Protein AF-0000000069324145 (afdb_homodimer)

Organism: Aedes albopictus (NCBI:txid7160)

Solvent-accessible surface area (backbone atoms only — not comparable to full-atom values): 66862 Å² total; per-residue (Å²): 132,78,70,76,76,75,54,68,42,57,52,51,52,53,50,50,30,57,53,46,32,54,53,47,23,53,49,32,51,52,51,50,44,58,40,49,32,72,86,44,71,67,56,54,50,50,49,52,50,49,50,44,52,48,51,53,49,48,52,51,53,43,54,55,51,66,73,36,77,75,55,55,74,61,53,45,47,48,49,52,70,64,60,66,60,62,50,64,52,65,66,52,48,51,50,47,51,51,40,37,51,51,33,40,43,44,51,63,53,24,24,52,28,36,47,52,46,62,59,31,27,72,61,56,39,66,64,56,47,56,71,31,46,51,73,46,61,37,73,89,70,45,68,78,81,75,67,78,82,71,65,93,75,52,89,41,55,50,70,36,60,23,61,72,50,47,39,27,53,37,55,63,74,46,48,62,68,34,70,76,37,96,36,73,53,58,62,67,57,51,23,41,48,50,46,49,50,49,26,59,63,33,5,54,80,33,43,65,48,50,54,53,43,50,54,56,45,26,52,15,16,38,73,69,67,33,91,12,39,42,54,49,60,47,53,59,62,72,40,94,59,45,73,56,50,54,51,51,53,49,62,68,45,43,64,61,42,30,50,53,48,25,54,50,46,54,51,47,44,68,75,45,71,79,54,72,93,60,49,86,54,41,45,38,49,35,42,75,42,35,22,78,78,51,33,41,34,48,80,46,38,60,76,73,54,69,64,92,75,49,59,52,58,42,39,44,70,66,62,48,49,26,63,55,51,47,51,55,44,48,47,46,50,33,24,10,67,40,79,72,82,44,73,48,24,73,72,67,32,41,41,57,81,46,96,52,45,70,50,56,61,72,40,57,42,70,36,66,44,94,67,39,40,38,41,33,34,43,35,58,49,42,63,68,36,51,47,43,49,35,30,35,46,27,40,46,50,40,38,60,44,2,56,80,37,63,54,85,18,25,79,35,47,29,62,30,57,51,52,12,49,7,48,23,54,38,57,30,53,68,10,67,68,47,29,25,34,54,65,51,33,53,52,83,45,62,40,60,59,40,101,81,38,80,68,23,50,59,54,51,52,47,46,37,47,39,22,44,56,54,46,25,40,47,50,25,50,44,56,37,55,52,47,37,32,46,50,66,54,79,38,48,62,85,76,34,44,30,49,52,50,48,49,47,36,39,73,69,60,36,32,39,68,75,63,89,66,89,52,52,85,44,28,57,69,48,59,39,69,49,50,39,66,64,52,80,35,51,32,58,38,49,14,64,34,46,15,32,36,42,39,52,26,33,46,28,42,37,24,57,89,44,43,93,45,82,88,60,49,36,52,59,63,58,62,35,68,53,66,17,22,42,60,25,27,50,49,50,48,63,37,39,34,43,13,38,71,41,60,54,46,60,38,39,26,70,41,50,73,38,70,69,90,54,59,62,42,47,50,56,41,40,43,70,48,53,54,50,52,52,50,51,32,62,75,67,67,52,51,71,51,96,131,78,72,76,76,7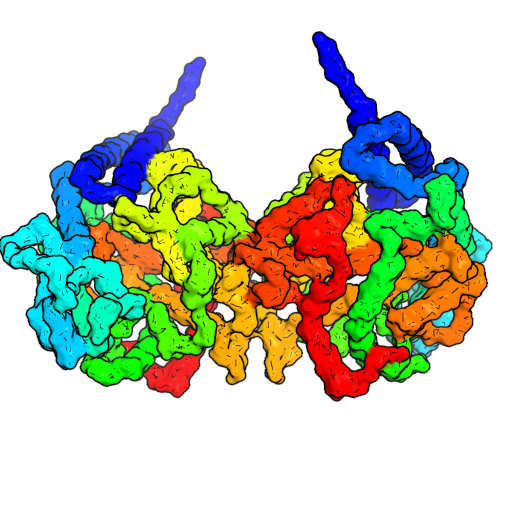5,54,67,42,57,52,51,52,54,49,48,31,55,51,46,31,53,52,47,23,53,50,32,51,53,52,50,45,57,39,48,32,70,86,44,71,66,56,54,51,51,51,52,51,48,50,45,52,49,50,53,48,49,53,50,52,44,54,54,51,66,74,36,76,74,56,55,74,62,53,46,48,48,49,51,69,64,62,64,60,62,50,65,52,66,67,54,48,52,50,49,50,49,41,36,50,50,34,41,43,44,51,64,54,23,26,53,28,35,48,51,46,62,59,31,28,72,61,56,36,68,65,55,46,56,71,32,44,49,72,47,63,38,73,90,70,46,72,74,83,74,66,78,84,71,64,90,74,52,88,41,55,52,70,36,59,24,62,70,50,47,38,27,55,35,56,63,75,47,49,62,67,33,69,76,37,95,37,73,53,58,64,67,56,50,22,42,46,50,46,49,50,49,26,60,64,34,3,54,80,32,42,65,48,50,55,53,43,49,54,57,46,27,52,16,15,38,72,68,67,34,90,12,39,42,53,47,60,47,52,60,63,73,41,94,58,46,73,58,50,55,49,49,53,48,62,68,45,42,65,61,43,30,51,54,48,26,54,50,47,54,51,47,43,67,75,45,71,78,54,73,92,58,49,88,54,41,44,38,47,35,44,74,41,34,23,77,79,52,33,41,35,48,76,45,39,60,76,74,51,68,65,93,74,50,59,55,58,41,39,43,70,66,62,48,48,28,62,56,52,48,51,55,43,48,48,47,51,32,24,9,66,40,80,72,83,44,73,47,24,72,70,68,31,40,40,58,80,45,98,52,46,70,50,57,61,73,40,57,44,71,36,67,44,95,68,39,39,38,41,32,33,44,34,58,50,41,63,69,35,53,48,44,50,34,31,35,47,29,41,47,50,41,38,60,45,2,55,82,36,63,55,84,18,25,79,35,47,29,62,30,56,52,52,12,49,6,49,24,52,38,59,28,53,69,11,68,68,48,28,24,36,54,64,50,34,53,51,83,46,62,40,60,60,40,100,84,36,82,65,26,50,61,55,50,52,48,47,37,49,39,22,42,54,53,45,25,39,47,48,23,49,44,56,38,55,51,47,36,33,44,48,66,53,80,38,49,62,85,77,33,45,30,49,53,50,50,51,47,37,38,72,68,60,37,30,38,69,74,62,89,66,89,53,52,85,43,28,56,68,48,58,39,66,47,52,40,66,64,51,78,35,51,32,58,37,51,14,64,36,45,15,32,35,43,38,52,25,34,44,27,41,37,24,58,89,44,44,94,44,82,86,59,48,39,53,60,62,56,62,33,67,53,67,17,23,43,59,26,27,50,47,49,49,61,37,40,32,44,13,35,71,41,60,54,46,62,38,40,26,70,42,48,72,39,69,70,89,52,60,61,42,47,50,57,41,41,43,71,47,53,53,50,52,52,50,49,32,60,76,66,66,52,53,70,52,98

InterPro domains:
  IPR001548 Peptidase M2, peptidyl-dipeptidase A [PF01401] (149-642)
  IPR001548 Peptidase M2, peptidyl-dipeptidase A [PR00791] (246-273)
  IPR001548 Peptidase M2, peptidyl-dipeptidase A [PR00791] (354-379)
  IPR001548 Peptidase M2, peptidyl-dipeptidase A [PR0079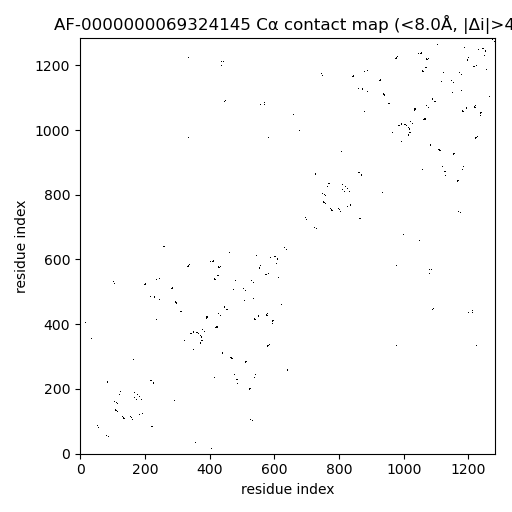1] (462-487)
  IPR001548 Peptidase M2, peptidyl-dipeptidase A [PR00791] (527-555)
  IPR001548 Peptidase M2, peptidyl-dipeptidase A [PS52011] (3-642)
  IPR001548 Peptidase M2, peptidyl-dipeptidase A [PTHR10514] (5-642)
  IPR001548 Peptidase M2, peptidyl-dipeptidase A [cd06461] (12-631)

Secondary structure (DSSP, 8-state):
-------HHHHHHHHHHHHHHHHHHHHHHHHHHHHHS---HHHHHHHHHHHHHHHHHHHHHHHHHHHT----HHHHHHHHHHHTS----HHHHHHHHHHHHHHHHHHHH-EEEEE-HHHHHHHT-HHHHHHTEEEE--TTT--S-------TT-TTEEEEEHHHHHHHHHHT---HHHHHS-----HHHHHHHHHHHHHHHHHHHHHHHHHHHHHHHHHHHHHHT-SSHHHHHHHHTT-TTHHHHHHHHHHHHHHHHHHHHHHHHHHHHHH-TT-TT--TTSPEEGGGSSSTTS---GGGHHHHS--S--HHHHHHHHT--HHHHHHHHHHHHHHTTPPPPPHHHHHH-B-S--TT----S-EEEE-SSTT-EEEE----SSHHHHHHHHHHHHHHHHHHHHTTS-GGGTT-S-HHHHHHHHHHHHHHHTSHHHHHHTTSS-GGGG----SS----HHHHHHHHHHHHHHHHHHHHHHHHHHHHHHHTTSS-HHHHHHHHHHHHIIIII-EE-SS----TT--GGGGSTTTTTT--SHHHHHHHHHHHHHHHHHHHHHSTT--SSGGG-SS-GGG---TT-HHHHHHHHHHHTTTTSS-HHHHHHHHHS-SS--SHHHHHHTHHHHHHHHHHHHHHTPPP--/-------HHHHHHHHHHHHHHHHHHHHHHHHHHHHHS---HHHHHHHHHHHHHHHHHHHHHHHHHHHT----HHHHHHHHHHHTS----HHHHHHHHHHHHHHHHHHHH-EEEEE-HHHHHHHT-HHHHHHTEEEE--TTT--S-------TT-TTEEEEEHHHHHHHHHHT---HHHHHS-----HHHHHHHHHHHHHHHHHHHHHHHHHHHHHHHHHHHHHHT-SSHHHHHHHHTT-TTHHHHHHHHHHHHHHHHHHHHHHHHHHHHHH-TT-TT--TTSPEEGGGSSSTTS---GGGHHHHS--S--HHHHHHHHT--HHHHHHHHHHHHHHTTPPPPPHHHHHH-B-S--TT----S-EEEE-SSTT-EEEE----SSHHHHHHHHHHHHHHHHHHHHTTS-GGGTT-S-HHHHHHHHHHHHHHHTSHHHHHHTTSS-GGGGS---SS----HHHHHHHHHHHHHHHHHHHHHHHHHHHHHHHTTSS-HHHHHHHHHHHHIIIII-EE-SS----TT--GGGGSTTTTTT--SHHHHHHHHHHHHHHHHHHHHHSTT--SSGGG-SS-GGG---TT-HHHHHHHHHHHTTTTSS-HHHHHHHHHS-SS--SHHHHHHTHHHHHHHHHHHHHHTPPP--

Foldseek 3Di:
DPPVPPQLLVVLQVVCLVVVLVLLLVLLVLVVCPQQFPDDPVSLVVNLVSVQVLLVVLVVSLVSNVVRPPDDLLSVLLSCLSQLDFHAHSVLSVLLSVLLVQLLQLQQAKKKKFFQLVVCLVVLDLVNRVVRIDMDHDPVLDDDPPPDPPDPPPLGMDIAGHDVRLLCLLQVVDCPSCVSPVGDHDSLSSLQCSLVRLLVSRWQSSQVSLLVSLVSQQVRNVVSPHLWNLRSVQVLQVDPPLLVQLVVQLVQCLQVLLLLVLLLLQLLCVVPVPQPPSDLFAFAACSNQSGSLQQFNLSCLCSRANDPADLFVLLVVVFDAQVRLLVLLQLQLCLLVADGQAPQAVVPEARADDPRRPDQQWDWGDSSDVSHIYIRHRAGRGPVSSLSSLQNVQLVSLQVLQNVDRNSQRNFQGLLVSRQRSVLSVLQCPAQVNCVVVPSDDCVLQPDCDPVRNRRCLLSSLSSVCSNLVLNQLVLSLLSVLVVCCSSVVAPSQQCSVVVSQVSCCASNRHHHSDPDDCRRTRSSSSDVCSSVVPRSVSSNLSSQLSLQLLLLLLQQQPVVGDDDSVPRPDQSSNRHSRNRNRSSVLVSVLSNCGNSDHVLVSSCSRHVGSDGHNVSVCSNSVVNSVVSVVCCVVVVGHGHD/DPPPPPQLLVVLQVVCLVVVLVLLLVLLVLVVCPQQFPDDPVSLVVNLVSVQVLLVVLVVSLVSNVVRPPDDLLSVLLSCLSQLDFHAHSVLSVLLSVLLVQLLQLQQAKKKKFFQLVVCLVVLDLVNRVVRIDMDHDPVLDDDDPPDPPDPPPLGMDIHGHDVRLLCLLQVVDCPSCVSPVGDHDSLSSLQCSLVRLLVSRWQSSQVSLLVSLVSQQVRNVVSPHLWNLRSVQVLQVDPPLLVQLVVQLVQCLQVLLLLVLLLLQLLCVVPVPQPPSDLFAFAACSNQSGSLQQFNLSCLCSRANDPADLFVLLVVVFDAQVRLLVLLQLQLCLLVADGQAPQAVVPEARADDPRRPDQQWDWGDSSDVSHIYIRHRAGRGVVSSLSSLQNVQLVSLQVLQNVDRNSQRNFQGLLVSRQRSVLSVLQCPFQVNCVVVPSDDCVLQDDCDPVRNGRCLLSSLSSVCSNLVLNQLVLSLLSVLVVCPSSVVAPSQQCSVVVSQVSCCASNRHHHSDPDDCRRTRSSSSDVCSSVVPRSVSSNLSSQLSLQLLLLLLQQQPVVGDDDSVPRPDQSSNRHSRNRNRSSVLVSVLSNCGNSDHVLVSSCSRHVGSDGHNVSVCSNSVVNSVVSVVCCVVVVGHGHD

Radius of gyration: 38.51 Å; Cα contacts (8 Å, |Δi|>4): 1957; chains: 2; bounding box: 88×108×100 Å

pLDDT: mean 89.34, std 13.05, range [24.95, 98.56]

Nearest PDB structures (foldseek):
  4ca5-assembly1_A  TM=9.028E-01  e=1.676E-36  Homo sapiens
  9fmm-assembly1_A  TM=9.080E-01  e=7.758E-36  Homo sapiens
  9fmm-assembly2_B  TM=9.004E-01  e=8.618E-35  Homo sapiens
  3kbh-assembly2_D  TM=8.815E-01  e=3.719E-33  Homo sapiens
  7tn0-assembly2_F  TM=8.116E-01  e=5.815E-30  Homo sapiens

Sequence (1284 aa):
MTQTATNPATEWFERLNVELKELNHEAALYAWDSSTLPTQMATVEKIIQLTKRKAHWERTMCDRGLQHRDFNASLDRAFHLLCRTPQYTDGEISEIAKLLGYMQGIYTETQVCVDDVSNICKQNSEDLLWERTYFQYPDFALKQRSGEKYDEHDKDHICLYGEPEMEQIMTETTSIFSAQINCSINREILHSWAWQSWRLAVGPPMKESYGKLIGHMNIGAQRLGYADIGESWRAELETPNLRELVHRLWRQVKPLYQKLHAVARYFLKRKYPKVENFHPAGLIPAHILGDMWSQNWESLVPLIYPHQVDIEENLKRKNWTGEQLIKRAEDFYSSMGLPMMTKTFWEKSIFARGTNVTKCHGTAANMYDNGDFRMIVCAGNSMSDFYVVMHEMGHIMYYMLASVQPTVFQDGTNSAFQESIGDTIYLSAINPLHLTRINLLNSSFLSPEDEHNLNSFDYVLLLKTAMVKISSIPFSYIMDRYRWALFDGTVDFNAEANNFLWHLLETEQGIKPPTKVDRSEYFDAAAKYHFPDNTPYVRYFLANFLSFQILEGLCRKSIFGSVDSPNELPIPLHRCDLYGSKRAGRLLQKALSLGGSQHWTAVLKILTGSEKISADAMYRYFEPLIELLDKLIQRLDIPVGWMTQTATNPATEWFERLNVELKELNHEAALYAWDSSTLPTQMATVEKIIQLTKRKAHWERTMCDRGLQHRDFNASLDRAFHLLCRTPQYTDGEISEIAKLLGYMQGIYTETQVCVDDVSNICKQNSEDLLWERTYFQYPDFALKQRSGEKYDEHDKDHICLYGEPEMEQIMTETTSIFSAQINCSINREILHSWAWQSWRLAVGPPMKESYGKLIGHMNIGAQRLGYADIGESWRAELETPNLRELVHRLWRQVKPLYQKLHAVARYFLKRKYPKVENFHPAGLIPAHILGDMWSQNWESLVPLIYPHQVDIEENLKRKNWTGEQLIKRAEDFYSSMGLPMMTKTFWEKSIFARGTNVTKCHGTAANMYDNGDFRMIVCAGNSMSDFYVVMHEMGHIMYYMLASVQPTVFQDGTNSAFQESIGDTIYLSAINPLHLTRINLLNSSFLSPEDEHNLNSFDYVLLLKTAMVKISSIPFSYIMDRYRWALFDGTVDFNAEANNFLWHLLETEQGIKPPTKVDRSEYFDAAAKYHFPDNTPYVRYFLANFLSFQILEGLCRKSIFGSVDSPNELPIPLHRCDLYGSKRAGRLLQKALSLGGSQHWTAVLKILTGSEKISADAMYRYFEPLIELLDKLIQRLDIPVGW

Structure (mmCIF, N/CA/C/O backbone):
data_AF-0000000069324145-model_v1
#
loop_
_entity.id
_entity.type
_entity.pdbx_description
1 polymer 'Uncharacterized protein'
#
loop_
_atom_site.group_PDB
_atom_site.id
_atom_site.type_symbol
_atom_site.label_atom_id
_atom_site.label_alt_id
_atom_site.label_comp_id
_atom_site.label_asym_id
_atom_site.label_entity_id
_atom_site.label_seq_id
_atom_site.pdbx_PDB_ins_code
_atom_site.Cartn_x
_atom_site.Cartn_y
_atom_site.Cartn_z
_atom_site.occupancy
_atom_site.B_iso_or_equiv
_atom_site.auth_seq_id
_atom_site.auth_comp_id
_atom_site.auth_asym_id
_atom_site.auth_atom_id
_atom_site.pdbx_PDB_model_num
ATOM 1 N N . MET A 1 1 ? 54.25 -20.672 10.578 1 25.25 1 MET A N 1
ATOM 2 C CA . MET A 1 1 ? 53.406 -20.703 9.383 1 25.25 1 MET A CA 1
ATOM 3 C C . MET A 1 1 ? 52.375 -21.797 9.477 1 25.25 1 MET A C 1
ATOM 5 O O . MET A 1 1 ? 52.625 -22.938 9.062 1 25.25 1 MET A O 1
ATOM 9 N N . THR A 1 2 ? 51.812 -21.984 10.633 1 32.72 2 THR A N 1
ATOM 10 C CA . THR A 1 2 ? 50.906 -23.062 11.016 1 32.72 2 THR A CA 1
ATOM 11 C C . THR A 1 2 ? 49.75 -23.141 10.039 1 32.72 2 THR A C 1
ATOM 13 O O . THR A 1 2 ? 49 -22.172 9.859 1 32.72 2 THR A O 1
ATOM 16 N N . GLN A 1 3 ? 50.062 -23.75 8.922 1 36.78 3 GLN A N 1
ATOM 17 C CA . GLN A 1 3 ? 49.031 -24.078 7.965 1 36.78 3 GLN A CA 1
ATOM 18 C C . GLN A 1 3 ? 47.75 -24.547 8.68 1 36.78 3 GLN A C 1
ATOM 20 O O . GLN A 1 3 ? 47.781 -25.547 9.398 1 36.78 3 GLN A O 1
ATOM 25 N N . THR A 1 4 ? 47 -23.641 9.242 1 42.94 4 THR A N 1
ATOM 26 C CA . THR A 1 4 ? 45.719 -23.984 9.859 1 42.94 4 THR A CA 1
ATOM 27 C C . THR A 1 4 ? 45.031 -25.125 9.109 1 42.94 4 THR A C 1
ATOM 29 O O . THR A 1 4 ? 44.75 -25 7.914 1 42.94 4 THR A O 1
ATOM 32 N N . ALA A 1 5 ? 45.312 -26.25 9.312 1 49.12 5 ALA A N 1
ATOM 33 C CA . ALA A 1 5 ? 44.875 -27.562 8.836 1 49.12 5 ALA A CA 1
ATOM 34 C C . ALA A 1 5 ? 43.375 -27.609 8.609 1 49.12 5 ALA A C 1
ATOM 36 O O . ALA A 1 5 ? 42.594 -27.469 9.555 1 49.12 5 ALA A O 1
ATOM 37 N N . THR A 1 6 ? 42.875 -27.016 7.43 1 65.06 6 THR A N 1
ATOM 38 C CA . THR A 1 6 ? 41.438 -26.922 7.141 1 65.06 6 THR A CA 1
ATOM 39 C C . THR A 1 6 ? 40.75 -28.266 7.348 1 65.06 6 THR A C 1
ATOM 41 O O . THR A 1 6 ? 41.312 -29.312 6.977 1 65.06 6 THR A O 1
ATOM 44 N N . ASN A 1 7 ? 39.75 -28.562 8.242 1 81.31 7 ASN A N 1
ATOM 45 C CA . ASN A 1 7 ? 38.875 -29.703 8.531 1 81.31 7 ASN A CA 1
ATOM 46 C C . ASN A 1 7 ? 38.375 -30.359 7.258 1 81.31 7 ASN A C 1
ATOM 48 O O . ASN A 1 7 ? 37.875 -29.656 6.355 1 81.31 7 ASN A O 1
ATOM 52 N N . PRO A 1 8 ? 38.875 -31.594 7.008 1 86.12 8 PRO A N 1
ATOM 53 C CA . PRO A 1 8 ? 38.5 -32.312 5.789 1 86.12 8 PRO A CA 1
ATOM 54 C C . PRO A 1 8 ? 37 -32.188 5.461 1 86.12 8 PRO A C 1
ATOM 56 O O . PRO A 1 8 ? 36.625 -32.125 4.285 1 86.12 8 PRO A O 1
ATOM 59 N N . ALA A 1 9 ? 36.25 -32.125 6.379 1 89.88 9 ALA A N 1
ATOM 60 C CA . ALA A 1 9 ? 34.812 -31.984 6.168 1 89.88 9 ALA A CA 1
ATOM 61 C C . ALA A 1 9 ? 34.5 -30.625 5.531 1 89.88 9 ALA A C 1
ATOM 63 O O . ALA A 1 9 ? 33.656 -30.531 4.641 1 89.88 9 ALA A O 1
ATOM 64 N N . THR A 1 10 ? 35.125 -29.609 5.965 1 91.56 10 THR A N 1
ATOM 65 C CA . THR A 1 10 ? 34.938 -28.281 5.414 1 91.56 10 THR A CA 1
ATOM 66 C C . THR A 1 10 ? 35.469 -28.203 3.984 1 91.56 10 THR A C 1
ATOM 68 O O . THR A 1 10 ? 34.875 -27.531 3.137 1 91.56 10 THR A O 1
ATOM 71 N N . GLU A 1 11 ? 36.469 -28.844 3.807 1 92.5 11 GLU A N 1
ATOM 72 C CA . GLU A 1 11 ? 37.031 -28.891 2.457 1 92.5 11 GLU A CA 1
ATOM 73 C C . GLU A 1 11 ? 36.094 -29.609 1.495 1 92.5 11 GLU A C 1
ATOM 75 O O . GLU A 1 11 ? 35.938 -29.203 0.341 1 92.5 11 GLU A O 1
ATOM 80 N N . TRP A 1 12 ? 35.531 -30.719 1.956 1 94.69 12 TRP A N 1
ATOM 81 C CA . TRP A 1 12 ? 34.531 -31.438 1.169 1 94.69 12 TRP A CA 1
ATOM 82 C C . TRP A 1 12 ? 33.375 -30.516 0.78 1 94.69 12 TRP A C 1
ATOM 84 O O . TRP A 1 12 ? 32.969 -30.484 -0.382 1 94.69 12 TRP A O 1
ATOM 94 N N . PHE A 1 13 ? 32.969 -29.797 1.722 1 94.62 13 PHE A N 1
ATOM 95 C CA . PHE A 1 13 ? 31.828 -28.906 1.524 1 94.62 13 PHE A CA 1
ATOM 96 C C . PHE A 1 13 ? 32.156 -27.812 0.527 1 94.62 13 PHE A C 1
ATOM 98 O O . PHE A 1 13 ? 31.359 -27.484 -0.351 1 94.62 13 PHE A O 1
ATOM 105 N N . GLU A 1 14 ? 33.281 -27.219 0.632 1 95.31 14 GLU A N 1
ATOM 106 C CA . GLU A 1 14 ? 33.719 -26.156 -0.275 1 95.31 14 GLU A CA 1
ATOM 107 C C . GLU A 1 14 ? 33.875 -26.688 -1.703 1 95.31 14 GLU A C 1
ATOM 109 O O . GLU A 1 14 ? 33.406 -26.031 -2.65 1 95.31 14 GLU A O 1
ATOM 114 N N . ARG A 1 15 ? 34.438 -27.797 -1.845 1 95.25 15 ARG A N 1
ATOM 115 C CA . ARG A 1 15 ? 34.625 -28.406 -3.16 1 95.25 15 ARG A CA 1
ATOM 116 C C . ARG A 1 15 ? 33.281 -28.75 -3.783 1 95.25 15 ARG A C 1
ATOM 118 O O . ARG A 1 15 ? 33.062 -28.531 -4.977 1 95.25 15 ARG A O 1
ATOM 125 N N . LEU A 1 16 ? 32.469 -29.359 -2.969 1 96.56 16 LEU A N 1
ATOM 126 C CA . LEU A 1 16 ? 31.109 -29.688 -3.414 1 96.56 16 LEU A CA 1
ATOM 127 C C . LEU A 1 16 ? 30.438 -28.469 -4.043 1 96.56 16 LEU A C 1
ATOM 129 O O . LEU A 1 16 ? 29.906 -28.547 -5.156 1 96.56 16 LEU A O 1
ATOM 133 N N . ASN A 1 17 ? 30.484 -27.391 -3.367 1 97.56 17 ASN A N 1
ATOM 134 C CA . ASN A 1 17 ? 29.75 -26.203 -3.809 1 97.56 17 ASN A CA 1
ATOM 135 C C . ASN A 1 17 ? 30.375 -25.594 -5.055 1 97.56 17 ASN A C 1
ATOM 137 O O . ASN A 1 17 ? 29.672 -25.109 -5.938 1 97.56 17 ASN A O 1
ATOM 141 N N . VAL A 1 18 ? 31.656 -25.609 -5.191 1 97.69 18 VAL A N 1
ATOM 142 C CA . VAL A 1 18 ? 32.344 -25.062 -6.355 1 97.69 18 VAL A CA 1
ATOM 143 C C . VAL A 1 18 ? 32.031 -25.906 -7.586 1 97.69 18 VAL A C 1
ATOM 145 O O . VAL A 1 18 ? 31.656 -25.375 -8.633 1 97.69 18 VAL A O 1
ATOM 148 N N . GLU A 1 19 ? 32.125 -27.203 -7.426 1 98.12 19 GLU A N 1
ATOM 149 C CA . GLU A 1 19 ? 31.922 -28.109 -8.555 1 98.12 19 GLU A CA 1
ATOM 150 C C . GLU A 1 19 ? 30.438 -28.172 -8.938 1 98.12 19 GLU A C 1
ATOM 152 O O . GLU A 1 19 ? 30.109 -28.25 -10.117 1 98.12 19 GLU A O 1
ATOM 157 N N . LEU A 1 20 ? 29.672 -28.188 -7.938 1 97.88 20 LEU A N 1
ATOM 158 C CA . LEU A 1 20 ? 28.234 -28.203 -8.203 1 97.88 20 LEU A CA 1
ATOM 159 C C . LEU A 1 20 ? 27.812 -26.953 -8.969 1 97.88 20 LEU A C 1
ATOM 161 O O . LEU A 1 20 ? 26.938 -27.031 -9.844 1 97.88 20 LEU A O 1
ATOM 165 N N . LYS A 1 21 ? 28.312 -25.812 -8.594 1 98 21 LYS A N 1
ATOM 166 C CA . LYS A 1 21 ? 28 -24.562 -9.289 1 98 21 LYS A CA 1
ATOM 167 C C . LYS A 1 21 ? 28.312 -24.672 -10.773 1 98 21 LYS A C 1
ATOM 169 O O . LYS A 1 21 ? 27.516 -24.25 -11.609 1 98 21 LYS A O 1
ATOM 174 N N . GLU A 1 22 ? 29.406 -25.266 -11.086 1 97.94 22 GLU A N 1
ATOM 175 C CA . GLU A 1 22 ? 29.812 -25.422 -12.484 1 97.94 22 GLU A CA 1
ATOM 176 C C . GLU A 1 22 ? 28.875 -26.375 -13.219 1 97.94 22 GLU A C 1
ATOM 178 O O . GLU A 1 22 ? 28.453 -26.094 -14.344 1 97.94 22 GLU A O 1
ATOM 183 N N . LEU A 1 23 ? 28.594 -27.453 -12.594 1 97.75 23 LEU A N 1
ATOM 184 C CA . LEU A 1 23 ? 27.688 -28.438 -13.203 1 97.75 23 LEU A CA 1
ATOM 185 C C . LEU A 1 23 ? 26.297 -27.844 -13.391 1 97.75 23 LEU A C 1
ATOM 187 O O . LEU A 1 23 ? 25.688 -28.031 -14.445 1 97.75 23 LEU A O 1
ATOM 191 N N . ASN A 1 24 ? 25.844 -27.172 -12.367 1 97.62 24 ASN A N 1
ATOM 192 C CA . ASN A 1 24 ? 24.516 -26.562 -12.445 1 97.62 24 ASN A CA 1
ATOM 193 C C . ASN A 1 24 ? 24.469 -25.469 -13.508 1 97.62 24 ASN A C 1
ATOM 195 O O . ASN A 1 24 ? 23.453 -25.328 -14.203 1 97.62 24 ASN A O 1
ATOM 199 N N . HIS A 1 25 ? 25.469 -24.656 -13.57 1 98.06 25 HIS A N 1
ATOM 200 C CA . HIS A 1 25 ? 25.516 -23.625 -14.594 1 98.06 25 HIS A CA 1
ATOM 201 C C . HIS A 1 25 ? 25.453 -24.219 -15.992 1 98.06 25 HIS A C 1
ATOM 203 O O . HIS A 1 25 ? 24.719 -23.734 -16.859 1 98.06 25 HIS A O 1
ATOM 209 N N . GLU A 1 26 ? 26.25 -25.266 -16.234 1 97.31 26 GLU A N 1
ATOM 210 C CA . GLU A 1 26 ? 26.234 -25.938 -17.516 1 97.31 26 GLU A CA 1
ATOM 211 C C . GLU A 1 26 ? 24.859 -26.516 -17.844 1 97.31 26 GLU A C 1
ATOM 213 O O . GLU A 1 26 ? 24.375 -26.391 -18.969 1 97.31 26 GLU A O 1
ATOM 218 N N . ALA A 1 27 ? 24.281 -27.109 -16.875 1 96.44 27 ALA A N 1
ATOM 219 C CA . ALA A 1 27 ? 22.938 -27.641 -17.031 1 96.44 27 ALA A CA 1
ATOM 220 C C . ALA A 1 27 ? 21.953 -26.547 -17.391 1 96.44 27 ALA A C 1
ATOM 222 O O . ALA A 1 27 ? 21.094 -26.719 -18.25 1 96.44 27 ALA A O 1
ATOM 223 N N . ALA A 1 28 ? 22.062 -25.453 -16.641 1 96.44 28 ALA A N 1
ATOM 224 C CA . ALA A 1 28 ? 21.172 -24.328 -16.875 1 96.44 28 ALA A CA 1
ATOM 225 C C . ALA A 1 28 ? 21.344 -23.781 -18.297 1 96.44 28 ALA A C 1
ATOM 227 O O . ALA A 1 28 ? 20.359 -23.391 -18.938 1 96.44 28 ALA A O 1
ATOM 228 N N . LEU A 1 29 ? 22.531 -23.703 -18.75 1 95.69 29 LEU A N 1
ATOM 229 C CA . LEU A 1 29 ? 22.797 -23.219 -20.109 1 95.69 29 LEU A CA 1
ATOM 230 C C . LEU A 1 29 ? 22.125 -24.125 -21.141 1 95.69 29 LEU A C 1
ATOM 232 O O . LEU A 1 29 ? 21.5 -23.625 -22.078 1 95.69 29 LEU A O 1
ATOM 236 N N . TYR A 1 30 ? 22.25 -25.406 -20.969 1 93.75 30 TYR A N 1
ATOM 237 C CA . TYR A 1 30 ? 21.641 -26.344 -21.922 1 93.75 30 TYR A CA 1
ATOM 238 C C . TYR A 1 30 ? 20.125 -26.266 -21.859 1 93.75 30 TYR A C 1
ATOM 240 O O . TYR A 1 30 ? 19.453 -26.312 -22.891 1 93.75 30 TYR A O 1
ATOM 248 N N . ALA A 1 31 ? 19.625 -26.188 -20.672 1 90.88 31 ALA A N 1
ATOM 249 C CA . ALA A 1 31 ? 18.188 -26.062 -20.516 1 90.88 31 ALA A CA 1
ATOM 250 C C . ALA A 1 31 ? 17.672 -24.797 -21.172 1 90.88 31 ALA A C 1
ATOM 252 O O . ALA A 1 31 ? 16.609 -24.797 -21.812 1 90.88 31 ALA A O 1
ATOM 253 N N . TRP A 1 32 ? 18.375 -23.688 -20.969 1 91.62 32 TRP A N 1
ATOM 254 C CA . TRP A 1 32 ? 18 -22.406 -21.562 1 91.62 32 TRP A CA 1
ATOM 255 C C . TRP A 1 32 ? 18.031 -22.516 -23.094 1 91.62 32 TRP A C 1
ATOM 257 O O . TRP A 1 32 ? 17.094 -22.062 -23.766 1 91.62 32 TRP A O 1
ATOM 267 N N . ASP A 1 33 ? 19.031 -23.156 -23.594 1 88.75 33 ASP A N 1
ATOM 268 C CA . ASP A 1 33 ? 19.156 -23.328 -25.047 1 88.75 33 ASP A CA 1
ATOM 269 C C . ASP A 1 33 ? 18.016 -24.188 -25.594 1 88.75 33 ASP A C 1
ATOM 271 O O . ASP A 1 33 ? 17.469 -23.891 -26.656 1 88.75 33 ASP A O 1
ATOM 275 N N . SER A 1 34 ? 17.734 -25.156 -24.875 1 83.25 34 SER A N 1
ATOM 276 C CA . SER A 1 34 ? 16.672 -26.047 -25.297 1 83.25 34 SER A CA 1
ATOM 277 C C . SER A 1 34 ? 15.312 -25.359 -25.297 1 83.25 34 SER A C 1
ATOM 279 O O . SER A 1 34 ? 14.406 -25.734 -26.031 1 83.25 34 SER A O 1
ATOM 281 N N . SER A 1 35 ? 15.188 -24.359 -24.516 1 83.12 35 SER A N 1
ATOM 282 C CA . SER A 1 35 ? 13.914 -23.656 -24.391 1 83.12 35 SER A CA 1
ATOM 283 C C . SER A 1 35 ? 13.828 -22.5 -25.375 1 83.12 35 SER A C 1
ATOM 285 O O . SER A 1 35 ? 12.734 -22.047 -25.719 1 83.12 35 SER A O 1
ATOM 287 N N . THR A 1 36 ? 14.969 -22.031 -25.891 1 83.94 36 THR A N 1
ATOM 288 C CA . THR A 1 36 ? 14.953 -20.781 -26.641 1 83.94 36 THR A CA 1
ATOM 289 C C . THR A 1 36 ? 15.359 -21.031 -28.094 1 83.94 36 THR A C 1
ATOM 291 O O . THR A 1 36 ? 15.164 -20.156 -28.953 1 83.94 36 THR A O 1
ATOM 294 N N . LEU A 1 37 ? 15.883 -22.25 -28.266 1 78.25 37 LEU A N 1
ATOM 295 C CA . LEU A 1 37 ? 16.312 -22.594 -29.609 1 78.25 37 LEU A CA 1
ATOM 296 C C . LEU A 1 37 ? 15.594 -23.859 -30.094 1 78.25 37 LEU A C 1
ATOM 298 O O . LEU A 1 37 ? 15.109 -24.641 -29.297 1 78.25 37 LEU A O 1
ATOM 302 N N . PRO A 1 38 ? 15.398 -23.984 -31.438 1 70.62 38 PRO A N 1
ATOM 303 C CA . PRO A 1 38 ? 14.828 -25.234 -31.938 1 70.62 38 PRO A CA 1
ATOM 304 C C . PRO A 1 38 ? 15.594 -26.469 -31.469 1 70.62 38 PRO A C 1
ATOM 306 O O . PRO A 1 38 ? 16.812 -26.406 -31.297 1 70.62 38 PRO A O 1
ATOM 309 N N . THR A 1 39 ? 14.766 -27.422 -31.172 1 67.31 39 THR A N 1
ATOM 310 C CA . THR A 1 39 ? 15.344 -28.672 -30.656 1 67.31 39 THR A CA 1
ATOM 311 C C . THR A 1 39 ? 16.469 -29.156 -31.562 1 67.31 39 THR A C 1
ATOM 313 O O . THR A 1 39 ? 16.266 -29.359 -32.75 1 67.31 39 THR A O 1
ATOM 316 N N . GLN A 1 40 ? 17.641 -29.172 -31.016 1 72.69 40 GLN A N 1
ATOM 317 C CA . GLN A 1 40 ? 18.797 -29.719 -31.703 1 72.69 40 GLN A CA 1
ATOM 318 C C . GLN A 1 40 ? 19.266 -31.016 -31.047 1 72.69 40 GLN A C 1
ATOM 320 O O . GLN A 1 40 ? 19.438 -31.078 -29.828 1 72.69 40 GLN A O 1
ATOM 325 N N . MET A 1 41 ? 19.359 -32.031 -31.844 1 77.81 41 MET A N 1
ATOM 326 C CA . MET A 1 41 ? 19.812 -33.312 -31.344 1 77.81 41 MET A CA 1
ATOM 327 C C . MET A 1 41 ? 21.141 -33.156 -30.578 1 77.81 41 MET A C 1
ATOM 329 O O . MET A 1 41 ? 21.375 -33.875 -29.609 1 77.81 41 MET A O 1
ATOM 333 N N . ALA A 1 42 ? 21.859 -32.281 -31.016 1 80.19 42 ALA A N 1
ATOM 334 C CA . ALA A 1 42 ? 23.156 -32.031 -30.375 1 80.19 42 ALA A CA 1
ATOM 335 C C . ALA A 1 42 ? 22.969 -31.578 -28.922 1 80.19 42 ALA A C 1
ATOM 337 O O . ALA A 1 42 ? 23.75 -31.953 -28.047 1 80.19 42 ALA A O 1
ATOM 338 N N . THR A 1 43 ? 22.047 -30.797 -28.719 1 86.31 43 THR A N 1
ATOM 339 C CA . THR A 1 43 ? 21.797 -30.312 -27.359 1 86.31 43 THR A CA 1
ATOM 340 C C . THR A 1 43 ? 21.281 -31.422 -26.469 1 86.31 43 THR A C 1
ATOM 342 O O . THR A 1 43 ? 21.641 -31.516 -25.297 1 86.31 43 THR A O 1
ATOM 345 N N . VAL A 1 44 ? 20.484 -32.219 -27 1 86.25 44 VAL A N 1
ATOM 346 C CA . VAL A 1 44 ? 19.953 -33.375 -26.266 1 86.25 44 VAL A CA 1
ATOM 347 C C . VAL A 1 44 ? 21.094 -34.281 -25.844 1 86.25 44 VAL A C 1
ATOM 349 O O . VAL A 1 44 ? 21.141 -34.75 -24.703 1 86.25 44 VAL A O 1
ATOM 352 N N . GLU A 1 45 ? 21.953 -34.531 -26.75 1 90.75 45 GLU A N 1
ATOM 353 C CA . GLU A 1 45 ? 23.109 -35.375 -26.453 1 90.75 45 GLU A CA 1
ATOM 354 C C . GLU A 1 45 ? 23.984 -34.781 -25.359 1 90.75 45 GLU A C 1
ATOM 356 O O . GLU A 1 45 ? 24.5 -35.5 -24.5 1 90.75 45 GLU A O 1
ATOM 361 N N . LYS A 1 46 ? 24.188 -33.5 -25.469 1 93.38 46 LYS A N 1
ATOM 362 C CA . LYS A 1 46 ? 24.969 -32.812 -24.438 1 93.38 46 LYS A CA 1
ATOM 363 C C . LYS A 1 46 ? 24.312 -32.938 -23.078 1 93.38 46 LYS A C 1
ATOM 365 O O . LYS A 1 46 ? 25 -33.094 -22.062 1 93.38 46 LYS A O 1
ATOM 370 N N . ILE A 1 47 ? 23.047 -32.875 -23.062 1 93.44 47 ILE A N 1
ATOM 371 C CA . ILE A 1 47 ? 22.312 -33 -21.812 1 93.44 47 ILE A CA 1
ATOM 372 C C . ILE A 1 47 ? 22.484 -34.406 -21.25 1 93.44 47 ILE A C 1
ATOM 374 O O . ILE A 1 47 ? 22.688 -34.562 -20.047 1 93.44 47 ILE A O 1
ATOM 378 N N . ILE A 1 48 ? 22.438 -35.375 -22.078 1 93.81 48 ILE A N 1
ATOM 379 C CA . ILE A 1 48 ? 22.594 -36.75 -21.656 1 93.81 48 ILE A CA 1
ATOM 380 C C . ILE A 1 48 ? 24.016 -36.969 -21.094 1 93.81 48 ILE A C 1
ATOM 382 O O . ILE A 1 48 ? 24.188 -37.594 -20.031 1 93.81 48 ILE A O 1
ATOM 386 N N . GLN A 1 49 ? 24.969 -36.438 -21.781 1 96.06 49 GLN A N 1
ATOM 387 C CA . GLN A 1 49 ? 26.359 -36.562 -21.328 1 96.06 49 GLN A CA 1
ATOM 388 C C . GLN A 1 49 ? 26.562 -35.844 -20 1 96.06 49 GLN A C 1
ATOM 390 O O . GLN A 1 49 ? 27.266 -36.375 -19.125 1 96.06 49 GLN A O 1
ATOM 395 N N . LEU A 1 50 ? 26.031 -34.719 -19.938 1 96.75 50 LEU A N 1
ATOM 396 C CA . LEU A 1 50 ? 26.141 -33.969 -18.672 1 96.75 50 LEU A CA 1
ATOM 397 C C . LEU A 1 50 ? 25.484 -34.75 -17.547 1 96.75 50 LEU A C 1
ATOM 399 O O . LEU A 1 50 ? 25.984 -34.781 -16.422 1 96.75 50 LEU A O 1
ATOM 403 N N . THR A 1 51 ? 24.328 -35.344 -17.828 1 95.88 51 THR A N 1
ATOM 404 C CA . THR A 1 51 ? 23.609 -36.125 -16.828 1 95.88 51 THR A CA 1
ATOM 405 C C . THR A 1 51 ? 24.469 -37.281 -16.344 1 95.88 51 THR A C 1
ATOM 407 O O . THR A 1 51 ? 24.5 -37.562 -15.141 1 95.88 51 THR A O 1
ATOM 410 N N . LYS A 1 52 ? 25.172 -37.938 -17.203 1 96.94 52 LYS A N 1
ATOM 411 C CA . LYS A 1 52 ? 26.062 -39.031 -16.844 1 96.94 52 LYS A CA 1
ATOM 412 C C . LYS A 1 52 ? 27.219 -38.531 -15.977 1 96.94 52 LYS A C 1
ATOM 414 O O . LYS A 1 52 ? 27.531 -39.125 -14.945 1 96.94 52 LYS A O 1
ATOM 419 N N . ARG A 1 53 ? 27.797 -37.406 -16.438 1 97.19 53 ARG A N 1
ATOM 420 C CA . ARG A 1 53 ? 28.906 -36.844 -15.695 1 97.19 53 ARG A CA 1
ATOM 421 C C . ARG A 1 53 ? 28.469 -36.438 -14.289 1 97.19 53 ARG A C 1
ATOM 423 O O . ARG A 1 53 ? 29.203 -36.656 -13.32 1 97.19 53 ARG A O 1
ATOM 430 N N . LYS A 1 54 ? 27.344 -35.844 -14.195 1 96.62 54 LYS A N 1
ATOM 431 C CA . LYS A 1 54 ? 26.844 -35.406 -12.898 1 96.62 54 LYS A CA 1
ATOM 432 C C . LYS A 1 54 ? 26.547 -36.594 -11.984 1 96.62 54 LYS A C 1
ATOM 434 O O . LYS A 1 54 ? 26.828 -36.531 -10.789 1 96.62 54 LYS A O 1
ATOM 439 N N . ALA A 1 55 ? 25.984 -37.594 -12.555 1 95.81 55 ALA A N 1
ATOM 440 C CA . ALA A 1 55 ? 25.703 -38.812 -11.773 1 95.81 55 ALA A CA 1
ATOM 441 C C . ALA A 1 55 ? 26.984 -39.406 -11.203 1 95.81 55 ALA A C 1
ATOM 443 O O . ALA A 1 55 ? 27.031 -39.812 -10.039 1 95.81 55 ALA A O 1
ATOM 444 N N . HIS A 1 56 ? 28.047 -39.469 -11.992 1 96.75 56 HIS A N 1
ATOM 445 C CA . HIS A 1 56 ? 29.328 -39.969 -11.531 1 96.75 56 HIS A CA 1
ATOM 446 C C . HIS A 1 56 ? 29.906 -39.062 -10.445 1 96.75 56 HIS A C 1
ATOM 448 O O . HIS A 1 56 ? 30.438 -39.562 -9.445 1 96.75 56 HIS A O 1
ATOM 454 N N . TRP A 1 57 ? 29.828 -37.812 -10.758 1 97.62 57 TRP A N 1
ATOM 455 C CA . TRP A 1 57 ? 30.328 -36.844 -9.797 1 97.62 57 TRP A CA 1
ATOM 456 C C . TRP A 1 57 ? 29.609 -36.969 -8.461 1 97.62 57 TRP A C 1
ATOM 458 O O . TRP A 1 57 ? 30.234 -36.969 -7.402 1 97.62 57 TRP A O 1
ATOM 468 N N . GLU A 1 58 ? 28.25 -37.094 -8.469 1 96.69 58 GLU A N 1
ATOM 469 C CA . GLU A 1 58 ? 27.453 -37.25 -7.254 1 96.69 58 GLU A CA 1
ATOM 470 C C . GLU A 1 58 ? 27.875 -38.469 -6.445 1 96.69 58 GLU A C 1
ATOM 472 O O . GLU A 1 58 ? 28.016 -38.375 -5.227 1 96.69 58 GLU A O 1
ATOM 477 N N . ARG A 1 59 ? 28.109 -39.531 -7.109 1 95.06 59 ARG A N 1
ATOM 478 C CA . ARG A 1 59 ? 28.547 -40.75 -6.434 1 95.06 59 ARG A CA 1
ATOM 479 C C . ARG A 1 59 ? 29.906 -40.562 -5.762 1 95.06 59 ARG A C 1
ATOM 481 O O . ARG A 1 59 ? 30.094 -40.938 -4.609 1 95.06 59 ARG A O 1
ATOM 488 N N . THR A 1 60 ? 30.719 -39.938 -6.496 1 95.81 60 THR A N 1
ATOM 489 C CA . THR A 1 60 ? 32.062 -39.688 -5.977 1 95.81 60 THR A CA 1
ATOM 490 C C . THR A 1 60 ? 32 -38.781 -4.762 1 95.81 60 THR A C 1
ATOM 492 O O . THR A 1 60 ? 32.656 -39.031 -3.748 1 95.81 60 THR A O 1
ATOM 495 N N . MET A 1 61 ? 31.297 -37.719 -4.93 1 95.62 61 MET A N 1
ATOM 496 C CA . MET A 1 61 ? 31.188 -36.719 -3.854 1 95.62 61 MET A CA 1
ATOM 497 C C . MET A 1 61 ? 30.516 -37.344 -2.627 1 95.62 61 MET A C 1
ATOM 499 O O . MET A 1 61 ? 30.891 -37.031 -1.493 1 95.62 61 MET A O 1
ATOM 503 N N . CYS A 1 62 ? 29.5 -38.156 -2.832 1 95.19 62 CYS A N 1
ATOM 504 C CA . CYS A 1 62 ? 28.828 -38.812 -1.722 1 95.19 62 CYS A CA 1
ATOM 505 C C . CYS A 1 62 ? 29.766 -39.781 -1.013 1 95.19 62 CYS A C 1
ATOM 507 O O . CYS A 1 62 ? 29.781 -39.844 0.218 1 95.19 62 CYS A O 1
ATOM 509 N N . ASP A 1 63 ? 30.562 -40.469 -1.761 1 94.06 63 ASP A N 1
ATOM 510 C CA . ASP A 1 63 ? 31.547 -41.406 -1.183 1 94.06 63 ASP A CA 1
ATOM 511 C C . ASP A 1 63 ? 32.562 -40.656 -0.342 1 94.06 63 ASP A C 1
ATOM 513 O O . ASP A 1 63 ? 32.938 -41.094 0.757 1 94.06 63 ASP A O 1
ATOM 517 N N . ARG A 1 64 ? 32.969 -39.594 -0.894 1 93.06 64 ARG A N 1
ATOM 518 C CA . ARG A 1 64 ? 33.938 -38.781 -0.173 1 93.06 64 ARG A CA 1
ATOM 519 C C . ARG A 1 64 ? 33.344 -38.219 1.112 1 93.06 64 ARG A C 1
ATOM 521 O O . ARG A 1 64 ? 34.031 -38.125 2.131 1 93.06 64 ARG A O 1
ATOM 528 N N . GLY A 1 65 ? 32.125 -37.812 0.988 1 91.69 65 GLY A N 1
ATOM 529 C CA . GLY A 1 65 ? 31.438 -37.281 2.162 1 91.69 65 GLY A CA 1
ATOM 530 C C . GLY A 1 65 ? 31.297 -38.312 3.273 1 91.69 65 GLY A C 1
ATOM 531 O O . GLY A 1 65 ? 31.406 -37.969 4.453 1 91.69 65 GLY A O 1
ATOM 532 N N . LEU A 1 66 ? 31.078 -39.5 2.965 1 87.88 66 LEU A N 1
ATOM 533 C CA . LEU A 1 66 ? 30.922 -40.594 3.926 1 87.88 66 LEU A CA 1
ATOM 534 C C . LEU A 1 66 ? 32.219 -40.844 4.688 1 87.88 66 LEU A C 1
ATOM 536 O O . LEU A 1 66 ? 32.188 -41.281 5.836 1 87.88 66 LEU A O 1
ATOM 540 N N . GLN A 1 67 ? 33.25 -40.531 4.141 1 86.38 67 GLN A N 1
ATOM 541 C CA . GLN A 1 67 ? 34.562 -40.75 4.75 1 86.38 67 GLN A CA 1
ATOM 542 C C . GLN A 1 67 ? 34.875 -39.719 5.82 1 86.38 67 GLN A C 1
ATOM 544 O O . GLN A 1 67 ? 35.656 -39.969 6.727 1 86.38 67 GLN A O 1
ATOM 549 N N . HIS A 1 68 ? 34.156 -38.594 5.691 1 76.88 68 HIS A N 1
ATOM 550 C CA . HIS A 1 68 ? 34.438 -37.5 6.613 1 76.88 68 HIS A CA 1
ATOM 551 C C . HIS A 1 68 ? 33.25 -37.25 7.555 1 76.88 68 HIS A C 1
ATOM 553 O O . HIS A 1 68 ? 32.969 -36.125 7.902 1 76.88 68 HIS A O 1
ATOM 559 N N . ARG A 1 69 ? 32.938 -38 8.531 1 68.25 69 ARG A N 1
ATOM 560 C CA . ARG A 1 69 ? 31.656 -38 9.258 1 68.25 69 ARG A CA 1
ATOM 561 C C . ARG A 1 69 ? 31.656 -36.906 10.336 1 68.25 69 ARG A C 1
ATOM 563 O O . ARG A 1 69 ? 30.719 -36.812 11.125 1 68.25 69 ARG A O 1
ATOM 570 N N . ASP A 1 70 ? 32.625 -36.062 10.359 1 80.38 70 ASP A N 1
ATOM 571 C CA . ASP A 1 70 ? 32.562 -35 11.352 1 80.38 70 ASP A CA 1
ATOM 572 C C . ASP A 1 70 ? 31.797 -33.812 10.82 1 80.38 70 ASP A C 1
ATOM 574 O O . ASP A 1 70 ? 32.344 -32.719 10.664 1 80.38 70 ASP A O 1
ATOM 578 N N . PHE A 1 71 ? 30.484 -34 10.5 1 84.06 71 PHE A N 1
ATOM 579 C CA . PHE A 1 71 ? 29.625 -32.969 9.906 1 84.06 71 PHE A CA 1
ATOM 580 C C . PHE A 1 71 ? 28.922 -32.188 10.984 1 84.06 71 PHE A C 1
ATOM 582 O O . PHE A 1 71 ? 28.469 -32.719 11.984 1 84.06 71 PHE A O 1
ATOM 589 N N . ASN A 1 72 ? 29.047 -30.922 10.875 1 86 72 ASN A N 1
ATOM 590 C CA . ASN A 1 72 ? 28.062 -30.109 11.594 1 86 72 ASN A CA 1
ATOM 591 C C . ASN A 1 72 ? 26.703 -30.156 10.914 1 86 72 ASN A C 1
ATOM 593 O O . ASN A 1 72 ? 26.516 -30.891 9.938 1 86 72 ASN A O 1
ATOM 597 N N . ALA A 1 73 ? 25.703 -29.469 11.391 1 88.12 73 ALA A N 1
ATOM 598 C CA . ALA A 1 73 ? 24.312 -29.516 10.914 1 88.12 73 ALA A CA 1
ATOM 599 C C . ALA A 1 73 ? 24.234 -29.109 9.445 1 88.12 73 ALA A C 1
ATOM 601 O O . ALA A 1 73 ? 23.5 -29.719 8.672 1 88.12 73 ALA A O 1
ATOM 602 N N . SER A 1 74 ? 24.953 -28.125 9.039 1 90.62 74 SER A N 1
ATOM 603 C CA . SER A 1 74 ? 24.922 -27.625 7.668 1 90.62 74 SER A CA 1
ATOM 604 C C . SER A 1 74 ? 25.516 -28.641 6.699 1 90.62 74 SER A C 1
ATOM 606 O O . SER A 1 74 ? 25 -28.828 5.598 1 90.62 74 SER A O 1
ATOM 608 N N . LEU A 1 75 ? 26.625 -29.234 7.082 1 92.94 75 LEU A N 1
ATOM 609 C CA . LEU A 1 75 ? 27.281 -30.219 6.227 1 92.94 75 LEU A CA 1
ATOM 610 C C . LEU A 1 75 ? 26.422 -31.484 6.109 1 92.94 75 LEU A C 1
ATOM 612 O O . LEU A 1 75 ? 26.359 -32.094 5.039 1 92.94 75 LEU A O 1
ATOM 616 N N . ASP A 1 76 ? 25.828 -31.828 7.223 1 94.38 76 ASP A N 1
ATOM 617 C CA . ASP A 1 76 ? 24.922 -32.969 7.195 1 94.38 76 ASP A CA 1
ATOM 618 C C . ASP A 1 76 ? 23.75 -32.719 6.242 1 94.38 76 ASP A C 1
ATOM 620 O O . ASP A 1 76 ? 23.344 -33.625 5.508 1 94.38 76 ASP A O 1
ATOM 624 N N . ARG A 1 77 ? 23.219 -31.594 6.281 1 95.12 77 ARG A N 1
ATOM 625 C CA . ARG A 1 77 ? 22.109 -31.234 5.395 1 95.12 77 ARG A CA 1
ATOM 626 C C . ARG A 1 77 ? 22.562 -31.234 3.936 1 95.12 77 ARG A C 1
ATOM 628 O O . ARG A 1 77 ? 21.844 -31.734 3.064 1 95.12 77 ARG A O 1
ATOM 635 N N . ALA A 1 78 ? 23.719 -30.703 3.674 1 95.75 78 ALA A N 1
ATOM 636 C CA . ALA A 1 78 ? 24.25 -30.719 2.312 1 95.75 78 ALA A CA 1
ATOM 637 C C . ALA A 1 78 ? 24.391 -32.156 1.79 1 95.75 78 ALA A C 1
ATOM 639 O O . ALA A 1 78 ? 24.031 -32.438 0.643 1 95.75 78 ALA A O 1
ATOM 640 N N . PHE A 1 79 ? 24.938 -33 2.686 1 95.38 79 PHE A N 1
ATOM 641 C CA . PHE A 1 79 ? 25.109 -34.406 2.334 1 95.38 79 PHE A CA 1
ATOM 642 C C . PHE A 1 79 ? 23.766 -35.031 2.047 1 95.38 79 PHE A C 1
ATOM 644 O O . PHE A 1 79 ? 23.609 -35.781 1.062 1 95.38 79 PHE A O 1
ATOM 651 N N . HIS A 1 80 ? 22.844 -34.75 2.875 1 94.5 80 HIS A N 1
ATOM 652 C CA . HIS A 1 80 ? 21.5 -35.312 2.715 1 94.5 80 HIS A CA 1
ATOM 653 C C . HIS A 1 80 ? 20.891 -34.875 1.391 1 94.5 80 HIS A C 1
ATOM 655 O O . HIS A 1 80 ? 20.344 -35.688 0.656 1 94.5 80 HIS A O 1
ATOM 661 N N . LEU A 1 81 ? 20.969 -33.625 1.048 1 95.38 81 LEU A N 1
ATOM 662 C CA . LEU A 1 81 ? 20.359 -33.062 -0.159 1 95.38 81 LEU A CA 1
ATOM 663 C C . LEU A 1 81 ? 21.031 -33.625 -1.408 1 95.38 81 LEU A C 1
ATOM 665 O O . LEU A 1 81 ? 20.359 -33.906 -2.404 1 95.38 81 LEU A O 1
ATOM 669 N N . LEU A 1 82 ? 22.297 -33.781 -1.338 1 94.81 82 LEU A N 1
ATOM 670 C CA . LEU A 1 82 ? 23.047 -34.25 -2.492 1 94.81 82 LEU A CA 1
ATOM 671 C C . LEU A 1 82 ? 22.828 -35.75 -2.703 1 94.81 82 LEU A C 1
ATOM 673 O O . LEU A 1 82 ? 22.688 -36.188 -3.838 1 94.81 82 LEU A O 1
ATOM 677 N N . CYS A 1 83 ? 22.828 -36.531 -1.64 1 95.19 83 CYS A N 1
ATOM 678 C CA . CYS A 1 83 ? 23.016 -37.969 -1.756 1 95.19 83 CYS A CA 1
ATOM 679 C C . CYS A 1 83 ? 21.672 -38.688 -1.645 1 95.19 83 CYS A C 1
ATOM 681 O O . CYS A 1 83 ? 21.641 -39.906 -1.511 1 95.19 83 CYS A O 1
ATOM 683 N N . ARG A 1 84 ? 20.594 -38.031 -1.725 1 94.44 84 ARG A N 1
ATOM 684 C CA . ARG A 1 84 ? 19.297 -38.656 -1.659 1 94.44 84 ARG A CA 1
ATOM 685 C C . ARG A 1 84 ? 18.781 -39 -3.055 1 94.44 84 ARG A C 1
ATOM 687 O O . ARG A 1 84 ? 17.703 -39.562 -3.201 1 94.44 84 ARG A O 1
ATOM 694 N N . THR A 1 85 ? 19.5 -38.719 -4.098 1 92.62 85 THR A N 1
ATOM 695 C CA . THR A 1 85 ? 19.047 -38.875 -5.477 1 92.62 85 THR A CA 1
ATOM 696 C C . THR A 1 85 ? 19.297 -40.312 -5.953 1 92.62 85 THR A C 1
ATOM 698 O O . THR A 1 85 ? 20.359 -40.875 -5.719 1 92.62 85 THR A O 1
ATOM 701 N N . PRO A 1 86 ? 18.281 -40.844 -6.664 1 95.12 86 PRO A N 1
ATOM 702 C CA . PRO A 1 86 ? 18.453 -42.188 -7.215 1 95.12 86 PRO A CA 1
ATOM 703 C C . PRO A 1 86 ? 19.703 -42.312 -8.094 1 95.12 86 PRO A C 1
ATOM 705 O O . PRO A 1 86 ? 20.094 -41.375 -8.75 1 95.12 86 PRO A O 1
ATOM 708 N N . GLN A 1 87 ? 20.266 -43.531 -8.164 1 94.88 87 GLN A N 1
ATOM 709 C CA . GLN A 1 87 ? 21.516 -43.781 -8.883 1 94.88 87 GLN A CA 1
ATOM 710 C C . GLN A 1 87 ? 21.281 -44.625 -10.141 1 94.88 87 GLN A C 1
ATOM 712 O O . GLN A 1 87 ? 20.734 -45.719 -10.062 1 94.88 87 GLN A O 1
ATOM 717 N N . TYR A 1 88 ? 21.734 -44.094 -11.203 1 96 88 TYR A N 1
ATOM 718 C CA . TYR A 1 88 ? 21.547 -44.75 -12.492 1 96 88 TYR A CA 1
ATOM 719 C C . TYR A 1 88 ? 22.891 -45 -13.172 1 96 88 TYR A C 1
ATOM 721 O O . TYR A 1 8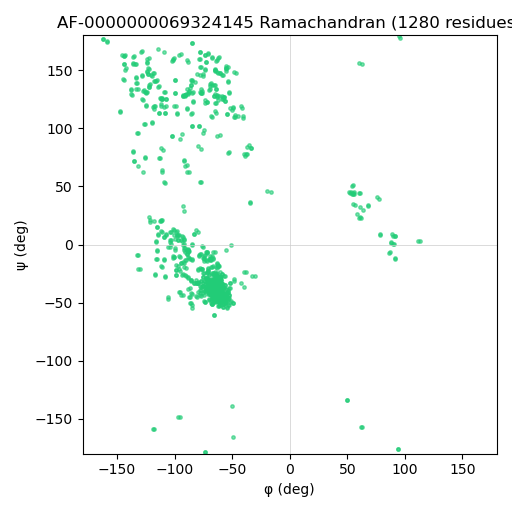8 ? 23.812 -44.219 -13.031 1 96 88 TYR A O 1
ATOM 729 N N . THR A 1 89 ? 22.969 -46.125 -13.922 1 96.06 89 THR A N 1
ATOM 730 C CA . THR A 1 89 ? 24.125 -46.375 -14.781 1 96.06 89 THR A CA 1
ATOM 731 C C . THR A 1 89 ? 24.031 -45.562 -16.062 1 96.06 89 THR A C 1
ATOM 733 O O . THR A 1 89 ? 22.969 -45 -16.359 1 96.06 89 THR A O 1
ATOM 736 N N . ASP A 1 90 ? 25.109 -45.469 -16.766 1 96.62 90 ASP A N 1
ATOM 737 C CA . ASP A 1 90 ? 25.109 -44.719 -18.016 1 96.62 90 ASP A CA 1
ATOM 738 C C . ASP A 1 90 ? 24.062 -45.25 -18.984 1 96.62 90 ASP A C 1
ATOM 740 O O . ASP A 1 90 ? 23.375 -44.5 -19.656 1 96.62 90 ASP A O 1
ATOM 744 N N . GLY A 1 91 ? 24.031 -46.562 -19.016 1 96.25 91 GLY A N 1
ATOM 745 C CA . GLY A 1 91 ? 23.031 -47.188 -19.875 1 96.25 91 GLY A CA 1
ATOM 746 C C . GLY A 1 91 ? 21.609 -46.844 -19.484 1 96.25 91 GLY A C 1
ATOM 747 O O . GLY A 1 91 ? 20.75 -46.594 -20.328 1 96.25 91 GLY A O 1
ATOM 748 N N . GLU A 1 92 ? 21.344 -46.938 -18.203 1 96.31 92 GLU A N 1
ATOM 749 C CA . GLU A 1 92 ? 20.016 -46.594 -17.688 1 96.31 92 GLU A CA 1
ATOM 750 C C . GLU A 1 92 ? 19.672 -45.156 -17.953 1 96.31 92 GLU A C 1
ATOM 752 O O . GLU A 1 92 ? 18.531 -44.844 -18.297 1 96.31 92 GLU A O 1
ATOM 757 N N . ILE A 1 93 ? 20.641 -44.25 -17.797 1 96.56 93 ILE A N 1
ATOM 758 C CA . ILE A 1 93 ? 20.453 -42.812 -18.062 1 96.56 93 ILE A CA 1
ATOM 759 C C . ILE A 1 93 ? 20.062 -42.625 -19.531 1 96.56 93 ILE A C 1
ATOM 761 O O . ILE A 1 93 ? 19.125 -41.875 -19.828 1 96.56 93 ILE A O 1
ATOM 765 N N . SER A 1 94 ? 20.688 -43.219 -20.422 1 95.88 94 SER A N 1
ATOM 766 C CA . SER A 1 94 ? 20.406 -43.125 -21.844 1 95.88 94 SER A CA 1
ATOM 767 C C . SER A 1 94 ? 19.016 -43.656 -22.172 1 95.88 94 SER A C 1
ATOM 769 O O . SER A 1 94 ? 18.281 -43.062 -22.969 1 95.88 94 SER A O 1
ATOM 771 N N . GLU A 1 95 ? 18.719 -44.781 -21.562 1 96.19 95 GLU A N 1
ATOM 772 C CA . GLU A 1 95 ? 17.422 -45.375 -21.828 1 96.19 95 GLU A CA 1
ATOM 773 C C . GLU A 1 95 ? 16.281 -44.5 -21.297 1 96.19 95 GLU A C 1
ATOM 775 O O . GLU A 1 95 ? 15.266 -44.344 -21.969 1 96.19 95 GLU A O 1
ATOM 780 N N . ILE A 1 96 ? 16.469 -44.062 -20.094 1 96.38 96 ILE A N 1
ATOM 781 C CA . ILE A 1 96 ? 15.477 -43.156 -19.516 1 96.38 96 ILE A CA 1
ATOM 782 C C . ILE A 1 96 ? 15.312 -41.906 -20.391 1 96.38 96 ILE A C 1
ATOM 784 O O . ILE A 1 96 ? 14.188 -41.5 -20.688 1 96.38 96 ILE A O 1
ATOM 788 N N . ALA A 1 97 ? 16.391 -41.312 -20.844 1 94 97 ALA A N 1
ATOM 789 C CA . ALA A 1 97 ? 16.359 -40.125 -21.703 1 94 97 ALA A CA 1
ATOM 790 C C . ALA A 1 97 ? 15.625 -40.438 -23.016 1 94 97 ALA A C 1
ATOM 792 O O . ALA A 1 97 ? 14.867 -39.594 -23.5 1 94 97 ALA A O 1
ATOM 793 N N . LYS A 1 98 ? 15.883 -41.531 -23.516 1 93.56 98 LYS A N 1
ATOM 794 C CA . LYS A 1 98 ? 15.242 -41.938 -24.766 1 93.56 98 LYS A CA 1
ATOM 795 C C . LYS A 1 98 ? 13.734 -42.094 -24.594 1 93.56 98 LYS A C 1
ATOM 797 O O . LYS A 1 98 ? 12.961 -41.594 -25.438 1 93.56 98 LYS A O 1
ATOM 802 N N . LEU A 1 99 ? 13.352 -42.75 -23.562 1 95.81 99 LEU A N 1
ATOM 803 C CA . LEU A 1 99 ? 11.93 -42.938 -23.297 1 95.81 99 LEU A CA 1
ATOM 804 C C . LEU A 1 99 ? 11.234 -41.594 -23.062 1 95.81 99 LEU A C 1
ATOM 806 O O . LEU A 1 99 ? 10.164 -41.344 -23.625 1 95.81 99 LEU A O 1
ATOM 810 N N . LEU A 1 100 ? 11.859 -40.75 -22.281 1 94.31 100 LEU A N 1
ATOM 811 C CA . LEU A 1 100 ? 11.305 -39.438 -22.031 1 94.31 100 LEU A CA 1
ATOM 812 C C . LEU A 1 100 ? 11.234 -38.625 -23.312 1 94.31 100 LEU A C 1
ATOM 814 O O . LEU A 1 100 ? 10.227 -37.969 -23.594 1 94.31 100 LEU A O 1
ATOM 818 N N . GLY A 1 101 ? 12.281 -38.594 -24.062 1 89.44 101 GLY A N 1
ATOM 819 C CA . GLY A 1 101 ? 12.297 -37.875 -25.344 1 89.44 101 GLY A CA 1
ATOM 820 C C . GLY A 1 101 ? 11.195 -38.344 -26.281 1 89.44 101 GLY A C 1
ATOM 821 O O . GLY A 1 101 ? 10.562 -37.5 -26.953 1 89.44 101 GLY A O 1
ATOM 822 N N . TYR A 1 102 ? 10.992 -39.625 -26.344 1 92.81 102 TYR A N 1
ATOM 823 C CA . TYR A 1 102 ? 9.945 -40.188 -27.188 1 92.81 102 TYR A CA 1
ATOM 824 C C . TYR A 1 102 ? 8.57 -39.688 -26.75 1 92.81 102 TYR A C 1
ATOM 826 O O . TYR A 1 102 ? 7.793 -39.188 -27.578 1 92.81 102 TYR A O 1
ATOM 834 N N . MET A 1 103 ? 8.289 -39.844 -25.516 1 95 103 MET A N 1
ATOM 835 C CA . MET A 1 103 ? 6.973 -39.469 -25.016 1 95 103 MET A CA 1
ATOM 836 C C . MET A 1 103 ? 6.734 -37.969 -25.156 1 95 103 MET A C 1
ATOM 838 O O . MET A 1 103 ? 5.641 -37.531 -25.516 1 95 103 MET A O 1
ATOM 842 N N . GLN A 1 104 ? 7.758 -37.156 -24.828 1 91.25 104 GLN A N 1
ATOM 843 C CA . GLN A 1 104 ? 7.637 -35.719 -25 1 91.25 104 GLN A CA 1
ATOM 844 C C . GLN A 1 104 ? 7.41 -35.344 -26.453 1 91.25 104 GLN A C 1
ATOM 846 O O . GLN A 1 104 ? 6.633 -34.438 -26.766 1 91.25 104 GLN A O 1
ATOM 851 N N . GLY A 1 105 ? 8.094 -35.969 -27.312 1 87.75 105 GLY A N 1
ATOM 852 C CA . GLY A 1 105 ? 7.891 -35.781 -28.75 1 87.75 105 GLY A CA 1
ATOM 853 C C . GLY A 1 105 ? 6.477 -36.094 -29.188 1 87.75 105 GLY A C 1
ATOM 854 O O . GLY A 1 105 ? 5.887 -35.344 -29.984 1 87.75 105 GLY A O 1
ATOM 855 N N . ILE A 1 106 ? 5.945 -37.219 -28.703 1 92.44 106 ILE A N 1
ATOM 856 C CA . ILE A 1 106 ? 4.57 -37.594 -29.016 1 92.44 106 ILE A CA 1
ATOM 857 C C . ILE A 1 106 ? 3.619 -36.5 -28.531 1 92.44 106 ILE A C 1
ATOM 859 O O . ILE A 1 106 ? 2.736 -36.062 -29.281 1 92.44 106 ILE A O 1
ATOM 863 N N . TYR A 1 107 ? 3.854 -36.062 -27.391 1 92.88 107 TYR A N 1
ATOM 864 C CA . TYR A 1 107 ? 2.947 -35.094 -26.781 1 92.88 107 TYR A CA 1
ATOM 865 C C . TYR A 1 107 ? 2.992 -33.781 -27.516 1 92.88 107 TYR A C 1
ATOM 867 O O . TYR A 1 107 ? 1.954 -33.156 -27.734 1 92.88 107 TYR A O 1
ATOM 875 N N . THR A 1 108 ? 4.125 -33.312 -27.922 1 85.31 108 THR A N 1
ATOM 876 C CA . THR A 1 108 ? 4.289 -31.969 -28.422 1 85.31 108 THR A CA 1
ATOM 877 C C . THR A 1 108 ? 4.07 -31.906 -29.938 1 85.31 108 THR A C 1
ATOM 879 O O . THR A 1 108 ? 3.65 -30.891 -30.469 1 85.31 108 THR A O 1
ATOM 882 N N . GLU A 1 109 ? 4.305 -32.969 -30.609 1 85 109 GLU A N 1
ATOM 883 C CA . GLU A 1 109 ? 4.355 -32.906 -32.062 1 85 109 GLU A CA 1
ATOM 884 C C . GLU A 1 109 ? 3.152 -33.594 -32.688 1 85 109 GLU A C 1
ATOM 886 O O . GLU A 1 109 ? 2.873 -33.406 -33.875 1 85 109 GLU A O 1
ATOM 891 N N . THR A 1 110 ? 2.436 -34.312 -31.922 1 91.06 110 THR A N 1
ATOM 892 C CA . THR A 1 110 ? 1.271 -35 -32.469 1 91.06 110 THR A CA 1
ATOM 893 C C . THR A 1 110 ? 0.182 -34 -32.844 1 91.06 110 THR A C 1
ATOM 895 O O . THR A 1 110 ? -0.067 -33.062 -32.125 1 91.06 110 THR A O 1
ATOM 898 N N . GLN A 1 111 ? -0.415 -34.219 -34 1 90.19 111 GLN A N 1
ATOM 899 C CA . GLN A 1 111 ? -1.512 -33.406 -34.469 1 90.19 111 GLN A CA 1
ATOM 900 C C . GLN A 1 111 ? -2.801 -34.188 -34.625 1 90.19 111 GLN A C 1
ATOM 902 O O . GLN A 1 111 ? -2.766 -35.375 -35 1 90.19 111 GLN A O 1
ATOM 907 N N . VAL A 1 112 ? -3.887 -33.594 -34.281 1 92.38 112 VAL A N 1
ATOM 908 C CA . VAL A 1 112 ? -5.219 -34.156 -34.5 1 92.38 112 VAL A CA 1
ATOM 909 C C . VAL A 1 112 ? -5.84 -33.5 -35.75 1 92.38 112 VAL A C 1
ATOM 911 O O . VAL A 1 112 ? -6.07 -32.281 -35.75 1 92.38 112 VAL A O 1
ATOM 914 N N . CYS A 1 113 ? -6.117 -34.281 -36.688 1 90.94 113 CYS A N 1
ATOM 915 C CA . CYS A 1 113 ? -6.551 -33.75 -37.969 1 90.94 113 CYS A CA 1
ATOM 916 C C . CYS A 1 113 ? -7.961 -34.219 -38.312 1 90.94 113 CYS A C 1
ATOM 918 O O . CYS A 1 113 ? -8.398 -35.281 -37.875 1 90.94 113 CYS A O 1
ATOM 920 N N . VAL A 1 114 ? -8.688 -33.375 -39 1 89.25 114 VAL A N 1
ATOM 921 C CA . VAL A 1 114 ? -10.047 -33.656 -39.469 1 89.25 114 VAL A CA 1
ATOM 922 C C . VAL A 1 114 ? -10.18 -33.281 -40.938 1 89.25 114 VAL A C 1
ATOM 924 O O . VAL A 1 114 ? -9.828 -32.156 -41.344 1 89.25 114 VAL A O 1
ATOM 927 N N . ASP A 1 115 ? -10.75 -34.125 -41.688 1 87.62 115 ASP A N 1
ATOM 928 C CA . ASP A 1 115 ? -11.039 -33.844 -43.094 1 87.62 115 ASP A CA 1
ATOM 929 C C . ASP A 1 115 ? -12.508 -33.5 -43.312 1 87.62 115 ASP A C 1
ATOM 931 O O . ASP A 1 115 ? -13.336 -33.719 -42.406 1 87.62 115 ASP A O 1
ATOM 935 N N . ASP A 1 116 ? -12.812 -32.812 -44.406 1 83.69 116 ASP A N 1
ATOM 936 C CA . ASP A 1 116 ? -14.172 -32.5 -44.844 1 83.69 116 ASP A CA 1
ATOM 937 C C . ASP A 1 116 ? -14.906 -31.672 -43.812 1 83.69 116 ASP A C 1
ATOM 939 O O . ASP A 1 116 ? -16.031 -31.984 -43.406 1 83.69 116 ASP A O 1
ATOM 943 N N . VAL A 1 117 ? -14.258 -30.734 -43.312 1 82.25 117 VAL A N 1
ATOM 944 C CA . VAL A 1 117 ? -14.773 -29.922 -42.219 1 82.25 117 VAL A CA 1
ATOM 945 C C . VAL A 1 117 ? -16.062 -29.219 -42.625 1 82.25 117 VAL A C 1
ATOM 947 O O . VAL A 1 117 ? -16.984 -29.047 -41.844 1 82.25 117 VAL A O 1
ATOM 950 N N . SER A 1 118 ? -16.094 -28.828 -43.906 1 78.88 118 SER A N 1
ATOM 951 C CA . SER A 1 118 ? -17.281 -28.156 -44.406 1 78.88 118 SER A CA 1
ATOM 952 C C . SER A 1 118 ? -18.516 -29.031 -44.281 1 78.88 118 SER A C 1
ATOM 954 O O . SER A 1 118 ? -19.578 -28.562 -43.875 1 78.88 118 SER A O 1
ATOM 956 N N . ASN A 1 119 ? -18.344 -30.188 -44.688 1 81.94 119 ASN A N 1
ATOM 957 C CA . ASN A 1 119 ? -19.469 -31.109 -44.594 1 81.94 119 ASN A CA 1
ATOM 958 C C . ASN A 1 119 ? -19.828 -31.438 -43.156 1 81.94 119 ASN A C 1
ATOM 960 O O . ASN A 1 119 ? -21 -31.641 -42.844 1 81.94 119 ASN A O 1
ATOM 964 N N . ILE A 1 120 ? -18.859 -31.5 -42.344 1 83.5 120 ILE A N 1
ATOM 965 C CA . ILE A 1 120 ? -19.094 -31.75 -40.938 1 83.5 120 ILE A CA 1
ATOM 966 C C . ILE A 1 120 ? -19.906 -30.625 -40.312 1 83.5 120 ILE A C 1
ATOM 968 O O . ILE A 1 120 ? -20.844 -30.859 -39.562 1 83.5 120 ILE A O 1
ATOM 972 N N . CYS A 1 121 ? -19.547 -29.469 -40.625 1 79.19 121 CYS A N 1
ATOM 973 C CA . CYS A 1 121 ? -20.234 -28.297 -40.094 1 79.19 121 CYS A CA 1
ATOM 974 C C . CYS A 1 121 ? -21.672 -28.234 -40.594 1 79.19 121 CYS A C 1
ATOM 976 O O . CYS A 1 121 ? -22.578 -27.844 -39.875 1 79.19 121 CYS A O 1
ATOM 978 N N . LYS A 1 122 ? -21.859 -28.625 -41.812 1 79.62 122 LYS A N 1
ATOM 979 C CA . LYS A 1 122 ? -23.188 -28.594 -42.406 1 79.62 122 LYS A CA 1
ATOM 980 C C . LYS A 1 122 ? -24.094 -29.641 -41.781 1 79.62 122 LYS A C 1
ATOM 982 O O . LYS A 1 122 ? -25.266 -29.375 -41.5 1 79.62 122 LYS A O 1
ATOM 987 N N . GLN A 1 123 ? -23.578 -30.656 -41.469 1 82.5 123 GLN A N 1
ATOM 988 C CA . GLN A 1 123 ? -24.391 -31.781 -41 1 82.5 123 GLN A CA 1
ATOM 989 C C . GLN A 1 123 ? -24.469 -31.797 -39.469 1 82.5 123 GLN A C 1
ATOM 991 O O . GLN A 1 123 ? -25.344 -32.469 -38.906 1 82.5 123 GLN A O 1
ATOM 996 N N . ASN A 1 124 ? -23.562 -31.219 -38.844 1 81.06 124 ASN A N 1
ATOM 997 C CA . ASN A 1 124 ? -23.484 -31.203 -37.406 1 81.06 124 ASN A CA 1
ATOM 998 C C . ASN A 1 124 ? -23.547 -32.594 -36.812 1 81.06 124 ASN A C 1
ATOM 1000 O O . ASN A 1 124 ? -24.328 -32.875 -35.906 1 81.06 124 ASN A O 1
ATOM 1004 N N . SER A 1 125 ? -22.812 -33.469 -37.406 1 81.31 125 SER A N 1
ATOM 1005 C CA . SER A 1 125 ? -22.844 -34.875 -37.062 1 81.31 125 SER A CA 1
ATOM 1006 C C . SER A 1 125 ? -21.562 -35.281 -36.312 1 81.31 125 SER A C 1
ATOM 1008 O O . SER A 1 125 ? -20.469 -35.156 -36.844 1 81.31 125 SER A O 1
ATOM 1010 N N . GLU A 1 126 ? -21.734 -35.875 -35.125 1 84.44 126 GLU A N 1
ATOM 1011 C CA . GLU A 1 126 ? -20.625 -36.406 -34.375 1 84.44 126 GLU A CA 1
ATOM 1012 C C . GLU A 1 126 ? -19.969 -37.594 -35.062 1 84.44 126 GLU A C 1
ATOM 1014 O O . GLU A 1 126 ? -18.734 -37.75 -35.031 1 84.44 126 GLU A O 1
ATOM 1019 N N . ASP A 1 127 ? -20.75 -38.344 -35.688 1 88.06 127 ASP A N 1
ATOM 1020 C CA . ASP A 1 127 ? -20.25 -39.5 -36.375 1 88.06 127 ASP A CA 1
ATOM 1021 C C . ASP A 1 127 ? -19.328 -39.125 -37.531 1 88.06 127 ASP A C 1
ATOM 1023 O O . ASP A 1 127 ? -18.266 -39.719 -37.719 1 88.06 127 ASP A O 1
ATOM 1027 N N . LEU A 1 128 ? -19.812 -38.188 -38.25 1 88.56 128 LEU A N 1
ATOM 1028 C CA . LEU A 1 128 ? -19 -37.75 -39.375 1 88.56 128 LEU A CA 1
ATOM 1029 C C . LEU A 1 128 ? -17.688 -37.125 -38.906 1 88.56 128 LEU A C 1
ATOM 1031 O O . LEU A 1 128 ? -16.656 -37.281 -39.531 1 88.56 128 LEU A O 1
ATOM 1035 N N . LEU A 1 129 ? -17.781 -36.438 -37.844 1 89.19 129 LEU A N 1
ATOM 1036 C CA . LEU A 1 129 ? -16.578 -35.844 -37.25 1 89.19 129 LEU A CA 1
ATOM 1037 C C . LEU A 1 129 ? -15.547 -36.906 -36.906 1 89.19 129 LEU A C 1
ATOM 1039 O O . LEU A 1 129 ? -14.375 -36.781 -37.25 1 89.19 129 LEU A O 1
ATOM 1043 N N . TRP A 1 130 ? -15.945 -37.969 -36.344 1 90.88 130 TRP A N 1
ATOM 1044 C CA . TRP A 1 130 ? -15.047 -39.062 -35.969 1 90.88 130 TRP A CA 1
ATOM 1045 C C . TRP A 1 130 ? -14.531 -39.781 -37.219 1 90.88 130 TRP A C 1
ATOM 1047 O O . TRP A 1 130 ? -13.359 -40.188 -37.25 1 90.88 130 TRP A O 1
ATOM 1057 N N . GLU A 1 131 ? -15.414 -39.969 -38.125 1 92.38 131 GLU A N 1
ATOM 1058 C CA . GLU A 1 131 ? -15.039 -40.656 -39.344 1 92.38 131 GLU A CA 1
ATOM 1059 C C . GLU A 1 131 ? -13.93 -39.938 -40.094 1 92.38 131 GLU A C 1
ATOM 1061 O O . GLU A 1 131 ? -13.117 -40.562 -40.781 1 92.38 131 GLU A O 1
ATOM 1066 N N . ARG A 1 132 ? -13.945 -38.688 -39.938 1 91.38 132 ARG A N 1
ATOM 1067 C CA . ARG A 1 132 ? -13 -37.906 -40.688 1 91.38 132 ARG A CA 1
ATOM 1068 C C . ARG A 1 132 ? -11.805 -37.5 -39.844 1 91.38 132 ARG A C 1
ATOM 1070 O O . ARG A 1 132 ? -10.969 -36.688 -40.25 1 91.38 132 ARG A O 1
ATOM 1077 N N . THR A 1 133 ? -11.695 -38.031 -38.625 1 93.19 133 THR A N 1
ATOM 1078 C CA . THR A 1 133 ? -10.594 -37.719 -37.719 1 93.19 133 THR A CA 1
ATOM 1079 C C . THR A 1 133 ? -9.438 -38.688 -37.938 1 93.19 133 THR A C 1
ATOM 1081 O O . THR A 1 133 ? -9.656 -39.906 -38.094 1 93.19 133 THR A O 1
ATOM 1084 N N . TYR A 1 134 ? -8.203 -38.188 -38.031 1 92.69 134 TYR A N 1
ATOM 1085 C CA . TYR A 1 134 ? -6.996 -39 -38.031 1 92.69 134 TYR A CA 1
ATOM 1086 C C . TYR A 1 134 ? -5.855 -38.312 -37.281 1 92.69 134 TYR A C 1
ATOM 1088 O O . TYR A 1 134 ? -5.938 -37.094 -37 1 92.69 134 TYR A O 1
ATOM 1096 N N . PHE A 1 135 ? -4.879 -39.031 -36.938 1 92.81 135 PHE A N 1
ATOM 1097 C CA . PHE A 1 135 ? -3.771 -38.5 -36.156 1 92.81 135 PHE A CA 1
ATOM 1098 C C . PHE A 1 135 ? -2.48 -38.5 -36.969 1 92.81 135 PHE A C 1
ATOM 1100 O O . PHE A 1 135 ? -2.217 -39.438 -37.719 1 92.81 135 PHE A O 1
ATOM 1107 N N . GLN A 1 136 ? -1.778 -37.406 -36.844 1 90.75 136 GLN A N 1
ATOM 1108 C CA . GLN A 1 136 ? -0.439 -37.312 -37.438 1 90.75 136 GLN A CA 1
ATOM 1109 C C . GLN A 1 136 ? 0.627 -37.312 -36.344 1 90.75 136 GLN A C 1
ATOM 1111 O O . GLN A 1 136 ? 0.644 -36.438 -35.469 1 90.75 136 GLN A O 1
ATOM 1116 N N . TYR A 1 137 ? 1.448 -38.312 -36.406 1 90.06 137 TYR A N 1
ATOM 1117 C CA . TYR A 1 137 ? 2.508 -38.469 -35.406 1 90.06 137 TYR A CA 1
ATOM 1118 C C . TYR A 1 137 ? 3.846 -38 -35.969 1 90.06 137 TYR A C 1
ATOM 1120 O O . TYR A 1 137 ? 4.012 -37.875 -37.156 1 90.06 137 TYR A O 1
ATOM 1128 N N . PRO A 1 138 ? 4.742 -37.688 -35.031 1 84.94 138 PRO A N 1
ATOM 1129 C CA . PRO A 1 138 ? 6.086 -37.344 -35.531 1 84.94 138 PRO A CA 1
ATOM 1130 C C . PRO A 1 138 ? 6.762 -38.531 -36.25 1 84.94 138 PRO A C 1
ATOM 1132 O O . PRO A 1 138 ? 6.414 -39.688 -36 1 84.94 138 PRO A O 1
ATOM 1135 N N . ASP A 1 139 ? 7.75 -38.188 -37.094 1 73.81 139 ASP A N 1
ATOM 1136 C CA . ASP A 1 139 ? 8.391 -39.156 -37.969 1 73.81 139 ASP A CA 1
ATOM 1137 C C . ASP A 1 139 ? 8.984 -40.312 -37.156 1 73.81 139 ASP A C 1
ATOM 1139 O O . ASP A 1 139 ? 8.938 -41.438 -37.594 1 73.81 139 ASP A O 1
ATOM 1143 N N . PHE A 1 140 ? 9.484 -39.875 -36.031 1 61.62 140 PHE A N 1
ATOM 1144 C CA . PHE A 1 140 ? 10.148 -40.938 -35.281 1 61.62 140 PHE A CA 1
ATOM 1145 C C . PHE A 1 140 ? 9.133 -41.938 -34.719 1 61.62 140 PHE A C 1
ATOM 1147 O O . PHE A 1 140 ? 9.5 -43.031 -34.312 1 61.62 140 PHE A O 1
ATOM 1154 N N . ALA A 1 141 ? 7.973 -41.406 -34.531 1 52.56 141 ALA A N 1
ATOM 1155 C CA . ALA A 1 141 ? 6.914 -42.25 -34 1 52.56 141 ALA A CA 1
ATOM 1156 C C . ALA A 1 141 ? 6.246 -43.062 -35.094 1 52.56 141 ALA A C 1
ATOM 1158 O O . ALA A 1 141 ? 5.508 -44 -34.812 1 52.56 141 ALA A O 1
ATOM 1159 N N . LEU A 1 142 ? 6.184 -42.406 -36.312 1 51.31 142 LEU A N 1
ATOM 1160 C CA . LEU A 1 142 ? 5.441 -42.969 -37.469 1 51.31 142 LEU A CA 1
ATOM 1161 C C . LEU A 1 142 ? 6.008 -44.312 -37.875 1 51.31 142 LEU A C 1
ATOM 1163 O O . LEU A 1 142 ? 7.195 -44.406 -38.188 1 51.31 142 LEU A O 1
ATOM 1167 N N . LYS A 1 143 ? 5.523 -45.312 -37.438 1 45.47 143 LYS A N 1
ATOM 1168 C CA . LYS A 1 143 ? 5.559 -46.375 -38.406 1 45.47 143 LYS A CA 1
ATOM 1169 C C . LYS A 1 143 ? 5.039 -45.938 -39.75 1 45.47 143 LYS A C 1
ATOM 1171 O O . LYS A 1 143 ? 4.402 -44.875 -39.844 1 45.47 143 LYS A O 1
ATOM 1176 N N . GLN A 1 144 ? 4.676 -46.781 -40.812 1 35.94 144 GLN A N 1
ATOM 1177 C CA . GLN A 1 144 ? 4.484 -46.781 -42.25 1 35.94 144 GLN A CA 1
ATOM 1178 C C . GLN A 1 144 ? 3.346 -45.875 -42.656 1 35.94 144 GLN A C 1
ATOM 1180 O O . GLN A 1 144 ? 2.953 -45.812 -43.844 1 35.94 144 GLN A O 1
ATOM 1185 N N . ARG A 1 145 ? 2.236 -45.531 -41.938 1 36.97 145 ARG A N 1
ATOM 1186 C CA . ARG A 1 145 ? 1.215 -45.312 -42.938 1 36.97 145 ARG A CA 1
ATOM 1187 C C . ARG A 1 145 ? 1.426 -43.938 -43.625 1 36.97 145 ARG A C 1
ATOM 1189 O O . ARG A 1 145 ? 1.455 -42.906 -42.969 1 36.97 145 ARG A O 1
ATOM 1196 N N . SER A 1 146 ? 2.342 -43.938 -44.625 1 34.66 146 SER A N 1
ATOM 1197 C CA . SER A 1 146 ? 2.619 -42.875 -45.594 1 34.66 146 SER A CA 1
ATOM 1198 C C . SER A 1 146 ? 1.343 -42.125 -45.969 1 34.66 146 SER A C 1
ATOM 1200 O O . SER A 1 146 ? 0.567 -42.625 -46.812 1 34.66 146 SER A O 1
ATOM 1202 N N . GLY A 1 147 ? 0.407 -41.875 -45.156 1 33.62 147 GLY A N 1
ATOM 1203 C CA . GLY A 1 147 ? -0.669 -41.25 -45.938 1 33.62 147 GLY A CA 1
ATOM 1204 C C . GLY A 1 147 ? -0.233 -40.031 -46.719 1 33.62 147 GLY A C 1
ATOM 1205 O O . GLY A 1 147 ? 0.858 -39.5 -46.5 1 33.62 147 GLY A O 1
ATOM 1206 N N . GLU A 1 148 ? -0.889 -39.719 -47.875 1 35.12 148 GLU A N 1
ATOM 1207 C CA . GLU A 1 148 ? -0.772 -38.75 -48.938 1 35.12 148 GLU A CA 1
ATOM 1208 C C . GLU A 1 148 ? -0.587 -37.344 -48.375 1 35.12 148 GLU A C 1
ATOM 1210 O O . GLU A 1 148 ? -1.234 -36.969 -47.375 1 35.12 148 GLU A O 1
ATOM 1215 N N . LYS A 1 149 ? 0.516 -36.719 -48.5 1 38.88 149 LYS A N 1
ATOM 1216 C CA . LYS A 1 149 ? 0.796 -35.312 -48.281 1 38.88 149 LYS A CA 1
ATOM 1217 C C . LYS A 1 149 ? -0.38 -34.438 -48.75 1 38.88 149 LYS A C 1
ATOM 1219 O O . LYS A 1 149 ? -0.726 -34.438 -49.938 1 38.88 149 LYS A O 1
ATOM 1224 N N . TYR A 1 150 ? -1.348 -34.25 -47.969 1 38.06 150 TYR A N 1
ATOM 1225 C CA . TYR A 1 150 ? -2.438 -33.375 -48.406 1 38.06 150 TYR A CA 1
ATOM 1226 C C . TYR A 1 150 ? -1.938 -31.953 -48.656 1 38.06 150 TYR A C 1
ATOM 1228 O O . TYR A 1 150 ? -0.97 -31.516 -48.031 1 38.06 150 TYR A O 1
ATOM 1236 N N . ASP A 1 151 ? -2.213 -31.406 -49.781 1 38.38 151 ASP A N 1
ATOM 1237 C CA . ASP A 1 151 ? -1.958 -30.062 -50.281 1 38.38 151 ASP A CA 1
ATOM 1238 C C . ASP A 1 151 ? -2.402 -29.016 -49.25 1 38.38 151 ASP A C 1
ATOM 1240 O O . ASP A 1 151 ? -3.537 -29.047 -48.781 1 38.38 151 ASP A O 1
ATOM 1244 N N . GLU A 1 152 ? -1.54 -28.359 -48.656 1 44.34 152 GLU A N 1
ATOM 1245 C CA . GLU A 1 152 ? -1.655 -27.234 -47.719 1 44.34 152 GLU A CA 1
ATOM 1246 C C . GLU A 1 152 ? -2.863 -26.359 -48.062 1 44.34 152 GLU A C 1
ATOM 1248 O O . GLU A 1 152 ? -3.33 -25.594 -47.219 1 44.34 152 GLU A O 1
ATOM 1253 N N . HIS A 1 153 ? -3.223 -26.406 -49.406 1 42.94 153 HIS A N 1
ATOM 1254 C CA . HIS A 1 153 ? -4.238 -25.5 -49.938 1 42.94 153 HIS A CA 1
ATOM 1255 C C . HIS A 1 153 ? -5.633 -26.109 -49.812 1 42.94 153 HIS A C 1
ATOM 1257 O O . HIS A 1 153 ? -6.609 -25.547 -50.312 1 42.94 153 HIS A O 1
ATOM 1263 N N . ASP A 1 154 ? -5.812 -27.25 -49.469 1 49 154 ASP A N 1
ATOM 1264 C CA . ASP A 1 154 ? -7.184 -27.75 -49.469 1 49 154 ASP A CA 1
ATOM 1265 C C . ASP A 1 154 ? -7.957 -27.188 -48.281 1 49 154 ASP A C 1
ATOM 1267 O O . ASP A 1 154 ? -7.668 -27.547 -47.125 1 49 154 ASP A O 1
ATOM 1271 N N . LYS A 1 155 ? -8.68 -26.156 -48.438 1 59.44 155 LYS A N 1
ATOM 1272 C CA . LYS A 1 155 ? -9.516 -25.297 -47.594 1 59.44 155 LYS A CA 1
ATOM 1273 C C . LYS A 1 155 ? -10.5 -26.109 -46.781 1 59.44 155 LYS A C 1
ATOM 1275 O O . LYS A 1 155 ? -11.133 -25.594 -45.844 1 59.44 155 LYS A O 1
ATOM 1280 N N . ASP A 1 156 ? -10.555 -27.438 -46.875 1 77.38 156 ASP A N 1
ATOM 1281 C CA . ASP A 1 156 ? -11.57 -28.172 -46.156 1 77.38 156 ASP A CA 1
ATOM 1282 C C . ASP A 1 156 ? -10.938 -29.188 -45.188 1 77.38 156 ASP A C 1
ATOM 1284 O O . ASP A 1 156 ? -11.508 -30.25 -44.969 1 77.38 156 ASP A O 1
ATOM 1288 N N . HIS A 1 157 ? -9.594 -29.047 -44.781 1 83.12 157 HIS A N 1
ATOM 1289 C CA . HIS A 1 157 ? -8.828 -29.891 -43.875 1 83.12 157 HIS A CA 1
ATOM 1290 C C . HIS A 1 157 ? -8.18 -29.047 -42.781 1 83.12 157 HIS A C 1
ATOM 1292 O O . HIS A 1 157 ? -7.656 -27.969 -43.031 1 83.12 157 HIS A O 1
ATOM 1298 N N . ILE A 1 158 ? -8.344 -29.531 -41.469 1 83.62 158 ILE A N 1
ATOM 1299 C CA . ILE A 1 158 ? -7.727 -28.844 -40.344 1 83.62 158 ILE A CA 1
ATOM 1300 C C . ILE A 1 158 ? -6.867 -29.812 -39.531 1 83.62 158 ILE A C 1
ATOM 1302 O O . ILE A 1 158 ? -7.273 -30.953 -39.281 1 83.62 158 ILE A O 1
ATOM 1306 N N . CYS A 1 159 ? -5.629 -29.484 -39.188 1 87.25 159 CYS A N 1
ATOM 1307 C CA . CYS A 1 159 ? -4.773 -30.219 -38.25 1 87.25 159 CYS A CA 1
ATOM 1308 C C . CYS A 1 159 ? -4.41 -29.328 -37.062 1 87.25 159 CYS A C 1
ATOM 1310 O O . CYS A 1 159 ? -3.734 -28.312 -37.219 1 87.25 159 CYS A O 1
ATOM 1312 N N . LEU A 1 160 ? -4.863 -29.812 -35.906 1 85.38 160 LEU A N 1
ATOM 1313 C CA . LEU A 1 160 ? -4.633 -29.062 -34.688 1 85.38 160 LEU A CA 1
ATOM 1314 C C . LEU A 1 160 ? -3.332 -29.5 -34.031 1 85.38 160 LEU A C 1
ATOM 1316 O O . LEU A 1 160 ? -3.094 -30.703 -33.844 1 85.38 160 LEU A O 1
ATOM 1320 N N . TYR A 1 161 ? -2.617 -28.469 -33.781 1 78.75 161 TYR A N 1
ATOM 1321 C CA . TYR A 1 161 ? -1.285 -28.734 -33.25 1 78.75 161 TYR A CA 1
ATOM 1322 C C . TYR A 1 161 ? -1.334 -28.922 -31.719 1 78.75 161 TYR A C 1
ATOM 1324 O O . TYR A 1 161 ? -1.384 -27.938 -30.969 1 78.75 161 TYR A O 1
ATOM 1332 N N . GLY A 1 162 ? -1.276 -30.125 -31.359 1 76.75 162 GLY A N 1
ATOM 1333 C CA . GLY A 1 162 ? -0.952 -30.484 -29.984 1 76.75 162 GLY A CA 1
ATOM 1334 C C . GLY A 1 162 ? -1.955 -29.969 -28.969 1 76.75 162 GLY A C 1
ATOM 1335 O O . GLY A 1 162 ? -3.133 -29.797 -29.297 1 76.75 162 GLY A O 1
ATOM 1336 N N . GLU A 1 163 ? -1.476 -29.844 -27.688 1 82.06 163 GLU A N 1
ATOM 1337 C CA . GLU A 1 163 ? -2.268 -29.469 -26.531 1 82.06 163 GLU A CA 1
ATOM 1338 C C . GLU A 1 163 ? -2.729 -28.016 -26.609 1 82.06 163 GLU A C 1
ATOM 1340 O O . GLU A 1 163 ? -3.885 -27.703 -26.312 1 82.06 163 GLU A O 1
ATOM 1345 N N . PRO A 1 164 ? -1.911 -27.094 -27.141 1 76.62 164 PRO A N 1
ATOM 1346 C CA . PRO A 1 164 ? -2.303 -25.688 -27.109 1 76.62 164 PRO A CA 1
ATOM 1347 C C . PRO A 1 164 ? -3.564 -25.406 -27.922 1 76.62 164 PRO A C 1
ATOM 1349 O O . PRO A 1 164 ? -4.453 -24.688 -27.453 1 76.62 164 PRO A O 1
ATOM 1352 N N . GLU A 1 165 ? -3.67 -26 -29.047 1 79.12 165 GLU A N 1
ATOM 1353 C CA . GLU A 1 165 ? -4.82 -25.719 -29.906 1 79.12 165 GLU A CA 1
ATOM 1354 C C . GLU A 1 165 ? -6.035 -26.547 -29.484 1 79.12 165 GLU A C 1
ATOM 1356 O O . GLU A 1 165 ? -7.172 -26.078 -29.594 1 79.12 165 GLU A O 1
ATOM 1361 N N . MET A 1 166 ? -5.742 -27.703 -29.016 1 84.5 166 MET A N 1
ATOM 1362 C CA . MET A 1 166 ? -6.84 -28.531 -28.516 1 84.5 166 MET A CA 1
ATOM 1363 C C . MET A 1 166 ? -7.473 -27.906 -27.281 1 84.5 166 MET A C 1
ATOM 1365 O O . MET A 1 166 ? -8.695 -27.938 -27.109 1 84.5 166 MET A O 1
ATOM 1369 N N . GLU A 1 167 ? -6.625 -27.359 -26.406 1 84.75 167 GLU A N 1
ATOM 1370 C CA . GLU A 1 167 ? -7.113 -26.719 -25.188 1 84.75 167 GLU A CA 1
ATOM 1371 C C . GLU A 1 167 ? -7.934 -25.469 -25.5 1 84.75 167 GLU A C 1
ATOM 1373 O O . GLU A 1 167 ? -8.883 -25.141 -24.797 1 84.75 167 GLU A O 1
ATOM 1378 N N . GLN A 1 168 ? -7.625 -24.812 -26.578 1 81.56 168 GLN A N 1
ATOM 1379 C CA . GLN A 1 168 ? -8.383 -23.641 -26.984 1 81.56 168 GLN A CA 1
ATOM 1380 C C . GLN A 1 168 ? -9.828 -24 -27.328 1 81.56 168 GLN A C 1
ATOM 1382 O O . GLN A 1 168 ? -10.742 -23.219 -27.094 1 81.56 168 GLN A O 1
ATOM 1387 N N . ILE A 1 169 ? -9.969 -25.156 -27.859 1 83.38 169 ILE A N 1
ATOM 1388 C CA . ILE A 1 169 ? -11.32 -25.641 -28.156 1 83.38 169 ILE A CA 1
ATOM 1389 C C . ILE A 1 169 ? -12.094 -25.828 -26.859 1 83.38 169 ILE A C 1
ATOM 1391 O O . ILE A 1 169 ? -13.25 -25.422 -26.75 1 83.38 169 ILE A O 1
ATOM 1395 N N . MET A 1 170 ? -11.398 -26.391 -25.891 1 85.69 170 MET A N 1
ATOM 1396 C CA . MET A 1 170 ? -12.031 -26.688 -24.609 1 85.69 170 MET A CA 1
ATOM 1397 C C . MET A 1 170 ? -12.406 -25.391 -23.875 1 85.69 170 MET A C 1
ATOM 1399 O O . MET A 1 170 ? -13.453 -25.328 -23.234 1 85.69 170 MET A O 1
ATOM 1403 N N . THR A 1 171 ? -11.547 -24.344 -23.984 1 78.06 171 THR A N 1
ATOM 1404 C CA . THR A 1 171 ? -11.758 -23.094 -23.25 1 78.06 171 THR A CA 1
ATOM 1405 C C . THR A 1 171 ? -12.562 -22.109 -24.094 1 78.06 171 THR A C 1
ATOM 1407 O O . THR A 1 171 ? -12.898 -21.016 -23.625 1 78.06 171 THR A O 1
ATOM 1410 N N . GLU A 1 172 ? -12.867 -22.453 -25.359 1 71.06 172 GLU A N 1
ATOM 1411 C CA . GLU A 1 172 ? -13.641 -21.656 -26.297 1 71.06 172 GLU A CA 1
ATOM 1412 C C . GLU A 1 172 ? -12.961 -20.312 -26.578 1 71.06 172 GLU A C 1
ATOM 1414 O O . GLU A 1 172 ? -13.633 -19.281 -26.703 1 71.06 172 GLU A O 1
ATOM 1419 N N . THR A 1 173 ? -11.664 -20.219 -26.391 1 58.75 173 THR A N 1
ATOM 1420 C CA . THR A 1 173 ? -10.969 -18.969 -26.594 1 58.75 173 THR A CA 1
ATOM 1421 C C . THR A 1 173 ? -10.812 -18.672 -28.094 1 58.75 173 THR A C 1
ATOM 1423 O O . THR A 1 173 ? -10.727 -17.5 -28.5 1 58.75 173 THR A O 1
ATOM 1426 N N . THR A 1 174 ? -10.586 -19.703 -28.984 1 56.03 174 THR A N 1
ATOM 1427 C CA . THR A 1 174 ? -10.453 -19.453 -30.406 1 56.03 174 THR A CA 1
ATOM 1428 C C . THR A 1 174 ? -11.453 -20.312 -31.188 1 56.03 174 THR A C 1
ATOM 1430 O O . THR A 1 174 ? -11.828 -21.406 -30.75 1 56.03 174 THR A O 1
ATOM 1433 N N . SER A 1 175 ? -12.117 -19.625 -32.031 1 57.03 175 SER A N 1
ATOM 1434 C CA . SER A 1 175 ? -12.992 -20.359 -32.938 1 57.03 175 SER A CA 1
ATOM 1435 C C . SER A 1 175 ? -12.203 -21 -34.062 1 57.03 175 SER A C 1
ATOM 1437 O O . SER A 1 175 ? -12.328 -20.609 -35.219 1 57.03 175 SER A O 1
ATOM 1439 N N . ILE A 1 176 ? -11.234 -21.75 -33.656 1 55.44 176 ILE A N 1
ATOM 1440 C CA . ILE A 1 176 ? -10.398 -22.297 -34.719 1 55.44 176 ILE A CA 1
ATOM 1441 C C . ILE A 1 176 ? -11.273 -23 -35.75 1 55.44 176 ILE A C 1
ATOM 1443 O O . ILE A 1 176 ? -11.078 -22.828 -36.938 1 55.44 176 ILE A O 1
ATOM 1447 N N . PHE A 1 177 ? -12.18 -23.781 -35.219 1 59.94 177 PHE A N 1
ATOM 1448 C CA . PHE A 1 177 ? -13.117 -24.406 -36.156 1 59.94 177 PHE A CA 1
ATOM 1449 C C . PHE A 1 177 ? -14.023 -23.359 -36.781 1 59.94 177 PHE A C 1
ATOM 1451 O O . PHE A 1 177 ? -14.344 -23.453 -37.969 1 59.94 177 PHE A O 1
ATOM 1458 N N . SER A 1 178 ? -14.32 -22.328 -35.938 1 53.56 178 SER A N 1
ATOM 1459 C CA . SER A 1 178 ? -15.227 -21.312 -36.469 1 53.56 178 SER A CA 1
ATOM 1460 C C . SER A 1 178 ? -14.484 -20.312 -37.375 1 53.56 178 SER A C 1
ATOM 1462 O O . SER A 1 178 ? -15.039 -19.797 -38.344 1 53.56 178 SER A O 1
ATOM 1464 N N . ALA A 1 179 ? -13.336 -19.906 -36.844 1 52.09 179 ALA A N 1
ATOM 1465 C CA . ALA A 1 179 ? -12.625 -18.859 -37.594 1 52.09 179 ALA A CA 1
ATOM 1466 C C . ALA A 1 179 ? -12.281 -19.328 -39 1 52.09 179 ALA A C 1
ATOM 1468 O O . ALA A 1 179 ? -12.273 -18.531 -39.938 1 52.09 179 ALA A O 1
ATOM 1469 N N . GLN A 1 180 ? -11.836 -20.5 -39.031 1 49.91 180 GLN A N 1
ATOM 1470 C CA . GLN A 1 180 ? -11.414 -20.938 -40.375 1 49.91 180 GLN A CA 1
ATOM 1471 C C . GLN A 1 180 ? -12.617 -21.281 -41.25 1 49.91 180 GLN A C 1
ATOM 1473 O O . GLN A 1 180 ? -12.594 -21.062 -42.438 1 49.91 180 GLN A O 1
ATOM 1478 N N . ILE A 1 181 ? -13.727 -21.906 -40.562 1 50.28 181 ILE A N 1
ATOM 1479 C CA . ILE A 1 181 ? -14.852 -22.328 -41.406 1 50.28 181 ILE A CA 1
ATOM 1480 C C . ILE A 1 181 ? -16.156 -21.828 -40.781 1 50.28 181 ILE A C 1
ATOM 1482 O O . ILE A 1 181 ? -16.328 -21.859 -39.562 1 50.28 181 ILE A O 1
ATOM 1486 N N . ASN A 1 182 ? -16.672 -20.656 -41.25 1 55.34 182 ASN A N 1
ATOM 1487 C CA . ASN A 1 182 ? -18.031 -20.281 -40.844 1 55.34 182 ASN A CA 1
ATOM 1488 C C . ASN A 1 182 ? -18.812 -21.5 -40.344 1 55.34 182 ASN A C 1
ATOM 1490 O O . ASN A 1 182 ? -19.844 -21.844 -40.938 1 55.34 182 ASN A O 1
ATOM 1494 N N . CYS A 1 183 ? -18.25 -22.328 -39.5 1 61.47 183 CYS A N 1
ATOM 1495 C CA . CYS A 1 183 ? -18.812 -23.609 -39.062 1 61.47 183 CYS A CA 1
ATOM 1496 C C . CYS A 1 183 ? -19.516 -23.469 -37.719 1 61.47 183 CYS A C 1
ATOM 1498 O O . CYS A 1 183 ? -18.922 -22.984 -36.75 1 61.47 183 CYS A O 1
ATOM 1500 N N . SER A 1 184 ? -20.828 -23.625 -37.688 1 68.25 184 SER A N 1
ATOM 1501 C CA . SER A 1 184 ? -21.594 -23.672 -36.469 1 68.25 184 SER A CA 1
ATOM 1502 C C . SER A 1 184 ? -21.766 -25.109 -35.969 1 68.25 184 SER A C 1
ATOM 1504 O O . SER A 1 184 ? -22.672 -25.828 -36.438 1 68.25 184 SER A O 1
ATOM 1506 N N . ILE A 1 185 ? -20.719 -25.797 -35.406 1 75 185 ILE A N 1
ATOM 1507 C CA . ILE A 1 185 ? -20.859 -27.109 -34.781 1 75 185 ILE A CA 1
ATOM 1508 C C . ILE A 1 185 ? -21.297 -26.953 -33.344 1 75 185 ILE A C 1
ATOM 1510 O O . ILE A 1 185 ? -20.906 -26.016 -32.656 1 75 185 ILE A O 1
ATOM 1514 N N . ASN A 1 186 ? -22.219 -27.953 -33 1 82.69 186 ASN A N 1
ATOM 1515 C CA . ASN A 1 186 ? -22.641 -27.984 -31.609 1 82.69 186 ASN A CA 1
ATOM 1516 C C . ASN A 1 186 ? -21.438 -28.016 -30.672 1 82.69 186 ASN A C 1
ATOM 1518 O O . ASN A 1 186 ? -20.531 -28.844 -30.828 1 82.69 186 ASN A O 1
ATOM 1522 N N . ARG A 1 187 ? -21.453 -27.172 -29.703 1 83.5 187 ARG A N 1
ATOM 1523 C CA . ARG A 1 187 ? -20.328 -26.984 -28.797 1 83.5 187 ARG A CA 1
ATOM 1524 C C . ARG A 1 187 ? -20.078 -28.25 -27.969 1 83.5 187 ARG A C 1
ATOM 1526 O O . ARG A 1 187 ? -18.938 -28.609 -27.719 1 83.5 187 ARG A O 1
ATOM 1533 N N . GLU A 1 188 ? -21.078 -28.844 -27.562 1 86.81 188 GLU A N 1
ATOM 1534 C CA . GLU A 1 188 ? -20.938 -30.031 -26.734 1 86.81 188 GLU A CA 1
ATOM 1535 C C . GLU A 1 188 ? -20.266 -31.156 -27.516 1 86.81 188 GLU A C 1
ATOM 1537 O O . GLU A 1 188 ? -19.422 -31.875 -26.969 1 86.81 188 GLU A O 1
ATOM 1542 N N . ILE A 1 189 ? -20.625 -31.328 -28.734 1 86.5 189 ILE A N 1
ATOM 1543 C CA . ILE A 1 189 ? -20.047 -32.344 -29.609 1 86.5 189 ILE A CA 1
ATOM 1544 C C . ILE A 1 189 ? -18.562 -32.062 -29.812 1 86.5 189 ILE A C 1
ATOM 1546 O O . ILE A 1 189 ? -17.734 -33 -29.75 1 86.5 189 ILE A O 1
ATOM 1550 N N . LEU A 1 190 ? -18.297 -30.875 -30.016 1 87.88 190 LEU A N 1
ATOM 1551 C CA . LEU A 1 190 ? -16.922 -30.484 -30.25 1 87.88 190 LEU A CA 1
ATOM 1552 C C . LEU A 1 190 ? -16.062 -30.703 -29.016 1 87.88 190 LEU A C 1
ATOM 1554 O O . LEU A 1 190 ? -14.922 -31.156 -29.109 1 87.88 190 LEU A O 1
ATOM 1558 N N . HIS A 1 191 ? -16.594 -30.391 -27.859 1 90.94 191 HIS A N 1
ATOM 1559 C CA . HIS A 1 191 ? -15.883 -30.609 -26.594 1 90.94 191 HIS A CA 1
ATOM 1560 C C . HIS A 1 191 ? -15.625 -32.094 -26.344 1 90.94 191 HIS A C 1
ATOM 1562 O O . HIS A 1 191 ? -14.523 -32.469 -25.969 1 90.94 191 HIS A O 1
ATOM 1568 N N . SER A 1 192 ? -16.609 -32.812 -26.562 1 91.56 192 SER A N 1
ATOM 1569 C CA . SER A 1 192 ? -16.484 -34.25 -26.391 1 91.56 192 SER A CA 1
ATOM 1570 C C . SER A 1 192 ? -15.43 -34.844 -27.328 1 91.56 192 SER A C 1
ATOM 1572 O O . SER A 1 192 ? -14.594 -35.656 -26.906 1 91.56 192 SER A O 1
ATOM 1574 N N . TRP A 1 193 ? -15.484 -34.438 -28.562 1 91.31 193 TRP A N 1
ATOM 1575 C CA . TRP A 1 193 ? -14.531 -34.906 -29.562 1 91.31 193 TRP A CA 1
ATOM 1576 C C . TRP A 1 193 ? -13.109 -34.469 -29.188 1 91.31 193 TRP A C 1
ATOM 1578 O O . TRP A 1 193 ? -12.188 -35.281 -29.234 1 91.31 193 TRP A O 1
ATOM 1588 N N . ALA A 1 194 ? -12.945 -33.25 -28.875 1 91.88 194 ALA A N 1
ATOM 1589 C CA . ALA A 1 194 ? -11.617 -32.719 -28.531 1 91.88 194 ALA A CA 1
ATOM 1590 C C . ALA A 1 194 ? -11.039 -33.469 -27.328 1 91.88 194 ALA A C 1
ATOM 1592 O O . ALA A 1 194 ? -9.859 -33.812 -27.328 1 91.88 194 ALA A O 1
ATOM 1593 N N . TRP A 1 195 ? -11.867 -33.656 -26.344 1 94.06 195 TRP A N 1
ATOM 1594 C CA . TRP A 1 195 ? -11.461 -34.344 -25.125 1 94.06 195 TRP A CA 1
ATOM 1595 C C . TRP A 1 195 ? -11.008 -35.781 -25.438 1 94.06 195 TRP A C 1
ATOM 1597 O O . TRP A 1 195 ? -9.938 -36.188 -25 1 94.06 195 TRP A O 1
ATOM 1607 N N . GLN A 1 196 ? -11.719 -36.469 -26.203 1 93.38 196 GLN A N 1
ATOM 1608 C CA . GLN A 1 196 ? -11.469 -37.875 -26.484 1 93.38 196 GLN A CA 1
ATOM 1609 C C . GLN A 1 196 ? -10.336 -38.062 -27.484 1 93.38 196 GLN A C 1
ATOM 1611 O O . GLN A 1 196 ? -9.477 -38.906 -27.328 1 93.38 196 GLN A O 1
ATOM 1616 N N . SER A 1 197 ? -10.359 -37.25 -28.516 1 93.31 197 SER A N 1
ATOM 1617 C CA . SER A 1 197 ? -9.367 -37.406 -29.578 1 93.31 197 SER A CA 1
ATOM 1618 C C . SER A 1 197 ? -7.961 -37.125 -29.062 1 93.31 197 SER A C 1
ATOM 1620 O O . SER A 1 197 ? -7 -37.781 -29.469 1 93.31 197 SER A O 1
ATOM 1622 N N . TRP A 1 198 ? -7.84 -36.188 -28.188 1 94.94 198 TRP A N 1
ATOM 1623 C CA . TRP A 1 198 ? -6.527 -35.906 -27.625 1 94.94 198 TRP A CA 1
ATOM 1624 C C . TRP A 1 198 ? -5.996 -37.094 -26.828 1 94.94 198 TRP A C 1
ATOM 1626 O O . TRP A 1 198 ? -4.828 -37.469 -26.969 1 94.94 198 TRP A O 1
ATOM 1636 N N . ARG A 1 199 ? -6.809 -37.625 -25.984 1 95.31 199 ARG A N 1
ATOM 1637 C CA . ARG A 1 199 ? -6.426 -38.781 -25.188 1 95.31 199 ARG A CA 1
ATOM 1638 C C . ARG A 1 199 ? -6.098 -39.969 -26.078 1 95.31 199 ARG A C 1
ATOM 1640 O O . ARG A 1 199 ? -5.168 -40.719 -25.781 1 95.31 199 ARG A O 1
ATOM 1647 N N . LEU A 1 200 ? -6.805 -40.125 -27.125 1 94.44 200 LEU A N 1
ATOM 1648 C CA . LEU A 1 200 ? -6.547 -41.219 -28.062 1 94.44 200 LEU A CA 1
ATOM 1649 C C . LEU A 1 200 ? -5.254 -41 -28.828 1 94.44 200 LEU A C 1
ATOM 1651 O O . LEU A 1 200 ? -4.535 -41.938 -29.141 1 94.44 200 LEU A O 1
ATOM 1655 N N . ALA A 1 201 ? -5.043 -39.781 -29.125 1 94.38 201 ALA A N 1
ATOM 1656 C CA . ALA A 1 201 ? -3.877 -39.438 -29.938 1 94.38 201 ALA A CA 1
ATOM 1657 C C . ALA A 1 201 ? -2.584 -39.656 -29.156 1 94.38 201 ALA A C 1
ATOM 1659 O O . ALA A 1 201 ? -1.572 -40.062 -29.719 1 94.38 201 ALA A O 1
ATOM 1660 N N . VAL A 1 202 ? -2.602 -39.469 -27.891 1 95.25 202 VAL A N 1
ATOM 1661 C CA . VAL A 1 202 ? -1.321 -39.406 -27.188 1 95.25 202 VAL A CA 1
ATOM 1662 C C . VAL A 1 202 ? -1.232 -40.562 -26.203 1 95.25 202 VAL A C 1
ATOM 1664 O O . VAL A 1 202 ? -0.136 -41.031 -25.859 1 95.25 202 VAL A O 1
ATOM 1667 N N . GLY A 1 203 ? -2.277 -41.094 -25.703 1 95.12 203 GLY A N 1
ATOM 1668 C CA . GLY A 1 203 ? -2.301 -42.094 -24.672 1 95.12 203 GLY A CA 1
ATOM 1669 C C . GLY A 1 203 ? -1.696 -43.406 -25.125 1 95.12 203 GLY A C 1
ATOM 1670 O O . GLY A 1 203 ? -0.673 -43.844 -24.594 1 95.12 203 GLY A O 1
ATOM 1671 N N . PRO A 1 204 ? -2.273 -43.969 -26.109 1 94.12 204 PRO A N 1
ATOM 1672 C CA . PRO A 1 204 ? -1.843 -45.312 -26.531 1 94.12 204 PRO A CA 1
ATOM 1673 C C . PRO A 1 204 ? -0.379 -45.344 -26.969 1 94.12 204 PRO A C 1
ATOM 1675 O O . PRO A 1 204 ? 0.377 -46.219 -26.516 1 94.12 204 PRO A O 1
ATOM 1678 N N . PRO A 1 205 ? 0.076 -44.406 -27.734 1 94.5 205 PRO A N 1
ATOM 1679 C CA . PRO A 1 205 ? 1.476 -44.469 -28.156 1 94.5 205 PRO A CA 1
ATOM 1680 C C . PRO A 1 205 ? 2.455 -44.344 -27 1 94.5 205 PRO A C 1
ATOM 1682 O O . PRO A 1 205 ? 3.604 -44.781 -27.094 1 94.5 205 PRO A O 1
ATOM 1685 N N . MET A 1 206 ? 2.049 -43.844 -25.922 1 96.38 206 MET A N 1
ATOM 1686 C CA . MET A 1 206 ? 2.975 -43.562 -24.812 1 96.38 206 MET A CA 1
ATOM 1687 C C . MET A 1 206 ? 2.881 -44.656 -23.75 1 96.38 206 MET A C 1
ATOM 1689 O O . MET A 1 206 ? 3.719 -44.719 -22.859 1 96.38 206 MET A O 1
ATOM 1693 N N . LYS A 1 207 ? 1.924 -45.469 -23.859 1 96.44 207 LYS A N 1
ATOM 1694 C CA . LYS A 1 207 ? 1.619 -46.406 -22.781 1 96.44 207 LYS A CA 1
ATOM 1695 C C . LYS A 1 207 ? 2.799 -47.344 -22.516 1 96.44 207 LYS A C 1
ATOM 1697 O O . LYS A 1 207 ? 3.27 -47.469 -21.391 1 96.44 207 LYS A O 1
ATOM 1702 N N . GLU A 1 208 ? 3.33 -48 -23.547 1 95.62 208 GLU A N 1
ATOM 1703 C CA . GLU A 1 208 ? 4.422 -48.969 -23.359 1 95.62 208 GLU A CA 1
ATOM 1704 C C . GLU A 1 208 ? 5.684 -48.25 -22.859 1 95.62 208 GLU A C 1
ATOM 1706 O O . GLU A 1 208 ? 6.363 -48.781 -21.969 1 95.62 208 GLU A O 1
ATOM 1711 N N . SER A 1 209 ? 5.965 -47.156 -23.453 1 96.5 209 SER A N 1
ATOM 1712 C CA . SER A 1 209 ? 7.156 -46.406 -23.062 1 96.5 209 SER A CA 1
ATOM 1713 C C . SER A 1 209 ? 7.074 -45.969 -21.609 1 96.5 209 SER A C 1
ATOM 1715 O O . SER A 1 209 ? 8.086 -46 -20.906 1 96.5 209 SER A O 1
ATOM 1717 N N . TYR A 1 210 ? 5.934 -45.594 -21.156 1 97.81 210 TYR A N 1
ATOM 1718 C CA . TYR A 1 210 ? 5.785 -45.156 -19.766 1 97.81 210 TYR A CA 1
ATOM 1719 C C . TYR A 1 210 ? 5.988 -46.344 -18.812 1 97.81 210 TYR A C 1
ATOM 1721 O O . TYR A 1 210 ? 6.602 -46.188 -17.75 1 97.81 210 TYR A O 1
ATOM 1729 N N . GLY A 1 211 ? 5.434 -47.438 -19.141 1 96.81 211 GLY A N 1
ATOM 1730 C CA . GLY A 1 211 ? 5.664 -48.656 -18.359 1 96.81 211 GLY A CA 1
ATOM 1731 C C . GLY A 1 211 ? 7.137 -48.969 -18.203 1 96.81 211 GLY A C 1
ATOM 1732 O O . GLY A 1 211 ? 7.602 -49.281 -17.109 1 96.81 211 GLY A O 1
ATOM 1733 N N . LYS A 1 212 ? 7.871 -48.938 -19.312 1 97.56 212 LYS A N 1
ATOM 1734 C CA . LYS A 1 212 ? 9.312 -49.219 -19.281 1 97.56 212 LYS A CA 1
ATOM 1735 C C . LYS A 1 212 ? 10.031 -48.188 -18.422 1 97.56 212 LYS A C 1
ATOM 1737 O O . LYS A 1 212 ? 10.977 -48.5 -17.703 1 97.56 212 LYS A O 1
ATOM 1742 N N . LEU A 1 213 ? 9.594 -47 -18.547 1 97.94 213 LEU A N 1
ATOM 1743 C CA . LEU A 1 213 ? 10.188 -45.906 -17.766 1 97.94 213 LEU A CA 1
ATOM 1744 C C . LEU A 1 213 ? 10.078 -46.188 -16.281 1 97.94 213 LEU A C 1
ATOM 1746 O O . LEU A 1 213 ? 11.047 -46 -15.531 1 97.94 213 LEU A O 1
ATOM 1750 N N . ILE A 1 214 ? 8.891 -46.625 -15.82 1 97.75 214 ILE A N 1
ATOM 1751 C CA . ILE A 1 214 ? 8.672 -46.969 -14.422 1 97.75 214 ILE A CA 1
ATOM 1752 C C . ILE A 1 214 ? 9.703 -48 -13.969 1 97.75 214 ILE A C 1
ATOM 1754 O O . ILE A 1 214 ? 10.32 -47.844 -12.906 1 97.75 214 ILE A O 1
ATOM 1758 N N . GLY A 1 215 ? 9.906 -48.969 -14.773 1 97.44 215 GLY A N 1
ATOM 1759 C CA . GLY A 1 215 ? 10.875 -50.031 -14.445 1 97.44 215 GLY A CA 1
ATOM 1760 C C . GLY A 1 215 ? 12.281 -49.5 -14.273 1 97.44 215 GLY A C 1
ATOM 1761 O O . GLY A 1 215 ? 12.953 -49.812 -13.289 1 97.44 215 GLY A O 1
ATOM 1762 N N . HIS A 1 216 ? 12.695 -48.719 -15.219 1 97.56 216 HIS A N 1
ATOM 1763 C CA . HIS A 1 216 ? 14.047 -48.156 -15.18 1 97.56 216 HIS A CA 1
ATOM 1764 C C . HIS A 1 216 ? 14.227 -47.219 -13.992 1 97.56 216 HIS A C 1
ATOM 1766 O O . HIS A 1 216 ? 15.258 -47.25 -13.32 1 97.56 216 HIS A O 1
ATOM 1772 N N . MET A 1 217 ? 13.258 -46.438 -13.703 1 97.69 217 MET A N 1
ATOM 1773 C CA . MET A 1 217 ? 13.344 -45.5 -12.586 1 97.69 217 MET A CA 1
ATOM 1774 C C . MET A 1 217 ? 13.391 -46.25 -11.258 1 97.69 217 MET A C 1
ATOM 1776 O O . MET A 1 217 ? 14.141 -45.844 -10.352 1 97.69 217 MET A O 1
ATOM 1780 N N . ASN A 1 218 ? 12.594 -47.25 -11.148 1 98 218 ASN A N 1
ATOM 1781 C CA . ASN A 1 218 ? 12.562 -48.031 -9.922 1 98 218 ASN A CA 1
ATOM 1782 C C . ASN A 1 218 ? 13.914 -48.688 -9.641 1 98 218 ASN A C 1
ATOM 1784 O O . ASN A 1 218 ? 14.336 -48.781 -8.492 1 98 218 ASN A O 1
ATOM 1788 N N . ILE A 1 219 ? 14.617 -49.125 -10.656 1 97.75 219 ILE A N 1
ATOM 1789 C CA . ILE A 1 219 ? 15.906 -49.781 -10.484 1 97.75 219 ILE A CA 1
ATOM 1790 C C . ILE A 1 219 ? 16.891 -48.812 -9.828 1 97.75 219 ILE A C 1
ATOM 1792 O O . ILE A 1 219 ? 17.578 -49.156 -8.867 1 97.75 219 ILE A O 1
ATOM 1796 N N . GLY A 1 220 ? 16.938 -47.625 -10.367 1 96.62 220 GLY A N 1
ATOM 1797 C CA . GLY A 1 220 ? 17.812 -46.625 -9.797 1 96.62 220 GLY A CA 1
ATOM 1798 C C . GLY A 1 220 ? 17.453 -46.25 -8.367 1 96.62 220 GLY A C 1
ATOM 1799 O O . GLY A 1 220 ? 18.328 -46.031 -7.535 1 96.62 220 GLY A O 1
ATOM 1800 N N . ALA A 1 221 ? 16.156 -46.156 -8.07 1 97.81 221 ALA A N 1
ATOM 1801 C CA . ALA A 1 221 ? 15.68 -45.875 -6.719 1 97.81 221 ALA A CA 1
ATOM 1802 C C . ALA A 1 221 ? 16.062 -46.969 -5.742 1 97.81 221 ALA A C 1
ATOM 1804 O O . ALA A 1 221 ? 16.547 -46.688 -4.641 1 97.81 221 ALA A O 1
ATOM 1805 N N . GLN A 1 222 ? 15.914 -48.156 -6.16 1 97.56 222 GLN A N 1
ATOM 1806 C CA . GLN A 1 222 ? 16.203 -49.312 -5.309 1 97.56 222 GLN A CA 1
ATOM 1807 C C . GLN A 1 222 ? 17.688 -49.438 -5.023 1 97.56 222 GLN A C 1
ATOM 1809 O O . GLN A 1 222 ? 18.094 -49.844 -3.934 1 97.56 222 GLN A O 1
ATOM 1814 N N . ARG A 1 223 ? 18.469 -49.031 -5.953 1 96.06 223 ARG A N 1
ATOM 1815 C CA . ARG A 1 223 ? 19.922 -49.062 -5.766 1 96.06 223 ARG A CA 1
ATOM 1816 C C . ARG A 1 223 ? 20.344 -48.156 -4.598 1 96.06 223 ARG A C 1
ATOM 1818 O O . ARG A 1 223 ? 21.328 -48.469 -3.912 1 96.06 223 ARG A O 1
ATOM 1825 N N . LEU A 1 224 ? 19.594 -47.156 -4.301 1 94.94 224 LEU A N 1
ATOM 1826 C CA . LEU A 1 224 ? 19.922 -46.25 -3.209 1 94.94 224 LEU A CA 1
ATOM 1827 C C . LEU A 1 224 ? 19.188 -46.656 -1.931 1 94.94 224 LEU A C 1
ATOM 1829 O O . LEU A 1 224 ? 19.406 -46.062 -0.873 1 94.94 224 LEU A O 1
ATOM 1833 N N . GLY A 1 225 ? 18.297 -47.562 -2.072 1 95.44 225 GLY A N 1
ATOM 1834 C CA . GLY A 1 225 ? 17.641 -48.062 -0.874 1 95.44 225 GLY A CA 1
ATOM 1835 C C . GLY A 1 225 ? 16.172 -47.656 -0.795 1 95.44 225 GLY A C 1
ATOM 1836 O O . GLY A 1 225 ? 15.484 -48 0.169 1 95.44 225 GLY A O 1
ATOM 1837 N N . TYR A 1 226 ? 15.664 -47 -1.766 1 97.19 226 TYR A N 1
ATOM 1838 C CA . TYR A 1 226 ? 14.227 -46.75 -1.823 1 97.19 226 TYR A CA 1
ATOM 1839 C C . TYR A 1 226 ? 13.461 -47.969 -2.283 1 97.19 226 TYR A C 1
ATOM 1841 O O . TYR A 1 226 ? 14 -48.812 -3.008 1 97.19 226 TYR A O 1
ATOM 1849 N N . ALA A 1 227 ? 12.219 -48.062 -1.86 1 97.25 227 ALA A N 1
ATOM 1850 C CA . ALA A 1 227 ? 11.391 -49.188 -2.316 1 97.25 227 ALA A CA 1
ATOM 1851 C C . ALA A 1 227 ? 11.016 -49 -3.787 1 97.25 227 ALA A C 1
ATOM 1853 O O . ALA A 1 227 ? 10.898 -50 -4.52 1 97.25 227 ALA A O 1
ATOM 1854 N N . ASP A 1 228 ? 10.758 -47.812 -4.207 1 97.56 228 ASP A N 1
ATOM 1855 C CA . ASP A 1 228 ? 10.398 -47.438 -5.562 1 97.56 228 ASP A CA 1
ATOM 1856 C C . ASP A 1 228 ? 10.672 -45.938 -5.805 1 97.56 228 ASP A C 1
ATOM 1858 O O . ASP A 1 228 ? 11.07 -45.219 -4.883 1 97.56 228 ASP A O 1
ATOM 1862 N N . ILE A 1 229 ? 10.484 -45.531 -6.984 1 97.31 229 ILE A N 1
ATOM 1863 C CA . ILE A 1 229 ? 10.781 -44.156 -7.344 1 97.31 229 ILE A CA 1
ATOM 1864 C C . ILE A 1 229 ? 9.812 -43.219 -6.629 1 97.31 229 ILE A C 1
ATOM 1866 O O . ILE A 1 229 ? 10.156 -42.062 -6.309 1 97.31 229 ILE A O 1
ATOM 1870 N N . GLY A 1 230 ? 8.602 -43.625 -6.383 1 96.88 230 GLY A N 1
ATOM 1871 C CA . GLY A 1 230 ? 7.637 -42.812 -5.645 1 96.88 230 GLY A CA 1
ATOM 1872 C C . GLY A 1 230 ? 8.117 -42.438 -4.254 1 96.88 230 GLY A C 1
ATOM 1873 O O . GLY A 1 230 ? 7.859 -41.344 -3.781 1 96.88 230 GLY A O 1
ATOM 1874 N N . GLU A 1 231 ? 8.711 -43.375 -3.596 1 96.56 231 GLU A N 1
ATOM 1875 C CA . GLU A 1 231 ? 9.281 -43.094 -2.281 1 96.56 231 GLU A CA 1
ATOM 1876 C C . GLU A 1 231 ? 10.352 -42 -2.373 1 96.56 231 GLU A C 1
ATOM 1878 O O . GLU A 1 231 ? 10.43 -41.125 -1.509 1 96.56 231 GLU A O 1
ATOM 1883 N N . SER A 1 232 ? 11.156 -42.125 -3.365 1 95.69 232 SER A N 1
ATOM 1884 C CA . SER A 1 232 ? 12.164 -41.094 -3.584 1 95.69 232 SER A CA 1
ATOM 1885 C C . SER A 1 232 ? 11.516 -39.75 -3.801 1 95.69 232 SER A C 1
ATOM 1887 O O . SER A 1 232 ? 11.969 -38.75 -3.24 1 95.69 232 SER A O 1
ATOM 1889 N N . TRP A 1 233 ? 10.438 -39.688 -4.641 1 95.62 233 TRP A N 1
ATOM 1890 C CA . TRP A 1 233 ? 9.711 -38.438 -4.891 1 95.62 233 TRP A CA 1
ATOM 1891 C C . TRP A 1 233 ? 9.172 -37.844 -3.588 1 95.62 233 TRP A C 1
ATOM 1893 O O . TRP A 1 233 ? 9.273 -36.656 -3.361 1 95.62 233 TRP A O 1
ATOM 1903 N N . ARG A 1 234 ? 8.656 -38.656 -2.766 1 96.06 234 ARG A N 1
ATOM 1904 C CA . ARG A 1 234 ? 8.086 -38.188 -1.501 1 96.06 234 ARG A CA 1
ATOM 1905 C C . ARG A 1 234 ? 9.18 -37.719 -0.547 1 96.06 234 ARG A C 1
ATOM 1907 O O . ARG A 1 234 ? 8.969 -36.781 0.217 1 96.06 234 ARG A O 1
ATOM 1914 N N . ALA A 1 235 ? 10.289 -38.344 -0.632 1 95.06 235 ALA A N 1
ATOM 1915 C CA . ALA A 1 235 ? 11.406 -38 0.238 1 95.06 235 ALA A CA 1
ATOM 1916 C C . ALA A 1 235 ? 11.898 -36.562 -0.056 1 95.06 235 ALA A C 1
ATOM 1918 O O . ALA A 1 235 ? 12.391 -35.875 0.838 1 95.06 235 ALA A O 1
ATOM 1919 N N . GLU A 1 236 ? 11.758 -36.156 -1.285 1 94.81 236 GLU A N 1
ATOM 1920 C CA . GLU A 1 236 ? 12.18 -34.812 -1.683 1 94.81 236 GLU A CA 1
ATOM 1921 C C . GLU A 1 236 ? 11.43 -33.75 -0.893 1 94.81 236 GLU A C 1
ATOM 1923 O O . GLU A 1 236 ? 11.977 -32.656 -0.609 1 94.81 236 GLU A O 1
ATOM 1928 N N . LEU A 1 237 ? 10.258 -34 -0.447 1 96.12 237 LEU A N 1
ATOM 1929 C CA . LEU A 1 237 ? 9.414 -33.062 0.278 1 96.12 237 LEU A CA 1
ATOM 1930 C C . LEU A 1 237 ? 9.695 -33.094 1.775 1 96.12 237 LEU A C 1
ATOM 1932 O O . LEU A 1 237 ? 9.141 -32.312 2.547 1 96.12 237 LEU A O 1
ATOM 1936 N N . GLU A 1 238 ? 10.539 -34 2.18 1 95.19 238 GLU A N 1
ATOM 1937 C CA . GLU A 1 238 ? 11.062 -34.125 3.535 1 95.19 238 GLU A CA 1
ATOM 1938 C C . GLU A 1 238 ? 9.938 -34.156 4.562 1 95.19 238 GLU A C 1
ATOM 1940 O O . GLU A 1 238 ? 9.984 -33.469 5.566 1 95.19 238 GLU A O 1
ATOM 1945 N N . THR A 1 239 ? 8.953 -34.906 4.246 1 94.25 239 THR A N 1
ATOM 1946 C CA . THR A 1 239 ? 7.824 -35.188 5.125 1 94.25 239 THR A CA 1
ATOM 1947 C C . THR A 1 239 ? 7.617 -36.688 5.277 1 94.25 239 THR A C 1
ATOM 1949 O O . THR A 1 239 ? 7.176 -37.375 4.34 1 94.25 239 THR A O 1
ATOM 1952 N N . PRO A 1 240 ? 8 -37.312 6.383 1 89.56 240 PRO A N 1
ATOM 1953 C CA . PRO A 1 240 ? 7.957 -38.781 6.559 1 89.56 240 PRO A CA 1
ATOM 1954 C C . PRO A 1 240 ? 6.582 -39.375 6.273 1 89.56 240 PRO A C 1
ATOM 1956 O O . PRO A 1 240 ? 6.48 -40.438 5.652 1 89.56 240 PRO A O 1
ATOM 1959 N N . ASN A 1 241 ? 5.52 -38.844 6.633 1 93.38 241 ASN A N 1
ATOM 1960 C CA . ASN A 1 241 ? 4.168 -39.344 6.41 1 93.38 241 ASN A CA 1
ATOM 1961 C C . ASN A 1 241 ? 3.414 -38.5 5.387 1 93.38 241 ASN A C 1
ATOM 1963 O O . ASN A 1 241 ? 2.262 -38.125 5.613 1 93.38 241 ASN A O 1
ATOM 1967 N N . LEU A 1 242 ? 4.133 -38.375 4.176 1 96.5 242 LEU A N 1
ATOM 1968 C CA . LEU A 1 242 ? 3.582 -37.469 3.186 1 96.5 242 LEU A CA 1
ATOM 1969 C C . LEU A 1 242 ? 2.248 -37.969 2.652 1 96.5 242 LEU A C 1
ATOM 1971 O O . LEU A 1 242 ? 1.318 -37.188 2.445 1 96.5 242 LEU A O 1
ATOM 1975 N N . ARG A 1 243 ? 2.105 -39.312 2.361 1 96.06 243 ARG A N 1
ATOM 1976 C CA . ARG A 1 243 ? 0.857 -39.906 1.867 1 96.06 243 ARG A CA 1
ATOM 1977 C C . ARG A 1 243 ? -0.3 -39.594 2.809 1 96.06 243 ARG A C 1
ATOM 1979 O O . ARG A 1 243 ? -1.387 -39.219 2.363 1 96.06 243 ARG A O 1
ATOM 1986 N N . GLU A 1 244 ? -0.06 -39.688 4.082 1 96.5 244 GLU A N 1
ATOM 1987 C CA . GLU A 1 244 ? -1.087 -39.406 5.086 1 96.5 244 GLU A CA 1
ATOM 1988 C C . GLU A 1 244 ? -1.419 -37.938 5.164 1 96.5 244 GLU A C 1
ATOM 1990 O O . GLU A 1 244 ? -2.584 -37.562 5.316 1 96.5 244 GLU A O 1
ATOM 1995 N N . LEU A 1 245 ? -0.369 -37.125 5.113 1 97 245 LEU A N 1
ATOM 1996 C CA . LEU A 1 245 ? -0.581 -35.688 5.152 1 97 245 LEU A CA 1
ATOM 1997 C C . LEU A 1 245 ? -1.452 -35.219 3.988 1 97 245 LEU A C 1
ATOM 1999 O O . LEU A 1 245 ? -2.414 -34.5 4.18 1 97 245 LEU A O 1
ATOM 2003 N N . VAL A 1 246 ? -1.104 -35.688 2.812 1 97.88 246 VAL A N 1
ATOM 2004 C CA . VAL A 1 246 ? -1.819 -35.281 1.604 1 97.88 246 VAL A CA 1
ATOM 2005 C C . VAL A 1 246 ? -3.27 -35.781 1.684 1 97.88 246 VAL A C 1
ATOM 2007 O O . VAL A 1 246 ? -4.191 -35.031 1.334 1 97.88 246 VAL A O 1
ATOM 2010 N N . HIS A 1 247 ? -3.465 -36.969 2.182 1 97.56 247 HIS A N 1
ATOM 2011 C CA . HIS A 1 247 ? -4.812 -37.5 2.34 1 97.56 247 HIS A CA 1
ATOM 2012 C C . HIS A 1 247 ? -5.613 -36.688 3.35 1 97.56 247 HIS A C 1
ATOM 2014 O O . HIS A 1 247 ? -6.781 -36.375 3.117 1 97.56 247 HIS A O 1
ATOM 2020 N N . ARG A 1 248 ? -5.047 -36.312 4.414 1 97.69 248 ARG A N 1
ATOM 2021 C CA . ARG A 1 248 ? -5.711 -35.531 5.453 1 97.69 248 ARG A CA 1
ATOM 2022 C C . ARG A 1 248 ? -6.121 -34.156 4.93 1 97.69 248 ARG A C 1
ATOM 2024 O O . ARG A 1 248 ? -7.234 -33.719 5.18 1 97.69 248 ARG A O 1
ATOM 2031 N N . LEU A 1 249 ? -5.188 -33.531 4.25 1 98.38 249 LEU A N 1
ATOM 2032 C CA . LEU A 1 249 ? -5.469 -32.188 3.703 1 98.38 249 LEU A CA 1
ATOM 2033 C C . LEU A 1 249 ? -6.617 -32.25 2.701 1 98.38 249 LEU A C 1
ATOM 2035 O O . LEU A 1 249 ? -7.5 -31.391 2.707 1 98.38 249 LEU A O 1
ATOM 2039 N N . TRP A 1 250 ? -6.621 -33.281 1.832 1 98.38 250 TRP A N 1
ATOM 2040 C CA . TRP A 1 250 ? -7.711 -33.438 0.875 1 98.38 250 TRP A CA 1
ATOM 2041 C C . TRP A 1 250 ? -9.039 -33.656 1.591 1 98.38 250 TRP A C 1
ATOM 2043 O O . TRP A 1 250 ? -10.047 -33.031 1.238 1 98.38 250 TRP A O 1
ATOM 2053 N N . ARG A 1 251 ? -9.062 -34.5 2.627 1 97.81 251 ARG A N 1
ATOM 2054 C CA . ARG A 1 251 ? -10.281 -34.75 3.375 1 97.81 251 ARG A CA 1
ATOM 2055 C C . ARG A 1 251 ? -10.797 -33.5 4.059 1 97.81 251 ARG A C 1
ATOM 2057 O O . ARG A 1 251 ? -12.008 -33.281 4.188 1 97.81 251 ARG A O 1
ATOM 2064 N N . GLN A 1 252 ? -9.875 -32.656 4.457 1 97.62 252 GLN A N 1
ATOM 2065 C CA . GLN A 1 252 ? -10.242 -31.422 5.117 1 97.62 252 GLN A CA 1
ATOM 2066 C C . GLN A 1 252 ? -10.961 -30.484 4.152 1 97.62 252 GLN A C 1
ATOM 2068 O O . GLN A 1 252 ? -11.906 -29.781 4.543 1 97.62 252 GLN A O 1
ATOM 2073 N N . VAL A 1 253 ? -10.555 -30.484 2.908 1 98.25 253 VAL A N 1
ATOM 2074 C CA . VAL A 1 253 ? -11.07 -29.484 1.991 1 98.25 253 VAL A CA 1
ATOM 2075 C C . VAL A 1 253 ? -12.156 -30.078 1.11 1 98.25 253 VAL A C 1
ATOM 2077 O O . VAL A 1 253 ? -12.93 -29.359 0.484 1 98.25 253 VAL A O 1
ATOM 2080 N N . LYS A 1 254 ? -12.328 -31.375 1.14 1 98.19 254 LYS A N 1
ATOM 2081 C CA . LYS A 1 254 ? -13.281 -32.062 0.29 1 98.19 254 LYS A CA 1
ATOM 2082 C C . LYS A 1 254 ? -14.688 -31.5 0.451 1 98.19 254 LYS A C 1
ATOM 2084 O O . LYS A 1 254 ? -15.406 -31.312 -0.534 1 98.19 254 LYS A O 1
ATOM 2089 N N . PRO A 1 255 ? -15.148 -31.109 1.716 1 97.94 255 PRO A N 1
ATOM 2090 C CA . PRO A 1 255 ? -16.484 -30.531 1.848 1 97.94 255 PRO A CA 1
ATOM 2091 C C . PRO A 1 255 ? -16.641 -29.234 1.068 1 97.94 255 PRO A C 1
ATOM 2093 O O . PRO A 1 255 ? -17.688 -29 0.448 1 97.94 255 PRO A O 1
ATOM 2096 N N . LEU A 1 256 ? -15.672 -28.406 1.114 1 98.19 256 LEU A N 1
ATOM 2097 C CA . LEU A 1 256 ? -15.711 -27.172 0.349 1 98.19 256 LEU A CA 1
ATOM 2098 C C . LEU A 1 256 ? -15.719 -27.453 -1.149 1 98.19 256 LEU A C 1
ATOM 2100 O O . LEU A 1 256 ? -16.484 -26.844 -1.9 1 98.19 256 LEU A O 1
ATOM 2104 N N . TYR A 1 257 ? -14.906 -28.406 -1.574 1 98.44 257 TYR A N 1
ATOM 2105 C CA . TYR A 1 257 ? -14.875 -28.797 -2.977 1 98.44 257 TYR A CA 1
ATOM 2106 C C . TYR A 1 257 ? -16.234 -29.328 -3.43 1 98.44 257 TYR A C 1
ATOM 2108 O O . TYR A 1 257 ? -16.688 -29 -4.527 1 98.44 257 TYR A O 1
ATOM 2116 N N . GLN A 1 258 ? -16.844 -30.078 -2.609 1 98.56 258 GLN A N 1
ATOM 2117 C CA . GLN A 1 258 ? -18.125 -30.688 -2.959 1 98.56 258 GLN A CA 1
ATOM 2118 C C . GLN A 1 258 ? -19.188 -29.609 -3.146 1 98.56 258 GLN A C 1
ATOM 2120 O O . GLN A 1 258 ? -20.078 -29.75 -3.996 1 98.56 258 GLN A O 1
ATOM 2125 N N . LYS A 1 259 ? -19.141 -28.562 -2.344 1 98.25 259 LYS A N 1
ATOM 2126 C CA . LYS A 1 259 ? -20.062 -27.438 -2.543 1 98.25 259 LYS A CA 1
ATOM 2127 C C . LYS A 1 259 ? -19.828 -26.781 -3.898 1 98.25 259 LYS A C 1
ATOM 2129 O O . LYS A 1 259 ? -20.781 -26.484 -4.621 1 98.25 259 LYS A O 1
ATOM 2134 N N . LEU A 1 260 ? -18.562 -26.562 -4.184 1 98.31 260 LEU A N 1
ATOM 2135 C CA . LEU A 1 260 ? -18.203 -25.969 -5.461 1 98.31 260 LEU A CA 1
ATOM 2136 C C . LEU A 1 260 ? -18.625 -26.859 -6.621 1 98.31 260 LEU A C 1
ATOM 2138 O O . LEU A 1 260 ? -19.172 -26.375 -7.613 1 98.31 260 LEU A O 1
ATOM 2142 N N . HIS A 1 261 ? -18.359 -28.141 -6.488 1 98.5 261 HIS A N 1
ATOM 2143 C CA . HIS A 1 261 ? -18.734 -29.141 -7.484 1 98.5 261 HIS A CA 1
ATOM 2144 C C . HIS A 1 261 ? -20.234 -29.156 -7.723 1 98.5 261 HIS A C 1
ATOM 2146 O O . HIS A 1 261 ? -20.688 -29.172 -8.867 1 98.5 261 HIS A O 1
ATOM 2152 N N . ALA A 1 262 ? -21 -29.125 -6.648 1 98.56 262 ALA A N 1
ATOM 2153 C CA . ALA A 1 262 ? -22.469 -29.172 -6.73 1 98.56 262 ALA A CA 1
ATOM 2154 C C . ALA A 1 262 ? -23 -27.953 -7.496 1 98.56 262 ALA A C 1
ATOM 2156 O O . ALA A 1 262 ? -23.859 -28.094 -8.367 1 98.56 262 ALA A O 1
ATOM 2157 N N . VAL A 1 263 ? -22.484 -26.812 -7.16 1 98.19 263 VAL A N 1
ATOM 2158 C CA . VAL A 1 263 ? -22.938 -25.578 -7.801 1 98.19 263 VAL A CA 1
ATOM 2159 C C . VAL A 1 263 ? -22.531 -25.594 -9.273 1 98.19 263 VAL A C 1
ATOM 2161 O O . VAL A 1 263 ? -23.344 -25.25 -10.141 1 98.19 263 VAL A O 1
ATOM 2164 N N . ALA A 1 264 ? -21.344 -25.984 -9.578 1 98.06 264 ALA A N 1
ATOM 2165 C CA . ALA A 1 264 ? -20.906 -26.094 -10.969 1 98.06 264 ALA A CA 1
ATOM 2166 C C . ALA A 1 264 ? -21.781 -27.062 -11.742 1 98.06 264 ALA A C 1
ATOM 2168 O O . ALA A 1 264 ? -22.219 -26.766 -12.859 1 98.06 264 ALA A O 1
ATOM 2169 N N . ARG A 1 265 ? -22.047 -28.203 -11.148 1 98.06 265 ARG A N 1
ATOM 2170 C CA . ARG A 1 265 ? -22.875 -29.234 -11.766 1 98.06 265 ARG A CA 1
ATOM 2171 C C . ARG A 1 265 ? -24.266 -28.688 -12.102 1 98.06 265 ARG A C 1
ATOM 2173 O O . ARG A 1 265 ? -24.781 -28.922 -13.203 1 98.06 265 ARG A O 1
ATOM 2180 N N . TYR A 1 266 ? -24.812 -28 -11.18 1 98.06 266 TYR A N 1
ATOM 2181 C CA . TYR A 1 266 ? -26.141 -27.453 -11.352 1 98.06 266 TYR A CA 1
ATOM 2182 C C . TYR A 1 266 ? -26.188 -26.531 -12.562 1 98.06 266 TYR A C 1
ATOM 2184 O O . TYR A 1 266 ? -27.062 -26.656 -13.422 1 98.06 266 TYR A O 1
ATOM 2192 N N . PHE A 1 267 ? -25.266 -25.672 -12.648 1 97.19 267 PHE A N 1
ATOM 2193 C CA . PHE A 1 267 ? -25.297 -24.688 -13.719 1 97.19 267 PHE A CA 1
ATOM 2194 C C . PHE A 1 267 ? -24.859 -25.297 -15.047 1 97.19 267 PHE A C 1
ATOM 2196 O O . PHE A 1 267 ? -25.359 -24.906 -16.109 1 97.19 267 PHE A O 1
ATOM 2203 N N . LEU A 1 268 ? -23.969 -26.281 -15.016 1 96.88 268 LEU A N 1
ATOM 2204 C CA . LEU A 1 268 ? -23.578 -26.984 -16.219 1 96.88 268 LEU A CA 1
ATOM 2205 C C . LEU A 1 268 ? -24.75 -27.781 -16.797 1 96.88 268 LEU A C 1
ATOM 2207 O O . LEU A 1 268 ? -24.922 -27.844 -18.016 1 96.88 268 LEU A O 1
ATOM 2211 N N . LYS A 1 269 ? -25.516 -28.359 -15.977 1 96.19 269 LYS A N 1
ATOM 2212 C CA . LYS A 1 269 ? -26.688 -29.109 -16.438 1 96.19 269 LYS A CA 1
ATOM 2213 C C . LYS A 1 269 ? -27.688 -28.188 -17.141 1 96.19 269 LYS A C 1
ATOM 2215 O O . LYS A 1 269 ? -28.312 -28.578 -18.125 1 96.19 269 LYS A O 1
ATOM 2220 N N . ARG A 1 270 ? -27.75 -27.062 -16.656 1 94.88 270 ARG A N 1
ATOM 2221 C CA . ARG A 1 270 ? -28.641 -26.078 -17.281 1 94.88 270 ARG A CA 1
ATOM 2222 C C . ARG A 1 270 ? -28.094 -25.609 -18.625 1 94.88 270 ARG A C 1
ATOM 2224 O O . ARG A 1 270 ? -28.844 -25.391 -19.562 1 94.88 270 ARG A O 1
ATOM 2231 N N . LYS A 1 271 ? -26.781 -25.469 -18.641 1 93.56 271 LYS A N 1
ATOM 2232 C CA . LYS A 1 271 ? -26.141 -25.031 -19.875 1 93.56 271 LYS A CA 1
ATOM 2233 C C . LYS A 1 271 ? -26.172 -26.125 -20.938 1 93.56 271 LYS A C 1
ATOM 2235 O O . LYS A 1 271 ? -26.297 -25.844 -22.125 1 93.56 271 LYS A O 1
ATOM 2240 N N . TYR A 1 272 ? -26.062 -27.391 -20.469 1 93.19 272 TYR A N 1
ATOM 2241 C CA . TYR A 1 272 ? -25.984 -28.531 -21.375 1 93.19 272 TYR A CA 1
ATOM 2242 C C . TYR A 1 272 ? -27.062 -29.562 -21.031 1 93.19 272 TYR A C 1
ATOM 2244 O O . TYR A 1 272 ? -26.75 -30.703 -20.672 1 93.19 272 TYR A O 1
ATOM 2252 N N . PRO A 1 273 ? -28.25 -29.297 -21.359 1 91.75 273 PRO A N 1
ATOM 2253 C CA . PRO A 1 273 ? -29.359 -30.172 -20.953 1 91.75 273 PRO A CA 1
ATOM 2254 C C . PRO A 1 273 ? -29.406 -31.469 -21.766 1 91.75 273 PRO A C 1
ATOM 2256 O O . PRO A 1 273 ? -30.016 -32.438 -21.344 1 91.75 273 PRO A O 1
ATOM 2259 N N . LYS A 1 274 ? -28.719 -31.547 -22.828 1 89 274 LYS A N 1
ATOM 2260 C CA . LYS A 1 274 ? -28.859 -32.688 -23.734 1 89 274 LYS A CA 1
ATOM 2261 C C . LYS A 1 274 ? -27.75 -33.688 -23.516 1 89 274 LYS A C 1
ATOM 2263 O O . LYS A 1 274 ? -27.766 -34.781 -24.125 1 89 274 LYS A O 1
ATOM 2268 N N . VAL A 1 275 ? -26.828 -33.375 -22.625 1 91.44 275 VAL A N 1
ATOM 2269 C CA . VAL A 1 275 ? -25.766 -34.344 -22.359 1 91.44 275 VAL A CA 1
ATOM 2270 C C . VAL A 1 275 ? -26.359 -35.594 -21.734 1 91.44 275 VAL A C 1
ATOM 2272 O O . VAL A 1 275 ? -27.062 -35.531 -20.719 1 91.44 275 VAL A O 1
ATOM 2275 N N . GLU A 1 276 ? -26.016 -36.656 -22.281 1 85.94 276 GLU A N 1
ATOM 2276 C CA . GLU A 1 276 ? -26.562 -37.938 -21.828 1 85.94 276 GLU A CA 1
ATOM 2277 C C . GLU A 1 276 ? -25.938 -38.375 -20.516 1 85.94 276 GLU A C 1
ATOM 2279 O O . GLU A 1 276 ? -24.766 -38.094 -20.25 1 85.94 276 GLU A O 1
ATOM 2284 N N . ASN A 1 277 ? -26.734 -39.031 -19.672 1 87.19 277 ASN A N 1
ATOM 2285 C CA . ASN A 1 277 ? -26.297 -39.656 -18.438 1 87.19 277 ASN A CA 1
ATOM 2286 C C . ASN A 1 277 ? -25.688 -38.625 -17.484 1 87.19 277 ASN A C 1
ATOM 2288 O O . ASN A 1 277 ? -24.688 -38.906 -16.828 1 87.19 277 ASN A O 1
ATOM 2292 N N . PHE A 1 278 ? -26.078 -37.438 -17.703 1 94.25 278 PHE A N 1
ATOM 2293 C CA . PHE A 1 278 ? -25.672 -36.375 -16.781 1 94.25 278 PHE A CA 1
ATOM 2294 C C . PHE A 1 278 ? -26.734 -36.156 -15.711 1 94.25 278 PHE A C 1
ATOM 2296 O O . PHE A 1 278 ? -27.656 -35.344 -15.898 1 94.25 278 PHE A O 1
ATOM 2303 N N . HIS A 1 279 ? -26.531 -36.812 -14.586 1 94.31 279 HIS A N 1
ATOM 2304 C CA . HIS A 1 279 ? -27.516 -36.781 -13.5 1 94.31 279 HIS A CA 1
ATOM 2305 C C . HIS A 1 279 ? -27.328 -35.562 -12.617 1 94.31 279 HIS A C 1
ATOM 2307 O O . HIS A 1 279 ? -26.203 -35.156 -12.32 1 94.31 279 HIS A O 1
ATOM 2313 N N . PRO A 1 280 ? -28.375 -34.938 -12.164 1 93.56 280 PRO A N 1
ATOM 2314 C CA . PRO A 1 280 ? -28.297 -33.75 -11.336 1 93.56 280 PRO A CA 1
ATOM 2315 C C . PRO A 1 280 ? -27.594 -33.969 -10 1 93.56 280 PRO A C 1
ATOM 2317 O O . PRO A 1 280 ? -27.125 -33.031 -9.359 1 93.56 280 PRO A O 1
ATOM 2320 N N . ALA A 1 281 ? -27.469 -35.188 -9.555 1 95.56 281 ALA A N 1
ATOM 2321 C CA . ALA A 1 281 ? -26.797 -35.5 -8.297 1 95.56 281 ALA A CA 1
ATOM 2322 C C . ALA A 1 281 ? -25.625 -36.469 -8.531 1 95.56 281 ALA A C 1
ATOM 2324 O O . ALA A 1 281 ? -25.219 -37.188 -7.621 1 95.56 281 ALA A O 1
ATOM 2325 N N . GLY A 1 282 ? -25.141 -36.469 -9.719 1 96.12 282 GLY A N 1
ATOM 2326 C CA . GLY A 1 282 ? -24.109 -37.469 -10.07 1 96.12 282 GLY A CA 1
ATOM 2327 C C . GLY A 1 282 ? -22.797 -36.812 -10.477 1 96.12 282 GLY A C 1
ATOM 2328 O O . GLY A 1 282 ? -22.469 -35.719 -10.016 1 96.12 282 GLY A O 1
ATOM 2329 N N . LEU A 1 283 ? -22 -37.594 -11.219 1 97.69 283 LEU A N 1
ATOM 2330 C CA . LEU A 1 283 ? -20.703 -37.156 -11.703 1 97.69 283 LEU A CA 1
ATOM 2331 C C . LEU A 1 283 ? -20.844 -36.156 -12.844 1 97.69 283 LEU A C 1
ATOM 2333 O O . LEU A 1 283 ? -21.844 -36.156 -13.555 1 97.69 283 LEU A O 1
ATOM 2337 N N . ILE A 1 284 ? -19.922 -35.281 -12.992 1 97.94 284 ILE A N 1
ATOM 2338 C CA . ILE A 1 284 ? -19.922 -34.312 -14.078 1 97.94 284 ILE A CA 1
ATOM 2339 C C . ILE A 1 284 ? -19.141 -34.844 -15.266 1 97.94 284 ILE A C 1
ATOM 2341 O O . ILE A 1 284 ? -18.016 -35.344 -15.102 1 97.94 284 ILE A O 1
ATOM 2345 N N . PRO A 1 285 ? -19.719 -34.844 -16.453 1 96.75 285 PRO A N 1
ATOM 2346 C CA . PRO A 1 285 ? -18.906 -35.219 -17.625 1 96.75 285 PRO A CA 1
ATOM 2347 C C . PRO A 1 285 ? -17.703 -34.312 -17.797 1 96.75 285 PRO A C 1
ATOM 2349 O O . PRO A 1 285 ? -17.844 -33.062 -17.828 1 96.75 285 PRO A O 1
ATOM 2352 N N . ALA A 1 286 ? -16.547 -34.875 -17.922 1 96.38 286 ALA A N 1
ATOM 2353 C CA . ALA A 1 286 ? -15.281 -34.156 -17.844 1 96.38 286 ALA A CA 1
ATOM 2354 C C . ALA A 1 286 ? -15.156 -33.125 -18.969 1 96.38 286 ALA A C 1
ATOM 2356 O O . ALA A 1 286 ? -14.539 -32.094 -18.797 1 96.38 286 ALA A O 1
ATOM 2357 N N . HIS A 1 287 ? -15.797 -33.375 -20.156 1 93.81 287 HIS A N 1
ATOM 2358 C CA . HIS A 1 287 ? -15.555 -32.594 -21.359 1 93.81 287 HIS A CA 1
ATOM 2359 C C . HIS A 1 287 ? -16.266 -31.25 -21.297 1 93.81 287 HIS A C 1
ATOM 2361 O O . HIS A 1 287 ? -16.031 -30.375 -22.125 1 93.81 287 HIS A O 1
ATOM 2367 N N . ILE A 1 288 ? -17.125 -30.984 -20.297 1 94.56 288 ILE A N 1
ATOM 2368 C CA . ILE A 1 288 ? -17.906 -29.75 -20.328 1 94.56 288 ILE A CA 1
ATOM 2369 C C . ILE A 1 288 ? -17.438 -28.828 -19.203 1 94.56 288 ILE A C 1
ATOM 2371 O O . ILE A 1 288 ? -18.078 -27.812 -18.922 1 94.56 288 ILE A O 1
ATOM 2375 N N . LEU A 1 289 ? -16.312 -29.125 -18.547 1 95.06 289 LEU A N 1
ATOM 2376 C CA . LEU A 1 289 ? -15.828 -28.359 -17.422 1 95.06 289 LEU A CA 1
ATOM 2377 C C . LEU A 1 289 ? -14.938 -27.203 -17.891 1 95.06 289 LEU A C 1
ATOM 2379 O O . LEU A 1 289 ? -14.445 -26.422 -17.078 1 95.06 289 LEU A O 1
ATOM 2383 N N . GLY A 1 290 ? -14.664 -27.109 -19.188 1 88.75 290 GLY A N 1
ATOM 2384 C CA . GLY A 1 290 ? -13.977 -25.953 -19.734 1 88.75 290 GLY A CA 1
ATOM 2385 C C . GLY A 1 290 ? -12.469 -26.094 -19.75 1 88.75 290 GLY A C 1
ATOM 2386 O O . GLY A 1 290 ? -11.742 -25.125 -19.953 1 88.75 290 GLY A O 1
ATOM 2387 N N . ASP A 1 291 ? -11.961 -27.266 -19.422 1 90.94 291 ASP A N 1
ATOM 2388 C CA . ASP A 1 291 ? -10.539 -27.594 -19.328 1 90.94 291 ASP A CA 1
ATOM 2389 C C . ASP A 1 291 ? -10.273 -29.016 -19.797 1 90.94 291 ASP A C 1
ATOM 2391 O O . ASP A 1 291 ? -11.062 -29.922 -19.531 1 90.94 291 ASP A O 1
ATOM 2395 N N . MET A 1 292 ? -9.141 -29.156 -20.5 1 92.81 292 MET A N 1
ATOM 2396 C CA . MET A 1 292 ? -8.828 -30.453 -21.094 1 92.81 292 MET A CA 1
ATOM 2397 C C . MET A 1 292 ? -8.719 -31.516 -20.016 1 92.81 292 MET A C 1
ATOM 2399 O O . MET A 1 292 ? -9.055 -32.688 -20.25 1 92.81 292 MET A O 1
ATOM 2403 N N . TRP A 1 293 ? -8.312 -31.141 -18.859 1 95.56 293 TRP A N 1
ATOM 2404 C CA . TRP A 1 293 ? -7.988 -32.125 -17.828 1 95.56 293 TRP A CA 1
ATOM 2405 C C . TRP A 1 293 ? -8.922 -32 -16.641 1 95.56 293 TRP A C 1
ATOM 2407 O O . TRP A 1 293 ? -8.781 -32.75 -15.648 1 95.56 293 TRP A O 1
ATOM 2417 N N . SER A 1 294 ? -9.906 -31.109 -16.703 1 95.69 294 SER A N 1
ATOM 2418 C CA . SER A 1 294 ? -10.852 -30.844 -15.633 1 95.69 294 SER A CA 1
ATOM 2419 C C . SER A 1 294 ? -10.148 -30.344 -14.383 1 95.69 294 SER A C 1
ATOM 2421 O O . SER A 1 294 ? -10.555 -30.656 -13.258 1 95.69 294 SER A O 1
ATOM 2423 N N . GLN A 1 295 ? -9.094 -29.641 -14.562 1 95.5 295 GLN A N 1
ATOM 2424 C CA . GLN A 1 295 ? -8.297 -29.078 -13.477 1 95.5 295 GLN A CA 1
ATOM 2425 C C . GLN A 1 295 ? -8.727 -27.641 -13.18 1 95.5 295 GLN A C 1
ATOM 2427 O O . GLN A 1 295 ? -8.82 -27.234 -12.016 1 95.5 295 GLN A O 1
ATOM 2432 N N . ASN A 1 296 ? -8.938 -26.891 -14.172 1 94 296 ASN A N 1
ATOM 2433 C CA . ASN A 1 296 ? -9.273 -25.469 -14.109 1 94 296 ASN A CA 1
ATOM 2434 C C . ASN A 1 296 ? -10.703 -25.203 -14.57 1 94 296 ASN A C 1
ATOM 2436 O O . ASN A 1 296 ? -11.062 -25.516 -15.711 1 94 296 ASN A O 1
ATOM 2440 N N . TRP A 1 297 ? -11.539 -24.641 -13.672 1 95.94 297 TRP A N 1
ATOM 2441 C CA . TRP A 1 297 ? -12.953 -24.422 -13.977 1 95.94 297 TRP A CA 1
ATOM 2442 C C . TRP A 1 297 ? -13.25 -22.938 -14.102 1 95.94 297 TRP A C 1
ATOM 2444 O O . TRP A 1 297 ? -14.406 -22.516 -14 1 95.94 297 TRP A O 1
ATOM 2454 N N . GLU A 1 298 ? -12.289 -22.078 -14.352 1 91.88 298 GLU A N 1
ATOM 2455 C CA . GLU A 1 298 ? -12.422 -20.625 -14.336 1 91.88 298 GLU A CA 1
ATOM 2456 C C . GLU A 1 298 ? -13.461 -20.156 -15.344 1 91.88 298 GLU A C 1
ATOM 2458 O O . GLU A 1 298 ? -14.172 -19.172 -15.102 1 91.88 298 GLU A O 1
ATOM 2463 N N . SER A 1 299 ? -13.609 -20.812 -16.453 1 89.75 299 SER A N 1
ATOM 2464 C CA . SER A 1 299 ? -14.5 -20.422 -17.547 1 89.75 299 SER A CA 1
ATOM 2465 C C . SER A 1 299 ? -15.961 -20.516 -17.109 1 89.75 299 SER A C 1
ATOM 2467 O O . SER A 1 299 ? -16.844 -19.953 -17.766 1 89.75 299 SER A O 1
ATOM 2469 N N . LEU A 1 300 ? -16.266 -21.125 -15.992 1 93.94 300 LEU A N 1
ATOM 2470 C CA . LEU A 1 300 ? -17.641 -21.328 -15.531 1 93.94 300 LEU A CA 1
ATOM 2471 C C . LEU A 1 300 ? -18.109 -20.125 -14.711 1 93.94 300 LEU A C 1
ATOM 2473 O O . LEU A 1 300 ? -19.297 -19.984 -14.438 1 93.94 300 LEU A O 1
ATOM 2477 N N . VAL A 1 301 ? -17.25 -19.234 -14.328 1 93.25 301 VAL A N 1
ATOM 2478 C CA . VAL A 1 301 ? -17.547 -18.172 -13.367 1 93.25 301 VAL A CA 1
ATOM 2479 C C . VAL A 1 301 ? -18.672 -17.297 -13.906 1 93.25 301 VAL A C 1
ATOM 2481 O O . VAL A 1 301 ? -19.656 -17.031 -13.195 1 93.25 301 VAL A O 1
ATOM 2484 N N . PRO A 1 302 ? -18.625 -16.891 -15.219 1 90.38 302 PRO A N 1
ATOM 2485 C CA . PRO A 1 302 ? -19.719 -16.047 -15.703 1 90.38 302 PRO A CA 1
ATOM 2486 C C . PRO A 1 302 ? -21.047 -16.781 -15.727 1 90.38 302 PRO A C 1
ATOM 2488 O O . PRO A 1 302 ? -22.109 -16.141 -15.625 1 90.38 302 PRO A O 1
ATOM 2491 N N . LEU A 1 303 ? -21 -18.078 -15.859 1 92.31 303 LEU A N 1
ATOM 2492 C CA . LEU A 1 303 ? -22.219 -18.891 -15.859 1 92.31 303 LEU A CA 1
ATOM 2493 C C . LEU A 1 303 ? -22.844 -18.922 -14.469 1 92.31 303 LEU A C 1
ATOM 2495 O O . LEU A 1 303 ? -24.062 -18.875 -14.336 1 92.31 303 LEU A O 1
ATOM 2499 N N . ILE A 1 304 ? -22.062 -18.969 -13.477 1 93.62 304 ILE A N 1
ATOM 2500 C CA . ILE A 1 304 ? -22.516 -19.156 -12.102 1 93.62 304 ILE A CA 1
ATOM 2501 C C . ILE A 1 304 ? -22.844 -17.797 -11.484 1 93.62 304 ILE A C 1
ATOM 2503 O O . ILE A 1 304 ? -23.859 -17.656 -10.781 1 93.62 304 ILE A O 1
ATOM 2507 N N . TYR A 1 305 ? -21.938 -16.844 -11.711 1 90.19 305 TYR A N 1
ATOM 2508 C CA . TYR A 1 305 ? -22.094 -15.516 -11.117 1 90.19 305 TYR A CA 1
ATOM 2509 C C . TYR A 1 305 ? -21.797 -14.422 -12.133 1 90.19 305 TYR A C 1
ATOM 2511 O O . TYR A 1 305 ? -20.75 -13.789 -12.078 1 90.19 305 TYR A O 1
ATOM 2519 N N . PRO A 1 306 ? -22.75 -14.141 -12.984 1 88.44 306 PRO A N 1
ATOM 2520 C CA . PRO A 1 306 ? -22.547 -13.07 -13.961 1 88.44 306 PRO A CA 1
ATOM 2521 C C . PRO A 1 306 ? -22.375 -11.695 -13.312 1 88.44 306 PRO A C 1
ATOM 2523 O O . PRO A 1 306 ? -23.047 -11.398 -12.32 1 88.44 306 PRO A O 1
ATOM 2526 N N . HIS A 1 307 ? -21.422 -10.961 -13.727 1 85.44 307 HIS A N 1
ATOM 2527 C CA . HIS A 1 307 ? -21.156 -9.617 -13.227 1 85.44 307 HIS A CA 1
ATOM 2528 C C . HIS A 1 307 ? -20.891 -8.641 -14.367 1 85.44 307 HIS A C 1
ATOM 2530 O O . HIS A 1 307 ? -20.453 -9.047 -15.445 1 85.44 307 HIS A O 1
ATOM 2536 N N . GLN A 1 308 ? -21.125 -7.391 -14.125 1 82.69 308 GLN A N 1
ATOM 2537 C CA . GLN A 1 308 ? -20.953 -6.375 -15.164 1 82.69 308 GLN A CA 1
ATOM 2538 C C . GLN A 1 308 ? -19.484 -6.105 -15.445 1 82.69 308 GLN A C 1
ATOM 2540 O O . GLN A 1 308 ? -19.125 -5.734 -16.562 1 82.69 308 GLN A O 1
ATOM 2545 N N . VAL A 1 309 ? -18.703 -6.246 -14.43 1 84.06 309 VAL A N 1
ATOM 2546 C CA . VAL A 1 309 ? -17.281 -6.02 -14.609 1 84.06 309 VAL A CA 1
ATOM 2547 C C . VAL A 1 309 ? -16.594 -7.316 -15.047 1 84.06 309 VAL A C 1
ATOM 2549 O O . VAL A 1 309 ? -16.875 -8.383 -14.484 1 84.06 309 VAL A O 1
ATOM 2552 N N . ASP A 1 310 ? -15.82 -7.172 -16.125 1 87.31 310 ASP A N 1
ATOM 2553 C CA . ASP A 1 310 ? -14.984 -8.273 -16.594 1 87.31 310 ASP A CA 1
ATOM 2554 C C . ASP A 1 310 ? -13.508 -7.875 -16.578 1 87.31 310 ASP A C 1
ATOM 2556 O O . ASP A 1 310 ? -13.039 -7.168 -17.469 1 87.31 310 ASP A O 1
ATOM 2560 N N . ILE A 1 311 ? -12.859 -8.406 -15.633 1 88 311 ILE A N 1
ATOM 2561 C CA . ILE A 1 311 ? -11.461 -8.031 -15.445 1 88 311 ILE A CA 1
ATOM 2562 C C . ILE A 1 311 ? -10.648 -8.469 -16.656 1 88 311 ILE A C 1
ATOM 2564 O O . ILE A 1 311 ? -9.672 -7.812 -17.031 1 88 311 ILE A O 1
ATOM 2568 N N . GLU A 1 312 ? -11 -9.594 -17.297 1 87.75 312 GLU A N 1
ATOM 2569 C CA . GLU A 1 312 ? -10.328 -10.047 -18.5 1 87.75 312 GLU A CA 1
ATOM 2570 C C . GLU A 1 312 ? -10.438 -9.008 -19.625 1 87.75 312 GLU A C 1
ATOM 2572 O O . GLU A 1 312 ? -9.453 -8.711 -20.297 1 87.75 312 GLU A O 1
ATOM 2577 N N . GLU A 1 313 ? -11.602 -8.5 -19.766 1 89.31 313 GLU A N 1
ATOM 2578 C CA . GLU A 1 313 ? -11.828 -7.48 -20.781 1 89.31 313 GLU A CA 1
ATOM 2579 C C . GLU A 1 313 ? -11.086 -6.188 -20.438 1 89.31 313 GLU A C 1
ATOM 2581 O O . GLU A 1 313 ? -10.555 -5.516 -21.328 1 89.31 313 GLU A O 1
ATOM 2586 N N . ASN A 1 314 ? -11.117 -5.859 -19.141 1 89.62 314 ASN A N 1
ATOM 2587 C CA . ASN A 1 314 ? -10.375 -4.68 -18.719 1 89.62 314 ASN A CA 1
ATOM 2588 C C . ASN A 1 314 ? -8.891 -4.805 -19.047 1 89.62 314 ASN A C 1
ATOM 2590 O O . ASN A 1 314 ? -8.266 -3.842 -19.484 1 89.62 314 ASN A O 1
ATOM 2594 N N . LEU A 1 315 ? -8.375 -5.926 -18.797 1 90.44 315 LEU A N 1
ATOM 2595 C CA . LEU A 1 315 ? -6.961 -6.16 -19.062 1 90.44 315 LEU A CA 1
ATOM 2596 C C . LEU A 1 315 ? -6.664 -6.094 -20.547 1 90.44 315 LEU A C 1
ATOM 2598 O O . LEU A 1 315 ? -5.656 -5.516 -20.969 1 90.44 315 LEU A O 1
ATOM 2602 N N . LYS A 1 316 ? -7.488 -6.613 -21.406 1 89.12 316 LYS A N 1
ATOM 2603 C CA . LYS A 1 316 ? -7.328 -6.559 -22.859 1 89.12 316 LYS A CA 1
ATOM 2604 C C . LYS A 1 316 ? -7.355 -5.117 -23.359 1 89.12 316 LYS A C 1
ATOM 2606 O O . LYS A 1 316 ? -6.586 -4.75 -24.25 1 89.12 316 LYS A O 1
ATOM 2611 N N . ARG A 1 317 ? -8.18 -4.332 -22.75 1 90 317 ARG A N 1
ATOM 2612 C CA . ARG A 1 317 ? -8.328 -2.939 -23.141 1 90 317 ARG A CA 1
ATOM 2613 C C . ARG A 1 317 ? -7.066 -2.141 -22.828 1 90 317 ARG A C 1
ATOM 2615 O O . ARG A 1 317 ? -6.738 -1.185 -23.531 1 90 317 ARG A O 1
ATOM 2622 N N . LYS A 1 318 ? -6.406 -2.521 -21.797 1 89 318 LYS A N 1
ATOM 2623 C CA . LYS A 1 318 ? -5.18 -1.817 -21.438 1 89 318 LYS A CA 1
ATOM 2624 C C . LYS A 1 318 ? -4.094 -2.035 -22.484 1 89 318 LYS A C 1
ATOM 2626 O O . LYS A 1 318 ? -3.199 -1.202 -22.641 1 89 318 LYS A O 1
ATOM 2631 N N . ASN A 1 319 ? -4.086 -3.254 -23.203 1 89.94 319 ASN A N 1
ATOM 2632 C CA . ASN A 1 319 ? -3.146 -3.613 -24.266 1 89.94 319 ASN A CA 1
ATOM 2633 C C . ASN A 1 319 ? -1.7 -3.518 -23.781 1 89.94 319 ASN A C 1
ATOM 2635 O O . ASN A 1 319 ? -0.867 -2.883 -24.438 1 89.94 319 ASN A O 1
ATOM 2639 N N . TRP A 1 320 ? -1.47 -4.051 -22.594 1 88.88 320 TRP A N 1
ATOM 2640 C CA . TRP A 1 320 ? -0.116 -4.07 -22.047 1 88.88 320 TRP A CA 1
ATOM 2641 C C . TRP A 1 320 ? 0.769 -5.039 -22.828 1 88.88 320 TRP A C 1
ATOM 2643 O O . TRP A 1 320 ? 0.32 -6.113 -23.234 1 88.88 320 TRP A O 1
ATOM 2653 N N . THR A 1 321 ? 1.988 -4.645 -23.094 1 88.75 321 THR A N 1
ATOM 2654 C CA . THR A 1 321 ? 2.982 -5.582 -23.609 1 88.75 321 THR A CA 1
ATOM 2655 C C . THR A 1 321 ? 3.445 -6.531 -22.5 1 88.75 321 THR A C 1
ATOM 2657 O O . THR A 1 321 ? 3.18 -6.305 -21.328 1 88.75 321 THR A O 1
ATOM 2660 N N . GLY A 1 322 ? 4.062 -7.621 -22.953 1 88.94 322 GLY A N 1
ATOM 2661 C CA . GLY A 1 322 ? 4.648 -8.531 -21.984 1 88.94 322 GLY A CA 1
ATOM 2662 C C . GLY A 1 322 ? 5.59 -7.84 -21.016 1 88.94 322 GLY A C 1
ATOM 2663 O O . GLY A 1 322 ? 5.543 -8.094 -19.812 1 88.94 322 GLY A O 1
ATOM 2664 N N . GLU A 1 323 ? 6.406 -6.973 -21.531 1 92.25 323 GLU A N 1
ATOM 2665 C CA . GLU A 1 323 ? 7.355 -6.246 -20.688 1 92.25 323 GLU A CA 1
ATOM 2666 C C . GLU A 1 323 ? 6.633 -5.355 -19.688 1 92.25 323 GLU A C 1
ATOM 2668 O O . GLU A 1 323 ? 7.059 -5.238 -18.531 1 92.25 323 GLU A O 1
ATOM 2673 N N . GLN A 1 324 ? 5.57 -4.691 -20.094 1 92 324 GLN A N 1
ATOM 2674 C CA . GLN A 1 324 ? 4.797 -3.836 -19.203 1 92 324 GLN A CA 1
ATOM 2675 C C . GLN A 1 324 ? 4.16 -4.648 -18.078 1 92 324 GLN A C 1
ATOM 2677 O O . GLN A 1 324 ? 4.086 -4.184 -16.938 1 92 324 GLN A O 1
ATOM 2682 N N . LEU A 1 325 ? 3.701 -5.832 -18.438 1 93.38 325 LEU A N 1
ATOM 2683 C CA . LEU A 1 325 ? 3.133 -6.719 -17.422 1 93.38 325 LEU A CA 1
ATOM 2684 C C . LEU A 1 325 ? 4.188 -7.125 -16.391 1 93.38 325 LEU A C 1
ATOM 2686 O O . LEU A 1 325 ? 3.916 -7.145 -15.195 1 93.38 325 LEU A O 1
ATOM 2690 N N . ILE A 1 326 ? 5.379 -7.418 -16.859 1 95.38 326 ILE A N 1
ATOM 2691 C CA . ILE A 1 326 ? 6.473 -7.848 -15.984 1 95.38 326 ILE A CA 1
ATOM 2692 C C . ILE A 1 326 ? 6.898 -6.695 -15.078 1 95.38 326 ILE A C 1
ATOM 2694 O O . ILE A 1 326 ? 7.211 -6.906 -13.906 1 95.38 326 ILE A O 1
ATOM 2698 N N . LYS A 1 327 ? 6.922 -5.492 -15.578 1 94.12 327 LYS A N 1
ATOM 2699 C CA . LYS A 1 327 ? 7.277 -4.32 -14.781 1 94.12 327 LYS A CA 1
ATOM 2700 C C . LYS A 1 327 ? 6.262 -4.086 -13.664 1 94.12 327 LYS A C 1
ATOM 2702 O O . LYS A 1 327 ? 6.625 -3.65 -12.57 1 94.12 327 LYS A O 1
ATOM 2707 N N . ARG A 1 328 ? 5.008 -4.316 -13.938 1 93.38 328 ARG A N 1
ATOM 2708 C CA . ARG A 1 328 ? 3.975 -4.203 -12.922 1 93.38 328 ARG A CA 1
ATOM 2709 C C . ARG A 1 328 ? 4.156 -5.258 -11.836 1 93.38 328 ARG A C 1
ATOM 2711 O O . ARG A 1 328 ? 3.939 -4.984 -10.648 1 93.38 328 ARG A O 1
ATOM 2718 N N . ALA A 1 329 ? 4.559 -6.445 -12.281 1 95.56 329 ALA A N 1
ATOM 2719 C CA . ALA A 1 329 ? 4.859 -7.492 -11.312 1 95.56 329 ALA A CA 1
ATOM 2720 C C . ALA A 1 329 ? 6.059 -7.105 -10.445 1 95.56 329 ALA A C 1
ATOM 2722 O O . ALA A 1 329 ? 6.023 -7.258 -9.219 1 95.56 329 ALA A O 1
ATOM 2723 N N . GLU A 1 330 ? 7.102 -6.582 -11.086 1 96.25 330 GLU A N 1
ATOM 2724 C CA . GLU A 1 330 ? 8.281 -6.152 -10.336 1 96.25 330 GLU A CA 1
ATOM 2725 C C . GLU A 1 330 ? 7.93 -5.055 -9.336 1 96.25 330 GLU A C 1
ATOM 2727 O O . GLU A 1 330 ? 8.469 -5.02 -8.234 1 96.25 330 GLU A O 1
ATOM 2732 N N . ASP A 1 331 ? 7.082 -4.16 -9.797 1 93.62 331 ASP A N 1
ATOM 2733 C CA . ASP A 1 331 ? 6.652 -3.084 -8.914 1 93.62 331 ASP A CA 1
ATOM 2734 C C . ASP A 1 331 ? 6.016 -3.639 -7.641 1 93.62 331 ASP A C 1
ATOM 2736 O O . ASP A 1 331 ? 6.242 -3.117 -6.547 1 93.62 331 ASP A O 1
ATOM 2740 N N . PHE A 1 332 ? 5.172 -4.605 -7.723 1 95.5 332 PHE A N 1
ATOM 2741 C CA . PHE A 1 332 ? 4.555 -5.227 -6.559 1 95.5 332 PHE A CA 1
ATOM 2742 C C . PHE A 1 332 ? 5.613 -5.781 -5.613 1 95.5 332 PHE A C 1
ATOM 2744 O O . PHE A 1 332 ? 5.637 -5.441 -4.43 1 95.5 332 PHE A O 1
ATOM 2751 N N . TYR A 1 333 ? 6.523 -6.629 -6.16 1 96.44 333 TYR A N 1
ATOM 2752 C CA . TYR A 1 333 ? 7.551 -7.258 -5.336 1 96.44 333 TYR A CA 1
ATOM 2753 C C . TYR A 1 333 ? 8.445 -6.211 -4.68 1 96.44 333 TYR A C 1
ATOM 2755 O O . TYR A 1 333 ? 8.727 -6.289 -3.482 1 96.44 333 TYR A O 1
ATOM 2763 N N . SER A 1 334 ? 8.852 -5.23 -5.43 1 94.06 334 SER A N 1
ATOM 2764 C CA . SER A 1 334 ? 9.773 -4.227 -4.906 1 94.06 334 SER A CA 1
ATOM 2765 C C . SER A 1 334 ? 9.078 -3.303 -3.91 1 94.06 334 SER A C 1
ATOM 2767 O O . SER A 1 334 ? 9.719 -2.76 -3.008 1 94.06 334 SER A O 1
ATOM 2769 N N . SER A 1 335 ? 7.758 -3.107 -4.074 1 92.81 335 SER A N 1
ATOM 2770 C CA . SER A 1 335 ? 7.004 -2.283 -3.137 1 92.81 335 SER A CA 1
ATOM 2771 C C . SER A 1 335 ? 7.098 -2.832 -1.717 1 92.81 335 SER A C 1
ATOM 2773 O O . SER A 1 335 ? 6.988 -2.08 -0.746 1 92.81 335 SER A O 1
ATOM 2775 N N . MET A 1 336 ? 7.336 -4.121 -1.587 1 94.38 336 MET A N 1
ATOM 2776 C CA . MET A 1 336 ? 7.449 -4.781 -0.289 1 94.38 336 MET A CA 1
ATOM 2777 C C . MET A 1 336 ? 8.859 -4.656 0.265 1 94.38 336 MET A C 1
ATOM 2779 O O . MET A 1 336 ? 9.164 -5.184 1.339 1 94.38 336 MET A O 1
ATOM 2783 N N . GLY A 1 337 ? 9.734 -4.02 -0.458 1 91.88 337 GLY A N 1
ATOM 2784 C CA . GLY A 1 337 ? 11.117 -3.867 -0.029 1 91.88 337 GLY A CA 1
ATOM 2785 C C . GLY A 1 337 ? 12.023 -4.973 -0.534 1 91.88 337 GLY A C 1
ATOM 2786 O O . GLY A 1 337 ? 13.18 -5.07 -0.118 1 91.88 337 GLY A O 1
ATOM 2787 N N . LEU A 1 338 ? 11.539 -5.828 -1.392 1 96.19 338 LEU A N 1
ATOM 2788 C CA . LEU A 1 338 ? 12.336 -6.891 -1.992 1 96.19 338 LEU A CA 1
ATOM 2789 C C . LEU A 1 338 ? 13.211 -6.344 -3.119 1 96.19 338 LEU A C 1
ATOM 2791 O O . LEU A 1 338 ? 12.953 -5.258 -3.639 1 96.19 338 LEU A O 1
ATOM 2795 N N . PRO A 1 339 ? 14.227 -7.027 -3.459 1 95.94 339 PRO A N 1
ATOM 2796 C CA . PRO A 1 339 ? 15.141 -6.508 -4.477 1 95.94 339 PRO A CA 1
ATOM 2797 C C . PRO A 1 339 ? 14.484 -6.391 -5.852 1 95.94 339 PRO A C 1
ATOM 2799 O O . PRO A 1 339 ? 13.602 -7.176 -6.188 1 95.94 339 PRO A O 1
ATOM 2802 N N . MET A 1 340 ? 14.914 -5.477 -6.629 1 95.44 340 MET A N 1
ATOM 2803 C CA . MET A 1 340 ? 14.523 -5.359 -8.031 1 95.44 340 MET A CA 1
ATOM 2804 C C . MET A 1 340 ? 15.172 -6.453 -8.867 1 95.44 340 MET A C 1
ATOM 2806 O O . MET A 1 340 ? 16.172 -7.051 -8.453 1 95.44 340 MET A O 1
ATOM 2810 N N . MET A 1 341 ? 14.555 -6.77 -10.039 1 97.88 341 MET A N 1
ATOM 2811 C CA . MET A 1 341 ? 15.18 -7.695 -10.977 1 97.88 341 MET A CA 1
ATOM 2812 C C . MET A 1 341 ? 16.547 -7.18 -11.414 1 97.88 341 MET A C 1
ATOM 2814 O O . MET A 1 341 ? 16.75 -5.973 -11.531 1 97.88 341 MET A O 1
ATOM 2818 N N . THR A 1 342 ? 17.5 -8.055 -11.648 1 97.5 342 THR A N 1
ATOM 2819 C CA . THR A 1 342 ? 18.859 -7.68 -12.008 1 97.5 342 THR A CA 1
ATOM 2820 C C . THR A 1 342 ? 18.906 -7.117 -13.422 1 97.5 342 THR A C 1
ATOM 2822 O O . THR A 1 342 ? 17.953 -7.27 -14.195 1 97.5 342 THR A O 1
ATOM 2825 N N . LYS A 1 343 ? 19.984 -6.469 -13.742 1 96.75 343 LYS A N 1
ATOM 2826 C CA . LYS A 1 343 ? 20.203 -5.984 -15.102 1 96.75 343 LYS A CA 1
ATOM 2827 C C . LYS A 1 343 ? 20.188 -7.137 -16.109 1 96.75 343 LYS A C 1
ATOM 2829 O O . LYS A 1 343 ? 19.594 -7.031 -17.172 1 96.75 343 LYS A O 1
ATOM 2834 N N . THR A 1 344 ? 20.797 -8.242 -15.75 1 97.31 344 THR A N 1
ATOM 2835 C CA . THR A 1 344 ? 20.891 -9.422 -16.594 1 97.31 344 THR A CA 1
ATOM 2836 C C . THR A 1 344 ? 19.516 -10.016 -16.844 1 97.31 344 THR A C 1
ATOM 2838 O O . THR A 1 344 ? 19.234 -10.531 -17.938 1 97.31 344 THR A O 1
ATOM 2841 N N . PHE A 1 345 ? 18.672 -9.969 -15.914 1 97.75 345 PHE A N 1
ATOM 2842 C CA . PHE A 1 345 ? 17.297 -10.43 -16.062 1 97.75 345 PHE A CA 1
ATOM 2843 C C . PHE A 1 345 ? 16.609 -9.719 -17.234 1 97.75 345 PHE A C 1
ATOM 2845 O O . PHE A 1 345 ? 16.016 -10.367 -18.094 1 97.75 345 PHE A O 1
ATOM 2852 N N . TRP A 1 346 ? 16.703 -8.461 -17.266 1 96.56 346 TRP A N 1
ATOM 2853 C CA . TRP A 1 346 ? 16.031 -7.66 -18.281 1 96.56 346 TRP A CA 1
ATOM 2854 C C . TRP A 1 346 ? 16.688 -7.828 -19.641 1 96.56 346 TRP A C 1
ATOM 2856 O O . TRP A 1 346 ? 16.016 -7.773 -20.688 1 96.56 346 TRP A O 1
ATOM 2866 N N . GLU A 1 347 ? 17.984 -8.086 -19.641 1 96.38 347 GLU A N 1
ATOM 2867 C CA . GLU A 1 347 ? 18.734 -8.203 -20.891 1 96.38 347 GLU A CA 1
ATOM 2868 C C . GLU A 1 347 ? 18.547 -9.57 -21.531 1 96.38 347 GLU A C 1
ATOM 2870 O O . GLU A 1 347 ? 18.516 -9.695 -22.75 1 96.38 347 GLU A O 1
ATOM 2875 N N . LYS A 1 348 ? 18.391 -10.641 -20.703 1 95.62 348 LYS A N 1
ATOM 2876 C CA . LYS A 1 348 ? 18.5 -11.992 -21.25 1 95.62 348 LYS A CA 1
ATOM 2877 C C . LYS A 1 348 ? 17.156 -12.703 -21.234 1 95.62 348 LYS A C 1
ATOM 2879 O O . LYS A 1 348 ? 16.969 -13.727 -21.906 1 95.62 348 LYS A O 1
ATOM 2884 N N . SER A 1 349 ? 16.234 -12.242 -20.469 1 94.75 349 SER A N 1
ATOM 2885 C CA . SER A 1 349 ? 14.922 -12.867 -20.422 1 94.75 349 SER A CA 1
ATOM 2886 C C . SER A 1 349 ? 14.172 -12.688 -21.734 1 94.75 349 SER A C 1
ATOM 2888 O O . SER A 1 349 ? 14.523 -11.828 -22.547 1 94.75 349 SER A O 1
ATOM 2890 N N . ILE A 1 350 ? 13.18 -13.531 -21.953 1 91.75 350 ILE A N 1
ATOM 2891 C CA . ILE A 1 350 ? 12.359 -13.5 -23.156 1 91.75 350 ILE A CA 1
ATOM 2892 C C . ILE A 1 350 ? 10.914 -13.188 -22.781 1 91.75 350 ILE A C 1
ATOM 2894 O O . ILE A 1 350 ? 10.258 -13.984 -22.109 1 91.75 350 ILE A O 1
ATOM 2898 N N . PHE A 1 351 ? 10.406 -12.062 -23.312 1 89.81 351 PHE A N 1
ATOM 2899 C CA . PHE A 1 351 ? 9.094 -11.602 -22.891 1 89.81 351 PHE A CA 1
ATOM 2900 C C . PHE A 1 351 ? 8.102 -11.641 -24.047 1 89.81 351 PHE A C 1
ATOM 2902 O O . PHE A 1 351 ? 6.938 -11.289 -23.891 1 89.81 351 PHE A O 1
ATOM 2909 N N . ALA A 1 352 ? 8.555 -11.969 -25.234 1 84.19 352 ALA A N 1
ATOM 2910 C CA . ALA A 1 352 ? 7.691 -12.062 -26.406 1 84.19 352 ALA A CA 1
ATOM 2911 C C . ALA A 1 352 ? 8.109 -13.219 -27.312 1 84.19 352 ALA A C 1
ATOM 2913 O O . ALA A 1 352 ? 9.273 -13.617 -27.312 1 84.19 352 ALA A O 1
ATOM 2914 N N . ARG A 1 353 ? 7.059 -13.703 -27.969 1 77.38 353 ARG A N 1
ATOM 2915 C CA . ARG A 1 353 ? 7.332 -14.812 -28.891 1 77.38 353 ARG A CA 1
ATOM 2916 C C . ARG A 1 353 ? 8.172 -14.344 -30.078 1 77.38 353 ARG A C 1
ATOM 2918 O O . ARG A 1 353 ? 7.871 -13.32 -30.688 1 77.38 353 ARG A O 1
ATOM 2925 N N . GLY A 1 354 ? 9.391 -14.766 -30.125 1 66.88 354 GLY A N 1
ATOM 2926 C CA . GLY A 1 354 ? 10.203 -14.5 -31.297 1 66.88 354 GLY A CA 1
ATOM 2927 C C . GLY A 1 354 ? 10.188 -15.641 -32.312 1 66.88 354 GLY A C 1
ATOM 2928 O O . GLY A 1 354 ? 9.539 -16.672 -32.094 1 66.88 354 GLY A O 1
ATOM 2929 N N . THR A 1 355 ? 10.609 -15.352 -33.469 1 61.72 355 THR A N 1
ATOM 2930 C CA . THR A 1 355 ? 10.656 -16.328 -34.531 1 61.72 355 THR A CA 1
ATOM 2931 C C . THR A 1 355 ? 11.312 -17.625 -34.062 1 61.72 355 THR A C 1
ATOM 2933 O O . THR A 1 355 ? 10.93 -18.719 -34.5 1 61.72 355 THR A O 1
ATOM 2936 N N . ASN A 1 356 ? 12.188 -17.5 -33.188 1 58.75 356 ASN A N 1
ATOM 2937 C CA . ASN A 1 356 ? 12.969 -18.672 -32.781 1 58.75 356 ASN A CA 1
ATOM 2938 C C . ASN A 1 356 ? 12.516 -19.219 -31.438 1 58.75 356 ASN A C 1
ATOM 2940 O O . ASN A 1 356 ? 13.031 -20.234 -30.969 1 58.75 356 ASN A O 1
ATOM 2944 N N . VAL A 1 357 ? 11.617 -18.594 -30.875 1 60.62 357 VAL A N 1
ATOM 2945 C CA . VAL A 1 357 ? 11.219 -19.031 -29.531 1 60.62 357 VAL A CA 1
ATOM 2946 C C . VAL A 1 357 ? 10.18 -20.141 -29.641 1 60.62 357 VAL A C 1
ATOM 2948 O O . VAL A 1 357 ? 9.086 -19.938 -30.172 1 60.62 357 VAL A O 1
ATOM 2951 N N . THR A 1 358 ? 10.688 -21.344 -29.188 1 57.31 358 THR A N 1
ATOM 2952 C CA . THR A 1 358 ? 9.891 -22.562 -29.328 1 57.31 358 THR A CA 1
ATOM 2953 C C . THR A 1 358 ? 8.945 -22.719 -28.141 1 57.31 358 THR A C 1
ATOM 2955 O O . THR A 1 358 ? 7.887 -23.328 -28.25 1 57.31 358 THR A O 1
ATOM 2958 N N . LYS A 1 359 ? 9.367 -22.219 -27.016 1 66.75 359 LYS A N 1
ATOM 2959 C CA . LYS A 1 359 ? 8.57 -22.453 -25.812 1 66.75 359 LYS A CA 1
ATOM 2960 C C . LYS A 1 359 ? 8.211 -21.125 -25.141 1 66.75 359 LYS A C 1
ATOM 2962 O O . LYS A 1 359 ? 9.078 -20.281 -24.922 1 66.75 359 LYS A O 1
ATOM 2967 N N . CYS A 1 360 ? 6.977 -20.922 -25.078 1 74.56 360 CYS A N 1
ATOM 2968 C CA . CYS A 1 360 ? 6.504 -19.719 -24.406 1 74.56 360 CYS A CA 1
ATOM 2969 C C . CYS A 1 360 ? 5.781 -20.062 -23.109 1 74.56 360 CYS A C 1
ATOM 2971 O O . CYS A 1 360 ? 5.031 -19.25 -22.578 1 74.56 360 CYS A O 1
ATOM 2973 N N . HIS A 1 361 ? 6.121 -21.312 -22.672 1 76.12 361 HIS A N 1
ATOM 2974 C CA . HIS A 1 361 ? 5.559 -21.672 -21.375 1 76.12 361 HIS A CA 1
ATOM 2975 C C . HIS A 1 361 ? 6.301 -20.984 -20.234 1 76.12 361 HIS A C 1
ATOM 2977 O O . HIS A 1 361 ? 7.52 -20.828 -20.297 1 76.12 361 HIS A O 1
ATOM 2983 N N . GLY A 1 362 ? 5.711 -20.406 -19.328 1 86.06 362 GLY A N 1
ATOM 2984 C CA . GLY A 1 362 ? 6.32 -19.75 -18.188 1 86.06 362 GLY A CA 1
ATOM 2985 C C . GLY A 1 362 ? 7.48 -20.531 -17.594 1 86.06 362 GLY A C 1
ATOM 2986 O O . GLY A 1 362 ? 7.336 -21.703 -17.25 1 86.06 362 GLY A O 1
ATOM 2987 N N . THR A 1 363 ? 8.672 -20 -17.594 1 91.12 363 THR A N 1
ATOM 2988 C CA . THR A 1 363 ? 9.891 -20.609 -17.078 1 91.12 363 THR A CA 1
ATOM 2989 C C . THR A 1 363 ? 10.711 -19.609 -16.281 1 91.12 363 THR A C 1
ATOM 2991 O O . THR A 1 363 ? 10.883 -18.453 -16.703 1 91.12 363 THR A O 1
ATOM 2994 N N . ALA A 1 364 ? 11.062 -19.969 -15.148 1 95.88 364 ALA A N 1
ATOM 2995 C CA . ALA A 1 364 ? 12.047 -19.25 -14.344 1 95.88 364 ALA A CA 1
ATOM 2996 C C . ALA A 1 364 ? 13.359 -20.016 -14.258 1 95.88 364 ALA A C 1
ATOM 2998 O O . ALA A 1 364 ? 13.352 -21.234 -13.992 1 95.88 364 ALA A O 1
ATOM 2999 N N . ALA A 1 365 ? 14.469 -19.344 -14.5 1 96.56 365 ALA A N 1
ATOM 3000 C CA . ALA A 1 365 ? 15.734 -20.062 -14.562 1 96.56 365 ALA A CA 1
ATOM 3001 C C . ALA A 1 365 ? 16.766 -19.406 -13.641 1 96.56 365 ALA A C 1
ATOM 3003 O O . ALA A 1 365 ? 16.984 -18.203 -13.688 1 96.56 365 ALA A O 1
ATOM 3004 N N . ASN A 1 366 ? 17.297 -20.156 -12.805 1 97.12 366 ASN A N 1
ATOM 3005 C CA . ASN A 1 366 ? 18.531 -19.828 -12.102 1 97.12 366 ASN A CA 1
ATOM 3006 C C . ASN A 1 366 ? 19.766 -20.297 -12.875 1 97.12 366 ASN A C 1
ATOM 3008 O O . ASN A 1 366 ? 19.984 -21.5 -13.016 1 97.12 366 ASN A O 1
ATOM 3012 N N . MET A 1 367 ? 20.625 -19.438 -13.312 1 97.94 367 MET A N 1
ATOM 3013 C CA . MET A 1 367 ? 21.734 -19.797 -14.195 1 97.94 367 MET A CA 1
ATOM 3014 C C . MET A 1 367 ? 22.984 -20.141 -13.383 1 97.94 367 MET A C 1
ATOM 3016 O O . MET A 1 367 ? 24.016 -20.516 -13.945 1 97.94 367 MET A O 1
ATOM 3020 N N . TYR A 1 368 ? 22.906 -20.016 -12.07 1 97.25 368 TYR A N 1
ATOM 3021 C CA . TYR A 1 368 ? 24 -20.297 -11.125 1 97.25 368 TYR A CA 1
ATOM 3022 C C . TYR A 1 368 ? 25.234 -19.5 -11.477 1 97.25 368 TYR A C 1
ATOM 3024 O O . TYR A 1 368 ? 26.359 -20.016 -11.438 1 97.25 368 TYR A O 1
ATOM 3032 N N . ASP A 1 369 ? 24.984 -18.375 -11.938 1 95.31 369 ASP A N 1
ATOM 3033 C CA . ASP A 1 369 ? 25.984 -17.344 -12.164 1 95.31 369 ASP A CA 1
ATOM 3034 C C . ASP A 1 369 ? 25.562 -16.016 -11.516 1 95.31 369 ASP A C 1
ATOM 3036 O O . ASP A 1 369 ? 24.359 -15.742 -11.406 1 95.31 369 ASP A O 1
ATOM 3040 N N . ASN A 1 370 ? 26.547 -15.281 -11.023 1 92.5 370 ASN A N 1
ATOM 3041 C CA . ASN A 1 370 ? 26.266 -14.109 -10.203 1 92.5 370 ASN A CA 1
ATOM 3042 C C . ASN A 1 370 ? 25.328 -13.148 -10.914 1 92.5 370 ASN A C 1
ATOM 3044 O O . ASN A 1 370 ? 25.672 -12.586 -11.961 1 92.5 370 ASN A O 1
ATOM 3048 N N . GLY A 1 371 ? 24.094 -13.055 -10.336 1 94.94 371 GLY A N 1
ATOM 3049 C CA . GLY A 1 371 ? 23.125 -12.07 -10.805 1 94.94 371 GLY A CA 1
ATOM 3050 C C . GLY A 1 371 ? 22.422 -12.492 -12.078 1 94.94 371 GLY A C 1
ATOM 3051 O O . GLY A 1 371 ? 21.688 -11.703 -12.68 1 94.94 371 GLY A O 1
ATOM 3052 N N . ASP A 1 372 ? 22.609 -13.773 -12.547 1 98.06 372 ASP A N 1
ATOM 3053 C CA . ASP A 1 372 ? 22.016 -14.219 -13.805 1 98.06 372 ASP A CA 1
ATOM 3054 C C . ASP A 1 372 ? 20.781 -15.078 -13.547 1 98.06 372 ASP A C 1
ATOM 3056 O O . ASP A 1 372 ? 20.875 -16.297 -13.383 1 98.06 372 ASP A O 1
ATOM 3060 N N . PHE A 1 373 ? 19.688 -14.484 -13.539 1 98.12 373 PHE A N 1
ATOM 3061 C CA . PHE A 1 373 ? 18.359 -15.07 -13.453 1 98.12 373 PHE A CA 1
ATOM 3062 C C . PHE A 1 373 ? 17.516 -14.68 -14.656 1 98.12 373 PHE A C 1
ATOM 3064 O O . PHE A 1 373 ? 17.594 -13.539 -15.133 1 98.12 373 PHE A O 1
ATOM 3071 N N . ARG A 1 374 ? 16.766 -15.664 -15.188 1 97.19 374 ARG A N 1
ATOM 3072 C CA . ARG A 1 374 ? 16.062 -15.398 -16.438 1 97.19 374 ARG A CA 1
ATOM 3073 C C . ARG A 1 374 ? 14.641 -15.922 -16.391 1 97.19 374 ARG A C 1
ATOM 3075 O O . ARG A 1 374 ? 14.312 -16.781 -15.578 1 97.19 374 ARG A O 1
ATOM 3082 N N . MET A 1 375 ? 13.859 -15.32 -17.219 1 95.75 375 MET A N 1
ATOM 3083 C CA . MET A 1 375 ? 12.461 -15.719 -17.344 1 95.75 375 MET A CA 1
ATOM 3084 C C . MET A 1 375 ? 12.07 -15.844 -18.812 1 95.75 375 MET A C 1
ATOM 3086 O O . MET A 1 375 ? 12.555 -15.094 -19.656 1 95.75 375 MET A O 1
ATOM 3090 N N . ILE A 1 376 ? 11.32 -16.859 -19.094 1 92.44 376 ILE A N 1
ATOM 3091 C CA . ILE A 1 376 ? 10.633 -16.953 -20.391 1 92.44 376 ILE A CA 1
ATOM 3092 C C . ILE A 1 376 ? 9.125 -16.859 -20.172 1 92.44 376 ILE A C 1
ATOM 3094 O O . ILE A 1 376 ? 8.531 -17.672 -19.469 1 92.44 376 ILE A O 1
ATOM 3098 N N . VAL A 1 377 ? 8.594 -15.836 -20.641 1 90.12 377 VAL A N 1
ATOM 3099 C CA . VAL A 1 377 ? 7.141 -15.688 -20.625 1 90.12 377 VAL A CA 1
ATOM 3100 C C . VAL A 1 377 ? 6.699 -14.891 -21.859 1 90.12 377 VAL A C 1
ATOM 3102 O O . VAL A 1 377 ? 7.051 -13.711 -22 1 90.12 377 VAL A O 1
ATOM 3105 N N . CYS A 1 378 ? 5.957 -15.516 -22.734 1 85.19 378 CYS A N 1
ATOM 3106 C CA . CYS A 1 378 ? 5.383 -14.797 -23.875 1 85.19 378 CYS A CA 1
ATOM 3107 C C . CYS A 1 378 ? 3.998 -14.258 -23.531 1 85.19 378 CYS A C 1
ATOM 3109 O O . CYS A 1 378 ? 2.998 -14.711 -24.094 1 85.19 378 CYS A O 1
ATOM 3111 N N . ALA A 1 379 ? 4.043 -13.336 -22.656 1 79.19 379 ALA A N 1
ATOM 3112 C CA . ALA A 1 379 ? 2.789 -12.914 -22.047 1 79.19 379 ALA A CA 1
ATOM 3113 C C . ALA A 1 379 ? 1.988 -12.016 -22.984 1 79.19 379 ALA A C 1
ATOM 3115 O O . ALA A 1 379 ? 2.555 -11.164 -23.672 1 79.19 379 ALA A O 1
ATOM 3116 N N . GLY A 1 380 ? 0.741 -12.414 -23.094 1 77.56 380 GLY A N 1
ATOM 3117 C CA . GLY A 1 380 ? -0.234 -11.547 -23.734 1 77.56 380 GLY A CA 1
ATOM 3118 C C . GLY A 1 380 ? -1.022 -10.711 -22.75 1 77.56 380 GLY A C 1
ATOM 3119 O O . GLY A 1 380 ? -0.474 -10.234 -21.75 1 77.56 380 GLY A O 1
ATOM 3120 N N . ASN A 1 381 ? -2.271 -10.422 -23.094 1 80.75 381 ASN A N 1
ATOM 3121 C CA . ASN A 1 381 ? -3.133 -9.562 -22.297 1 80.75 381 ASN A CA 1
ATOM 3122 C C . ASN A 1 381 ? -4.277 -10.344 -21.656 1 80.75 381 ASN A C 1
ATOM 3124 O O . ASN A 1 381 ? -5.445 -10.078 -21.953 1 80.75 381 ASN A O 1
ATOM 3128 N N . SER A 1 382 ? -3.854 -11.305 -20.781 1 85.12 382 SER A N 1
ATOM 3129 C CA . SER A 1 382 ? -4.879 -12.094 -20.094 1 85.12 382 SER A CA 1
ATOM 3130 C C . SER A 1 382 ? -4.57 -12.234 -18.609 1 85.12 382 SER A C 1
ATOM 3132 O O . SER A 1 382 ? -3.436 -12.016 -18.188 1 85.12 382 SER A O 1
ATOM 3134 N N . MET A 1 383 ? -5.562 -12.586 -17.891 1 87.5 383 MET A N 1
ATOM 3135 C CA . MET A 1 383 ? -5.375 -12.812 -16.453 1 87.5 383 MET A CA 1
ATOM 3136 C C . MET A 1 383 ? -4.488 -14.031 -16.203 1 87.5 383 MET A C 1
ATOM 3138 O O . MET A 1 383 ? -3.729 -14.062 -15.242 1 87.5 383 MET A O 1
ATOM 3142 N N . SER A 1 384 ? -4.559 -14.992 -17.078 1 86.5 384 SER A N 1
ATOM 3143 C CA . SER A 1 384 ? -3.668 -16.156 -17 1 86.5 384 SER A CA 1
ATOM 3144 C C . SER A 1 384 ? -2.209 -15.734 -17.141 1 86.5 384 SER A C 1
ATOM 3146 O O . SER A 1 384 ? -1.34 -16.234 -16.422 1 86.5 384 SER A O 1
ATOM 3148 N N . ASP A 1 385 ? -2 -14.812 -18.078 1 89.06 385 ASP A N 1
ATOM 3149 C CA . ASP A 1 385 ? -0.645 -14.305 -18.25 1 89.06 385 ASP A CA 1
ATOM 3150 C C . ASP A 1 385 ? -0.177 -13.547 -17 1 89.06 385 ASP A C 1
ATOM 3152 O O . ASP A 1 385 ? 0.989 -13.648 -16.625 1 89.06 385 ASP A O 1
ATOM 3156 N N . PHE A 1 386 ? -1.067 -12.773 -16.5 1 92.12 386 PHE A N 1
ATOM 3157 C CA . PHE A 1 386 ? -0.734 -12.047 -15.281 1 92.12 386 PHE A CA 1
ATOM 3158 C C . PHE A 1 386 ? -0.336 -13.016 -14.172 1 92.12 386 PHE A C 1
ATOM 3160 O O . PHE A 1 386 ? 0.65 -12.789 -13.469 1 92.12 386 PHE A O 1
ATOM 3167 N N . TYR A 1 387 ? -1.068 -14.047 -14.016 1 92.88 387 TYR A N 1
ATOM 3168 C CA . TYR A 1 387 ? -0.737 -15.078 -13.047 1 92.88 387 TYR A CA 1
ATOM 3169 C C . TYR A 1 387 ? 0.65 -15.656 -13.305 1 92.88 387 TYR A C 1
ATOM 3171 O O . TYR A 1 387 ? 1.471 -15.758 -12.391 1 92.88 387 TYR A O 1
ATOM 3179 N N . VAL A 1 388 ? 0.871 -16.047 -14.508 1 93.5 388 VAL A N 1
ATOM 3180 C CA . VAL A 1 388 ? 2.125 -16.703 -14.859 1 93.5 388 VAL A CA 1
ATOM 3181 C C . VAL A 1 388 ? 3.299 -15.781 -14.555 1 93.5 388 VAL A C 1
ATOM 3183 O O . VAL A 1 388 ? 4.305 -16.203 -13.984 1 93.5 388 VAL A O 1
ATOM 3186 N N . VAL A 1 389 ? 3.141 -14.555 -14.93 1 95.06 389 VAL A N 1
ATOM 3187 C CA . VAL A 1 389 ? 4.203 -13.578 -14.711 1 95.06 389 VAL A CA 1
ATOM 3188 C C . VAL A 1 389 ? 4.477 -13.438 -13.211 1 95.06 389 VAL A C 1
ATOM 3190 O O . VAL A 1 389 ? 5.629 -13.5 -12.781 1 95.06 389 VAL A O 1
ATOM 3193 N N . MET A 1 390 ? 3.422 -13.281 -12.453 1 95.56 390 MET A N 1
ATOM 3194 C CA . MET A 1 390 ? 3.574 -13.148 -11.008 1 95.56 390 MET A CA 1
ATOM 3195 C C . MET A 1 390 ? 4.207 -14.398 -10.406 1 95.56 390 MET A C 1
ATOM 3197 O O . MET A 1 390 ? 5.078 -14.305 -9.539 1 95.56 390 MET A O 1
ATOM 3201 N N . HIS A 1 391 ? 3.777 -15.531 -10.883 1 96.94 391 HIS A N 1
ATOM 3202 C CA . HIS A 1 391 ? 4.23 -16.828 -10.383 1 96.94 391 HIS A CA 1
ATOM 3203 C C . HIS A 1 391 ? 5.711 -17.047 -10.68 1 96.94 391 HIS A C 1
ATOM 3205 O O . HIS A 1 391 ? 6.484 -17.375 -9.781 1 96.94 391 HIS A O 1
ATOM 3211 N N . GLU A 1 392 ? 6.094 -16.812 -11.922 1 96.88 392 GLU A N 1
ATOM 3212 C CA . GLU A 1 392 ? 7.484 -17.016 -12.312 1 96.88 392 GLU A CA 1
ATOM 3213 C C . GLU A 1 392 ? 8.406 -16.016 -11.617 1 96.88 392 GLU A C 1
ATOM 3215 O O . GLU A 1 392 ? 9.555 -16.344 -11.297 1 96.88 392 GLU A O 1
ATOM 3220 N N . MET A 1 393 ? 7.91 -14.875 -11.445 1 97.69 393 MET A N 1
ATOM 3221 C CA . MET A 1 393 ? 8.742 -13.906 -10.734 1 97.69 393 MET A CA 1
ATOM 3222 C C . MET A 1 393 ? 8.945 -14.344 -9.281 1 97.69 393 MET A C 1
ATOM 3224 O O . MET A 1 393 ? 9.984 -14.039 -8.688 1 97.69 393 MET A O 1
ATOM 3228 N N . GLY A 1 394 ? 7.941 -14.961 -8.711 1 97.56 394 GLY A N 1
ATOM 3229 C CA . GLY A 1 394 ? 8.125 -15.539 -7.391 1 97.56 394 GLY A CA 1
ATOM 3230 C C . GLY A 1 394 ? 9.273 -16.531 -7.324 1 97.56 394 GLY A C 1
ATOM 3231 O O . GLY A 1 394 ? 10.039 -16.531 -6.359 1 97.56 394 GLY A O 1
ATOM 3232 N N . HIS A 1 395 ? 9.391 -17.375 -8.359 1 97.88 395 HIS A N 1
ATOM 3233 C CA . HIS A 1 395 ? 10.539 -18.281 -8.453 1 97.88 395 HIS A CA 1
ATOM 3234 C C . HIS A 1 395 ? 11.844 -17.5 -8.492 1 97.88 395 HIS A C 1
ATOM 3236 O O . HIS A 1 395 ? 12.781 -17.828 -7.75 1 97.88 395 HIS A O 1
ATOM 3242 N N . ILE A 1 396 ? 11.906 -16.5 -9.312 1 98.06 396 ILE A N 1
ATOM 3243 C CA . ILE A 1 396 ? 13.125 -15.703 -9.492 1 98.06 396 ILE A CA 1
ATOM 3244 C C . ILE A 1 396 ? 13.5 -15.031 -8.172 1 98.06 396 ILE A C 1
ATOM 3246 O O . ILE A 1 396 ? 14.672 -15.008 -7.793 1 98.06 396 ILE A O 1
ATOM 3250 N N . MET A 1 397 ? 12.469 -14.484 -7.547 1 97.69 397 MET A N 1
ATOM 3251 C CA . MET A 1 397 ? 12.711 -13.844 -6.258 1 97.69 397 MET A CA 1
ATOM 3252 C C . MET A 1 397 ? 13.297 -14.828 -5.254 1 97.69 397 MET A C 1
ATOM 3254 O O . MET A 1 397 ? 14.227 -14.484 -4.516 1 97.69 397 MET A O 1
ATOM 3258 N N . TYR A 1 398 ? 12.758 -16.047 -5.23 1 97.69 398 TYR A N 1
ATOM 3259 C CA . TYR A 1 398 ? 13.273 -17.078 -4.348 1 97.69 398 TYR A CA 1
ATOM 3260 C C . TYR A 1 398 ? 14.727 -17.406 -4.68 1 97.69 398 TYR A C 1
ATOM 3262 O O . TYR A 1 398 ? 15.57 -17.484 -3.783 1 97.69 398 TYR A O 1
ATOM 3270 N N . TYR A 1 399 ? 15.086 -17.484 -5.949 1 97.88 399 TYR A N 1
ATOM 3271 C CA . TYR A 1 399 ? 16.453 -17.734 -6.387 1 97.88 399 TYR A CA 1
ATOM 3272 C C . TYR A 1 399 ? 17.391 -16.609 -5.945 1 97.88 399 TYR A C 1
ATOM 3274 O O . TYR A 1 399 ? 18.469 -16.875 -5.41 1 97.88 399 TYR A O 1
ATOM 3282 N N . MET A 1 400 ? 16.938 -15.422 -6.172 1 97.75 400 MET A N 1
ATOM 3283 C CA . MET A 1 400 ? 17.75 -14.258 -5.848 1 97.75 400 MET A CA 1
ATOM 3284 C C . MET A 1 400 ? 18.062 -14.203 -4.352 1 97.75 400 MET A C 1
ATOM 3286 O O . MET A 1 400 ? 19.203 -14.016 -3.955 1 97.75 400 MET A O 1
ATOM 3290 N N . LEU A 1 401 ? 17.047 -14.383 -3.551 1 97.75 401 LEU A N 1
ATOM 3291 C CA . LEU A 1 401 ? 17.219 -14.281 -2.105 1 97.75 401 LEU A CA 1
ATOM 3292 C C . LEU A 1 401 ? 18.031 -15.445 -1.566 1 97.75 401 LEU A C 1
ATOM 3294 O O . LEU A 1 401 ? 18.844 -15.273 -0.651 1 97.75 401 LEU A O 1
ATOM 3298 N N . ALA A 1 402 ? 17.875 -16.641 -2.143 1 97.44 402 ALA A N 1
ATOM 3299 C CA . ALA A 1 402 ? 18.594 -17.828 -1.692 1 97.44 402 ALA A CA 1
ATOM 3300 C C . ALA A 1 402 ? 20.016 -17.828 -2.225 1 97.44 402 ALA A C 1
ATOM 3302 O O . ALA A 1 402 ? 20.859 -18.609 -1.761 1 97.44 402 ALA A O 1
ATOM 3303 N N . SER A 1 403 ? 20.422 -16.953 -3.131 1 96.94 403 SER A N 1
ATOM 3304 C CA . SER A 1 403 ? 21.719 -16.953 -3.793 1 96.94 403 SER A CA 1
ATOM 3305 C C . SER A 1 403 ? 22.828 -16.594 -2.814 1 96.94 403 SER A C 1
ATOM 3307 O O . SER A 1 403 ? 24.016 -16.812 -3.107 1 96.94 403 SER A O 1
ATOM 3309 N N . VAL A 1 404 ? 22.453 -16.094 -1.65 1 95.75 404 VAL A N 1
ATOM 3310 C CA . VAL A 1 404 ? 23.453 -15.789 -0.623 1 95.75 404 VAL A CA 1
ATOM 3311 C C . VAL A 1 404 ? 23.984 -17.094 -0.025 1 95.75 404 VAL A C 1
ATOM 3313 O O . VAL A 1 404 ? 25.047 -17.094 0.61 1 95.75 404 VAL A O 1
ATOM 3316 N N . GLN A 1 405 ? 23.344 -18.219 -0.269 1 97.12 405 GLN A N 1
ATOM 3317 C CA . GLN A 1 405 ? 23.719 -19.516 0.281 1 97.12 405 GLN A CA 1
ATOM 3318 C C . GLN A 1 405 ? 24.719 -20.234 -0.619 1 97.12 405 GLN A C 1
ATOM 3320 O O . GLN A 1 405 ? 24.812 -19.938 -1.811 1 97.12 405 GLN A O 1
ATOM 3325 N N . PRO A 1 406 ? 25.453 -21.203 0.01 1 97.25 406 PRO A N 1
ATOM 3326 C CA . PRO A 1 406 ? 26.234 -22.094 -0.852 1 97.25 406 PRO A CA 1
ATOM 3327 C C . PRO A 1 406 ? 25.375 -22.781 -1.909 1 97.25 406 PRO A C 1
ATOM 3329 O O . PRO A 1 406 ? 24.172 -23 -1.695 1 97.25 406 PRO A O 1
ATOM 3332 N N . THR A 1 407 ? 25.922 -23.172 -3.041 1 97.56 407 THR A N 1
ATOM 3333 C CA . THR A 1 407 ? 25.219 -23.625 -4.238 1 97.56 407 THR A CA 1
ATOM 3334 C C . THR A 1 407 ? 24.234 -24.734 -3.896 1 97.56 407 THR A C 1
ATOM 3336 O O . THR A 1 407 ? 23.109 -24.75 -4.383 1 97.56 407 THR A O 1
ATOM 3339 N N . VAL A 1 408 ? 24.594 -25.609 -2.98 1 97.25 408 VAL A N 1
ATOM 3340 C CA . VAL A 1 408 ? 23.781 -26.797 -2.678 1 97.25 408 VAL A CA 1
ATOM 3341 C C . VAL A 1 408 ? 22.469 -26.375 -2.025 1 97.25 408 VAL A C 1
ATOM 3343 O O . VAL A 1 408 ? 21.484 -27.125 -2.059 1 97.25 408 VAL A O 1
ATOM 3346 N N . PHE A 1 409 ? 22.422 -25.156 -1.481 1 97.56 409 PHE A N 1
ATOM 3347 C CA . PHE A 1 409 ? 21.25 -24.703 -0.734 1 97.56 409 PHE A CA 1
ATOM 3348 C C . PHE A 1 409 ? 20.469 -23.672 -1.531 1 97.56 409 PHE A C 1
ATOM 3350 O O . PHE A 1 409 ? 19.469 -23.125 -1.044 1 97.56 409 PHE A O 1
ATOM 3357 N N . GLN A 1 410 ? 20.719 -23.391 -2.773 1 96 410 GLN A N 1
ATOM 3358 C CA . GLN A 1 410 ? 20.219 -22.219 -3.475 1 96 410 GLN A CA 1
ATOM 3359 C C . GLN A 1 410 ? 18.859 -22.5 -4.121 1 96 410 GLN A C 1
ATOM 3361 O O . GLN A 1 410 ? 18.188 -21.594 -4.609 1 96 410 GLN A O 1
ATOM 3366 N N . ASP A 1 411 ? 18.312 -23.703 -4.164 1 90.56 411 ASP A N 1
ATOM 3367 C CA . ASP A 1 411 ? 17.078 -24.031 -4.863 1 90.56 411 ASP A CA 1
ATOM 3368 C C . ASP A 1 411 ? 15.883 -24.016 -3.908 1 90.56 411 ASP A C 1
ATOM 3370 O O . ASP A 1 411 ? 14.773 -24.391 -4.289 1 90.56 411 ASP A O 1
ATOM 3374 N N . GLY A 1 412 ? 15.992 -23.609 -2.752 1 89.94 412 GLY A N 1
ATOM 3375 C CA . GLY A 1 412 ? 14.898 -23.578 -1.792 1 89.94 412 GLY A CA 1
ATOM 3376 C C . GLY A 1 412 ? 14.852 -24.797 -0.887 1 89.94 412 GLY A C 1
ATOM 3377 O O . GLY A 1 412 ? 15.664 -25.703 -1.032 1 89.94 412 GLY A O 1
ATOM 3378 N N . THR A 1 413 ? 13.898 -24.797 -0.007 1 92.75 413 THR A N 1
ATOM 3379 C CA . THR A 1 413 ? 13.828 -25.859 0.988 1 92.75 413 THR A CA 1
ATOM 3380 C C . THR A 1 413 ? 13.219 -27.125 0.385 1 92.75 413 THR A C 1
ATOM 3382 O O . THR A 1 413 ? 13.672 -28.234 0.664 1 92.75 413 THR A O 1
ATOM 3385 N N . ASN A 1 414 ? 12.188 -26.984 -0.431 1 94.19 414 ASN A N 1
ATOM 3386 C CA . ASN A 1 414 ? 11.641 -28.062 -1.247 1 94.19 414 ASN A CA 1
ATOM 3387 C C . ASN A 1 414 ? 10.766 -27.516 -2.377 1 94.19 414 ASN A C 1
ATOM 3389 O O . ASN A 1 414 ? 10.594 -26.312 -2.504 1 94.19 414 ASN A O 1
ATOM 3393 N N . SER A 1 415 ? 10.289 -28.375 -3.191 1 95.56 415 SER A N 1
ATOM 3394 C CA . SER A 1 415 ? 9.617 -27.938 -4.414 1 95.56 415 SER A CA 1
ATOM 3395 C C . SER A 1 415 ? 8.242 -27.344 -4.117 1 95.56 415 SER A C 1
ATOM 3397 O O . SER A 1 415 ? 7.754 -26.5 -4.867 1 95.56 415 SER A O 1
ATOM 3399 N N . ALA A 1 416 ? 7.613 -27.781 -3.057 1 97.38 416 ALA A N 1
ATOM 3400 C CA . ALA A 1 416 ? 6.312 -27.234 -2.695 1 97.38 416 ALA A CA 1
ATOM 3401 C C . ALA A 1 416 ? 6.422 -25.75 -2.35 1 97.38 416 ALA A C 1
ATOM 3403 O O . ALA A 1 416 ? 5.551 -24.953 -2.713 1 97.38 416 ALA A O 1
ATOM 3404 N N . PHE A 1 417 ? 7.504 -25.375 -1.673 1 96.38 417 PHE A N 1
ATOM 3405 C CA . PHE A 1 417 ? 7.723 -23.969 -1.318 1 96.38 417 PHE A CA 1
ATOM 3406 C C . PHE A 1 417 ? 8.047 -23.141 -2.557 1 96.38 417 PHE A C 1
ATOM 3408 O O . PHE A 1 417 ? 7.598 -22 -2.676 1 96.38 417 PHE A O 1
ATOM 3415 N N . GLN A 1 418 ? 8.766 -23.719 -3.428 1 94.81 418 GLN A N 1
ATOM 3416 C CA . GLN A 1 418 ? 9.047 -23.031 -4.684 1 94.81 418 GLN A CA 1
ATOM 3417 C C . GLN A 1 418 ? 7.758 -22.688 -5.426 1 94.81 418 GLN A C 1
ATOM 3419 O O . GLN A 1 418 ? 7.645 -21.609 -6.02 1 94.81 418 GLN A O 1
ATOM 3424 N N . GLU A 1 419 ? 6.805 -23.547 -5.348 1 95.88 419 GLU A N 1
ATOM 3425 C CA . GLU A 1 419 ? 5.539 -23.344 -6.047 1 95.88 419 GLU A CA 1
ATOM 3426 C C . GLU A 1 419 ? 4.637 -22.391 -5.285 1 95.88 419 GLU A C 1
ATOM 3428 O O . GLU A 1 419 ? 3.799 -21.703 -5.883 1 95.88 419 GLU A O 1
ATOM 3433 N N . SER A 1 420 ? 4.859 -22.219 -4.004 1 97.69 420 SER A N 1
ATOM 3434 C CA . SER A 1 420 ? 3.893 -21.531 -3.15 1 97.69 420 SER A CA 1
ATOM 3435 C C . SER A 1 420 ? 4.141 -20.031 -3.127 1 97.69 420 SER A C 1
ATOM 3437 O O . SER A 1 420 ? 3.211 -19.25 -2.941 1 97.69 420 SER A O 1
ATOM 3439 N N . ILE A 1 421 ? 5.387 -19.625 -3.328 1 96.19 421 ILE A N 1
ATOM 3440 C CA . ILE A 1 421 ? 5.738 -18.219 -3.113 1 96.19 421 ILE A CA 1
ATOM 3441 C C . ILE A 1 421 ? 5.051 -17.344 -4.164 1 96.19 421 ILE A C 1
ATOM 3443 O O . ILE A 1 421 ? 4.375 -16.375 -3.824 1 96.19 421 ILE A O 1
ATOM 3447 N N . GLY A 1 422 ? 5.223 -17.734 -5.414 1 95.56 422 GLY A N 1
ATOM 3448 C CA . GLY A 1 422 ? 4.547 -16.984 -6.465 1 95.56 422 GLY A CA 1
ATOM 3449 C C . GLY A 1 422 ? 3.039 -16.984 -6.312 1 95.56 422 GLY A C 1
ATOM 3450 O O . GLY A 1 422 ? 2.393 -15.961 -6.547 1 95.56 422 GLY A O 1
ATOM 3451 N N . ASP A 1 423 ? 2.461 -18.078 -5.914 1 97.25 423 ASP A N 1
ATOM 3452 C CA . ASP A 1 423 ? 1.021 -18.188 -5.695 1 97.25 423 ASP A CA 1
ATOM 3453 C C . ASP A 1 423 ? 0.564 -17.25 -4.574 1 97.25 423 ASP A C 1
ATOM 3455 O O . ASP A 1 423 ? -0.491 -16.625 -4.672 1 97.25 423 ASP A O 1
ATOM 3459 N N . THR A 1 424 ? 1.372 -17.203 -3.533 1 97.88 424 THR A N 1
ATOM 3460 C CA . THR A 1 424 ? 1.058 -16.359 -2.389 1 97.88 424 THR A CA 1
ATOM 3461 C C . THR A 1 424 ? 0.968 -14.898 -2.811 1 97.88 424 THR A C 1
ATOM 3463 O O . THR A 1 424 ? -0.011 -14.211 -2.498 1 97.88 424 THR A O 1
ATOM 3466 N N . ILE A 1 425 ? 1.976 -14.477 -3.51 1 97 425 ILE A N 1
ATOM 3467 C CA . ILE A 1 425 ? 2.035 -13.078 -3.91 1 97 425 ILE A CA 1
ATOM 3468 C C . ILE A 1 425 ? 0.916 -12.781 -4.906 1 97 425 ILE A C 1
ATOM 3470 O O . ILE A 1 425 ? 0.333 -11.695 -4.883 1 97 425 ILE A O 1
ATOM 3474 N N . TYR A 1 426 ? 0.623 -13.734 -5.758 1 96.56 426 TYR A N 1
ATOM 3475 C CA . TYR A 1 426 ? -0.468 -13.547 -6.707 1 96.56 426 TYR A CA 1
ATOM 3476 C C . TYR A 1 426 ? -1.797 -13.367 -5.98 1 96.56 426 TYR A C 1
ATOM 3478 O O . TYR A 1 426 ? -2.627 -12.547 -6.383 1 96.56 426 TYR A O 1
ATOM 3486 N N . LEU A 1 427 ? -2.061 -14.148 -4.906 1 96.5 427 LEU A N 1
ATOM 3487 C CA . LEU A 1 427 ? -3.295 -14.023 -4.141 1 96.5 427 LEU A CA 1
ATOM 3488 C C . LEU A 1 427 ? -3.471 -12.594 -3.627 1 96.5 427 LEU A C 1
ATOM 3490 O O . LEU A 1 427 ? -4.594 -12.094 -3.553 1 96.5 427 LEU A O 1
ATOM 3494 N N . SER A 1 428 ? -2.393 -11.984 -3.305 1 94.38 428 SER A N 1
ATOM 3495 C CA . SER A 1 428 ? -2.451 -10.602 -2.857 1 94.38 428 SER A CA 1
ATOM 3496 C C . SER A 1 428 ? -2.557 -9.641 -4.039 1 94.38 428 SER A C 1
ATOM 3498 O O . SER A 1 428 ? -3.189 -8.586 -3.939 1 94.38 428 SER A O 1
ATOM 3500 N N . ALA A 1 429 ? -1.954 -9.992 -5.145 1 93.88 429 ALA A N 1
ATOM 3501 C CA . ALA A 1 429 ? -1.914 -9.125 -6.316 1 93.88 429 ALA A CA 1
ATOM 3502 C C . ALA A 1 429 ? -3.283 -9.039 -6.984 1 93.88 429 ALA A C 1
ATOM 3504 O O . ALA A 1 429 ? -3.58 -8.07 -7.688 1 93.88 429 ALA A O 1
ATOM 3505 N N . ILE A 1 430 ? -4.094 -10.016 -6.789 1 92.75 430 ILE A N 1
ATOM 3506 C CA . ILE A 1 430 ? -5.398 -9.992 -7.445 1 92.75 430 ILE A CA 1
ATOM 3507 C C . ILE A 1 430 ? -6.453 -9.461 -6.477 1 92.75 430 ILE A C 1
ATOM 3509 O O . ILE A 1 430 ? -7.648 -9.492 -6.773 1 92.75 430 ILE A O 1
ATOM 3513 N N . ASN A 1 431 ? -6.004 -8.977 -5.34 1 88.12 431 ASN A N 1
ATOM 3514 C CA . ASN A 1 431 ? -6.949 -8.297 -4.461 1 88.12 431 ASN A CA 1
ATOM 3515 C C . ASN A 1 431 ? -7.496 -7.023 -5.105 1 88.12 431 ASN A C 1
ATOM 3517 O O . ASN A 1 431 ? -6.805 -6.375 -5.895 1 88.12 431 ASN A O 1
ATOM 3521 N N . PRO A 1 432 ? -8.727 -6.648 -4.746 1 83.19 432 PRO A N 1
ATOM 3522 C CA . PRO A 1 432 ? -9.367 -5.508 -5.406 1 83.19 432 PRO A CA 1
ATOM 3523 C C . PRO A 1 432 ? -8.57 -4.215 -5.25 1 83.19 432 PRO A C 1
ATOM 3525 O O . PRO A 1 432 ? -8.523 -3.396 -6.172 1 83.19 432 PRO A O 1
ATOM 3528 N N . LEU A 1 433 ? -7.941 -4.039 -4.152 1 83.69 433 LEU A N 1
ATOM 3529 C CA . LEU A 1 433 ? -7.191 -2.809 -3.918 1 83.69 433 LEU A CA 1
ATOM 3530 C C . LEU A 1 433 ? -6.027 -2.689 -4.895 1 83.69 433 LEU A C 1
ATOM 3532 O O . LEU A 1 433 ? -5.785 -1.617 -5.453 1 83.69 433 LEU A O 1
ATOM 3536 N N . HIS A 1 434 ? -5.289 -3.742 -5.051 1 90.25 434 HIS A N 1
ATOM 3537 C CA . HIS A 1 434 ? -4.168 -3.697 -5.98 1 90.25 434 HIS A CA 1
ATOM 3538 C C . HIS A 1 434 ? -4.648 -3.574 -7.422 1 90.25 434 HIS A C 1
ATOM 3540 O O . HIS A 1 434 ? -4.012 -2.904 -8.234 1 90.25 434 HIS A O 1
ATOM 3546 N N . LEU A 1 435 ? -5.738 -4.238 -7.762 1 91.12 435 LEU A N 1
ATOM 3547 C CA . LEU A 1 435 ? -6.301 -4.121 -9.102 1 91.12 435 LEU A CA 1
ATOM 3548 C C . LEU A 1 435 ? -6.684 -2.678 -9.406 1 91.12 435 LEU A C 1
ATOM 3550 O O . LEU A 1 435 ? -6.574 -2.23 -10.555 1 91.12 435 LEU A O 1
ATOM 3554 N N . THR A 1 436 ? -7.113 -1.974 -8.398 1 86.81 436 THR A N 1
ATOM 3555 C CA . THR A 1 436 ? -7.398 -0.552 -8.555 1 86.81 436 THR A CA 1
ATOM 3556 C C . THR A 1 436 ? -6.109 0.236 -8.773 1 86.81 436 THR A C 1
ATOM 3558 O O . THR A 1 436 ? -6.066 1.159 -9.586 1 86.81 436 THR A O 1
ATOM 3561 N N . ARG A 1 437 ? -5.062 -0.108 -8.086 1 88.69 437 ARG A N 1
ATOM 3562 C CA . ARG A 1 437 ? -3.766 0.555 -8.18 1 88.69 437 ARG A CA 1
ATOM 3563 C C . ARG A 1 437 ? -3.197 0.442 -9.594 1 88.69 437 ARG A C 1
ATOM 3565 O O . ARG A 1 437 ? -2.516 1.353 -10.07 1 88.69 437 ARG A O 1
ATOM 3572 N N . ILE A 1 438 ? -3.531 -0.665 -10.242 1 90 438 ILE A N 1
ATOM 3573 C CA . ILE A 1 438 ? -2.996 -0.842 -11.586 1 90 438 ILE A CA 1
ATOM 3574 C C . ILE A 1 438 ? -4.082 -0.542 -12.617 1 90 438 ILE A C 1
ATOM 3576 O O . ILE A 1 438 ? -3.955 -0.915 -13.789 1 90 438 ILE A O 1
ATOM 3580 N N . ASN A 1 439 ? -5.199 0.033 -12.141 1 88.81 439 ASN A N 1
ATOM 3581 C CA . ASN A 1 439 ? -6.27 0.602 -12.953 1 88.81 439 ASN A CA 1
ATOM 3582 C C . ASN A 1 439 ? -7.02 -0.478 -13.727 1 88.81 439 ASN A C 1
ATOM 3584 O O . ASN A 1 439 ? -7.402 -0.266 -14.883 1 88.81 439 ASN A O 1
ATOM 3588 N N . LEU A 1 440 ? -7.16 -1.665 -13.172 1 90.12 440 LEU A N 1
ATOM 3589 C CA . LEU A 1 440 ? -7.926 -2.742 -13.789 1 90.12 440 LEU A CA 1
ATOM 3590 C C . LEU A 1 440 ? -9.336 -2.807 -13.219 1 90.12 440 LEU A C 1
ATOM 3592 O O . LEU A 1 440 ? -10.219 -3.447 -13.797 1 90.12 440 LEU A O 1
ATOM 3596 N N . LEU A 1 441 ? -9.508 -2.193 -12.078 1 88.75 441 LEU A N 1
ATOM 3597 C CA . LEU A 1 441 ? -10.805 -2.205 -11.398 1 88.75 441 LEU A CA 1
ATOM 3598 C C . LEU A 1 441 ? -11.133 -0.827 -10.836 1 88.75 441 LEU A C 1
ATOM 3600 O O . LEU A 1 441 ? -10.266 -0.151 -10.289 1 88.75 441 LEU A O 1
ATOM 3604 N N . ASN A 1 442 ? -12.305 -0.419 -11.062 1 85.69 442 ASN A N 1
ATOM 3605 C CA . ASN A 1 442 ? -12.812 0.777 -10.398 1 85.69 442 ASN A CA 1
ATOM 3606 C C . ASN A 1 442 ? -13.375 0.454 -9.016 1 85.69 442 ASN A C 1
ATOM 3608 O O . ASN A 1 442 ? -14.125 -0.509 -8.852 1 85.69 442 ASN A O 1
ATOM 3612 N N . SER A 1 443 ? -12.969 1.179 -8.047 1 78.69 443 SER A N 1
ATOM 3613 C CA . SER A 1 443 ? -13.297 0.887 -6.656 1 78.69 443 SER A CA 1
ATOM 3614 C C . SER A 1 443 ? -14.797 0.944 -6.414 1 78.69 443 SER A C 1
ATOM 3616 O O . SER A 1 443 ? -15.289 0.431 -5.406 1 78.69 443 SER A O 1
ATOM 3618 N N . SER A 1 444 ? -15.539 1.521 -7.23 1 75.69 444 SER A N 1
ATOM 3619 C CA . SER A 1 444 ? -16.984 1.607 -7.082 1 75.69 444 SER A CA 1
ATOM 3620 C C . SER A 1 444 ? -17.641 0.225 -7.117 1 75.69 444 SER A C 1
ATOM 3622 O O . SER A 1 444 ? -18.75 0.041 -6.629 1 75.69 444 SER A O 1
ATOM 3624 N N . PHE A 1 445 ? -16.812 -0.748 -7.625 1 73.06 445 PHE A N 1
ATOM 3625 C CA . PHE A 1 445 ? -17.391 -2.082 -7.781 1 73.06 445 PHE A CA 1
ATOM 3626 C C . PHE A 1 445 ? -17.094 -2.938 -6.551 1 73.06 445 PHE A C 1
ATOM 3628 O O . PHE A 1 445 ? -17.453 -4.117 -6.512 1 73.06 445 PHE A O 1
ATOM 3635 N N . LEU A 1 446 ? -16.438 -2.336 -5.5 1 68.62 446 LEU A N 1
ATOM 3636 C CA . LEU A 1 446 ? -16.094 -3.074 -4.293 1 68.62 446 LEU A CA 1
ATOM 3637 C C . LEU A 1 446 ? -17.141 -2.842 -3.199 1 68.62 446 LEU A C 1
ATOM 3639 O O . LEU A 1 446 ? -16.984 -3.33 -2.076 1 68.62 446 LEU A O 1
ATOM 3643 N N . SER A 1 447 ? -18.078 -2.201 -3.453 1 62.28 447 SER A N 1
ATOM 3644 C CA . SER A 1 447 ? -19.109 -1.932 -2.461 1 62.28 447 SER A CA 1
ATOM 3645 C C . SER A 1 447 ? -19.781 -3.221 -1.994 1 62.28 447 SER A C 1
ATOM 3647 O O . SER A 1 447 ? -20 -4.137 -2.791 1 62.28 447 SER A O 1
ATOM 3649 N N . PRO A 1 448 ? -19.766 -3.451 -0.607 1 53.72 448 PRO A N 1
ATOM 3650 C CA . PRO A 1 448 ? -20.344 -4.688 -0.072 1 53.72 448 PRO A CA 1
ATOM 3651 C C . PRO A 1 448 ? -21.719 -5.008 -0.663 1 53.72 448 PRO A C 1
ATOM 3653 O O . PRO A 1 448 ? -22.438 -4.098 -1.097 1 53.72 448 PRO A O 1
ATOM 3656 N N . GLU A 1 449 ? -21.922 -6.41 -0.751 1 51.75 449 GLU A N 1
ATOM 3657 C CA . GLU A 1 449 ? -23.234 -6.875 -1.171 1 51.75 449 GLU A CA 1
ATOM 3658 C C . GLU A 1 449 ? -24.312 -6.48 -0.159 1 51.75 449 GLU A C 1
ATOM 3660 O O . GLU A 1 449 ? -24.062 -6.477 1.048 1 51.75 449 GLU A O 1
ATOM 3665 N N . ASP A 1 450 ? -25.203 -5.688 -0.387 1 49.41 450 ASP A N 1
ATOM 3666 C CA . ASP A 1 450 ? -26.422 -5.555 0.406 1 49.41 450 ASP A CA 1
ATOM 3667 C C . ASP A 1 450 ? -27.641 -6.078 -0.359 1 49.41 450 ASP A C 1
ATOM 3669 O O . ASP A 1 450 ? -27.5 -6.668 -1.431 1 49.41 450 ASP A O 1
ATOM 3673 N N . GLU A 1 451 ? -28.672 -6.262 0.392 1 47.34 451 GLU A N 1
ATOM 3674 C CA . GLU A 1 451 ? -29.906 -6.812 -0.168 1 47.34 451 GLU A CA 1
ATOM 3675 C C . GLU A 1 451 ? -30.156 -6.277 -1.574 1 47.34 451 GLU A C 1
ATOM 3677 O O . GLU A 1 451 ? -30.781 -6.949 -2.398 1 47.34 451 GLU A O 1
ATOM 3682 N N . HIS A 1 452 ? -29.531 -5.102 -1.797 1 46.28 452 HIS A N 1
ATOM 3683 C CA . HIS A 1 452 ? -29.859 -4.453 -3.064 1 46.28 452 HIS A CA 1
ATOM 3684 C C . HIS A 1 452 ? -28.672 -4.523 -4.031 1 46.28 452 HIS A C 1
ATOM 3686 O O . HIS A 1 452 ? -28.844 -4.316 -5.234 1 46.28 452 HIS A O 1
ATOM 3692 N N . ASN A 1 453 ? -27.531 -4.578 -3.432 1 49.09 453 ASN A N 1
ATOM 3693 C CA . ASN A 1 453 ? -26.344 -4.723 -4.27 1 49.09 453 ASN A CA 1
ATOM 3694 C C . ASN A 1 453 ? -25.703 -6.102 -4.113 1 49.09 453 ASN A C 1
ATOM 3696 O O . ASN A 1 453 ? -24.891 -6.316 -3.215 1 49.09 453 ASN A O 1
ATOM 3700 N N . LEU A 1 454 ? -26.219 -7.059 -4.785 1 48.56 454 LEU A N 1
ATOM 3701 C CA . LEU A 1 454 ? -25.844 -8.469 -4.738 1 48.56 454 LEU A CA 1
ATOM 3702 C C . LEU A 1 454 ? -24.594 -8.719 -5.578 1 48.56 454 LEU A C 1
ATOM 3704 O O . LEU A 1 454 ? -24.172 -9.867 -5.758 1 48.56 454 LEU A O 1
ATOM 3708 N N . ASN A 1 455 ? -24.047 -7.441 -5.926 1 56.47 455 ASN A N 1
ATOM 3709 C CA . ASN A 1 455 ? -23.031 -7.754 -6.918 1 56.47 455 ASN A CA 1
ATOM 3710 C C . ASN A 1 455 ? -21.672 -7.141 -6.547 1 56.47 455 ASN A C 1
ATOM 3712 O O . ASN A 1 455 ? -21.156 -6.285 -7.266 1 56.47 455 ASN A O 1
ATOM 3716 N N . SER A 1 456 ? -21.25 -7.637 -5.441 1 70.25 456 SER A N 1
ATOM 3717 C CA . SER A 1 456 ? -19.891 -7.246 -5.098 1 70.25 456 SER A CA 1
ATOM 3718 C C . SER A 1 456 ? -18.859 -8.008 -5.934 1 70.25 456 SER A C 1
ATOM 3720 O O . SER A 1 456 ? -18.984 -9.219 -6.133 1 70.25 456 SER A O 1
ATOM 3722 N N . PHE A 1 457 ? -17.953 -7.332 -6.504 1 79.56 457 PHE A N 1
ATOM 3723 C CA . PHE A 1 457 ? -16.922 -7.953 -7.328 1 79.56 457 PHE A CA 1
ATOM 3724 C C . PHE A 1 457 ? -16.031 -8.859 -6.492 1 79.56 457 PHE A C 1
ATOM 3726 O O . PHE A 1 457 ? -15.312 -9.703 -7.031 1 79.56 457 PHE A O 1
ATOM 3733 N N . ASP A 1 458 ? -16.25 -8.828 -5.16 1 82.88 458 ASP A N 1
ATOM 3734 C CA . ASP A 1 458 ? -15.539 -9.734 -4.273 1 82.88 458 ASP A CA 1
ATOM 3735 C C . ASP A 1 458 ? -15.906 -11.188 -4.562 1 82.88 458 ASP A C 1
ATOM 3737 O O . ASP A 1 458 ? -15.031 -12.062 -4.578 1 82.88 458 ASP A O 1
ATOM 3741 N N . TYR A 1 459 ? -17.141 -11.398 -4.805 1 87.75 459 TYR A N 1
ATOM 3742 C CA . TYR A 1 459 ? -17.609 -12.766 -5.012 1 87.75 459 TYR A CA 1
ATOM 3743 C C . TYR A 1 459 ? -17.109 -13.32 -6.336 1 87.75 459 TYR A C 1
ATOM 3745 O O . TYR A 1 459 ? -16.797 -14.516 -6.441 1 87.75 459 TYR A O 1
ATOM 3753 N N . VAL A 1 460 ? -17.047 -12.453 -7.32 1 90 460 VAL A N 1
ATOM 3754 C CA . VAL A 1 460 ? -16.531 -12.875 -8.617 1 90 460 VAL A CA 1
ATOM 3755 C C . VAL A 1 460 ? -15.07 -13.289 -8.492 1 90 460 VAL A C 1
ATOM 3757 O O . VAL A 1 460 ? -14.672 -14.352 -8.984 1 90 460 VAL A O 1
ATOM 3760 N N . LEU A 1 461 ? -14.336 -12.5 -7.797 1 90.75 461 LEU A N 1
ATOM 3761 C CA . LEU A 1 461 ? -12.914 -12.773 -7.652 1 90.75 461 LEU A CA 1
ATOM 3762 C C . LEU A 1 461 ? -12.68 -14.023 -6.812 1 90.75 461 LEU A C 1
ATOM 3764 O O . LEU A 1 461 ? -11.805 -14.828 -7.121 1 90.75 461 LEU A O 1
ATOM 3768 N N . LEU A 1 462 ? -13.422 -14.148 -5.738 1 94.12 462 LEU A N 1
ATOM 3769 C CA . LEU A 1 462 ? -13.305 -15.32 -4.875 1 94.12 462 LEU A CA 1
ATOM 3770 C C . LEU A 1 462 ? -13.695 -16.594 -5.629 1 94.12 462 LEU A C 1
ATOM 3772 O O . LEU A 1 462 ? -13.023 -17.609 -5.516 1 94.12 462 LEU A O 1
ATOM 3776 N N . LEU A 1 463 ? -14.789 -16.469 -6.387 1 95.19 463 LEU A N 1
ATOM 3777 C CA . LEU A 1 463 ? -15.234 -17.625 -7.168 1 95.19 463 LEU A CA 1
ATOM 3778 C C . LEU A 1 463 ? -14.203 -17.969 -8.234 1 95.19 463 LEU A C 1
ATOM 3780 O O . LEU A 1 463 ? -13.898 -19.156 -8.438 1 95.19 463 LEU A O 1
ATOM 3784 N N . LYS A 1 464 ? -13.688 -17.016 -8.891 1 94.44 464 LYS A N 1
ATOM 3785 C CA . LYS A 1 464 ? -12.648 -17.25 -9.891 1 94.44 464 LYS A CA 1
ATOM 3786 C C . LYS A 1 464 ? -11.438 -17.938 -9.273 1 94.44 464 LYS A C 1
ATOM 3788 O O . LYS A 1 464 ? -10.914 -18.906 -9.836 1 94.44 464 LYS A O 1
ATOM 3793 N N . THR A 1 465 ? -11.023 -17.453 -8.133 1 95.88 465 THR A N 1
ATOM 3794 C CA . THR A 1 465 ? -9.883 -18.031 -7.441 1 95.88 465 THR A CA 1
ATOM 3795 C C . THR A 1 465 ? -10.172 -19.469 -7.023 1 95.88 465 THR A C 1
ATOM 3797 O O . THR A 1 465 ? -9.328 -20.344 -7.176 1 95.88 465 THR A O 1
ATOM 3800 N N . ALA A 1 466 ? -11.359 -19.688 -6.539 1 97.94 466 ALA A N 1
ATOM 3801 C CA . ALA A 1 466 ? -11.75 -21.031 -6.109 1 97.94 466 ALA A CA 1
ATOM 3802 C C . ALA A 1 466 ? -11.805 -22 -7.289 1 97.94 466 ALA A C 1
ATOM 3804 O O . ALA A 1 466 ? -11.398 -23.156 -7.172 1 97.94 466 ALA A O 1
ATOM 3805 N N . MET A 1 467 ? -12.219 -21.531 -8.414 1 97.12 467 MET A N 1
ATOM 3806 C CA . MET A 1 467 ? -12.391 -22.359 -9.609 1 97.12 467 MET A CA 1
ATOM 3807 C C . MET A 1 467 ? -11.039 -22.703 -10.211 1 97.12 467 MET A C 1
ATOM 3809 O O . MET A 1 467 ? -10.945 -23.594 -11.062 1 97.12 467 MET A O 1
ATOM 3813 N N . VAL A 1 468 ? -10.031 -22.094 -9.734 1 95.56 468 VAL A N 1
ATOM 3814 C CA . VAL A 1 468 ? -8.68 -22.438 -10.172 1 95.56 468 VAL A CA 1
ATOM 3815 C C . VAL A 1 468 ? -7.961 -23.219 -9.078 1 95.56 468 VAL A C 1
ATOM 3817 O O . VAL A 1 468 ? -7.422 -24.297 -9.328 1 95.56 468 VAL A O 1
ATOM 3820 N N . LYS A 1 469 ? -8.07 -22.766 -7.855 1 97.06 469 LYS A N 1
ATOM 3821 C CA . LYS A 1 469 ? -7.281 -23.328 -6.766 1 97.06 469 LYS A CA 1
ATOM 3822 C C . LYS A 1 469 ? -7.969 -24.531 -6.16 1 97.06 469 LYS A C 1
ATOM 3824 O O . LYS A 1 469 ? -7.371 -25.609 -6.059 1 97.06 469 LYS A O 1
ATOM 3829 N N . ILE A 1 470 ? -9.258 -24.406 -5.809 1 98.06 470 ILE A N 1
ATOM 3830 C CA . ILE A 1 470 ? -9.953 -25.469 -5.109 1 98.06 470 ILE A CA 1
ATOM 3831 C C . ILE A 1 470 ? -10.258 -26.609 -6.082 1 98.06 470 ILE A C 1
ATOM 3833 O O . ILE A 1 470 ? -10.109 -27.781 -5.742 1 98.06 470 ILE A O 1
ATOM 3837 N N . SER A 1 471 ? -10.633 -26.234 -7.281 1 97.62 471 SER A N 1
ATOM 3838 C CA . SER A 1 471 ? -10.953 -27.266 -8.273 1 97.62 471 SER A CA 1
ATOM 3839 C C . SER A 1 471 ? -9.727 -28.109 -8.609 1 97.62 471 SER A C 1
ATOM 3841 O O . SER A 1 471 ? -9.859 -29.281 -8.984 1 97.62 471 SER A O 1
ATOM 3843 N N . SER A 1 472 ? -8.547 -27.594 -8.453 1 97.56 472 SER A N 1
ATOM 3844 C CA . SER A 1 472 ? -7.32 -28.281 -8.852 1 97.56 472 SER A CA 1
ATOM 3845 C C . SER A 1 472 ? -6.844 -29.234 -7.762 1 97.56 472 SER A C 1
ATOM 3847 O O . SER A 1 472 ? -5.988 -30.078 -8.008 1 97.56 472 SER A O 1
ATOM 3849 N N . ILE A 1 473 ? -7.375 -29.156 -6.559 1 98.31 473 ILE A N 1
ATOM 3850 C CA . ILE A 1 473 ? -6.848 -29.875 -5.41 1 98.31 473 ILE A CA 1
ATOM 3851 C C . ILE A 1 473 ? -7.074 -31.375 -5.602 1 98.31 473 ILE A C 1
ATOM 3853 O O . ILE A 1 473 ? -6.133 -32.156 -5.504 1 98.31 473 ILE A O 1
ATOM 3857 N N . PRO A 1 474 ? -8.305 -31.844 -5.934 1 98.12 474 PRO A N 1
ATOM 3858 C CA . PRO A 1 474 ? -8.438 -33.281 -6.152 1 98.12 474 PRO A CA 1
ATOM 3859 C C . PRO A 1 474 ? -7.625 -33.781 -7.348 1 98.12 474 PRO A C 1
ATOM 3861 O O . PRO A 1 474 ? -7.094 -34.906 -7.32 1 98.12 474 PRO A O 1
ATOM 3864 N N . PHE A 1 475 ? -7.52 -32.969 -8.375 1 97.94 475 PHE A N 1
ATOM 3865 C CA . PHE A 1 475 ? -6.719 -33.344 -9.539 1 97.94 475 PHE A CA 1
ATOM 3866 C C . PHE A 1 475 ? -5.266 -33.562 -9.141 1 97.94 475 PHE A C 1
ATOM 3868 O O . PHE A 1 475 ? -4.684 -34.594 -9.461 1 97.94 475 PHE A O 1
ATOM 3875 N N . SER A 1 476 ? -4.734 -32.625 -8.414 1 97.62 476 SER A N 1
ATOM 3876 C CA . SER A 1 476 ? -3.338 -32.719 -8 1 97.62 476 SER A CA 1
ATOM 3877 C C . SER A 1 476 ? -3.143 -33.875 -7 1 97.62 476 SER A C 1
ATOM 3879 O O . SER A 1 476 ? -2.09 -34.5 -6.98 1 97.62 476 SER A O 1
ATOM 3881 N N . TYR A 1 477 ? -4.125 -34.125 -6.148 1 97.62 477 TYR A N 1
ATOM 3882 C CA . TYR A 1 477 ? -4.117 -35.25 -5.211 1 97.62 477 TYR A CA 1
ATOM 3883 C C . TYR A 1 477 ? -4.082 -36.562 -5.949 1 97.62 477 TYR A C 1
ATOM 3885 O O . TYR A 1 477 ? -3.277 -37.438 -5.625 1 97.62 477 TYR A O 1
ATOM 3893 N N . ILE A 1 478 ? -4.793 -36.688 -7.008 1 98.31 478 ILE A N 1
ATOM 3894 C CA . ILE A 1 478 ? -5.016 -37.938 -7.723 1 98.31 478 ILE A CA 1
ATOM 3895 C C . ILE A 1 478 ? -3.789 -38.281 -8.57 1 98.31 478 ILE A C 1
ATOM 3897 O O . ILE A 1 478 ? -3.375 -39.438 -8.633 1 98.31 478 ILE A O 1
ATOM 3901 N N . MET A 1 479 ? -3.15 -37.312 -9.203 1 97.69 479 MET A N 1
ATOM 3902 C CA . MET A 1 479 ? -2.07 -37.562 -10.156 1 97.69 479 MET A CA 1
ATOM 3903 C C . MET A 1 479 ? -0.938 -38.344 -9.5 1 97.69 479 MET A C 1
ATOM 3905 O O . MET A 1 479 ? -0.466 -39.344 -10.055 1 97.69 479 MET A O 1
ATOM 3909 N N . ASP A 1 480 ? -0.551 -37.938 -8.305 1 95.88 480 ASP A N 1
ATOM 3910 C CA . ASP A 1 480 ? 0.598 -38.656 -7.746 1 95.88 480 ASP A CA 1
ATOM 3911 C C . ASP A 1 480 ? 0.152 -39.812 -6.871 1 95.88 480 ASP A C 1
ATOM 3913 O O . ASP A 1 480 ? 0.872 -40.812 -6.734 1 95.88 480 ASP A O 1
ATOM 3917 N N . ARG A 1 481 ? -1.064 -39.719 -6.285 1 97.12 481 ARG A N 1
ATOM 3918 C CA . ARG A 1 481 ? -1.584 -40.938 -5.676 1 97.12 481 ARG A CA 1
ATOM 3919 C C . ARG A 1 481 ? -1.643 -42.094 -6.688 1 97.12 481 ARG A C 1
ATOM 3921 O O . ARG A 1 481 ? -1.273 -43.219 -6.375 1 97.12 481 ARG A O 1
ATOM 3928 N N . TYR A 1 482 ? -2.102 -41.812 -7.875 1 98.12 482 TYR A N 1
ATOM 3929 C CA . TYR A 1 482 ? -2.162 -42.75 -9 1 98.12 482 TYR A CA 1
ATOM 3930 C C . TYR A 1 482 ? -0.773 -43.25 -9.367 1 98.12 482 TYR A C 1
ATOM 3932 O O . TYR A 1 482 ? -0.54 -44.469 -9.406 1 98.12 482 TYR A O 1
ATOM 3940 N N . ARG A 1 483 ? 0.177 -42.375 -9.523 1 97.94 483 ARG A N 1
ATOM 3941 C CA . ARG A 1 483 ? 1.51 -42.75 -9.977 1 97.94 483 ARG A CA 1
ATOM 3942 C C . ARG A 1 483 ? 2.25 -43.531 -8.898 1 97.94 483 ARG A C 1
ATOM 3944 O O . ARG A 1 483 ? 2.959 -44.5 -9.195 1 97.94 483 ARG A O 1
ATOM 3951 N N . TRP A 1 484 ? 2.094 -43.125 -7.629 1 97.75 484 TRP A N 1
ATOM 3952 C CA . TRP A 1 484 ? 2.744 -43.844 -6.551 1 97.75 484 TRP A CA 1
ATOM 3953 C C . TRP A 1 484 ? 2.262 -45.281 -6.516 1 97.75 484 TRP A C 1
ATOM 3955 O O . TRP A 1 484 ? 3.043 -46.219 -6.238 1 97.75 484 TRP A O 1
ATOM 3965 N N . ALA A 1 485 ? 0.965 -45.5 -6.781 1 98 485 ALA A N 1
ATOM 3966 C CA . ALA A 1 485 ? 0.416 -46.844 -6.801 1 98 485 ALA A CA 1
ATOM 3967 C C . ALA A 1 485 ? 0.983 -47.656 -7.969 1 98 485 ALA A C 1
ATOM 3969 O O . ALA A 1 485 ? 1.186 -48.875 -7.855 1 98 485 ALA A O 1
ATOM 3970 N N . LEU A 1 486 ? 1.21 -47 -9.102 1 97.88 486 LEU A N 1
ATOM 3971 C CA . LEU A 1 486 ? 1.841 -47.688 -10.242 1 97.88 486 LEU A CA 1
ATOM 3972 C C . LEU A 1 486 ? 3.299 -48 -9.938 1 97.88 486 LEU A C 1
ATOM 3974 O O . LEU A 1 486 ? 3.771 -49.094 -10.258 1 97.88 486 LEU A O 1
ATOM 3978 N N . PHE A 1 487 ? 3.99 -47.062 -9.32 1 98.12 487 PHE A N 1
ATOM 3979 C CA . PHE A 1 487 ? 5.418 -47.219 -9.055 1 98.12 487 PHE A CA 1
ATOM 3980 C C . PHE A 1 487 ? 5.676 -48.344 -8.055 1 98.12 487 PHE A C 1
ATOM 3982 O O . PHE A 1 487 ? 6.648 -49.094 -8.188 1 98.12 487 PHE A O 1
ATOM 3989 N N . ASP A 1 488 ? 4.863 -48.438 -7.047 1 97.19 488 ASP A N 1
ATOM 3990 C CA . ASP A 1 488 ? 5.133 -49.438 -6.008 1 97.19 488 ASP A CA 1
ATOM 3991 C C . ASP A 1 488 ? 4.48 -50.75 -6.344 1 97.19 488 ASP A C 1
ATOM 3993 O O . ASP A 1 488 ? 4.598 -51.719 -5.582 1 97.19 488 ASP A O 1
ATOM 3997 N N . GLY A 1 489 ? 3.697 -50.812 -7.441 1 96 489 GLY A N 1
ATOM 3998 C CA . GLY A 1 489 ? 3.184 -52.062 -7.949 1 96 489 GLY A CA 1
ATOM 3999 C C . GLY A 1 489 ? 1.86 -52.469 -7.32 1 96 489 GLY A C 1
ATOM 4000 O O . GLY A 1 489 ? 1.324 -53.531 -7.621 1 96 489 GLY A O 1
ATOM 4001 N N . THR A 1 490 ? 1.347 -51.688 -6.465 1 96.81 490 THR A N 1
ATOM 4002 C CA . THR A 1 490 ? 0.034 -51.969 -5.891 1 96.81 490 THR A CA 1
ATOM 4003 C C . THR A 1 490 ? -1.026 -52.062 -6.984 1 96.81 490 THR A C 1
ATOM 4005 O O . THR A 1 490 ? -1.991 -52.812 -6.859 1 96.81 490 THR A O 1
ATOM 4008 N N . VAL A 1 491 ? -0.844 -51.25 -8.031 1 97.56 491 VAL A N 1
ATOM 4009 C CA . VAL A 1 491 ? -1.694 -51.281 -9.211 1 97.56 491 VAL A CA 1
ATOM 4010 C C . VAL A 1 491 ? -0.891 -51.812 -10.406 1 97.56 491 VAL A C 1
ATOM 4012 O O . VAL A 1 491 ? 0.167 -51.25 -10.727 1 97.56 491 VAL A O 1
ATOM 4015 N N . ASP A 1 492 ? -1.435 -52.812 -11 1 96.12 492 ASP A N 1
ATOM 4016 C CA . ASP A 1 492 ? -0.76 -53.375 -12.172 1 96.12 492 ASP A CA 1
ATOM 4017 C C . ASP A 1 492 ? -0.874 -52.406 -13.367 1 96.12 492 ASP A C 1
ATOM 4019 O O . ASP A 1 492 ? -1.979 -52.094 -13.812 1 96.12 492 ASP A O 1
ATOM 4023 N N . PHE A 1 493 ? 0.231 -52 -13.898 1 95.81 493 PHE A N 1
ATOM 4024 C CA . PHE A 1 493 ? 0.254 -51 -14.953 1 95.81 493 PHE A CA 1
ATOM 4025 C C . PHE A 1 493 ? -0.456 -51.5 -16.203 1 95.81 493 PHE A C 1
ATOM 4027 O O . PHE A 1 493 ? -1.237 -50.781 -16.812 1 95.81 493 PHE A O 1
ATOM 4034 N N . ASN A 1 494 ? -0.217 -52.656 -16.609 1 93.31 494 ASN A N 1
ATOM 4035 C CA . ASN A 1 494 ? -0.746 -53.188 -17.875 1 93.31 494 ASN A CA 1
ATOM 4036 C C . ASN A 1 494 ? -2.229 -53.531 -17.75 1 93.31 494 ASN A C 1
ATOM 4038 O O . ASN A 1 494 ? -3.014 -53.188 -18.641 1 93.31 494 ASN A O 1
ATOM 4042 N N . ALA A 1 495 ? -2.619 -53.938 -16.641 1 93.06 495 ALA A N 1
ATOM 4043 C CA . ALA A 1 495 ? -3.971 -54.469 -16.516 1 93.06 495 ALA A CA 1
ATOM 4044 C C . ALA A 1 495 ? -4.93 -53.438 -15.953 1 93.06 495 ALA A C 1
ATOM 4046 O O . ALA A 1 495 ? -6.129 -53.469 -16.234 1 93.06 495 ALA A O 1
ATOM 4047 N N . GLU A 1 496 ? -4.398 -52.5 -15.203 1 95.31 496 GLU A N 1
ATOM 4048 C CA . GLU A 1 496 ? -5.324 -51.781 -14.344 1 95.31 496 GLU A CA 1
ATOM 4049 C C . GLU A 1 496 ? -5.09 -50.281 -14.453 1 95.31 496 GLU A C 1
ATOM 4051 O O . GLU A 1 496 ? -5.875 -49.469 -13.93 1 95.31 496 GLU A O 1
ATOM 4056 N N . ALA A 1 497 ? -4.09 -49.812 -15.078 1 96.5 497 ALA A N 1
ATOM 4057 C CA . ALA A 1 497 ? -3.637 -48.406 -14.984 1 96.5 497 ALA A CA 1
ATOM 4058 C C . ALA A 1 497 ? -4.773 -47.438 -15.305 1 96.5 497 ALA A C 1
ATOM 4060 O O . ALA A 1 497 ? -5.066 -46.531 -14.516 1 96.5 497 ALA A O 1
ATOM 4061 N N . ASN A 1 498 ? -5.383 -47.594 -16.406 1 97.5 498 ASN A N 1
ATOM 4062 C CA . ASN A 1 498 ? -6.41 -46.625 -16.797 1 97.5 498 ASN A CA 1
ATOM 4063 C C . ASN A 1 498 ? -7.664 -46.781 -15.945 1 97.5 498 ASN A C 1
ATOM 4065 O O . ASN A 1 498 ? -8.305 -45.781 -15.609 1 97.5 498 ASN A O 1
ATOM 4069 N N . ASN A 1 499 ? -8.047 -47.969 -15.617 1 96.5 499 ASN A N 1
ATOM 4070 C CA . ASN A 1 499 ? -9.203 -48.188 -14.75 1 96.5 499 ASN A CA 1
ATOM 4071 C C . ASN A 1 499 ? -8.992 -47.594 -13.375 1 96.5 499 ASN A C 1
ATOM 4073 O O . ASN A 1 499 ? -9.922 -47 -12.789 1 96.5 499 ASN A O 1
ATOM 4077 N N . PHE A 1 500 ? -7.875 -47.719 -12.852 1 97.75 500 PHE A N 1
ATOM 4078 C CA . PHE A 1 500 ? -7.59 -47.156 -11.539 1 97.75 500 PHE A CA 1
ATOM 4079 C C . PHE A 1 500 ? -7.629 -45.625 -11.586 1 97.75 500 PHE A C 1
ATOM 4081 O O . PHE A 1 500 ? -8.125 -45 -10.656 1 97.75 500 PHE A O 1
ATOM 4088 N N . LEU A 1 501 ? -7.051 -45.031 -12.688 1 97.94 501 LEU A N 1
ATOM 4089 C CA . LEU A 1 501 ? -7.141 -43.594 -12.852 1 97.94 501 LEU A CA 1
ATOM 4090 C C . LEU A 1 501 ? -8.586 -43.125 -12.773 1 97.94 501 LEU A C 1
ATOM 4092 O O . LEU A 1 501 ? -8.906 -42.188 -12.031 1 97.94 501 LEU A O 1
ATOM 4096 N N . TRP A 1 502 ? -9.461 -43.688 -13.508 1 97.25 502 TRP A N 1
ATOM 4097 C CA . TRP A 1 502 ? -10.852 -43.25 -13.57 1 97.25 502 TRP A CA 1
ATOM 4098 C C . TRP A 1 502 ? -11.586 -43.594 -12.281 1 97.25 502 TRP A C 1
ATOM 4100 O O . TRP A 1 502 ? -12.484 -42.844 -11.867 1 97.25 502 TRP A O 1
ATOM 4110 N N . HIS A 1 503 ? -11.188 -44.688 -11.625 1 97.38 503 HIS A N 1
ATOM 4111 C CA . HIS A 1 503 ? -11.734 -44.938 -10.297 1 97.38 503 HIS A CA 1
ATOM 4112 C C . HIS A 1 503 ? -11.469 -43.75 -9.367 1 97.38 503 HIS A C 1
ATOM 4114 O O . HIS A 1 503 ? -12.367 -43.312 -8.664 1 97.38 503 HIS A O 1
ATOM 4120 N N . LEU A 1 504 ? -10.234 -43.281 -9.352 1 98.25 504 LEU A N 1
ATOM 4121 C CA . LEU A 1 504 ? -9.867 -42.156 -8.508 1 98.25 504 LEU A CA 1
ATOM 4122 C C . LEU A 1 504 ? -10.586 -40.875 -8.953 1 98.25 504 LEU A C 1
ATOM 4124 O O . LEU A 1 504 ? -11.07 -40.094 -8.117 1 98.25 504 LEU A O 1
ATOM 4128 N N . LEU A 1 505 ? -10.672 -40.625 -10.273 1 98.19 505 LEU A N 1
ATOM 4129 C CA . LEU A 1 505 ? -11.328 -39.406 -10.797 1 98.19 505 LEU A CA 1
ATOM 4130 C C . LEU A 1 505 ? -12.812 -39.438 -10.438 1 98.19 505 LEU A C 1
ATOM 4132 O O . LEU A 1 505 ? -13.367 -38.406 -10.047 1 98.19 505 LEU A O 1
ATOM 4136 N N . GLU A 1 506 ? -13.438 -40.531 -10.555 1 97.81 506 GLU A N 1
ATOM 4137 C CA . GLU A 1 506 ? -14.867 -40.656 -10.266 1 97.81 506 GLU A CA 1
ATOM 4138 C C . GLU A 1 506 ? -15.133 -40.531 -8.766 1 97.81 506 GLU A C 1
ATOM 4140 O O . GLU A 1 506 ? -16.062 -39.844 -8.352 1 97.81 506 GLU A O 1
ATOM 4145 N N . THR A 1 507 ? -14.289 -41.125 -7.945 1 97.94 507 THR A N 1
ATOM 4146 C CA . THR A 1 507 ? -14.578 -41.188 -6.516 1 97.94 507 THR A CA 1
ATOM 4147 C C . THR A 1 507 ? -14.086 -39.938 -5.801 1 97.94 507 THR A C 1
ATOM 4149 O O . THR A 1 507 ? -14.742 -39.438 -4.871 1 97.94 507 THR A O 1
ATOM 4152 N N . GLU A 1 508 ? -12.93 -39.406 -6.215 1 98.25 508 GLU A N 1
ATOM 4153 C CA . GLU A 1 508 ? -12.328 -38.281 -5.488 1 98.25 508 GLU A CA 1
ATOM 4154 C C . GLU A 1 508 ? -12.695 -36.938 -6.125 1 98.25 508 GLU A C 1
ATOM 4156 O O . GLU A 1 508 ? -12.977 -35.969 -5.422 1 98.25 508 GLU A O 1
ATOM 4161 N N . GLN A 1 509 ? -12.711 -36.844 -7.449 1 98.38 509 GLN A N 1
ATOM 4162 C CA . GLN A 1 509 ? -12.93 -35.562 -8.133 1 98.38 509 GLN A CA 1
ATOM 4163 C C . GLN A 1 509 ? -14.383 -35.438 -8.57 1 98.38 509 GLN A C 1
ATOM 4165 O O . GLN A 1 509 ? -14.867 -34.312 -8.797 1 98.38 509 GLN A O 1
ATOM 4170 N N . GLY A 1 510 ? -15.133 -36.5 -8.719 1 98.25 510 GLY A N 1
ATOM 4171 C CA . GLY A 1 510 ? -16.547 -36.469 -9.07 1 98.25 510 GLY A CA 1
ATOM 4172 C C . GLY A 1 510 ? -16.797 -36.156 -10.539 1 98.25 510 GLY A C 1
ATOM 4173 O O . GLY A 1 510 ? -17.719 -35.438 -10.883 1 98.25 510 GLY A O 1
ATOM 4174 N N . ILE A 1 511 ? -15.93 -36.781 -11.43 1 98 511 ILE A N 1
ATOM 4175 C CA . ILE A 1 511 ? -16.109 -36.562 -12.859 1 98 511 ILE A CA 1
ATOM 4176 C C . ILE A 1 511 ? -16.156 -37.906 -13.578 1 98 511 ILE A C 1
ATOM 4178 O O . ILE A 1 511 ? -15.805 -38.938 -12.992 1 98 511 ILE A O 1
ATOM 4182 N N . LYS A 1 512 ? -16.578 -37.938 -14.781 1 96.31 512 LYS A N 1
ATOM 4183 C CA . LYS A 1 512 ? -16.656 -39.156 -15.602 1 96.31 512 LYS A CA 1
ATOM 4184 C C . LYS A 1 512 ? -16.328 -38.844 -17.062 1 96.31 512 LYS A C 1
ATOM 4186 O O . LYS A 1 512 ? -16.375 -37.688 -17.484 1 96.31 512 LYS A O 1
ATOM 4191 N N . PRO A 1 513 ? -15.891 -39.812 -17.781 1 94.69 513 PRO A N 1
ATOM 4192 C CA . PRO A 1 513 ? -15.688 -39.562 -19.219 1 94.69 513 PRO A CA 1
ATOM 4193 C C . PRO A 1 513 ? -16.984 -39.188 -19.953 1 94.69 513 PRO A C 1
ATOM 4195 O O . PRO A 1 513 ? -18.078 -39.469 -19.453 1 94.69 513 PRO A O 1
ATOM 4198 N N . PRO A 1 514 ? -16.859 -38.594 -21.094 1 90.44 514 PRO A N 1
ATOM 4199 C CA . PRO A 1 514 ? -18.062 -38.219 -21.844 1 90.44 514 PRO A CA 1
ATOM 4200 C C . PRO A 1 514 ? -18.875 -39.406 -22.344 1 90.44 514 PRO A C 1
ATOM 4202 O O . PRO A 1 514 ? -20.078 -39.312 -22.516 1 90.44 514 PRO A O 1
ATOM 4205 N N . THR A 1 515 ? -18.172 -40.5 -22.625 1 85 515 THR A N 1
ATOM 4206 C CA . THR A 1 515 ? -18.859 -41.656 -23.172 1 85 515 THR A CA 1
ATOM 4207 C C . THR A 1 515 ? -18.641 -42.875 -22.281 1 85 515 THR A C 1
ATOM 4209 O O . THR A 1 515 ? -17.703 -42.906 -21.484 1 85 515 THR A O 1
ATOM 4212 N N . LYS A 1 516 ? -19.5 -43.875 -22.422 1 82.06 516 LYS A N 1
ATOM 4213 C CA . LYS A 1 516 ? -19.438 -45.094 -21.609 1 82.06 516 LYS A CA 1
ATOM 4214 C C . LYS A 1 516 ? -18.609 -46.156 -22.297 1 82.06 516 LYS A C 1
ATOM 4216 O O . LYS A 1 516 ? -18.641 -47.344 -21.891 1 82.06 516 LYS A O 1
ATOM 4221 N N . VAL A 1 517 ? -17.75 -45.844 -23.016 1 83.31 517 VAL A N 1
ATOM 4222 C CA . VAL A 1 517 ? -16.938 -46.812 -23.734 1 83.31 517 VAL A CA 1
ATOM 4223 C C . VAL A 1 517 ? -15.906 -47.406 -22.781 1 83.31 517 VAL A C 1
ATOM 4225 O O . VAL A 1 517 ? -15.516 -46.781 -21.797 1 83.31 517 VAL A O 1
ATOM 4228 N N . ASP A 1 518 ? -15.617 -48.656 -23.016 1 87.56 518 ASP A N 1
ATOM 4229 C CA . ASP A 1 518 ? -14.555 -49.312 -22.25 1 87.56 518 ASP A CA 1
ATOM 4230 C C . ASP A 1 518 ? -13.195 -48.656 -22.531 1 87.56 518 ASP A C 1
ATOM 4232 O O . ASP A 1 518 ? -12.734 -48.656 -23.688 1 87.56 518 ASP A O 1
ATOM 4236 N N . ARG A 1 519 ? -12.586 -48.188 -21.516 1 89.44 519 ARG A N 1
ATOM 4237 C CA . ARG A 1 519 ? -11.344 -47.438 -21.672 1 89.44 519 ARG A CA 1
ATOM 4238 C C . ARG A 1 519 ? -10.172 -48.156 -21.047 1 89.44 519 ARG A C 1
ATOM 4240 O O . ARG A 1 519 ? -9.094 -47.594 -20.875 1 89.44 519 ARG A O 1
ATOM 4247 N N . SER A 1 520 ? -10.32 -49.375 -20.75 1 89.31 520 SER A N 1
ATOM 4248 C CA . SER A 1 520 ? -9.336 -50.125 -19.969 1 89.31 520 SER A CA 1
ATOM 4249 C C . SER A 1 520 ? -7.992 -50.188 -20.688 1 89.31 520 SER A C 1
ATOM 4251 O O . SER A 1 520 ? -6.941 -50.25 -20.047 1 89.31 520 SER A O 1
ATOM 4253 N N . GLU A 1 521 ? -8.023 -50.188 -22 1 89.81 521 GLU A N 1
ATOM 4254 C CA . GLU A 1 521 ? -6.789 -50.344 -22.766 1 89.81 521 GLU A CA 1
ATOM 4255 C C . GLU A 1 521 ? -6.121 -49 -23.031 1 89.81 521 GLU A C 1
ATOM 4257 O O . GLU A 1 521 ? -4.996 -48.938 -23.531 1 89.81 521 GLU A O 1
ATOM 4262 N N . TYR A 1 522 ? -6.77 -47.969 -22.656 1 93.44 522 TYR A N 1
ATOM 4263 C CA . TYR A 1 522 ? -6.238 -46.656 -22.906 1 93.44 522 TYR A CA 1
ATOM 4264 C C . TYR A 1 522 ? -5.266 -46.219 -21.812 1 93.44 522 TYR A C 1
ATOM 4266 O O . TYR A 1 522 ? -5.023 -47 -20.875 1 93.44 522 TYR A O 1
ATOM 4274 N N . PHE A 1 523 ? -4.617 -45.125 -21.953 1 97 523 PHE A N 1
ATOM 4275 C CA . PHE A 1 523 ? -3.742 -44.438 -21 1 97 523 PHE A CA 1
ATOM 4276 C C . PHE A 1 523 ? -4.023 -42.938 -20.969 1 97 523 PHE A C 1
ATOM 4278 O O . PHE A 1 523 ? -3.172 -42.156 -21.344 1 97 523 PHE A O 1
ATOM 4285 N N . ASP A 1 524 ? -5.172 -42.656 -20.391 1 96.69 524 ASP A N 1
ATOM 4286 C CA . ASP A 1 524 ? -5.707 -41.281 -20.438 1 96.69 524 ASP A CA 1
ATOM 4287 C C . ASP A 1 524 ? -4.832 -40.312 -19.641 1 96.69 524 ASP A C 1
ATOM 4289 O O . ASP A 1 524 ? -4.824 -39.125 -19.922 1 96.69 524 ASP A O 1
ATOM 4293 N N . ALA A 1 525 ? -4.082 -40.812 -18.656 1 96.81 525 ALA A N 1
ATOM 4294 C CA . ALA A 1 525 ? -3.223 -39.969 -17.828 1 96.81 525 ALA A CA 1
ATOM 4295 C C . ALA A 1 525 ? -2.166 -39.281 -18.672 1 96.81 525 ALA A C 1
ATOM 4297 O O . ALA A 1 525 ? -1.752 -38.156 -18.375 1 96.81 525 ALA A O 1
ATOM 4298 N N . ALA A 1 526 ? -1.797 -39.875 -19.766 1 96.12 526 ALA A N 1
ATOM 4299 C CA . ALA A 1 526 ? -0.732 -39.406 -20.625 1 96.12 526 ALA A CA 1
ATOM 4300 C C . ALA A 1 526 ? -1.154 -38.094 -21.344 1 96.12 526 ALA A C 1
ATOM 4302 O O . ALA A 1 526 ? -0.32 -37.406 -21.906 1 96.12 526 ALA A O 1
ATOM 4303 N N . ALA A 1 527 ? -2.426 -37.75 -21.234 1 95.75 527 ALA A N 1
ATOM 4304 C CA . ALA A 1 527 ? -2.932 -36.531 -21.875 1 95.75 527 ALA A CA 1
ATOM 4305 C C . ALA A 1 527 ? -2.482 -35.281 -21.125 1 95.75 527 ALA A C 1
ATOM 4307 O O . ALA A 1 527 ? -2.676 -34.156 -21.594 1 95.75 527 ALA A O 1
ATOM 4308 N N . LYS A 1 528 ? -1.954 -35.438 -19.953 1 95.12 528 LYS A N 1
ATOM 4309 C CA . LYS A 1 528 ? -1.366 -34.344 -19.188 1 95.12 528 LYS A CA 1
ATOM 4310 C C . LYS A 1 528 ? 0.155 -34.344 -19.312 1 95.12 528 LYS A C 1
ATOM 4312 O O . LYS A 1 528 ? 0.808 -35.344 -19.047 1 95.12 528 LYS A O 1
ATOM 4317 N N . TYR A 1 529 ? 0.689 -33.188 -19.625 1 92.75 529 TYR A N 1
ATOM 4318 C CA . TYR A 1 529 ? 2.1 -33.094 -19.984 1 92.75 529 TYR A CA 1
ATOM 4319 C C . TYR A 1 529 ? 2.99 -33.562 -18.844 1 92.75 529 TYR A C 1
ATOM 4321 O O . TYR A 1 529 ? 4.098 -34.062 -19.062 1 92.75 529 TYR A O 1
ATOM 4329 N N . HIS A 1 530 ? 2.547 -33.531 -17.625 1 93.94 530 HIS A N 1
ATOM 4330 C CA . HIS A 1 530 ? 3.338 -33.906 -16.453 1 93.94 530 HIS A CA 1
ATOM 4331 C C . HIS A 1 530 ? 3.635 -35.375 -16.422 1 93.94 530 HIS A C 1
ATOM 4333 O O . HIS A 1 530 ? 4.504 -35.844 -15.672 1 93.94 530 HIS A O 1
ATOM 4339 N N . PHE A 1 531 ? 2.984 -36.125 -17.25 1 95.12 531 PHE A N 1
ATOM 4340 C CA . PHE A 1 531 ? 3.277 -37.562 -17.344 1 95.12 531 PHE A CA 1
ATOM 4341 C C . PHE A 1 531 ? 4.438 -37.812 -18.297 1 95.12 531 PHE A C 1
ATOM 4343 O O . PHE A 1 531 ? 5.465 -38.375 -17.906 1 95.12 531 PHE A O 1
ATOM 4350 N N . PRO A 1 532 ? 4.359 -37.312 -19.562 1 94 532 PRO A N 1
ATOM 4351 C CA . PRO A 1 532 ? 5.539 -37.469 -20.422 1 94 532 PRO A CA 1
ATOM 4352 C C . PRO A 1 532 ? 6.762 -36.719 -19.891 1 94 532 PRO A C 1
ATOM 4354 O O . PRO A 1 532 ? 7.898 -37.125 -20.172 1 94 532 PRO A O 1
ATOM 4357 N N . ASP A 1 533 ? 6.578 -35.719 -19.125 1 92.06 533 ASP A N 1
ATOM 4358 C CA . ASP A 1 533 ? 7.68 -34.969 -18.531 1 92.06 533 ASP A CA 1
ATOM 4359 C C . ASP A 1 533 ? 8.07 -35.562 -17.188 1 92.06 533 ASP A C 1
ATOM 4361 O O . ASP A 1 533 ? 9.109 -35.188 -16.625 1 92.06 533 ASP A O 1
ATOM 4365 N N . ASN A 1 534 ? 7.266 -36.406 -16.672 1 94.75 534 ASN A N 1
ATOM 4366 C CA . ASN A 1 534 ? 7.438 -37.125 -15.422 1 94.75 534 ASN A CA 1
ATOM 4367 C C . ASN A 1 534 ? 7.684 -36.188 -14.25 1 94.75 534 ASN A C 1
ATOM 4369 O O . ASN A 1 534 ? 8.586 -36.406 -13.438 1 94.75 534 ASN A O 1
ATOM 4373 N N . THR A 1 535 ? 6.949 -35.094 -14.148 1 93.38 535 THR A N 1
ATOM 4374 C CA . THR A 1 535 ? 7.047 -34.094 -13.078 1 93.38 535 THR A CA 1
ATOM 4375 C C . THR A 1 535 ? 6.066 -34.406 -11.953 1 93.38 535 THR A C 1
ATOM 4377 O O . THR A 1 535 ? 4.875 -34.625 -12.195 1 93.38 535 THR A O 1
ATOM 4380 N N . PRO A 1 536 ? 6.492 -34.469 -10.734 1 95.38 536 PRO A N 1
ATOM 4381 C CA . PRO A 1 536 ? 5.582 -34.75 -9.625 1 95.38 536 PRO A CA 1
ATOM 4382 C C . PRO A 1 536 ? 4.543 -33.656 -9.414 1 95.38 536 PRO A C 1
ATOM 4384 O O . PRO A 1 536 ? 4.875 -32.469 -9.461 1 95.38 536 PRO A O 1
ATOM 4387 N N . TYR A 1 537 ? 3.334 -34 -9.172 1 95.94 537 TYR A N 1
ATOM 4388 C CA . TYR A 1 537 ? 2.225 -33.062 -9.023 1 95.94 537 TYR A CA 1
ATOM 4389 C C . TYR A 1 537 ? 1.996 -32.719 -7.559 1 95.94 537 TYR A C 1
ATOM 4391 O O . TYR A 1 537 ? 1.315 -31.734 -7.246 1 95.94 537 TYR A O 1
ATOM 4399 N N . VAL A 1 538 ? 2.549 -33.5 -6.633 1 96.88 538 VAL A N 1
ATOM 4400 C CA . VAL A 1 538 ? 2.27 -33.344 -5.211 1 96.88 538 VAL A CA 1
ATOM 4401 C C . VAL A 1 538 ? 2.77 -31.969 -4.742 1 96.88 538 VAL A C 1
ATOM 4403 O O . VAL A 1 538 ? 2.205 -31.391 -3.818 1 96.88 538 VAL A O 1
ATOM 4406 N N . ARG A 1 539 ? 3.781 -31.453 -5.402 1 96.88 539 ARG A N 1
ATOM 4407 C CA . ARG A 1 539 ? 4.285 -30.125 -5.051 1 96.88 539 ARG A CA 1
ATOM 4408 C C . ARG A 1 539 ? 3.213 -29.062 -5.258 1 96.88 539 ARG A C 1
ATOM 4410 O O . ARG A 1 539 ? 3.074 -28.156 -4.441 1 96.88 539 ARG A O 1
ATOM 4417 N N . TYR A 1 540 ? 2.426 -29.234 -6.309 1 97.06 540 TYR A N 1
ATOM 4418 C CA . TYR A 1 540 ? 1.348 -28.281 -6.578 1 97.06 540 TYR A CA 1
ATOM 4419 C C . TYR A 1 540 ? 0.211 -28.453 -5.574 1 97.06 540 TYR A C 1
ATOM 4421 O O . TYR A 1 540 ? -0.401 -27.469 -5.152 1 97.06 540 TYR A O 1
ATOM 4429 N N . PHE A 1 541 ? -0.085 -29.734 -5.203 1 98.06 541 PHE A N 1
ATOM 4430 C CA . PHE A 1 541 ? -1.098 -30.016 -4.188 1 98.06 541 PHE A CA 1
ATOM 4431 C C . PHE A 1 541 ? -0.774 -29.281 -2.889 1 98.06 541 PHE A C 1
ATOM 4433 O O . PHE A 1 541 ? -1.618 -28.562 -2.346 1 98.06 541 PHE A O 1
ATOM 4440 N N . LEU A 1 542 ? 0.444 -29.422 -2.439 1 98.38 542 LEU A N 1
ATOM 4441 C CA . LEU A 1 542 ? 0.865 -28.812 -1.185 1 98.38 542 LEU A CA 1
ATOM 4442 C C . LEU A 1 542 ? 0.901 -27.297 -1.308 1 98.38 542 LEU A C 1
ATOM 4444 O O . LEU A 1 542 ? 0.561 -26.578 -0.36 1 98.38 542 LEU A O 1
ATOM 4448 N N . ALA A 1 543 ? 1.283 -26.812 -2.441 1 98 543 ALA A N 1
ATOM 4449 C CA . ALA A 1 543 ? 1.379 -25.375 -2.672 1 98 543 ALA A CA 1
ATOM 4450 C C . ALA A 1 543 ? 0.015 -24.703 -2.533 1 98 543 ALA A C 1
ATOM 4452 O O . ALA A 1 543 ? -0.076 -23.547 -2.119 1 98 543 ALA A O 1
ATOM 4453 N N . ASN A 1 544 ? -1.052 -25.391 -2.848 1 97.88 544 ASN A N 1
ATOM 4454 C CA . ASN A 1 544 ? -2.402 -24.844 -2.709 1 97.88 544 ASN A CA 1
ATOM 4455 C C . ASN A 1 544 ? -2.725 -24.516 -1.254 1 97.88 544 ASN A C 1
ATOM 4457 O O . ASN A 1 544 ? -3.447 -23.562 -0.977 1 97.88 544 ASN A O 1
ATOM 4461 N N . PHE A 1 545 ? -2.223 -25.281 -0.375 1 98.44 545 PHE A N 1
ATOM 4462 C CA . PHE A 1 545 ? -2.475 -25.031 1.04 1 98.44 545 PHE A CA 1
ATOM 4463 C C . PHE A 1 545 ? -1.472 -24.031 1.601 1 98.44 545 PHE A C 1
ATOM 4465 O O . PHE A 1 545 ? -1.85 -23.094 2.314 1 98.44 545 PHE A O 1
ATOM 4472 N N . LEU A 1 546 ? -0.24 -24.188 1.223 1 98.5 546 LEU A N 1
ATOM 4473 C CA . LEU A 1 546 ? 0.846 -23.359 1.73 1 98.5 546 LEU A CA 1
ATOM 4474 C C . LEU A 1 546 ? 0.65 -21.906 1.325 1 98.5 546 LEU A C 1
ATOM 4476 O O . LEU A 1 546 ? 0.916 -21 2.113 1 98.5 546 LEU A O 1
ATOM 4480 N N . SER A 1 547 ? 0.19 -21.672 0.124 1 98.31 547 SER A N 1
ATOM 4481 C CA . SER A 1 547 ? 0.053 -20.297 -0.367 1 98.31 547 SER A CA 1
ATOM 4482 C C . SER A 1 547 ? -0.902 -19.484 0.506 1 98.31 547 SER A C 1
ATOM 4484 O O . SER A 1 547 ? -0.623 -18.344 0.837 1 98.31 547 SER A O 1
ATOM 4486 N N . PHE A 1 548 ? -2.01 -20.094 0.958 1 98.25 548 PHE A N 1
ATOM 4487 C CA . PHE A 1 548 ? -2.961 -19.391 1.81 1 98.25 548 PHE A CA 1
ATOM 4488 C C . PHE A 1 548 ? -2.391 -19.188 3.209 1 98.25 548 PHE A C 1
ATOM 4490 O O . PHE A 1 548 ? -2.6 -18.141 3.828 1 98.25 548 PHE A O 1
ATOM 4497 N N . GLN A 1 549 ? -1.687 -20.188 3.668 1 97.38 549 GLN A N 1
ATOM 4498 C CA . GLN A 1 549 ? -1.074 -20.094 4.992 1 97.38 549 GLN A CA 1
ATOM 4499 C C . GLN A 1 549 ? -0.013 -19 5.035 1 97.38 549 GLN A C 1
ATOM 4501 O O . GLN A 1 549 ? 0.076 -18.25 6.012 1 97.38 549 GLN A O 1
ATOM 4506 N N . ILE A 1 550 ? 0.821 -19 4.047 1 98.19 550 ILE A N 1
ATOM 4507 C CA . ILE A 1 550 ? 1.876 -18 3.969 1 98.19 550 ILE A CA 1
ATOM 4508 C C . ILE A 1 550 ? 1.257 -16.609 3.809 1 98.19 550 ILE A C 1
ATOM 4510 O O . ILE A 1 550 ? 1.704 -15.648 4.438 1 98.19 550 ILE A O 1
ATOM 4514 N N . LEU A 1 551 ? 0.198 -16.484 2.99 1 97.62 551 LEU A N 1
ATOM 4515 C CA . LEU A 1 551 ? -0.499 -15.211 2.852 1 97.62 551 LEU A CA 1
ATOM 4516 C C . LEU A 1 551 ? -0.985 -14.711 4.207 1 97.62 551 LEU A C 1
ATOM 4518 O O . LEU A 1 551 ? -0.825 -13.531 4.527 1 97.62 551 LEU A O 1
ATOM 4522 N N . GLU A 1 552 ? -1.624 -15.57 4.953 1 96.81 552 GLU A N 1
ATOM 4523 C CA . GLU A 1 552 ? -2.141 -15.188 6.266 1 96.81 552 GLU A CA 1
ATOM 4524 C C . GLU A 1 552 ? -1.018 -14.711 7.18 1 96.81 552 GLU A C 1
ATOM 4526 O O . GLU A 1 552 ? -1.172 -13.727 7.898 1 96.81 552 GLU A O 1
ATOM 4531 N N . GLY A 1 553 ? 0.115 -15.445 7.203 1 96.44 553 GLY A N 1
ATOM 4532 C CA . GLY A 1 553 ? 1.268 -15.031 7.984 1 96.44 553 GLY A CA 1
ATOM 4533 C C . GLY A 1 553 ? 1.8 -13.672 7.586 1 96.44 553 GLY A C 1
ATOM 4534 O O . GLY A 1 553 ? 2.053 -12.82 8.445 1 96.44 553 GLY A O 1
ATOM 4535 N N . LEU A 1 554 ? 1.918 -13.445 6.254 1 96.62 554 LEU A N 1
ATOM 4536 C CA . LEU A 1 554 ? 2.402 -12.164 5.746 1 96.62 554 LEU A CA 1
ATOM 4537 C C . LEU A 1 554 ? 1.405 -11.047 6.039 1 96.62 554 LEU A C 1
ATOM 4539 O O . LEU A 1 554 ? 1.801 -9.922 6.352 1 96.62 554 LEU A O 1
ATOM 4543 N N . CYS A 1 555 ? 0.131 -11.359 5.875 1 94.44 555 CYS A N 1
ATOM 4544 C CA . CYS A 1 555 ? -0.913 -10.375 6.141 1 94.44 555 CYS A CA 1
ATOM 4545 C C . CYS A 1 555 ? -0.852 -9.898 7.586 1 94.44 555 CYS A C 1
ATOM 4547 O O . CYS A 1 555 ? -0.958 -8.695 7.848 1 94.44 555 CYS A O 1
ATOM 4549 N N . ARG A 1 556 ? -0.682 -10.781 8.547 1 93.5 556 ARG A N 1
ATOM 4550 C CA . ARG A 1 556 ? -0.567 -10.414 9.953 1 93.5 556 ARG A CA 1
ATOM 4551 C C . ARG A 1 556 ? 0.625 -9.492 10.188 1 93.5 556 ARG A C 1
ATOM 4553 O O . ARG A 1 556 ? 0.537 -8.539 10.969 1 93.5 556 ARG A O 1
ATOM 4560 N N . LYS A 1 557 ? 1.667 -9.805 9.414 1 92.38 557 LYS A N 1
ATOM 4561 C CA . LYS A 1 557 ? 2.885 -9.008 9.562 1 92.38 557 LYS A CA 1
ATOM 4562 C C . LYS A 1 557 ? 2.73 -7.637 8.914 1 92.38 557 LYS A C 1
ATOM 4564 O O . LYS A 1 557 ? 3.383 -6.676 9.32 1 92.38 557 LYS A O 1
ATOM 4569 N N . SER A 1 558 ? 1.892 -7.559 7.906 1 90.75 558 SER A N 1
ATOM 4570 C CA . SER A 1 558 ? 1.718 -6.324 7.148 1 90.75 558 SER A CA 1
ATOM 4571 C C . SER A 1 558 ? 0.988 -5.27 7.977 1 90.75 558 SER A C 1
ATOM 4573 O O . SER A 1 558 ? 1.032 -4.082 7.652 1 90.75 558 SER A O 1
ATOM 4575 N N . ILE A 1 559 ? 0.266 -5.676 8.938 1 83.19 559 ILE A N 1
ATOM 4576 C CA . ILE A 1 559 ? -0.364 -4.75 9.875 1 83.19 559 ILE A CA 1
ATOM 4577 C C . ILE A 1 559 ? 0.688 -4.18 10.82 1 83.19 559 ILE A C 1
ATOM 4579 O O . ILE A 1 559 ? 1.398 -4.934 11.492 1 83.19 559 ILE A O 1
ATOM 4583 N N . PHE A 1 560 ? 0.756 -2.891 10.766 1 77.31 560 PHE A N 1
ATOM 4584 C CA . PHE A 1 560 ? 1.789 -2.287 11.602 1 77.31 560 PHE A CA 1
ATOM 4585 C C . PHE A 1 560 ? 1.604 -2.678 13.062 1 77.31 560 PHE A C 1
ATOM 4587 O O . PHE A 1 560 ? 0.518 -2.51 13.625 1 77.31 560 PHE A O 1
ATOM 4594 N N . GLY A 1 561 ? 2.57 -3.203 13.773 1 70.38 561 GLY A N 1
ATOM 4595 C CA . GLY A 1 561 ? 2.514 -3.777 15.109 1 70.38 561 GLY A CA 1
ATOM 4596 C C . GLY A 1 561 ? 2.135 -5.246 15.109 1 70.38 561 GLY A C 1
ATOM 4597 O O . GLY A 1 561 ? 2.215 -5.91 16.141 1 70.38 561 GLY A O 1
ATOM 4598 N N . SER A 1 562 ? 1.812 -5.695 13.992 1 73 562 SER A N 1
ATOM 4599 C CA . SER A 1 562 ? 1.479 -7.094 13.742 1 73 562 SER A CA 1
ATOM 4600 C C . SER A 1 562 ? 0.274 -7.531 14.57 1 73 562 SER A C 1
ATOM 4602 O O . SER A 1 562 ? -0.104 -6.852 15.531 1 73 562 SER A O 1
ATOM 4604 N N . VAL A 1 563 ? -0.326 -8.461 14.117 1 77.69 563 VAL A N 1
ATOM 4605 C CA . VAL A 1 563 ? -1.41 -9.094 14.859 1 77.69 563 VAL A CA 1
ATOM 4606 C C . VAL A 1 563 ? -1.104 -10.578 15.047 1 77.69 563 VAL A C 1
ATOM 4608 O O . VAL A 1 563 ? -0.552 -11.227 14.156 1 77.69 563 VAL A O 1
ATOM 4611 N N . ASP A 1 564 ? -1.311 -11.039 16.188 1 71.62 564 ASP A N 1
ATOM 4612 C CA . ASP A 1 564 ? -0.876 -12.383 16.547 1 71.62 564 ASP A CA 1
ATOM 4613 C C . ASP A 1 564 ? -1.821 -13.438 15.984 1 71.62 564 ASP A C 1
ATOM 4615 O O . ASP A 1 564 ? -1.38 -14.508 15.555 1 71.62 564 ASP A O 1
ATOM 4619 N N . SER A 1 565 ? -3.094 -13.055 15.977 1 80.5 565 SER A N 1
ATOM 4620 C CA . SER A 1 565 ? -4.07 -14.039 15.539 1 80.5 565 SER A CA 1
ATOM 4621 C C . SER A 1 565 ? -4.773 -13.594 14.258 1 80.5 565 SER A C 1
ATOM 4623 O O . SER A 1 565 ? -5 -12.398 14.055 1 80.5 565 SER A O 1
ATOM 4625 N N . PRO A 1 566 ? -4.984 -14.594 13.414 1 77.31 566 PRO A N 1
ATOM 4626 C CA . PRO A 1 566 ? -5.719 -14.25 12.188 1 77.31 566 PRO A CA 1
ATOM 4627 C C . PRO A 1 566 ? -7.082 -13.617 12.477 1 77.31 566 PRO A C 1
ATOM 4629 O O . PRO A 1 566 ? -7.594 -12.844 11.664 1 77.31 566 PRO A O 1
ATOM 4632 N N . ASN A 1 567 ? -7.582 -13.992 13.609 1 76.44 567 ASN A N 1
ATOM 4633 C CA . ASN A 1 567 ? -8.898 -13.461 13.961 1 76.44 567 ASN A CA 1
ATOM 4634 C C . ASN A 1 567 ? -8.82 -11.984 14.336 1 76.44 567 ASN A C 1
ATOM 4636 O O . ASN A 1 567 ? -9.852 -11.305 14.422 1 76.44 567 ASN A O 1
ATOM 4640 N N . GLU A 1 568 ? -7.637 -11.547 14.391 1 80.5 568 GLU A N 1
ATOM 4641 C CA . GLU A 1 568 ? -7.434 -10.164 14.812 1 80.5 568 GLU A CA 1
ATOM 4642 C C . GLU A 1 568 ? -7.105 -9.266 13.617 1 80.5 568 GLU A C 1
ATOM 4644 O O . GLU A 1 568 ? -6.863 -8.07 13.781 1 80.5 568 GLU A O 1
ATOM 4649 N N . LEU A 1 569 ? -7.145 -9.852 12.461 1 86.12 569 LEU A N 1
ATOM 4650 C CA . LEU A 1 569 ? -6.887 -9.047 11.273 1 86.12 569 LEU A CA 1
ATOM 4651 C C . LEU A 1 569 ? -7.988 -8.008 11.078 1 86.12 569 LEU A C 1
ATOM 4653 O O . LEU A 1 569 ? -9.172 -8.336 11.125 1 86.12 569 LEU A O 1
ATOM 4657 N N . PRO A 1 570 ? -7.629 -6.809 10.922 1 86.94 570 PRO A N 1
ATOM 4658 C CA . PRO A 1 570 ? -8.633 -5.762 10.727 1 86.94 570 PRO A CA 1
ATOM 4659 C C . PRO A 1 570 ? -9.234 -5.77 9.328 1 86.94 570 PRO A C 1
ATOM 4661 O O . PRO A 1 570 ? -10.094 -4.938 9.016 1 86.94 570 PRO A O 1
ATOM 4664 N N . ILE A 1 571 ? -8.781 -6.633 8.469 1 85.38 571 ILE A N 1
ATOM 4665 C CA . ILE A 1 571 ? -9.281 -6.824 7.109 1 85.38 571 ILE A CA 1
ATOM 4666 C C . ILE A 1 571 ? -9.469 -8.312 6.836 1 85.38 571 ILE A C 1
ATOM 4668 O O . ILE A 1 571 ? -8.695 -9.148 7.32 1 85.38 571 ILE A O 1
ATOM 4672 N N . PRO A 1 572 ? -10.516 -8.648 6.082 1 88.19 572 PRO A N 1
ATOM 4673 C CA . PRO A 1 572 ? -10.617 -10.062 5.719 1 88.19 572 PRO A CA 1
ATOM 4674 C C . PRO A 1 572 ? -9.422 -10.555 4.914 1 88.19 572 PRO A C 1
ATOM 4676 O O . PRO A 1 572 ? -8.859 -9.805 4.113 1 88.19 572 PRO A O 1
ATOM 4679 N N . LEU A 1 573 ? -9.055 -11.789 5.07 1 91.19 573 LEU A N 1
ATOM 4680 C CA . LEU A 1 573 ? -7.832 -12.328 4.484 1 91.19 573 LEU A CA 1
ATOM 4681 C C . LEU A 1 573 ? -7.848 -12.188 2.967 1 91.19 573 LEU A C 1
ATOM 4683 O O . LEU A 1 573 ? -6.809 -11.938 2.352 1 91.19 573 LEU A O 1
ATOM 4687 N N . HIS A 1 574 ? -9.055 -12.32 2.318 1 91 574 HIS A N 1
ATOM 4688 C CA . HIS A 1 574 ? -9.125 -12.25 0.863 1 91 574 HIS A CA 1
ATOM 4689 C C . HIS A 1 574 ? -8.891 -10.828 0.369 1 91 574 HIS A C 1
ATOM 4691 O O . HIS A 1 574 ? -8.703 -10.602 -0.829 1 91 574 HIS A O 1
ATOM 4697 N N . ARG A 1 575 ? -8.797 -9.852 1.307 1 88.56 575 ARG A N 1
ATOM 4698 C CA . ARG A 1 575 ? -8.531 -8.461 0.945 1 88.56 575 ARG A CA 1
ATOM 4699 C C . ARG A 1 575 ? -7.18 -8.008 1.473 1 88.56 575 ARG A C 1
ATOM 4701 O O . ARG A 1 575 ? -6.891 -6.809 1.497 1 88.56 575 ARG A O 1
ATOM 4708 N N . CYS A 1 576 ? -6.449 -8.984 1.967 1 89.19 576 CYS A N 1
ATOM 4709 C CA . CYS A 1 576 ? -5.125 -8.641 2.469 1 89.19 576 CYS A CA 1
ATOM 4710 C C . CYS A 1 576 ? -4.277 -8.008 1.376 1 89.19 576 CYS A C 1
ATOM 4712 O O . CYS A 1 576 ? -4.102 -8.586 0.303 1 89.19 576 CYS A O 1
ATOM 4714 N N . ASP A 1 577 ? -3.785 -6.867 1.684 1 85.19 577 ASP A N 1
ATOM 4715 C CA . ASP A 1 577 ? -2.926 -6.137 0.756 1 85.19 577 ASP A CA 1
ATOM 4716 C C . ASP A 1 577 ? -1.477 -6.133 1.235 1 85.19 577 ASP A C 1
ATOM 4718 O O . ASP A 1 577 ? -1.136 -5.434 2.193 1 85.19 577 ASP A O 1
ATOM 4722 N N . LEU A 1 578 ? -0.614 -6.801 0.509 1 94.25 578 LEU A N 1
ATOM 4723 C CA . LEU A 1 578 ? 0.792 -6.875 0.89 1 94.25 578 LEU A CA 1
ATOM 4724 C C . LEU A 1 578 ? 1.594 -5.758 0.226 1 94.25 578 LEU A C 1
ATOM 4726 O O . LEU A 1 578 ? 2.734 -5.492 0.613 1 94.25 578 LEU A O 1
ATOM 4730 N N . TYR A 1 579 ? 0.984 -5.125 -0.817 1 93 579 TYR A N 1
ATOM 4731 C CA . TYR A 1 579 ? 1.687 -4.082 -1.56 1 93 579 TYR A CA 1
ATOM 4732 C C . TYR A 1 579 ? 2.164 -2.977 -0.626 1 93 579 TYR A C 1
ATOM 4734 O O . TYR A 1 579 ? 1.38 -2.434 0.156 1 93 579 TYR A O 1
ATOM 4742 N N . GLY A 1 580 ? 3.502 -2.711 -0.65 1 90.44 580 GLY A N 1
ATOM 4743 C CA . GLY A 1 580 ? 4.078 -1.615 0.112 1 90.44 580 GLY A CA 1
ATOM 4744 C C . GLY A 1 580 ? 4.539 -2.029 1.498 1 90.44 580 GLY A C 1
ATOM 4745 O O . GLY A 1 580 ? 5.23 -1.271 2.182 1 90.44 580 GLY A O 1
ATOM 4746 N N . SER A 1 581 ? 4.203 -3.164 1.999 1 91.56 581 SER A N 1
ATOM 4747 C CA . SER A 1 581 ? 4.547 -3.596 3.35 1 91.56 581 SER A CA 1
ATOM 4748 C C . SER A 1 581 ? 5.992 -4.078 3.426 1 91.56 581 SER A C 1
ATOM 4750 O O . SER A 1 581 ? 6.277 -5.25 3.17 1 91.56 581 SER A O 1
ATOM 4752 N N . LYS A 1 582 ? 6.82 -3.283 3.916 1 90.25 582 LYS A N 1
ATOM 4753 C CA . LYS A 1 582 ? 8.227 -3.646 4.066 1 90.25 582 LYS A CA 1
ATOM 4754 C C . LYS A 1 582 ? 8.414 -4.691 5.164 1 90.25 582 LYS A C 1
ATOM 4756 O O . LYS A 1 582 ? 9.32 -5.52 5.094 1 90.25 582 LYS A O 1
ATOM 4761 N N . ARG A 1 583 ? 7.543 -4.629 6.121 1 91 583 ARG A N 1
ATOM 4762 C CA . ARG A 1 583 ? 7.605 -5.613 7.195 1 91 583 ARG A CA 1
ATOM 4763 C C . ARG A 1 583 ? 7.336 -7.02 6.668 1 91 583 ARG A C 1
ATOM 4765 O O . ARG A 1 583 ? 8.055 -7.965 7.008 1 91 583 ARG A O 1
ATOM 4772 N N . ALA A 1 584 ? 6.312 -7.148 5.848 1 94.81 584 ALA A N 1
ATOM 4773 C CA . ALA A 1 584 ? 6.031 -8.438 5.219 1 94.81 584 ALA A CA 1
ATOM 4774 C C . ALA A 1 584 ? 7.176 -8.859 4.301 1 94.81 584 ALA A C 1
ATOM 4776 O O . ALA A 1 584 ? 7.551 -10.031 4.266 1 94.81 584 ALA A O 1
ATOM 4777 N N . GLY A 1 585 ? 7.703 -7.887 3.582 1 95.44 585 GLY A N 1
ATOM 4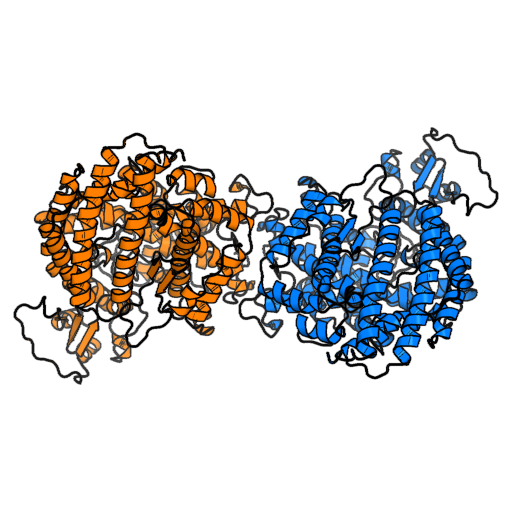778 C CA . GLY A 1 585 ? 8.828 -8.18 2.713 1 95.44 585 GLY A CA 1
ATOM 4779 C C . GLY A 1 585 ? 10.055 -8.672 3.465 1 95.44 585 GLY A C 1
ATOM 4780 O O . GLY A 1 585 ? 10.734 -9.594 3.01 1 95.44 585 GLY A O 1
ATOM 4781 N N . ARG A 1 586 ? 10.336 -8.078 4.59 1 95.25 586 ARG A N 1
ATOM 4782 C CA . ARG A 1 586 ? 11.469 -8.492 5.41 1 95.25 586 ARG A CA 1
ATOM 4783 C C . ARG A 1 586 ? 11.289 -9.922 5.914 1 95.25 586 ARG A C 1
ATOM 4785 O O . ARG A 1 586 ? 12.25 -10.68 6 1 95.25 586 ARG A O 1
ATOM 4792 N N . LEU A 1 587 ? 10.055 -10.188 6.289 1 96.19 587 LEU A N 1
ATOM 4793 C CA . LEU A 1 587 ? 9.758 -11.547 6.727 1 96.19 587 LEU A CA 1
ATOM 4794 C C . LEU A 1 587 ? 9.992 -12.547 5.602 1 96.19 587 LEU A C 1
ATOM 4796 O O . LEU A 1 587 ? 10.586 -13.602 5.82 1 96.19 587 LEU A O 1
ATOM 4800 N N . LEU A 1 588 ? 9.555 -12.242 4.379 1 97.38 588 LEU A N 1
ATOM 4801 C CA . LEU A 1 588 ? 9.766 -13.094 3.209 1 97.38 588 LEU A CA 1
ATOM 4802 C C . LEU A 1 588 ? 11.25 -13.25 2.916 1 97.38 588 LEU A C 1
ATOM 4804 O O . LEU A 1 588 ? 11.719 -14.367 2.662 1 97.38 588 LEU A O 1
ATOM 4808 N N . GLN A 1 589 ? 11.938 -12.18 2.99 1 97.62 589 GLN A N 1
ATOM 4809 C CA . GLN A 1 589 ? 13.375 -12.203 2.738 1 97.62 589 GLN A CA 1
ATOM 4810 C C . GLN A 1 589 ? 14.094 -13.094 3.746 1 97.62 589 GLN A C 1
ATOM 4812 O O . GLN A 1 589 ? 14.945 -13.898 3.369 1 97.62 589 GLN A O 1
ATOM 4817 N N . LYS A 1 590 ? 13.727 -12.938 4.992 1 97.81 590 LYS A N 1
ATOM 4818 C CA . LYS A 1 590 ? 14.336 -13.742 6.051 1 97.81 590 LYS A CA 1
ATOM 4819 C C . LYS A 1 590 ? 14.109 -15.227 5.805 1 97.81 590 LYS A C 1
ATOM 4821 O O . LYS A 1 590 ? 15.031 -16.031 5.953 1 97.81 590 LYS A O 1
ATOM 4826 N N . ALA A 1 591 ? 12.953 -15.555 5.418 1 98.06 591 ALA A N 1
ATOM 4827 C CA . ALA A 1 591 ? 12.586 -16.953 5.23 1 98.06 591 ALA A CA 1
ATOM 4828 C C . ALA A 1 591 ? 13.234 -17.531 3.971 1 98.06 591 ALA A C 1
ATOM 4830 O O . ALA A 1 591 ? 13.852 -18.594 4.008 1 98.06 591 ALA A O 1
ATOM 4831 N N . LE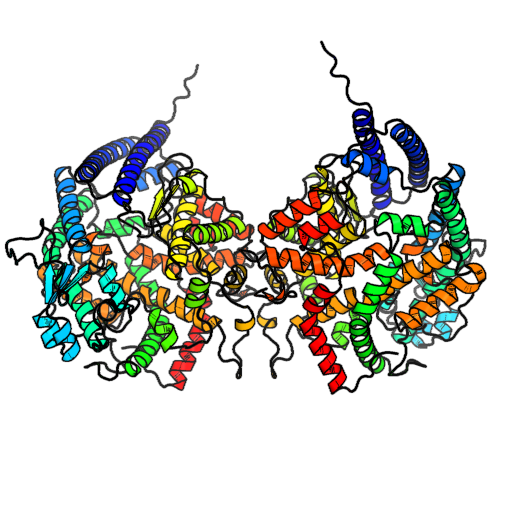U A 1 592 ? 13.133 -16.859 2.84 1 97.88 592 LEU A N 1
ATOM 4832 C CA . LEU A 1 592 ? 13.531 -17.391 1.545 1 97.88 592 LEU A CA 1
ATOM 4833 C C . LEU A 1 592 ? 15.055 -17.406 1.411 1 97.88 592 LEU A C 1
ATOM 4835 O O . LEU A 1 592 ? 15.609 -18.219 0.677 1 97.88 592 LEU A O 1
ATOM 4839 N N . SER A 1 593 ? 15.773 -16.516 2.182 1 98.06 593 SER A N 1
ATOM 4840 C CA . SER A 1 593 ? 17.234 -16.438 2.107 1 98.06 593 SER A CA 1
ATOM 4841 C C . SER A 1 593 ? 17.875 -17.688 2.697 1 98.06 593 SER A C 1
ATOM 4843 O O . SER A 1 593 ? 19.062 -17.953 2.477 1 98.06 593 SER A O 1
ATOM 4845 N N . LEU A 1 594 ? 17.094 -18.469 3.383 1 97.69 594 LEU A N 1
ATOM 4846 C CA . LEU A 1 594 ? 17.609 -19.688 3.982 1 97.69 594 LEU A CA 1
ATOM 4847 C C . LEU A 1 594 ? 17.797 -20.766 2.924 1 97.69 594 LEU A C 1
ATOM 4849 O O . LEU A 1 594 ? 18.516 -21.75 3.152 1 97.69 594 LEU A O 1
ATOM 4853 N N . GLY A 1 595 ? 17.078 -20.625 1.764 1 96.88 595 GLY A N 1
ATOM 4854 C CA . GLY A 1 595 ? 17.156 -21.672 0.753 1 96.88 595 GLY A CA 1
ATOM 4855 C C . GLY A 1 595 ? 16.922 -23.062 1.312 1 96.88 595 GLY A C 1
ATOM 4856 O O . GLY A 1 595 ? 15.969 -23.266 2.076 1 96.88 595 GLY A O 1
ATOM 4857 N N . GLY A 1 596 ? 17.781 -24 0.922 1 97.19 596 GLY A N 1
ATOM 4858 C CA . GLY A 1 596 ? 17.688 -25.375 1.383 1 97.19 596 GLY A CA 1
ATOM 4859 C C . GLY A 1 596 ? 18.516 -25.656 2.621 1 97.19 596 GLY A C 1
ATOM 4860 O O . GLY A 1 596 ? 18.609 -26.797 3.07 1 97.19 596 GLY A O 1
ATOM 4861 N N . SER A 1 597 ? 19.125 -24.594 3.217 1 97.44 597 SER A N 1
ATOM 4862 C CA . SER A 1 597 ? 19.984 -24.781 4.379 1 97.44 597 SER A CA 1
ATOM 4863 C C . SER A 1 597 ? 19.172 -25.156 5.609 1 97.44 597 SER A C 1
ATOM 4865 O O . SER A 1 597 ? 19.719 -25.703 6.574 1 97.44 597 SER A O 1
ATOM 4867 N N . GLN A 1 598 ? 17.891 -24.844 5.535 1 96.81 598 GLN A N 1
ATOM 4868 C CA . GLN A 1 598 ? 16.984 -25.172 6.637 1 96.81 598 GLN A CA 1
ATOM 4869 C C . GLN A 1 598 ? 15.805 -26.016 6.152 1 96.81 598 GLN A C 1
ATOM 4871 O O . GLN A 1 598 ? 15.375 -25.891 5.004 1 96.81 598 GLN A O 1
ATOM 4876 N N . HIS A 1 599 ? 15.344 -26.859 7.078 1 96.44 599 HIS A N 1
ATOM 4877 C CA . HIS A 1 599 ? 14.156 -27.672 6.816 1 96.44 599 HIS A CA 1
ATOM 4878 C C . HIS A 1 599 ? 12.93 -26.781 6.602 1 96.44 599 HIS A C 1
ATOM 4880 O O . HIS A 1 599 ? 12.828 -25.703 7.188 1 96.44 599 HIS A O 1
ATOM 4886 N N . TRP A 1 600 ? 12.031 -27.281 5.77 1 97.25 600 TRP A N 1
ATOM 4887 C CA . TRP A 1 600 ? 10.891 -26.469 5.375 1 97.25 600 TRP A CA 1
ATOM 4888 C C . TRP A 1 600 ? 10.039 -26.094 6.59 1 97.25 600 TRP A C 1
ATOM 4890 O O . TRP A 1 600 ? 9.398 -25.047 6.609 1 97.25 600 TRP A O 1
ATOM 4900 N N . THR A 1 601 ? 10.008 -26.891 7.66 1 97.31 601 THR A N 1
ATOM 4901 C CA . THR A 1 601 ? 9.195 -26.594 8.836 1 97.31 601 THR A CA 1
ATOM 4902 C C . THR A 1 601 ? 9.711 -25.344 9.539 1 97.31 601 THR A C 1
ATOM 4904 O O . THR A 1 601 ? 8.93 -24.562 10.086 1 97.31 601 THR A O 1
ATOM 4907 N N . ALA A 1 602 ? 11.023 -25.172 9.523 1 97.38 602 ALA A N 1
ATOM 4908 C CA . ALA A 1 602 ? 11.602 -23.953 10.094 1 97.38 602 ALA A CA 1
ATOM 4909 C C . ALA A 1 602 ? 11.242 -22.734 9.258 1 97.38 602 ALA A C 1
ATOM 4911 O O . ALA A 1 602 ? 10.945 -21.656 9.797 1 97.38 602 ALA A O 1
ATOM 4912 N N . VAL A 1 603 ? 11.266 -22.875 7.957 1 97.81 603 VAL A N 1
ATOM 4913 C CA . VAL A 1 603 ? 10.922 -21.797 7.035 1 97.81 603 VAL A CA 1
ATOM 4914 C C . VAL A 1 603 ? 9.445 -21.438 7.211 1 97.81 603 VAL A C 1
ATOM 4916 O O . VAL A 1 603 ? 9.102 -20.25 7.301 1 97.81 603 VAL A O 1
ATOM 4919 N N . LEU A 1 604 ? 8.578 -22.438 7.285 1 98.19 604 LEU A N 1
ATOM 4920 C CA . LEU A 1 604 ? 7.148 -22.203 7.477 1 98.19 604 LEU A CA 1
ATOM 4921 C C . LEU A 1 604 ? 6.883 -21.516 8.805 1 98.19 604 LEU A C 1
ATOM 4923 O O . LEU A 1 604 ? 6.02 -20.641 8.883 1 98.19 604 LEU A O 1
ATOM 4927 N N . LYS A 1 605 ? 7.625 -21.875 9.836 1 97.81 605 LYS A N 1
ATOM 4928 C CA . LYS A 1 605 ? 7.465 -21.266 11.156 1 97.81 605 LYS A CA 1
ATOM 4929 C C . LYS A 1 605 ? 7.805 -19.781 11.117 1 97.81 605 LYS A C 1
ATOM 4931 O O . LYS A 1 605 ? 7.117 -18.969 11.742 1 97.81 605 LYS A O 1
ATOM 4936 N N . ILE A 1 606 ? 8.812 -19.453 10.422 1 97.19 606 ILE A N 1
ATOM 4937 C CA . ILE A 1 606 ? 9.188 -18.047 10.266 1 97.19 606 ILE A CA 1
ATOM 4938 C C . ILE A 1 606 ? 8.062 -17.281 9.578 1 97.19 606 ILE A C 1
ATOM 4940 O O . ILE A 1 606 ? 7.68 -16.188 10.016 1 97.19 606 ILE A O 1
ATOM 4944 N N . LEU A 1 607 ? 7.438 -17.844 8.586 1 97 607 LEU A N 1
ATOM 4945 C CA . LEU A 1 607 ? 6.469 -17.156 7.738 1 97 607 LEU A CA 1
ATOM 4946 C C . LEU A 1 607 ? 5.102 -17.109 8.414 1 97 607 LEU A C 1
ATOM 4948 O O . LEU A 1 607 ? 4.344 -16.156 8.203 1 97 607 LEU A O 1
ATOM 4952 N N . THR A 1 608 ? 4.754 -18.125 9.25 1 95.5 608 THR A N 1
ATOM 4953 C CA . THR A 1 608 ? 3.354 -18.25 9.633 1 95.5 608 THR A CA 1
ATOM 4954 C C . THR A 1 608 ? 3.223 -18.422 11.148 1 95.5 608 THR A C 1
ATOM 4956 O O . THR A 1 608 ? 2.135 -18.266 11.703 1 95.5 608 THR A O 1
ATOM 4959 N N . GLY A 1 609 ? 4.312 -18.859 11.805 1 94 609 GLY A N 1
ATOM 4960 C CA . GLY A 1 609 ? 4.254 -19.188 13.219 1 94 609 GLY A CA 1
ATOM 4961 C C . GLY A 1 609 ? 3.902 -20.641 13.477 1 94 609 GLY A C 1
ATOM 4962 O O . GLY A 1 609 ? 3.908 -21.094 14.625 1 94 609 GLY A O 1
ATOM 4963 N N . SER A 1 610 ? 3.707 -21.406 12.398 1 94.69 610 SER A N 1
ATOM 4964 C CA . SER A 1 610 ? 3.344 -22.812 12.531 1 94.69 610 SER A CA 1
ATOM 4965 C C . SER A 1 610 ? 4.332 -23.719 11.789 1 94.69 610 SER A C 1
ATOM 4967 O O . SER A 1 610 ? 5.004 -23.266 10.859 1 94.69 610 SER A O 1
ATOM 4969 N N . GLU A 1 611 ? 4.387 -24.969 12.219 1 96.5 611 GLU A N 1
ATOM 4970 C CA . GLU A 1 611 ? 5.234 -25.969 11.562 1 96.5 611 GLU A CA 1
ATOM 4971 C C . GLU A 1 611 ? 4.398 -27 10.812 1 96.5 611 GLU A C 1
ATOM 4973 O O . GLU A 1 611 ? 4.941 -27.953 10.25 1 96.5 611 GLU A O 1
ATOM 4978 N N . LYS A 1 612 ? 3.113 -26.719 10.797 1 96.25 612 LYS A N 1
ATOM 4979 C CA . LYS A 1 612 ? 2.205 -27.688 10.18 1 96.25 612 LYS A CA 1
ATOM 4980 C C . LYS A 1 612 ? 1.451 -27.062 9.008 1 96.25 612 LYS A C 1
ATOM 4982 O O . LYS A 1 612 ? 1.092 -25.875 9.055 1 96.25 612 LYS A O 1
ATOM 4987 N N . ILE A 1 613 ? 1.207 -27.859 8.016 1 97.56 613 ILE A N 1
ATOM 4988 C CA . ILE A 1 613 ? 0.373 -27.438 6.898 1 97.56 613 ILE A CA 1
ATOM 4989 C C . ILE A 1 613 ? -1.095 -27.719 7.211 1 97.56 613 ILE A C 1
ATOM 4991 O O . ILE A 1 613 ? -1.432 -28.797 7.723 1 97.56 613 ILE A O 1
ATOM 4995 N N . SER A 1 614 ? -1.898 -26.75 6.992 1 96.38 614 SER A N 1
ATOM 4996 C CA . SER A 1 614 ? -3.326 -26.891 7.258 1 96.38 614 SER A CA 1
ATOM 4997 C C . SER A 1 614 ? -4.152 -26.125 6.219 1 96.38 614 SER A C 1
ATOM 4999 O O . SER A 1 614 ? -3.635 -25.266 5.516 1 96.38 614 SER A O 1
ATOM 5001 N N . ALA A 1 615 ? -5.434 -26.484 6.152 1 97.62 615 ALA A N 1
ATOM 5002 C CA . ALA A 1 615 ? -6.348 -25.844 5.219 1 97.62 615 ALA A CA 1
ATOM 5003 C C . ALA A 1 615 ? -7.055 -24.656 5.879 1 97.62 615 ALA A C 1
ATOM 5005 O O . ALA A 1 615 ? -7.875 -23.984 5.246 1 97.62 615 ALA A O 1
ATOM 5006 N N . ASP A 1 616 ? -6.77 -24.266 7.078 1 96.69 616 ASP A N 1
ATOM 5007 C CA . ASP A 1 616 ? -7.504 -23.266 7.852 1 96.69 616 ASP A CA 1
ATOM 5008 C C . ASP A 1 616 ? -7.48 -21.906 7.152 1 96.69 616 ASP A C 1
ATOM 5010 O O . ASP A 1 616 ? -8.508 -21.234 7.051 1 96.69 616 ASP A O 1
ATOM 5014 N N . ALA A 1 617 ? -6.285 -21.531 6.766 1 97.12 617 ALA A N 1
ATOM 5015 C CA . ALA A 1 617 ? -6.148 -20.234 6.109 1 97.12 617 ALA A CA 1
ATOM 5016 C C . ALA A 1 617 ? -6.969 -20.188 4.82 1 97.12 617 ALA A C 1
ATOM 5018 O O . ALA A 1 617 ? -7.52 -19.141 4.473 1 97.12 617 ALA A O 1
ATOM 5019 N N . MET A 1 618 ? -6.996 -21.312 4.086 1 97.94 618 MET A N 1
ATOM 5020 C CA . MET A 1 618 ? -7.812 -21.391 2.877 1 97.94 618 MET A CA 1
ATOM 5021 C C . MET A 1 618 ? -9.281 -21.156 3.199 1 97.94 618 MET A C 1
ATOM 5023 O O . MET A 1 618 ? -9.969 -20.406 2.498 1 97.94 618 MET A O 1
ATOM 5027 N N . TYR A 1 619 ? -9.781 -21.734 4.273 1 97.5 619 TYR A N 1
ATOM 5028 C CA . TYR A 1 619 ? -11.172 -21.547 4.691 1 97.5 619 TYR A CA 1
ATOM 5029 C C . TYR A 1 619 ? -11.438 -20.109 5.07 1 97.5 619 TYR A C 1
ATOM 5031 O O . TYR A 1 619 ? -12.484 -19.547 4.723 1 97.5 619 TYR A O 1
ATOM 5039 N N . ARG A 1 620 ? -10.477 -19.516 5.762 1 95 620 ARG A N 1
ATOM 5040 C CA . ARG A 1 620 ? -10.656 -18.109 6.148 1 95 620 ARG A CA 1
ATOM 5041 C C . ARG A 1 620 ? -10.648 -17.203 4.926 1 95 620 ARG A C 1
ATOM 5043 O O . ARG A 1 620 ? -11.43 -16.25 4.852 1 95 620 ARG A O 1
ATOM 5050 N N . TYR A 1 621 ? -9.828 -17.516 3.986 1 95.75 621 TYR A N 1
ATOM 5051 C CA . TYR A 1 621 ? -9.758 -16.734 2.756 1 95.75 621 TYR A CA 1
ATOM 5052 C C . TYR A 1 621 ? -11.07 -16.797 1.989 1 95.75 621 TYR A C 1
ATOM 5054 O O . TYR A 1 621 ? -11.555 -15.773 1.487 1 95.75 621 TYR A O 1
ATOM 5062 N N . PHE A 1 622 ? -11.703 -17.984 1.933 1 96.56 622 PHE A N 1
ATOM 5063 C CA . PHE A 1 622 ? -12.867 -18.188 1.084 1 96.56 622 PHE A CA 1
ATOM 5064 C C . PHE A 1 622 ? -14.156 -18.078 1.896 1 96.56 622 PHE A C 1
ATOM 5066 O O . PHE A 1 622 ? -15.227 -18.453 1.418 1 96.56 622 PHE A O 1
ATOM 5073 N N . GLU A 1 623 ? -14.086 -17.625 3.113 1 93.31 623 GLU A N 1
ATOM 5074 C CA . GLU A 1 623 ? -15.234 -17.594 4.016 1 93.31 623 GLU A CA 1
ATOM 5075 C C . GLU A 1 623 ? -16.438 -16.922 3.352 1 93.31 623 GLU A C 1
ATOM 5077 O O . GLU A 1 623 ? -17.547 -17.484 3.35 1 93.31 623 GLU A O 1
ATOM 5082 N N . PRO A 1 624 ? -16.281 -15.727 2.725 1 89.12 624 PRO A N 1
ATOM 5083 C CA . PRO A 1 624 ? -17.453 -15.109 2.086 1 89.12 624 PRO A CA 1
ATOM 5084 C C . PRO A 1 624 ? -18.016 -15.953 0.944 1 89.12 624 PRO A C 1
ATOM 5086 O O . PRO A 1 624 ? -19.234 -16 0.743 1 89.12 624 PRO A O 1
ATOM 5089 N N . LEU A 1 625 ? -17.172 -16.609 0.181 1 93.94 625 LEU A N 1
ATOM 5090 C CA . LEU A 1 625 ? -17.625 -17.469 -0.918 1 93.94 625 LEU A CA 1
ATOM 5091 C C . LEU A 1 625 ? -18.391 -18.672 -0.394 1 93.94 625 LEU A C 1
ATOM 5093 O O . LEU A 1 625 ? -19.391 -19.094 -0.996 1 93.94 625 LEU A O 1
ATOM 5097 N N . ILE A 1 626 ? -17.906 -19.25 0.682 1 95.88 626 ILE A N 1
ATOM 5098 C CA . ILE A 1 626 ? -18.578 -20.406 1.28 1 95.88 626 ILE A CA 1
ATOM 5099 C C . ILE A 1 626 ? -20 -20.031 1.667 1 95.88 626 ILE A C 1
ATOM 5101 O O . ILE A 1 626 ? -20.938 -20.781 1.417 1 95.88 626 ILE A O 1
ATOM 5105 N N . GLU A 1 627 ? -20.141 -18.828 2.191 1 91.19 627 GLU A N 1
ATOM 5106 C CA . GLU A 1 627 ? -21.469 -18.344 2.537 1 91.19 627 GLU A CA 1
ATOM 5107 C C . GLU A 1 627 ? -22.344 -18.219 1.296 1 91.19 627 GLU A C 1
ATOM 5109 O O . GLU A 1 627 ? -23.531 -18.578 1.314 1 91.19 627 GLU A O 1
ATOM 5114 N N . LEU A 1 628 ? -21.781 -17.703 0.255 1 90.06 628 LEU A N 1
ATOM 5115 C CA . LEU A 1 628 ? -22.5 -17.547 -0.999 1 90.06 628 LEU A CA 1
ATOM 5116 C C . LEU A 1 628 ? -22.922 -18.906 -1.554 1 90.06 628 LEU A C 1
ATOM 5118 O O . LEU A 1 628 ? -24.047 -19.078 -2.002 1 90.06 628 LEU A O 1
ATOM 5122 N N . LEU A 1 629 ? -22.016 -19.875 -1.554 1 95.88 629 LEU A N 1
ATOM 5123 C CA . LEU A 1 629 ? -22.312 -21.203 -2.049 1 95.88 629 LEU A CA 1
ATOM 5124 C C . LEU A 1 629 ? -23.422 -21.844 -1.235 1 95.88 629 LEU A C 1
ATOM 5126 O O . LEU A 1 629 ? -24.328 -22.484 -1.798 1 95.88 629 LEU A O 1
ATOM 5130 N N . ASP A 1 630 ? -23.375 -21.672 0.07 1 95.88 630 ASP A N 1
ATOM 5131 C CA . ASP A 1 630 ? -24.422 -22.219 0.933 1 95.88 630 ASP A CA 1
ATOM 5132 C C . ASP A 1 630 ? -25.781 -21.594 0.61 1 95.88 630 ASP A C 1
ATOM 5134 O O . ASP A 1 630 ? -26.797 -22.297 0.575 1 95.88 630 ASP A O 1
ATOM 5138 N N . LYS A 1 631 ? -25.797 -20.312 0.389 1 92.19 631 LYS A N 1
ATOM 5139 C CA . LYS A 1 631 ? -27.031 -19.625 0.029 1 92.19 631 LYS A CA 1
ATOM 5140 C C . LYS A 1 631 ? -27.578 -20.125 -1.3 1 92.19 631 LYS A C 1
ATOM 5142 O O . LYS A 1 631 ? -28.781 -20.359 -1.434 1 92.19 631 LYS A O 1
ATOM 5147 N N . LEU A 1 632 ? -26.703 -20.328 -2.291 1 93.81 632 LEU A N 1
ATOM 5148 C CA . LEU A 1 632 ? -27.125 -20.844 -3.592 1 93.81 632 LEU A CA 1
ATOM 5149 C C . LEU A 1 632 ? -27.688 -22.25 -3.467 1 93.81 632 LEU A C 1
ATOM 5151 O O . LEU A 1 632 ? -28.719 -22.578 -4.047 1 93.81 632 LEU A O 1
ATOM 5155 N N . ILE A 1 633 ? -27.062 -23.062 -2.711 1 97.38 633 ILE A N 1
ATOM 5156 C CA . ILE A 1 633 ? -27.438 -24.453 -2.523 1 97.38 633 ILE A CA 1
ATOM 5157 C C . ILE A 1 633 ? -28.812 -24.531 -1.865 1 97.38 633 ILE A C 1
ATOM 5159 O O . ILE A 1 633 ? -29.672 -25.328 -2.287 1 97.38 633 ILE A O 1
ATOM 5163 N N . GLN A 1 634 ? -28.953 -23.688 -0.911 1 96.69 634 GLN A N 1
ATOM 5164 C CA . GLN A 1 634 ? -30.234 -23.688 -0.195 1 96.69 634 GLN A CA 1
ATOM 5165 C C . GLN A 1 634 ? -31.359 -23.141 -1.073 1 96.69 634 GLN A C 1
ATOM 5167 O O . GLN A 1 634 ? -32.406 -23.781 -1.205 1 96.69 634 GLN A O 1
ATOM 5172 N N . ARG A 1 635 ? -31.109 -22.062 -1.697 1 95.69 635 ARG A N 1
ATOM 5173 C CA . ARG A 1 635 ? -32.125 -21.375 -2.48 1 95.69 635 ARG A CA 1
ATOM 5174 C C . ARG A 1 635 ? -32.562 -22.203 -3.688 1 95.69 635 ARG A C 1
ATOM 5176 O O . ARG A 1 635 ? -33.719 -22.203 -4.066 1 95.69 635 ARG A O 1
ATOM 5183 N N . LEU A 1 636 ? -31.594 -22.938 -4.293 1 96.44 636 LEU A N 1
ATOM 5184 C CA . LEU A 1 636 ? -31.859 -23.641 -5.539 1 96.44 636 LEU A CA 1
ATOM 5185 C C . LEU A 1 636 ? -32.031 -25.141 -5.285 1 96.44 636 LEU A C 1
ATOM 5187 O O . LEU A 1 636 ? -32.188 -25.922 -6.227 1 96.44 636 LEU A O 1
ATOM 5191 N N . ASP A 1 637 ? -31.969 -25.547 -4.07 1 97 637 ASP A N 1
ATOM 5192 C CA . ASP A 1 637 ? -32.125 -26.938 -3.654 1 97 637 ASP A CA 1
ATOM 5193 C C . ASP A 1 637 ? -31.156 -27.844 -4.402 1 97 637 ASP A C 1
ATOM 5195 O O . ASP A 1 637 ? -31.562 -28.828 -5.016 1 97 637 ASP A O 1
ATOM 5199 N N . ILE A 1 638 ? -29.906 -27.484 -4.406 1 97.88 638 ILE A N 1
ATOM 5200 C CA . ILE A 1 638 ? -28.859 -28.188 -5.129 1 97.88 638 ILE A CA 1
ATOM 5201 C C . ILE A 1 638 ? -28.359 -29.359 -4.293 1 97.88 638 ILE A C 1
ATOM 5203 O O . ILE A 1 638 ? -27.906 -29.172 -3.162 1 97.88 638 ILE A O 1
ATOM 5207 N N . PRO A 1 639 ? -28.391 -30.594 -4.777 1 97.5 639 PRO A N 1
ATOM 5208 C CA . PRO A 1 639 ? -27.797 -31.703 -4.035 1 97.5 639 PRO A CA 1
ATOM 5209 C C . PRO A 1 639 ? -26.281 -31.641 -3.982 1 97.5 639 PRO A C 1
ATOM 5211 O O . PRO A 1 639 ? -25.625 -31.438 -5.012 1 97.5 639 PRO A O 1
ATOM 5214 N N . VAL A 1 640 ? -25.719 -31.844 -2.836 1 97.81 640 VAL A N 1
ATOM 5215 C CA . VAL A 1 640 ? -24.266 -31.781 -2.66 1 97.81 640 VAL A CA 1
ATOM 5216 C C . VAL A 1 640 ? -23.703 -33.219 -2.648 1 97.81 640 VAL A C 1
ATOM 5218 O O . VAL A 1 640 ? -24.297 -34.125 -2.074 1 97.81 640 VAL A O 1
ATOM 5221 N N . GLY A 1 641 ? -22.516 -33.375 -3.283 1 95.06 641 GLY A N 1
ATOM 5222 C CA . GLY A 1 641 ? -21.891 -34.688 -3.4 1 95.06 641 GLY A CA 1
ATOM 5223 C C . GLY A 1 641 ? -22.234 -35.406 -4.695 1 95.06 641 GLY A C 1
ATOM 5224 O O . GLY A 1 641 ? -22.766 -34.781 -5.629 1 95.06 641 GLY A O 1
ATOM 5225 N N . TRP A 1 642 ? -21.781 -36.625 -4.848 1 96.38 642 TRP A N 1
ATOM 5226 C CA . TRP A 1 642 ? -22.078 -37.469 -6.012 1 96.38 642 TRP A CA 1
ATOM 5227 C C . TRP A 1 642 ? -22.031 -38.938 -5.648 1 96.38 642 TRP A C 1
ATOM 5229 O O . TRP A 1 642 ? -21.406 -39.312 -4.656 1 96.38 642 TRP A O 1
ATOM 5239 N N . MET B 1 1 ? 50.406 26.531 -14.898 1 24.95 1 MET B N 1
ATOM 5240 C CA . MET B 1 1 ? 49.688 26.516 -13.641 1 24.95 1 MET B CA 1
ATOM 5241 C C . MET B 1 1 ? 48.5 27.5 -13.672 1 24.95 1 MET B C 1
ATOM 5243 O O . MET B 1 1 ? 48.656 28.656 -13.297 1 24.95 1 MET B O 1
ATOM 5247 N N . THR B 1 2 ? 47.906 27.625 -14.797 1 32.81 2 THR B N 1
ATOM 5248 C CA . THR B 1 2 ? 46.875 28.609 -15.125 1 32.81 2 THR B CA 1
ATOM 5249 C C . THR B 1 2 ? 45.75 28.562 -14.086 1 32.81 2 THR B C 1
ATOM 5251 O O . THR B 1 2 ? 45.125 27.516 -13.867 1 32.81 2 THR B O 1
ATOM 5254 N N . GLN B 1 3 ? 46.062 29.203 -13 1 36.16 3 GLN B N 1
ATOM 5255 C CA . GLN B 1 3 ? 45.031 29.422 -11.969 1 36.16 3 GLN B CA 1
ATOM 5256 C C . GLN B 1 3 ? 43.688 29.75 -12.594 1 36.16 3 GLN B C 1
ATOM 5258 O O . GLN B 1 3 ? 43.562 30.734 -13.312 1 36.16 3 GLN B O 1
ATOM 5263 N N . THR B 1 4 ? 43 28.766 -13.086 1 42.53 4 THR B N 1
ATOM 5264 C CA . THR B 1 4 ? 41.625 28.938 -13.625 1 42.53 4 THR B CA 1
ATOM 5265 C C . THR B 1 4 ? 40.875 30 -12.836 1 42.53 4 THR B C 1
ATOM 5267 O O . THR B 1 4 ? 40.688 29.859 -11.633 1 42.53 4 THR B O 1
ATOM 5270 N N . ALA B 1 5 ? 41 31.156 -13.07 1 49.06 5 ALA B N 1
ATOM 5271 C CA . ALA B 1 5 ? 40.469 32.406 -12.578 1 49.06 5 ALA B CA 1
ATOM 5272 C C . ALA B 1 5 ? 39 32.281 -12.234 1 49.06 5 ALA B C 1
ATOM 5274 O O . ALA B 1 5 ? 38.156 32.062 -13.117 1 49.06 5 ALA B O 1
ATOM 5275 N N . THR B 1 6 ? 38.625 31.656 -11.016 1 64.94 6 THR B N 1
ATOM 5276 C CA . THR B 1 6 ? 37.25 31.406 -10.617 1 64.94 6 THR B CA 1
ATOM 5277 C C . THR B 1 6 ? 36.406 32.656 -10.766 1 64.94 6 THR B C 1
ATOM 5279 O O . THR B 1 6 ? 36.844 33.781 -10.43 1 64.94 6 THR B O 1
ATOM 5282 N N . ASN B 1 7 ? 35.312 32.844 -11.586 1 81.25 7 ASN B N 1
ATOM 5283 C CA . ASN B 1 7 ? 34.281 33.875 -11.805 1 81.25 7 ASN B CA 1
ATOM 5284 C C . ASN B 1 7 ? 33.781 34.469 -10.484 1 81.25 7 ASN B C 1
ATOM 5286 O O . ASN B 1 7 ? 33.469 33.719 -9.547 1 81.25 7 ASN B O 1
ATOM 5290 N N . PRO B 1 8 ? 34.188 35.75 -10.273 1 85.88 8 PRO B N 1
ATOM 5291 C CA . PRO B 1 8 ? 33.812 36.438 -9.023 1 85.88 8 PRO B CA 1
ATOM 5292 C C . PRO B 1 8 ? 32.375 36.125 -8.578 1 85.88 8 PRO B C 1
ATOM 5294 O O . PRO B 1 8 ? 32.125 36.062 -7.375 1 85.88 8 PRO B O 1
ATOM 5297 N N . ALA B 1 9 ? 31.578 36 -9.438 1 89.81 9 ALA B N 1
ATOM 5298 C CA . ALA B 1 9 ? 30.188 35.688 -9.102 1 89.81 9 ALA B CA 1
ATOM 5299 C C . ALA B 1 9 ? 30.094 34.312 -8.453 1 89.81 9 ALA B C 1
ATOM 5301 O O . ALA B 1 9 ? 29.328 34.125 -7.5 1 89.81 9 ALA B O 1
ATOM 5302 N N . THR B 1 10 ? 30.781 33.375 -8.953 1 91.56 10 THR B N 1
ATOM 5303 C CA . THR B 1 10 ? 30.797 32.031 -8.391 1 91.56 10 THR B CA 1
ATOM 5304 C C . THR B 1 10 ? 31.453 32.031 -7.012 1 91.56 10 THR B C 1
ATOM 5306 O O . THR B 1 10 ? 31.016 31.281 -6.125 1 91.56 10 THR B O 1
ATOM 5309 N N . GLU B 1 11 ? 32.406 32.781 -6.922 1 92.44 11 GLU B N 1
ATOM 5310 C CA . GLU B 1 11 ? 33.062 32.906 -5.625 1 92.44 11 GLU B CA 1
ATOM 5311 C C . GLU B 1 11 ? 32.125 33.5 -4.582 1 92.44 11 GLU B C 1
ATOM 5313 O O . GLU B 1 11 ? 32.125 33.094 -3.422 1 92.44 11 GLU B O 1
ATOM 5318 N N . TRP B 1 12 ? 31.391 34.531 -4.977 1 94.62 12 TRP B N 1
ATOM 5319 C CA . TRP B 1 12 ? 30.375 35.125 -4.105 1 94.62 12 TRP B CA 1
ATOM 5320 C C . TRP B 1 12 ? 29.375 34.094 -3.629 1 94.62 12 TRP B C 1
ATOM 5322 O O . TRP B 1 12 ? 29.078 34 -2.438 1 94.62 12 TRP B O 1
ATOM 5332 N N . PHE B 1 13 ? 28.969 33.312 -4.543 1 94.62 13 PHE B N 1
ATOM 5333 C CA . PHE B 1 13 ? 27.969 32.312 -4.258 1 94.62 13 PHE B CA 1
ATOM 5334 C C . PHE B 1 13 ? 28.516 31.25 -3.299 1 94.62 13 PHE B C 1
ATOM 5336 O O . PHE B 1 13 ? 27.828 30.844 -2.361 1 94.62 13 PHE B O 1
ATOM 5343 N N . GLU B 1 14 ? 29.688 30.797 -3.494 1 95.31 14 GLU B N 1
ATOM 5344 C CA . GLU B 1 14 ? 30.312 29.812 -2.633 1 95.31 14 GLU B CA 1
ATOM 5345 C C . GLU B 1 14 ? 30.516 30.344 -1.218 1 95.31 14 GLU B C 1
ATOM 5347 O O . GLU B 1 14 ? 30.219 29.641 -0.24 1 95.31 14 GLU B O 1
ATOM 5352 N N . ARG B 1 15 ? 30.969 31.516 -1.126 1 95.19 15 ARG B N 1
ATOM 5353 C CA . ARG B 1 15 ? 31.172 32.156 0.173 1 95.19 15 ARG B CA 1
ATOM 5354 C C . ARG B 1 15 ? 29.859 32.344 0.908 1 95.19 15 ARG B C 1
ATOM 5356 O O . ARG B 1 15 ? 29.766 32.094 2.113 1 95.19 15 ARG B O 1
ATOM 5363 N N . LEU B 1 16 ? 28.922 32.844 0.17 1 96.56 16 LEU B N 1
ATOM 5364 C CA . LEU B 1 16 ? 27.578 33 0.728 1 96.56 16 LEU B CA 1
ATOM 5365 C C . LEU B 1 16 ? 27.109 31.719 1.406 1 96.56 16 LEU B C 1
ATOM 5367 O O . LEU B 1 16 ? 26.672 31.75 2.559 1 96.56 16 LEU B O 1
ATOM 5371 N N . ASN B 1 17 ? 27.219 30.656 0.725 1 97.5 17 ASN B N 1
ATOM 5372 C CA . ASN B 1 17 ? 26.672 29.391 1.221 1 97.5 17 ASN B CA 1
ATOM 5373 C C . ASN B 1 17 ? 27.469 28.859 2.406 1 97.5 17 ASN B C 1
ATOM 5375 O O . ASN B 1 17 ? 26.891 28.297 3.34 1 97.5 17 ASN B O 1
ATOM 5379 N N . VAL B 1 18 ? 28.734 29.031 2.43 1 97.69 18 VAL B N 1
ATOM 5380 C CA . VAL B 1 18 ? 29.578 28.562 3.527 1 97.69 18 VAL B CA 1
ATOM 5381 C C . VAL B 1 18 ? 29.266 29.375 4.785 1 97.69 18 VAL B C 1
ATOM 5383 O O . VAL B 1 18 ? 29.062 28.812 5.859 1 97.69 18 VAL B O 1
ATOM 5386 N N . GLU B 1 19 ? 29.219 30.672 4.629 1 98.12 19 GLU B N 1
ATOM 5387 C CA . GLU B 1 19 ? 29 31.547 5.777 1 98.12 19 GLU B CA 1
ATOM 5388 C C . GLU B 1 19 ? 27.562 31.438 6.281 1 98.12 19 GLU B C 1
ATOM 5390 O O . GLU B 1 19 ? 27.312 31.484 7.488 1 98.12 19 GLU B O 1
ATOM 5395 N N . LEU B 1 20 ? 26.703 31.375 5.348 1 97.94 20 LEU B N 1
ATOM 5396 C CA . LEU B 1 20 ? 25.297 31.219 5.734 1 97.94 20 LEU B CA 1
ATOM 5397 C C . LEU B 1 20 ? 25.094 29.938 6.523 1 97.94 20 LEU B C 1
ATOM 5399 O O . LEU B 1 20 ? 24.297 29.906 7.465 1 97.94 20 LEU B O 1
ATOM 5403 N N . LYS B 1 21 ? 25.688 28.859 6.098 1 98 21 LYS B N 1
ATOM 5404 C CA . LYS B 1 21 ? 25.578 27.578 6.809 1 98 21 LYS B CA 1
ATOM 5405 C C . LYS B 1 21 ? 26 27.734 8.273 1 98 21 LYS B C 1
ATOM 5407 O O . LYS B 1 21 ? 25.328 27.203 9.164 1 98 21 LYS B O 1
ATOM 5412 N N . GLU B 1 22 ? 27.047 28.438 8.492 1 97.94 22 GLU B N 1
ATOM 5413 C CA . GLU B 1 22 ? 27.547 28.656 9.852 1 97.94 22 GLU B CA 1
ATOM 5414 C C . GLU B 1 22 ? 26.562 29.484 10.664 1 97.94 22 GLU B C 1
ATOM 5416 O O . GLU B 1 22 ? 26.266 29.156 11.82 1 97.94 22 GLU B O 1
ATOM 5421 N N . LEU B 1 23 ? 26.094 30.531 10.078 1 97.75 23 LEU B N 1
ATOM 5422 C CA . LEU B 1 23 ? 25.156 31.406 10.766 1 97.75 23 LEU B CA 1
ATOM 5423 C C . LEU B 1 23 ? 23.844 30.656 11.062 1 97.75 23 LEU B C 1
ATOM 5425 O O . LEU B 1 23 ? 23.312 30.781 12.164 1 97.75 23 LEU B O 1
ATOM 5429 N N . ASN B 1 24 ? 23.391 29.938 10.07 1 97.62 24 ASN B N 1
ATOM 5430 C CA . ASN B 1 24 ? 22.156 29.188 10.25 1 97.62 24 ASN B CA 1
ATOM 5431 C C . ASN B 1 24 ? 22.312 28.094 11.312 1 97.62 24 ASN B C 1
ATOM 5433 O O . ASN B 1 24 ? 21.391 27.828 12.078 1 97.62 24 ASN B O 1
ATOM 5437 N N . HIS B 1 25 ? 23.406 27.406 11.289 1 98 25 HIS B N 1
ATOM 5438 C CA . HIS B 1 25 ? 23.656 26.375 12.297 1 98 25 HIS B CA 1
ATOM 5439 C C . HIS B 1 25 ? 23.641 26.969 13.703 1 98 25 HIS B C 1
ATOM 5441 O O . HIS B 1 25 ? 23.047 26.406 14.609 1 98 25 HIS B O 1
ATOM 5447 N N . GLU B 1 26 ? 24.328 28.094 13.891 1 97.31 26 GLU B N 1
ATOM 5448 C CA . GLU B 1 26 ? 24.344 28.781 15.18 1 97.31 26 GLU B CA 1
ATOM 5449 C C . GLU B 1 26 ? 22.938 29.172 15.609 1 97.31 26 GLU B C 1
ATOM 5451 O O . GLU B 1 26 ? 22.562 29 16.766 1 97.31 26 GLU B O 1
ATOM 5456 N N . ALA B 1 27 ? 22.219 29.703 14.695 1 96.44 27 ALA B N 1
ATOM 5457 C CA . ALA B 1 27 ? 20.828 30.078 14.969 1 96.44 27 ALA B CA 1
ATOM 5458 C C . ALA B 1 27 ? 20.016 28.859 15.391 1 96.44 27 ALA B C 1
ATOM 5460 O O . ALA B 1 27 ? 19.203 28.953 16.328 1 96.44 27 ALA B O 1
ATOM 5461 N N . ALA B 1 28 ? 20.188 27.797 14.641 1 96.44 28 ALA B N 1
ATOM 5462 C CA . ALA B 1 28 ? 19.453 26.578 14.938 1 96.44 28 ALA B CA 1
ATOM 5463 C C . ALA B 1 28 ? 19.797 26.047 16.328 1 96.44 28 ALA B C 1
ATOM 5465 O O . ALA B 1 28 ? 18.938 25.562 17.047 1 96.44 28 ALA B O 1
ATOM 5466 N N . LEU B 1 29 ? 21.031 26.125 16.688 1 95.62 29 LEU B N 1
ATOM 5467 C CA . LEU B 1 29 ? 21.469 25.688 18.016 1 95.62 29 LEU B CA 1
ATOM 5468 C C . LEU B 1 29 ? 20.766 26.484 19.109 1 95.62 29 LEU B C 1
ATOM 5470 O O . LEU B 1 29 ? 20.281 25.922 20.094 1 95.62 29 LEU B O 1
ATOM 5474 N N . TYR B 1 30 ? 20.75 27.781 18.938 1 93.75 30 TYR B N 1
ATOM 5475 C CA . TYR B 1 30 ? 20.109 28.641 19.938 1 93.75 30 TYR B CA 1
ATOM 5476 C C . TYR B 1 30 ? 18.609 28.391 20 1 93.75 30 TYR B C 1
ATOM 5478 O O . TYR B 1 30 ? 18.016 28.375 21.078 1 93.75 30 TYR B O 1
ATOM 5486 N N . ALA B 1 31 ? 18.031 28.266 18.859 1 90.88 31 ALA B N 1
ATOM 5487 C CA . ALA B 1 31 ? 16.594 27.969 18.812 1 90.88 31 ALA B CA 1
ATOM 5488 C C . ALA B 1 31 ? 16.297 26.641 19.5 1 90.88 31 ALA B C 1
ATOM 5490 O O . ALA B 1 31 ? 15.297 26.531 20.219 1 90.88 31 ALA B O 1
ATOM 5491 N N . TRP B 1 32 ? 17.109 25.625 19.234 1 91.62 32 TRP B N 1
ATOM 5492 C CA . TRP B 1 32 ? 16.938 24.312 19.859 1 91.62 32 TRP B CA 1
ATOM 5493 C C . TRP B 1 32 ? 17.078 24.422 21.375 1 91.62 32 TRP B C 1
ATOM 5495 O O . TRP B 1 32 ? 16.25 23.875 22.125 1 91.62 32 TRP B O 1
ATOM 5505 N N . ASP B 1 33 ? 18.031 25.172 21.797 1 88.81 33 ASP B N 1
ATOM 5506 C CA . ASP B 1 33 ? 18.266 25.359 23.234 1 88.81 33 ASP B CA 1
ATOM 5507 C C . ASP B 1 33 ? 17.078 26.078 23.891 1 88.81 33 ASP B C 1
ATOM 5509 O O . ASP B 1 33 ? 16.656 25.734 24.984 1 88.81 33 ASP B O 1
ATOM 5513 N N . SER B 1 34 ? 16.625 27.016 23.203 1 83.38 34 SER B N 1
ATOM 5514 C CA . SER B 1 34 ? 15.492 27.781 23.719 1 83.38 34 SER B CA 1
ATOM 5515 C C . SER B 1 34 ? 14.234 26.938 23.812 1 83.38 34 SER B C 1
ATOM 5517 O O . SER B 1 34 ? 13.359 27.219 24.641 1 83.38 34 SER B O 1
ATOM 5519 N N . SER B 1 35 ? 14.164 25.938 23.031 1 83.06 35 SER B N 1
ATOM 5520 C CA . SER B 1 35 ? 12.977 25.078 23.016 1 83.06 35 SER B CA 1
ATOM 5521 C C . SER B 1 35 ? 13.102 23.922 24 1 83.06 35 SER B C 1
ATOM 5523 O O . SER B 1 35 ? 12.102 23.359 24.422 1 83.06 35 SER B O 1
ATOM 5525 N N . THR B 1 36 ? 14.312 23.594 24.391 1 84 36 THR B N 1
ATOM 5526 C CA . THR B 1 36 ? 14.508 22.359 25.141 1 84 36 THR B CA 1
ATOM 5527 C C . THR B 1 36 ? 15 22.641 26.547 1 84 36 THR B C 1
ATOM 5529 O O . THR B 1 36 ? 14.969 21.766 27.422 1 84 36 THR B O 1
ATOM 5532 N N . LEU B 1 37 ? 15.391 23.922 26.688 1 78.38 37 LEU B N 1
ATOM 5533 C CA . LEU B 1 37 ? 15.883 24.312 28 1 78.38 37 LEU B CA 1
ATOM 5534 C C . LEU B 1 37 ? 15.07 25.484 28.562 1 78.38 37 LEU B C 1
ATOM 5536 O O . LEU B 1 37 ? 14.438 26.219 27.797 1 78.38 37 LEU B O 1
ATOM 5540 N N . PRO B 1 38 ? 14.969 25.609 29.891 1 70.25 38 PRO B N 1
ATOM 5541 C CA . PRO B 1 38 ? 14.297 26.781 30.453 1 70.25 38 PRO B CA 1
ATOM 5542 C C . PRO B 1 38 ? 14.875 28.094 29.938 1 70.25 38 PRO B C 1
ATOM 5544 O O . PRO B 1 38 ? 16.078 28.172 29.656 1 70.25 38 PRO B O 1
ATOM 5547 N N . THR B 1 39 ? 13.945 28.953 29.719 1 67.38 39 THR B N 1
ATOM 5548 C CA . THR B 1 39 ? 14.336 30.25 29.156 1 67.38 39 THR B CA 1
ATOM 5549 C C . THR B 1 39 ? 15.461 30.859 29.984 1 67.38 39 THR B C 1
ATOM 5551 O O . THR B 1 39 ? 15.328 31.047 31.188 1 67.38 39 THR B O 1
ATOM 5554 N N . GLN B 1 40 ? 16.547 31.016 29.328 1 72.25 40 GLN B N 1
ATOM 5555 C CA . GLN B 1 40 ? 17.688 31.703 29.922 1 72.25 40 GLN B CA 1
ATOM 5556 C C . GLN B 1 40 ? 17.953 33.031 29.234 1 72.25 40 GLN B C 1
ATOM 5558 O O . GLN B 1 40 ? 18 33.094 28.016 1 72.25 40 GLN B O 1
ATOM 5563 N N . MET B 1 41 ? 17.984 34.031 30.031 1 77.56 41 MET B N 1
ATOM 5564 C CA . MET B 1 41 ? 18.25 35.375 29.5 1 77.56 41 MET B CA 1
ATOM 5565 C C . MET B 1 41 ? 19.516 35.375 28.641 1 77.56 41 MET B C 1
ATOM 5567 O O . MET B 1 41 ? 19.578 36.125 27.656 1 77.56 41 MET B O 1
ATOM 5571 N N . ALA B 1 42 ? 20.375 34.594 29 1 79.44 42 ALA B N 1
ATOM 5572 C CA . ALA B 1 42 ? 21.625 34.531 28.25 1 79.44 42 ALA B CA 1
ATOM 5573 C C . ALA B 1 42 ? 21.391 34.031 26.828 1 79.44 42 ALA B C 1
ATOM 5575 O O . ALA B 1 42 ? 22.031 34.5 25.891 1 79.44 42 ALA B O 1
ATOM 5576 N N . THR B 1 43 ? 20.547 33.156 26.688 1 86.19 43 THR B N 1
ATOM 5577 C CA . THR B 1 43 ? 20.234 32.625 25.359 1 86.19 43 THR B CA 1
ATOM 5578 C C . THR B 1 43 ? 19.516 33.656 24.516 1 86.19 43 THR B C 1
ATOM 5580 O O . THR B 1 43 ? 19.781 33.812 23.328 1 86.19 43 THR B O 1
ATOM 5583 N N . VAL B 1 44 ? 18.703 34.375 25.125 1 86.38 44 VAL B N 1
ATOM 5584 C CA . VAL B 1 44 ? 17.969 35.438 24.422 1 86.38 44 VAL B CA 1
ATOM 5585 C C . VAL B 1 44 ? 18.953 36.5 23.922 1 86.38 44 VAL B C 1
ATOM 5587 O O . VAL B 1 44 ? 18.844 36.969 22.781 1 86.38 44 VAL B O 1
ATOM 5590 N N . GLU B 1 45 ? 19.859 36.844 24.766 1 90.75 45 GLU B N 1
ATOM 5591 C CA . GLU B 1 45 ? 20.859 37.812 24.375 1 90.75 45 GLU B CA 1
ATOM 5592 C C . GLU B 1 45 ? 21.719 37.312 23.219 1 90.75 45 GLU B C 1
ATOM 5594 O O . GLU B 1 45 ? 22.078 38.094 22.328 1 90.75 45 GLU B O 1
ATOM 5599 N N . LYS B 1 46 ? 22.062 36.062 23.297 1 93.44 46 LYS B N 1
ATOM 5600 C CA . LYS B 1 46 ? 22.844 35.469 22.203 1 93.44 46 LYS B CA 1
ATOM 5601 C C . LYS B 1 46 ? 22.062 35.531 20.891 1 93.44 46 LYS B C 1
ATOM 5603 O O . LYS B 1 46 ? 22.641 35.75 19.828 1 93.44 46 LYS B O 1
ATOM 5608 N N . ILE B 1 47 ? 20.828 35.312 20.984 1 93.5 47 ILE B N 1
ATOM 5609 C CA . ILE B 1 47 ? 19.969 35.344 19.812 1 93.5 47 ILE B CA 1
ATOM 5610 C C . ILE B 1 47 ? 19.938 36.75 19.234 1 93.5 47 ILE B C 1
ATOM 5612 O O . ILE B 1 47 ? 20.016 36.938 18.016 1 93.5 47 ILE B O 1
ATOM 5616 N N . ILE B 1 48 ? 19.844 37.719 20.078 1 93.81 48 ILE B N 1
ATOM 5617 C CA . ILE B 1 48 ? 19.812 39.094 19.641 1 93.81 48 ILE B CA 1
ATOM 5618 C C . ILE B 1 48 ? 21.141 39.469 18.984 1 93.81 48 ILE B C 1
ATOM 5620 O O . ILE B 1 48 ? 21.156 40.094 17.922 1 93.81 48 ILE B O 1
ATOM 5624 N N . GLN B 1 49 ? 22.219 39.062 19.578 1 96.06 49 GLN B N 1
ATOM 5625 C CA . GLN B 1 49 ? 23.531 39.344 19.016 1 96.06 49 GLN B CA 1
ATOM 5626 C C . GLN B 1 49 ? 23.719 38.656 17.672 1 96.06 49 GLN B C 1
ATOM 5628 O O . GLN B 1 49 ? 24.281 39.25 16.734 1 96.06 49 GLN B O 1
ATOM 5633 N N . LEU B 1 50 ? 23.312 37.469 17.641 1 96.69 50 LEU B N 1
ATOM 5634 C CA . LEU B 1 50 ? 23.406 36.75 16.375 1 96.69 50 LEU B CA 1
ATOM 5635 C C . LEU B 1 50 ? 22.562 37.438 15.297 1 96.69 50 LEU B C 1
ATOM 5637 O O . LEU B 1 50 ? 22.969 37.5 14.141 1 96.69 50 LEU B O 1
ATOM 5641 N N . THR B 1 51 ? 21.391 37.875 15.695 1 95.94 51 THR B N 1
ATOM 5642 C CA . THR B 1 51 ? 20.5 38.562 14.75 1 95.94 51 THR B CA 1
ATOM 5643 C C . THR B 1 51 ? 21.172 39.844 14.203 1 95.94 51 THR B C 1
ATOM 5645 O O . THR B 1 51 ? 21.078 40.125 13.008 1 95.94 51 THR B O 1
ATOM 5648 N N . LYS B 1 52 ? 21.859 40.562 15.008 1 96.94 52 LYS B N 1
ATOM 5649 C CA . LYS B 1 52 ? 22.594 41.75 14.586 1 96.94 52 LYS B CA 1
ATOM 5650 C C . LYS B 1 52 ? 23.734 41.375 13.633 1 96.94 52 LYS B C 1
ATOM 5652 O O . LYS B 1 52 ? 23.891 42 12.578 1 96.94 52 LYS B O 1
ATOM 5657 N N . ARG B 1 53 ? 24.453 40.344 14.031 1 97.19 53 ARG B N 1
ATOM 5658 C CA . ARG B 1 53 ? 25.562 39.906 13.195 1 97.19 53 ARG B CA 1
ATOM 5659 C C . ARG B 1 53 ? 25.078 39.438 11.828 1 97.19 53 ARG B C 1
ATOM 5661 O O . ARG B 1 53 ? 25.688 39.75 10.805 1 97.19 53 ARG B O 1
ATOM 5668 N N . LYS B 1 54 ? 24.031 38.719 11.82 1 96.69 54 LYS B N 1
ATOM 5669 C CA . LYS B 1 54 ? 23.469 38.219 10.562 1 96.69 54 LYS B CA 1
ATOM 5670 C C . LYS B 1 54 ? 22.969 39.344 9.688 1 96.69 54 LYS B C 1
ATOM 5672 O O . LYS B 1 54 ? 23.156 39.344 8.469 1 96.69 54 LYS B O 1
ATOM 5677 N N . ALA B 1 55 ? 22.328 40.312 10.305 1 95.88 55 ALA B N 1
ATOM 5678 C CA . ALA B 1 55 ? 21.859 41.469 9.555 1 95.88 55 ALA B CA 1
ATOM 5679 C C . ALA B 1 55 ? 23.016 42.219 8.891 1 95.88 55 ALA B C 1
ATOM 5681 O O . ALA B 1 55 ? 22.906 42.625 7.73 1 95.88 55 ALA B O 1
ATOM 5682 N N . HIS B 1 56 ? 24.109 42.406 9.594 1 96.69 56 HIS B N 1
ATOM 5683 C CA . HIS B 1 56 ? 25.297 43.062 9.031 1 96.69 56 HIS B CA 1
ATOM 5684 C C . HIS B 1 56 ? 25.891 42.219 7.895 1 96.69 56 HIS B C 1
ATOM 5686 O O . HIS B 1 56 ? 26.281 42.781 6.859 1 96.69 56 HIS B O 1
ATOM 5692 N N . TRP B 1 57 ? 25.953 40.969 8.195 1 97.62 57 TRP B N 1
ATOM 5693 C CA . TRP B 1 57 ? 26.484 40.062 7.195 1 97.62 57 TRP B CA 1
ATOM 5694 C C . TRP B 1 57 ? 25.641 40.125 5.918 1 97.62 57 TRP B C 1
ATOM 5696 O O . TRP B 1 57 ? 26.188 40.156 4.812 1 97.62 57 TRP B O 1
ATOM 5706 N N . GLU B 1 58 ? 24.312 40.062 6.043 1 96.69 58 GLU B N 1
ATOM 5707 C CA . GLU B 1 58 ? 23.406 40.094 4.898 1 96.69 58 GLU B CA 1
ATOM 5708 C C . GLU B 1 58 ? 23.609 41.375 4.066 1 96.69 58 GLU B C 1
ATOM 5710 O O . GLU B 1 58 ? 23.656 41.312 2.838 1 96.69 58 GLU B O 1
ATOM 5715 N N . ARG B 1 59 ? 23.766 42.469 4.711 1 95.06 59 ARG B N 1
ATOM 5716 C CA . ARG B 1 59 ? 24.016 43.719 4.008 1 95.06 59 ARG B CA 1
ATOM 5717 C C . ARG B 1 59 ? 25.312 43.688 3.229 1 95.06 59 ARG B C 1
ATOM 5719 O O . ARG B 1 59 ? 25.375 44.094 2.066 1 95.06 59 ARG B O 1
ATOM 5726 N N . THR B 1 60 ? 26.266 43.156 3.891 1 95.81 60 THR B N 1
ATOM 5727 C CA . THR B 1 60 ? 27.578 43.062 3.258 1 95.81 60 THR B CA 1
ATOM 5728 C C . THR B 1 60 ? 27.531 42.125 2.049 1 95.81 60 THR B C 1
ATOM 5730 O O . THR B 1 60 ? 28.062 42.469 0.986 1 95.81 60 THR B O 1
ATOM 5733 N N . MET B 1 61 ? 26.953 41 2.264 1 95.62 61 MET B N 1
ATOM 5734 C CA . MET B 1 61 ? 26.875 40.031 1.194 1 95.62 61 MET B CA 1
ATOM 5735 C C . MET B 1 61 ? 26.047 40.531 0.029 1 95.62 61 MET B C 1
ATOM 5737 O O . MET B 1 61 ? 26.344 40.25 -1.132 1 95.62 61 MET B O 1
ATOM 5741 N N . CYS B 1 62 ? 24.953 41.25 0.329 1 95.25 62 CYS B N 1
ATOM 5742 C CA . CYS B 1 62 ? 24.125 41.812 -0.72 1 95.25 62 CYS B CA 1
ATOM 5743 C C . CYS B 1 62 ? 24.891 42.875 -1.498 1 95.25 62 CYS B C 1
ATOM 5745 O O . CYS B 1 62 ? 24.797 42.938 -2.725 1 95.25 62 CYS B O 1
ATOM 5747 N N . ASP B 1 63 ? 25.656 43.656 -0.811 1 94 63 ASP B N 1
ATOM 5748 C CA . ASP B 1 63 ? 26.469 44.688 -1.462 1 94 63 ASP B CA 1
ATOM 5749 C C . ASP B 1 63 ? 27.5 44.062 -2.389 1 94 63 ASP B C 1
ATOM 5751 O O . ASP B 1 63 ? 27.703 44.531 -3.51 1 94 63 ASP B O 1
ATOM 5755 N N . ARG B 1 64 ? 28.078 43.062 -1.876 1 93 64 ARG B N 1
ATOM 5756 C CA . ARG B 1 64 ? 29.062 42.375 -2.678 1 93 64 ARG B CA 1
ATOM 5757 C C . ARG B 1 64 ? 28.422 41.719 -3.91 1 93 64 ARG B C 1
ATOM 5759 O O . ARG B 1 64 ? 29.031 41.688 -4.984 1 93 64 ARG B O 1
ATOM 5766 N N . GLY B 1 65 ? 27.281 41.188 -3.682 1 91.62 65 GLY B N 1
ATOM 5767 C CA . GLY B 1 65 ? 26.578 40.562 -4.797 1 91.62 65 GLY B CA 1
ATOM 5768 C C . GLY B 1 65 ? 26.219 41.562 -5.887 1 91.62 65 GLY B C 1
ATOM 5769 O O . GLY B 1 65 ? 26.281 41.25 -7.074 1 91.62 65 GLY B O 1
ATOM 5770 N N . LEU B 1 66 ? 25.891 42.75 -5.562 1 87.81 66 LEU B N 1
ATOM 5771 C CA . LEU B 1 66 ? 25.516 43.781 -6.504 1 87.81 66 LEU B CA 1
ATOM 5772 C C . LEU B 1 66 ? 26.719 44.188 -7.367 1 87.81 66 LEU B C 1
ATOM 5774 O O . LEU B 1 66 ? 26.547 44.625 -8.508 1 87.81 66 LEU B O 1
ATOM 5778 N N . GLN B 1 67 ? 27.812 44 -6.906 1 86.06 67 GLN B N 1
ATOM 5779 C CA . GLN B 1 67 ? 29.031 44.375 -7.621 1 86.06 67 GLN B CA 1
ATOM 5780 C C . GLN B 1 67 ? 29.375 43.375 -8.711 1 86.06 67 GLN B C 1
ATOM 5782 O O . GLN B 1 67 ? 30.062 43.719 -9.688 1 86.06 67 GLN B O 1
ATOM 5787 N N . HIS B 1 68 ? 28.797 42.188 -8.539 1 76.75 68 HIS B N 1
ATOM 5788 C CA . HIS B 1 68 ? 29.141 41.125 -9.484 1 76.75 68 HIS B CA 1
ATOM 5789 C C . HIS B 1 68 ? 27.922 40.75 -10.336 1 76.75 68 HIS B C 1
ATOM 5791 O O . HIS B 1 68 ? 27.781 39.594 -10.742 1 76.75 68 HIS B O 1
ATOM 5797 N N . ARG B 1 69 ? 27.453 41.438 -11.281 1 68.06 69 ARG B N 1
ATOM 5798 C CA . ARG B 1 69 ? 26.141 41.281 -11.922 1 68.06 69 ARG B CA 1
ATOM 5799 C C . ARG B 1 69 ? 26.188 40.188 -12.992 1 68.06 69 ARG B C 1
ATOM 5801 O O . ARG B 1 69 ? 25.203 40 -13.719 1 68.06 69 ARG B O 1
ATOM 5808 N N . ASP B 1 70 ? 27.219 39.469 -13.07 1 79.81 70 ASP B N 1
ATOM 5809 C CA . ASP B 1 70 ? 27.203 38.406 -14.062 1 79.81 70 ASP B CA 1
ATOM 5810 C C . ASP B 1 70 ? 26.625 37.125 -13.477 1 79.81 70 ASP B C 1
ATOM 5812 O O . ASP B 1 70 ? 27.312 36.094 -13.383 1 79.81 70 ASP B O 1
ATOM 5816 N N . PHE B 1 71 ? 25.312 37.188 -13.062 1 83.69 71 PHE B N 1
ATOM 5817 C CA . PHE B 1 71 ? 24.641 36.062 -12.406 1 83.69 71 PHE B CA 1
ATOM 5818 C C . PHE B 1 71 ? 23.953 35.156 -13.438 1 83.69 71 PHE B C 1
ATOM 5820 O O . PHE B 1 71 ? 23.359 35.656 -14.391 1 83.69 71 PHE B O 1
ATOM 5827 N N . ASN B 1 72 ? 24.234 33.938 -13.32 1 85.69 72 ASN B N 1
ATOM 5828 C CA . ASN B 1 72 ? 23.281 33 -13.961 1 85.69 72 ASN B CA 1
ATOM 5829 C C . ASN B 1 72 ? 21.984 32.906 -13.172 1 85.69 72 ASN B C 1
ATOM 5831 O O . ASN B 1 72 ? 21.797 33.625 -12.18 1 85.69 72 ASN B O 1
ATOM 5835 N N . ALA B 1 73 ? 21.031 32.094 -13.578 1 87.88 73 ALA B N 1
ATOM 5836 C CA . ALA B 1 73 ? 19.703 32 -12.984 1 87.88 73 ALA B CA 1
ATOM 5837 C C . ALA B 1 73 ? 19.781 31.594 -11.516 1 87.88 73 ALA B C 1
ATOM 5839 O O . ALA B 1 73 ? 19.047 32.094 -10.68 1 87.88 73 ALA B O 1
ATOM 5840 N N . SER B 1 74 ? 20.656 30.688 -11.18 1 90.5 74 SER B N 1
ATOM 5841 C CA . SER B 1 74 ? 20.797 30.203 -9.812 1 90.5 74 SER B CA 1
ATOM 5842 C C . SER B 1 74 ? 21.344 31.281 -8.891 1 90.5 74 SER B C 1
ATOM 5844 O O . SER B 1 74 ? 20.906 31.422 -7.746 1 90.5 74 SER B O 1
ATOM 5846 N N . LEU B 1 75 ? 22.328 32 -9.359 1 92.75 75 LEU B N 1
ATOM 5847 C CA . LEU B 1 75 ? 22.938 33.062 -8.562 1 92.75 75 LEU B CA 1
ATOM 5848 C C . LEU B 1 75 ? 21.969 34.219 -8.367 1 92.75 75 LEU B C 1
ATOM 5850 O O . LEU B 1 75 ? 21.906 34.812 -7.289 1 92.75 75 LEU B O 1
ATOM 5854 N N . ASP B 1 76 ? 21.234 34.5 -9.422 1 94.38 76 ASP B N 1
ATOM 5855 C CA . ASP B 1 76 ? 20.203 35.531 -9.312 1 94.38 76 ASP B CA 1
ATOM 5856 C C . ASP B 1 76 ? 19.156 35.156 -8.266 1 94.38 76 ASP B C 1
ATOM 5858 O O . ASP B 1 76 ? 18.719 36 -7.496 1 94.38 76 ASP B O 1
ATOM 5862 N N . ARG B 1 77 ? 18.766 33.938 -8.266 1 95.12 77 ARG B N 1
ATOM 5863 C CA . ARG B 1 77 ? 17.781 33.469 -7.293 1 95.12 77 ARG B CA 1
ATOM 5864 C C . ARG B 1 77 ? 18.328 33.531 -5.875 1 95.12 77 ARG B C 1
ATOM 5866 O O . ARG B 1 77 ? 17.641 33.938 -4.945 1 95.12 77 ARG B O 1
ATOM 5873 N N . ALA B 1 78 ? 19.578 33.125 -5.719 1 95.75 78 ALA B N 1
ATOM 5874 C CA . ALA B 1 78 ? 20.203 33.219 -4.406 1 95.75 78 ALA B CA 1
ATOM 5875 C C . ALA B 1 78 ? 20.219 34.656 -3.887 1 95.75 78 ALA B C 1
ATOM 5877 O O . ALA B 1 78 ? 19.938 34.906 -2.713 1 95.75 78 ALA B O 1
ATOM 5878 N N . PHE B 1 79 ? 20.594 35.562 -4.824 1 95.38 79 PHE B N 1
ATOM 5879 C CA . PHE B 1 79 ? 20.625 36.969 -4.48 1 95.38 79 PHE B CA 1
ATOM 5880 C C . PHE B 1 79 ? 19.234 37.469 -4.082 1 95.38 79 PHE B C 1
ATOM 5882 O O . PHE B 1 79 ? 19.094 38.156 -3.084 1 95.38 79 PHE B O 1
ATOM 5889 N N . HIS B 1 80 ? 18.297 37.062 -4.832 1 94.5 80 HIS B N 1
ATOM 5890 C CA . HIS B 1 80 ? 16.906 37.438 -4.559 1 94.5 80 HIS B CA 1
ATOM 5891 C C . HIS B 1 80 ? 16.453 36.938 -3.191 1 94.5 80 HIS B C 1
ATOM 5893 O O . HIS B 1 80 ? 15.883 37.719 -2.408 1 94.5 80 HIS B O 1
ATOM 5899 N N . LEU B 1 81 ? 16.719 35.719 -2.855 1 95.44 81 LEU B N 1
ATOM 5900 C CA . LEU B 1 81 ? 16.281 35.094 -1.605 1 95.44 81 LEU B CA 1
ATOM 5901 C C . LEU B 1 81 ? 16.984 35.75 -0.413 1 95.44 81 LEU B C 1
ATOM 5903 O O . LEU B 1 81 ? 16.359 35.938 0.636 1 95.44 81 LEU B O 1
ATOM 5907 N N . LEU B 1 82 ? 18.203 36.031 -0.598 1 94.88 82 LEU B N 1
ATOM 5908 C CA . LEU B 1 82 ? 19 36.594 0.492 1 94.88 82 LEU B CA 1
ATOM 5909 C C . LEU B 1 82 ? 18.625 38.062 0.728 1 94.88 82 LEU B C 1
ATOM 5911 O O . LEU B 1 82 ? 18.516 38.5 1.875 1 94.88 82 LEU B O 1
ATOM 5915 N N . CYS B 1 83 ? 18.453 38.844 -0.322 1 95.19 83 CYS B N 1
ATOM 5916 C CA . CYS B 1 83 ? 18.469 40.281 -0.213 1 95.19 83 CYS B CA 1
ATOM 5917 C C . CYS B 1 83 ? 17.062 40.844 -0.208 1 95.19 83 CYS B C 1
ATOM 5919 O O . CYS B 1 83 ? 16.859 42.062 -0.31 1 95.19 83 CYS B O 1
ATOM 5921 N N . ARG B 1 84 ? 16.062 40.062 -0.046 1 94.5 84 ARG B N 1
ATOM 5922 C CA . ARG B 1 84 ? 14.695 40.531 0.004 1 94.5 84 ARG B CA 1
ATOM 5923 C C . ARG B 1 84 ? 14.266 40.812 1.439 1 94.5 84 ARG B C 1
ATOM 5925 O O . ARG B 1 84 ? 13.148 41.281 1.68 1 94.5 84 ARG B O 1
ATOM 5932 N N . THR B 1 85 ? 15.102 40.625 2.42 1 92.69 85 THR B N 1
ATOM 5933 C CA . THR B 1 85 ? 14.758 40.719 3.834 1 92.69 85 THR B CA 1
ATOM 5934 C C . THR B 1 85 ? 14.859 42.188 4.293 1 92.69 85 THR B C 1
ATOM 5936 O O . THR B 1 85 ? 15.828 42.875 3.969 1 92.69 85 THR B O 1
ATOM 5939 N N . PRO B 1 86 ? 13.859 42.625 5.086 1 95.19 86 PRO B N 1
ATOM 5940 C CA . PRO B 1 86 ? 13.914 43.969 5.625 1 95.19 86 PRO B CA 1
ATOM 5941 C C . PRO B 1 86 ? 15.203 44.25 6.398 1 95.19 86 PRO B C 1
ATOM 5943 O O . PRO B 1 86 ? 15.758 43.344 7.031 1 95.19 86 PRO B O 1
ATOM 5946 N N . GLN B 1 87 ? 15.633 45.531 6.422 1 94.88 87 GLN B N 1
ATOM 5947 C CA . GLN B 1 87 ? 16.906 45.906 7.039 1 94.88 87 GLN B CA 1
ATOM 5948 C C . GLN B 1 87 ? 16.672 46.719 8.312 1 94.88 87 GLN B C 1
ATOM 5950 O O . GLN B 1 87 ? 15.984 47.75 8.289 1 94.88 87 GLN B O 1
ATOM 5955 N N . TYR B 1 88 ? 17.266 46.25 9.344 1 96 88 TYR B N 1
ATOM 5956 C CA . TYR B 1 88 ? 17.109 46.906 10.641 1 96 88 TYR B CA 1
ATOM 5957 C C . TYR B 1 88 ? 18.453 47.312 11.219 1 96 88 TYR B C 1
ATOM 5959 O O . TYR B 1 88 ? 19.469 46.625 11 1 96 88 TYR B O 1
ATOM 5967 N N . THR B 1 89 ? 18.469 48.438 11.961 1 96.06 89 THR B N 1
ATOM 5968 C CA . THR B 1 89 ? 19.656 48.812 12.727 1 96.06 89 THR B CA 1
ATOM 5969 C C . THR B 1 89 ? 19.75 48 14.008 1 96.06 89 THR B C 1
ATOM 5971 O O . THR B 1 89 ? 18.797 47.312 14.398 1 96.06 89 THR B O 1
ATOM 5974 N N . ASP B 1 90 ? 20.891 48.031 14.617 1 96.69 90 ASP B N 1
ATOM 5975 C CA . ASP B 1 90 ? 21.094 47.312 15.859 1 96.69 90 ASP B CA 1
ATOM 5976 C C . ASP B 1 90 ? 20.062 47.719 16.906 1 96.69 90 ASP B C 1
ATOM 5978 O O . ASP B 1 90 ? 19.531 46.875 17.641 1 96.69 90 ASP B O 1
ATOM 5982 N N . GLY B 1 91 ? 19.875 49 16.953 1 96.31 91 GLY B N 1
ATOM 5983 C CA . GLY B 1 91 ? 18.891 49.5 17.891 1 96.31 91 GLY B CA 1
ATOM 5984 C C . GLY B 1 91 ? 17.484 49 17.609 1 96.31 91 GLY B C 1
ATOM 5985 O O . GLY B 1 91 ? 16.75 48.656 18.531 1 96.31 91 GLY B O 1
ATOM 5986 N N . GLU B 1 92 ? 17.109 49.062 16.375 1 96.31 92 GLU B N 1
ATOM 5987 C CA . GLU B 1 92 ? 15.797 48.562 15.961 1 96.31 92 GLU B CA 1
ATOM 5988 C C . GLU B 1 92 ? 15.641 47.094 16.234 1 96.31 92 GLU B C 1
ATOM 5990 O O . GLU B 1 92 ? 14.578 46.625 16.672 1 96.31 92 GLU B O 1
ATOM 5995 N N . ILE B 1 93 ? 16.703 46.312 16 1 96.56 93 ILE B N 1
ATOM 5996 C CA . ILE B 1 93 ? 16.688 44.875 16.281 1 96.56 93 ILE B CA 1
ATOM 5997 C C . ILE B 1 93 ? 16.438 44.625 17.766 1 96.56 93 ILE B C 1
ATOM 5999 O O . ILE B 1 93 ? 15.633 43.781 18.141 1 96.56 93 ILE B O 1
ATOM 6003 N N . SER B 1 94 ? 17.078 45.312 18.609 1 95.88 94 SER B N 1
ATOM 6004 C CA . SER B 1 94 ? 16.922 45.188 20.062 1 95.88 94 SER B CA 1
ATOM 6005 C C . SER B 1 94 ? 15.516 45.562 20.5 1 95.88 94 SER B C 1
ATOM 6007 O O . SER B 1 94 ? 14.922 44.875 21.344 1 95.88 94 SER B O 1
ATOM 6009 N N . GLU B 1 95 ? 15.039 46.625 19.922 1 96.25 95 GLU B N 1
ATOM 6010 C CA . GLU B 1 95 ? 13.695 47.062 20.297 1 96.25 95 GLU B CA 1
ATOM 6011 C C . GLU B 1 95 ? 12.641 46.062 19.859 1 96.25 95 GLU B C 1
ATOM 6013 O O . GLU B 1 95 ? 11.703 45.781 20.609 1 96.25 95 GLU B O 1
ATOM 6018 N N . ILE B 1 96 ? 12.773 45.625 18.625 1 96.44 96 ILE B N 1
ATOM 6019 C CA . ILE B 1 96 ? 11.852 44.625 18.125 1 96.44 96 ILE B CA 1
ATOM 6020 C C . ILE B 1 96 ? 11.906 43.375 19 1 96.44 96 ILE B C 1
ATOM 6022 O O . ILE B 1 96 ? 10.867 42.844 19.391 1 96.44 96 ILE B O 1
ATOM 6026 N N . ALA B 1 97 ? 13.094 42.906 19.359 1 94.06 97 ALA B N 1
ATOM 6027 C CA . ALA B 1 97 ? 13.266 41.719 20.219 1 94.06 97 ALA B CA 1
ATOM 6028 C C . ALA B 1 97 ? 12.609 41.938 21.578 1 94.06 97 ALA B C 1
ATOM 6030 O O . ALA B 1 97 ? 12 41 22.125 1 94.06 97 ALA B O 1
ATOM 6031 N N . LYS B 1 98 ? 12.773 43.094 22.078 1 93.62 98 LYS B N 1
ATOM 6032 C CA . LYS B 1 98 ? 12.195 43.406 23.375 1 93.62 98 LYS B CA 1
ATOM 6033 C C . LYS B 1 98 ? 10.672 43.375 23.328 1 93.62 98 LYS B C 1
ATOM 6035 O O . LYS B 1 98 ? 10.031 42.812 24.219 1 93.62 98 LYS B O 1
ATOM 6040 N N . LEU B 1 99 ? 10.117 44 22.344 1 95.81 99 LEU B N 1
ATOM 6041 C CA . LEU B 1 99 ? 8.672 44 22.188 1 95.81 99 LEU B CA 1
ATOM 6042 C C . LEU B 1 99 ? 8.117 42.594 22 1 95.81 99 LEU B C 1
ATOM 6044 O O . LEU B 1 99 ? 7.129 42.219 22.641 1 95.81 99 LEU B O 1
ATOM 6048 N N . LEU B 1 100 ? 8.781 41.844 21.156 1 94.38 100 LEU B N 1
ATOM 6049 C CA . LEU B 1 100 ? 8.359 40.438 20.938 1 94.38 100 LEU B CA 1
ATOM 6050 C C . LEU B 1 100 ? 8.492 39.625 22.234 1 94.38 100 LEU B C 1
ATOM 6052 O O . LEU B 1 100 ? 7.586 38.875 22.578 1 94.38 100 LEU B O 1
ATOM 6056 N N . GLY B 1 101 ? 9.586 39.719 22.891 1 89.56 101 GLY B N 1
ATOM 6057 C CA . GLY B 1 101 ? 9.789 39.031 24.156 1 89.56 101 GLY B CA 1
ATOM 6058 C C . GLY B 1 101 ? 8.727 39.344 25.188 1 89.56 101 GLY B C 1
ATOM 6059 O O . GLY B 1 101 ? 8.25 38.438 25.891 1 89.56 101 GLY B O 1
ATOM 6060 N N . TYR B 1 102 ? 8.383 40.594 25.266 1 92.88 102 TYR B N 1
ATOM 6061 C CA . TYR B 1 102 ? 7.344 41.031 26.203 1 92.88 102 TYR B CA 1
ATOM 6062 C C . TYR B 1 102 ? 6.008 40.375 25.875 1 92.88 102 TYR B C 1
ATOM 6064 O O . TYR B 1 102 ? 5.359 39.812 26.75 1 92.88 102 TYR B O 1
ATOM 6072 N N . MET B 1 103 ? 5.609 40.5 24.672 1 95 103 MET B N 1
ATOM 6073 C CA . MET B 1 103 ? 4.305 39.969 24.266 1 95 103 MET B CA 1
ATOM 6074 C C . MET B 1 103 ? 4.258 38.469 24.422 1 95 103 MET B C 1
ATOM 6076 O O . MET B 1 103 ? 3.252 37.906 24.859 1 95 103 MET B O 1
ATOM 6080 N N . GLN B 1 104 ? 5.336 37.781 24 1 91.31 104 GLN B N 1
ATOM 6081 C CA . GLN B 1 104 ? 5.402 36.344 24.172 1 91.31 104 GLN B CA 1
ATOM 6082 C C . GLN B 1 104 ? 5.336 35.938 25.656 1 91.31 104 GLN B C 1
ATOM 6084 O O . GLN B 1 104 ? 4.691 34.969 26.016 1 91.31 104 GLN B O 1
ATOM 6089 N N . GLY B 1 105 ? 6.012 36.656 26.453 1 87.81 105 GLY B N 1
ATOM 6090 C CA . GLY B 1 105 ? 5.945 36.438 27.891 1 87.81 105 GLY B CA 1
ATOM 6091 C C . GLY B 1 105 ? 4.547 36.594 28.453 1 87.81 105 GLY B C 1
ATOM 6092 O O . GLY B 1 105 ? 4.109 35.781 29.281 1 87.81 105 GLY B O 1
ATOM 6093 N N . ILE B 1 106 ? 3.85 37.656 28.031 1 92.44 106 ILE B N 1
ATOM 6094 C CA . ILE B 1 106 ? 2.469 37.875 28.453 1 92.44 106 ILE B CA 1
ATOM 6095 C C . ILE B 1 106 ? 1.615 36.688 28.031 1 92.44 106 ILE B C 1
ATOM 6097 O O . ILE B 1 106 ? 0.848 36.156 28.844 1 92.44 106 ILE B O 1
ATOM 6101 N N . TYR B 1 107 ? 1.794 36.25 26.875 1 92.88 107 TYR B N 1
ATOM 6102 C CA . TYR B 1 107 ? 0.961 35.188 26.328 1 92.88 107 TYR B CA 1
ATOM 6103 C C . TYR B 1 107 ? 1.223 33.875 27.062 1 92.88 107 TYR B C 1
ATOM 6105 O O . TYR B 1 107 ? 0.288 33.125 27.359 1 92.88 107 TYR B O 1
ATOM 6113 N N . THR B 1 108 ? 2.43 33.562 27.375 1 85.31 108 THR B N 1
ATOM 6114 C CA . THR B 1 108 ? 2.791 32.219 27.844 1 85.31 108 THR B CA 1
ATOM 6115 C C . THR B 1 108 ? 2.705 32.156 29.359 1 85.31 108 THR B C 1
ATOM 6117 O O . THR B 1 108 ? 2.453 31.094 29.922 1 85.31 108 THR B O 1
ATOM 6120 N N . GLU B 1 109 ? 2.871 33.25 30.031 1 85 109 GLU B N 1
ATOM 6121 C CA . GLU B 1 109 ? 3.049 33.188 31.484 1 85 109 GLU B CA 1
ATOM 6122 C C . GLU B 1 109 ? 1.828 33.719 32.219 1 85 109 GLU B C 1
ATOM 6124 O O . GLU B 1 109 ? 1.667 33.5 33.406 1 85 109 GLU B O 1
ATOM 6129 N N . THR B 1 110 ? 0.967 34.375 31.516 1 91.06 110 THR B N 1
ATOM 6130 C CA . THR B 1 110 ? -0.221 34.938 32.156 1 91.06 110 THR B CA 1
ATOM 6131 C C . THR B 1 110 ? -1.151 33.812 32.625 1 91.06 110 THR B C 1
ATOM 6133 O O . THR B 1 110 ? -1.346 32.812 31.891 1 91.06 110 THR B O 1
ATOM 6136 N N . GLN B 1 111 ? -1.682 33.969 33.812 1 90.12 111 GLN B N 1
ATOM 6137 C CA . GLN B 1 111 ? -2.631 33 34.375 1 90.12 111 GLN B CA 1
ATOM 6138 C C . GLN B 1 111 ? -3.99 33.656 34.625 1 90.12 111 GLN B C 1
ATOM 6140 O O . GLN B 1 111 ? -4.066 34.812 34.969 1 90.12 111 GLN B O 1
ATOM 6145 N N . VAL B 1 112 ? -5.016 32.938 34.344 1 92.38 112 VAL B N 1
ATOM 6146 C CA . VAL B 1 112 ? -6.379 33.312 34.688 1 92.38 112 VAL B CA 1
ATOM 6147 C C . VAL B 1 112 ? -6.82 32.594 35.969 1 92.38 112 VAL B C 1
ATOM 6149 O O . VAL B 1 112 ? -6.891 31.359 36 1 92.38 112 VAL B O 1
ATOM 6152 N N . CYS B 1 113 ? -7.121 33.344 36.938 1 90.94 113 CYS B N 1
ATOM 6153 C CA . CYS B 1 113 ? -7.379 32.781 38.25 1 90.94 113 CYS B CA 1
ATOM 6154 C C . CYS B 1 113 ? -8.805 33.062 38.688 1 90.94 113 CYS B C 1
ATOM 6156 O O . CYS B 1 113 ? -9.391 34.062 38.281 1 90.94 113 CYS B O 1
ATOM 6158 N N . VAL B 1 114 ? -9.367 32.156 39.438 1 89.25 114 VAL B N 1
ATOM 6159 C CA . VAL B 1 114 ? -10.703 32.281 40 1 89.25 114 VAL B CA 1
ATOM 6160 C C . VAL B 1 114 ? -10.672 31.891 41.5 1 89.25 114 VAL B C 1
ATOM 6162 O O . VAL B 1 114 ? -10.148 30.828 41.844 1 89.25 114 VAL B O 1
ATOM 6165 N N . ASP B 1 115 ? -11.281 32.688 42.281 1 87.69 115 ASP B N 1
ATOM 6166 C CA . ASP B 1 115 ? -11.414 32.375 43.719 1 87.69 115 ASP B CA 1
ATOM 6167 C C . ASP B 1 115 ? -12.805 31.844 44.031 1 87.69 115 ASP B C 1
ATOM 6169 O O . ASP B 1 115 ? -13.727 31.984 43.219 1 87.69 115 ASP B O 1
ATOM 6173 N N . ASP B 1 116 ? -12.945 31.141 45.156 1 83.62 116 ASP B N 1
ATOM 6174 C CA . ASP B 1 116 ? -14.219 30.672 45.719 1 83.62 116 ASP B CA 1
ATOM 6175 C C . ASP B 1 116 ? -14.93 29.75 44.719 1 83.62 116 ASP B C 1
ATOM 6177 O O . ASP B 1 116 ? -16.109 29.938 44.438 1 83.62 116 ASP B O 1
ATOM 6181 N N . VAL B 1 117 ? -14.227 28.906 44.156 1 82.25 117 VAL B N 1
ATOM 6182 C CA . VAL B 1 117 ? -14.727 28.031 43.125 1 82.25 117 VAL B CA 1
ATOM 6183 C C . VAL B 1 117 ? -15.883 27.188 43.656 1 82.25 117 VAL B C 1
ATOM 6185 O O . VAL B 1 117 ? -16.828 26.891 42.906 1 82.25 117 VAL B O 1
ATOM 6188 N N . SER B 1 118 ? -15.766 26.797 44.906 1 78.81 118 SER B N 1
ATOM 6189 C CA . SER B 1 118 ? -16.812 25.984 45.5 1 78.81 118 SER B CA 1
ATOM 6190 C C . SER B 1 118 ? -18.156 26.703 45.469 1 78.81 118 SER B C 1
ATOM 6192 O O . SER B 1 118 ? -19.188 26.125 45.156 1 78.81 118 SER B O 1
ATOM 6194 N N . ASN B 1 119 ? -18.094 27.875 45.875 1 81.81 119 ASN B N 1
ATOM 6195 C CA . ASN B 1 119 ? -19.312 28.672 45.875 1 81.81 119 ASN B CA 1
ATOM 6196 C C . ASN B 1 119 ? -19.828 28.938 44.469 1 81.81 119 ASN B C 1
ATOM 6198 O O . ASN B 1 119 ? -21.031 29.016 44.25 1 81.81 119 ASN B O 1
ATOM 6202 N N . ILE B 1 120 ? -18.953 29.125 43.594 1 83.38 120 ILE B N 1
ATOM 6203 C CA . ILE B 1 120 ? -19.312 29.344 42.188 1 83.38 120 ILE B CA 1
ATOM 6204 C C . ILE B 1 120 ? -20.047 28.109 41.656 1 83.38 120 ILE B C 1
ATOM 6206 O O . ILE B 1 120 ? -21.062 28.234 40.938 1 83.38 120 ILE B O 1
ATOM 6210 N N . CYS B 1 121 ? -19.516 27.016 41.906 1 79.06 121 CYS B N 1
ATOM 6211 C CA . CYS B 1 121 ? -20.109 25.766 41.438 1 79.06 121 CYS B CA 1
ATOM 6212 C C . CYS B 1 121 ? -21.484 25.531 42.062 1 79.06 121 CYS B C 1
ATOM 6214 O O . CYS B 1 121 ? -22.375 25.031 41.406 1 79.06 121 CYS B O 1
ATOM 6216 N N . LYS B 1 122 ? -21.609 25.906 43.25 1 79.62 122 LYS B N 1
ATOM 6217 C CA . LYS B 1 122 ? -22.875 25.719 43.969 1 79.62 122 LYS B CA 1
ATOM 6218 C C . LYS B 1 122 ? -23.953 26.656 43.406 1 79.62 122 LYS B C 1
ATOM 6220 O O . LYS B 1 122 ? -25.094 26.25 43.25 1 79.62 122 LYS B O 1
ATOM 6225 N N . GLN B 1 123 ? -23.562 27.734 43.062 1 82.44 123 GLN B N 1
ATOM 6226 C CA . GLN B 1 123 ? -24.547 28.734 42.688 1 82.44 123 GLN B CA 1
ATOM 6227 C C . GLN B 1 123 ? -24.75 28.75 41.156 1 82.44 123 GLN B C 1
ATOM 6229 O O . GLN B 1 123 ? -25.734 29.297 40.688 1 82.44 123 GLN B O 1
ATOM 6234 N N . ASN B 1 124 ? -23.844 28.281 40.469 1 81 124 ASN B N 1
ATOM 6235 C CA . ASN B 1 124 ? -23.891 28.266 39 1 81 124 ASN B CA 1
ATOM 6236 C C . ASN B 1 124 ? -24.141 29.656 38.438 1 81 124 ASN B C 1
ATOM 6238 O O . ASN B 1 124 ? -25.031 29.844 37.594 1 81 124 ASN B O 1
ATOM 6242 N N . SER B 1 125 ? -23.484 30.594 38.969 1 81.38 125 SER B N 1
ATOM 6243 C CA . SER B 1 125 ? -23.703 32 38.625 1 81.38 125 SER B CA 1
ATOM 6244 C C . SER B 1 125 ? -22.562 32.562 37.781 1 81.38 125 SER B C 1
ATOM 6246 O O . SER B 1 125 ? -21.406 32.531 38.219 1 81.38 125 SER B O 1
ATOM 6248 N N . GLU B 1 126 ? -22.891 33.094 36.656 1 84.38 126 GLU B N 1
ATOM 6249 C CA . GLU B 1 126 ? -21.906 33.75 35.781 1 84.38 126 GLU B CA 1
ATOM 6250 C C . GLU B 1 126 ? -21.328 35 36.438 1 84.38 126 GLU B C 1
ATOM 6252 O O . GLU B 1 126 ? -20.156 35.312 36.281 1 84.38 126 GLU B O 1
ATOM 6257 N N . ASP B 1 127 ? -22.156 35.656 37.125 1 88.06 127 ASP B N 1
ATOM 6258 C CA . ASP B 1 127 ? -21.734 36.906 37.781 1 88.06 127 ASP B CA 1
ATOM 6259 C C . ASP B 1 127 ? -20.688 36.625 38.844 1 88.06 127 ASP B C 1
ATOM 6261 O O . ASP B 1 127 ? -19.688 37.344 38.938 1 88.06 127 ASP B O 1
ATOM 6265 N N . LEU B 1 128 ? -21 35.625 39.594 1 88.56 128 LEU B N 1
ATOM 6266 C CA . LEU B 1 128 ? -20.047 35.281 40.656 1 88.56 128 LEU B CA 1
ATOM 6267 C C . LEU B 1 128 ? -18.719 34.844 40.062 1 88.56 128 LEU B C 1
ATOM 6269 O O . LEU B 1 128 ? -17.656 35.094 40.625 1 88.56 128 LEU B O 1
ATOM 6273 N N . LEU B 1 129 ? -18.812 34.125 39.031 1 89.19 129 LEU B N 1
ATOM 6274 C CA . LEU B 1 129 ? -17.609 33.688 38.312 1 89.19 129 LEU B CA 1
ATOM 6275 C C . LEU B 1 129 ? -16.734 34.844 37.938 1 89.19 129 LEU B C 1
ATOM 6277 O O . LEU B 1 129 ? -15.531 34.875 38.188 1 89.19 129 LEU B O 1
ATOM 6281 N N . TRP B 1 130 ? -17.312 35.875 37.406 1 90.81 130 TRP B N 1
ATOM 6282 C CA . TRP B 1 130 ? -16.562 37.062 36.969 1 90.81 130 TRP B CA 1
ATOM 6283 C C . TRP B 1 130 ? -16.047 37.844 38.156 1 90.81 130 TRP B C 1
ATOM 6285 O O . TRP B 1 130 ? -14.93 38.375 38.125 1 90.81 130 TRP B O 1
ATOM 6295 N N . GLU B 1 131 ? -16.859 37.906 39.125 1 92.38 131 GLU B N 1
ATOM 6296 C CA . GLU B 1 131 ? -16.484 38.656 40.312 1 92.38 131 GLU B CA 1
ATOM 6297 C C . GLU B 1 131 ? -15.234 38.062 40.969 1 92.38 131 GLU B C 1
ATOM 6299 O O . GLU B 1 131 ? -14.453 38.781 41.594 1 92.38 131 GLU B O 1
ATOM 6304 N N . ARG B 1 132 ? -15.125 36.844 40.812 1 91.38 132 ARG B N 1
ATOM 6305 C CA . ARG B 1 132 ? -14.031 36.156 41.5 1 91.38 132 ARG B CA 1
ATOM 6306 C C . ARG B 1 132 ? -12.859 35.906 40.562 1 91.38 132 ARG B C 1
ATOM 6308 O O . ARG B 1 132 ? -11.906 35.219 40.906 1 91.38 132 ARG B O 1
ATOM 6315 N N . THR B 1 133 ? -12.914 36.406 39.312 1 93.12 133 THR B N 1
ATOM 6316 C CA . THR B 1 133 ? -11.859 36.25 38.344 1 93.12 133 THR B CA 1
ATOM 6317 C C . THR B 1 133 ? -10.812 37.344 38.469 1 93.12 133 THR B C 1
ATOM 6319 O O . THR B 1 133 ? -11.148 38.5 38.656 1 93.12 133 THR B O 1
ATOM 6322 N N . TYR B 1 134 ? -9.508 37 38.438 1 92.56 134 TYR B N 1
ATOM 6323 C CA . TYR B 1 134 ? -8.414 37.938 38.344 1 92.56 134 TYR B CA 1
ATOM 6324 C C . TYR B 1 134 ? -7.262 37.375 37.531 1 92.56 134 TYR B C 1
ATOM 6326 O O . TYR B 1 134 ? -7.227 36.188 37.25 1 92.56 134 TYR B O 1
ATOM 6334 N N . PHE B 1 135 ? -6.418 38.219 37.125 1 92.75 135 PHE B N 1
ATOM 6335 C CA . PHE B 1 135 ? -5.324 37.812 36.25 1 92.75 135 PHE B CA 1
ATOM 6336 C C . PHE B 1 135 ? -3.982 37.969 36.938 1 92.75 135 PHE B C 1
ATOM 6338 O O . PHE B 1 135 ? -3.773 38.938 37.688 1 92.75 135 PHE B O 1
ATOM 6345 N N . GLN B 1 136 ? -3.156 36.938 36.781 1 90.75 136 GLN B N 1
ATOM 6346 C CA . GLN B 1 136 ? -1.774 37.031 37.25 1 90.75 136 GLN B CA 1
ATOM 6347 C C . GLN B 1 136 ? -0.809 37.156 36.062 1 90.75 136 GLN B C 1
ATOM 6349 O O . GLN B 1 136 ? -0.756 36.281 35.219 1 90.75 136 GLN B O 1
ATOM 6354 N N . TYR B 1 137 ? -0.114 38.25 36.062 1 90 137 TYR B N 1
ATOM 6355 C CA . TYR B 1 137 ? 0.836 38.5 35 1 90 137 TYR B CA 1
ATOM 6356 C C . TYR B 1 137 ? 2.262 38.188 35.438 1 90 137 TYR B C 1
ATOM 6358 O O . TYR B 1 137 ? 2.537 38.094 36.625 1 90 137 TYR B O 1
ATOM 6366 N N . PRO B 1 138 ? 3.123 38 34.469 1 84.81 138 PRO B N 1
ATOM 6367 C CA . PRO B 1 138 ? 4.531 37.812 34.812 1 84.81 138 PRO B CA 1
ATOM 6368 C C . PRO B 1 138 ? 5.125 39.062 35.469 1 84.81 138 PRO B C 1
ATOM 6370 O O . PRO B 1 138 ? 4.625 40.156 35.281 1 84.81 138 PRO B O 1
ATOM 6373 N N . ASP B 1 139 ? 6.211 38.844 36.219 1 73.56 139 ASP B N 1
ATOM 6374 C CA . ASP B 1 139 ? 6.816 39.875 37.062 1 73.56 139 ASP B CA 1
ATOM 6375 C C . ASP B 1 139 ? 7.203 41.094 36.219 1 73.56 139 ASP B C 1
ATOM 6377 O O . ASP B 1 139 ? 7.07 42.219 36.656 1 73.56 139 ASP B O 1
ATOM 6381 N N . PHE B 1 140 ? 7.656 40.719 35.031 1 61.03 140 PHE B N 1
ATOM 6382 C CA . PHE B 1 140 ? 8.133 41.844 34.219 1 61.03 140 PHE B CA 1
ATOM 6383 C C . PHE B 1 140 ? 6.969 42.719 33.75 1 61.03 140 PHE B C 1
ATOM 6385 O O . PHE B 1 140 ? 7.164 43.844 33.344 1 61.03 140 PHE B O 1
ATOM 6392 N N . ALA B 1 141 ? 5.844 42.062 33.688 1 52.62 141 ALA B N 1
ATOM 6393 C CA . ALA B 1 141 ? 4.652 42.781 33.25 1 52.62 141 ALA B CA 1
ATOM 6394 C C . ALA B 1 141 ? 3.982 43.5 34.406 1 52.62 141 ALA B C 1
ATOM 6396 O O . ALA B 1 141 ? 3.121 44.375 34.188 1 52.62 141 ALA B O 1
ATOM 6397 N N . LEU B 1 142 ? 4.113 42.875 35.625 1 50.97 142 LEU B N 1
ATOM 6398 C CA . LEU B 1 142 ? 3.412 43.344 36.812 1 50.97 142 LEU B CA 1
ATOM 6399 C C . LEU B 1 142 ? 3.859 44.75 37.188 1 50.97 142 LEU B C 1
ATOM 6401 O O . LEU B 1 142 ? 5.047 45 37.438 1 50.97 142 LEU B O 1
ATOM 6405 N N . LYS B 1 143 ? 3.207 45.688 36.75 1 45.06 143 LYS B N 1
ATOM 6406 C CA . LYS B 1 143 ? 3.238 46.781 37.719 1 45.06 143 LYS B CA 1
ATOM 6407 C C . LYS B 1 143 ? 2.885 46.312 39.125 1 45.06 143 LYS B C 1
ATOM 6409 O O . LYS B 1 143 ? 2.461 45.188 39.312 1 45.06 143 LYS B O 1
ATOM 6414 N N . GLN B 1 144 ? 2.09 47.031 39.969 1 35.31 144 GLN B N 1
ATOM 6415 C CA . GLN B 1 144 ? 1.854 47.219 41.406 1 35.31 144 GLN B CA 1
ATOM 6416 C C . GLN B 1 144 ? 1.111 46.031 42 1 35.31 144 GLN B C 1
ATOM 6418 O O . GLN B 1 144 ? 0.896 45.938 43.188 1 35.31 144 GLN B O 1
ATOM 6423 N N . ARG B 1 145 ? -0.062 45.438 41.469 1 36.75 145 ARG B N 1
ATOM 6424 C CA . ARG B 1 145 ? -0.897 45.062 42.594 1 36.75 145 ARG B CA 1
ATOM 6425 C C . ARG B 1 145 ? -0.403 43.75 43.219 1 36.75 145 ARG B C 1
ATOM 6427 O O . ARG B 1 145 ? -0.293 42.75 42.531 1 36.75 145 ARG B O 1
ATOM 6434 N N . SER B 1 146 ? 0.599 43.875 44.125 1 34.53 146 SER B N 1
ATOM 6435 C CA . SER B 1 146 ? 1.113 42.875 45.062 1 34.53 146 SER B CA 1
ATOM 6436 C C . SER B 1 146 ? -0.001 41.969 45.562 1 34.53 146 SER B C 1
ATOM 6438 O O . SER B 1 146 ? -0.741 42.312 46.469 1 34.53 146 SER B O 1
ATOM 6440 N N . GLY B 1 147 ? -0.986 41.594 44.812 1 33.91 147 GLY B N 1
ATOM 6441 C CA . GLY B 1 147 ? -1.889 40.844 45.688 1 33.91 147 GLY B CA 1
ATOM 6442 C C . GLY B 1 147 ? -1.218 39.688 46.406 1 33.91 147 GLY B C 1
ATOM 6443 O O . GLY B 1 147 ? -0.101 39.312 46.062 1 33.91 147 GLY B O 1
ATOM 6444 N N . GLU B 1 148 ? -1.696 39.344 47.656 1 34.84 148 GLU B N 1
ATOM 6445 C CA . GLU B 1 148 ? -1.34 38.375 48.688 1 34.84 148 GLU B CA 1
ATOM 6446 C C . GLU B 1 148 ? -1.055 37 48.094 1 34.84 148 GLU B C 1
ATOM 6448 O O . GLU B 1 148 ? -1.769 36.562 47.188 1 34.84 148 GLU B O 1
ATOM 6453 N N . LYS B 1 149 ? 0.124 36.531 48.094 1 38.69 149 LYS B N 1
ATOM 6454 C CA . LYS B 1 149 ? 0.543 35.156 47.844 1 38.69 149 LYS B CA 1
ATOM 6455 C C . LYS B 1 149 ? -0.469 34.188 48.406 1 38.69 149 LYS B C 1
ATOM 6457 O O . LYS B 1 149 ? -0.692 34.125 49.625 1 38.69 149 LYS B O 1
ATOM 6462 N N . TYR B 1 150 ? -1.475 33.844 47.75 1 37.38 150 TYR B N 1
ATOM 6463 C CA . TYR B 1 150 ? -2.395 32.875 48.281 1 37.38 150 TYR B CA 1
ATOM 6464 C C . TYR B 1 150 ? -1.697 31.516 48.469 1 37.38 150 TYR B C 1
ATOM 6466 O O . TYR B 1 150 ? -0.749 31.203 47.75 1 37.38 150 TYR B O 1
ATOM 6474 N N . ASP B 1 151 ? -1.799 30.969 49.625 1 37.91 151 ASP B N 1
ATOM 6475 C CA . ASP B 1 151 ? -1.332 29.656 50.094 1 37.91 151 ASP B CA 1
ATOM 6476 C C . ASP B 1 151 ? -1.739 28.562 49.094 1 37.91 151 ASP B C 1
ATOM 6478 O O . ASP B 1 151 ? -2.912 28.453 48.75 1 37.91 151 ASP B O 1
ATOM 6482 N N . GLU B 1 152 ? -0.859 28.016 48.406 1 44 152 GLU B N 1
ATOM 6483 C CA . GLU B 1 152 ? -0.915 26.875 47.5 1 44 152 GLU B CA 1
ATOM 6484 C C . GLU B 1 152 ? -1.983 25.875 47.938 1 44 152 GLU B C 1
ATOM 6486 O O . GLU B 1 152 ? -2.42 25.047 47.125 1 44 152 GLU B O 1
ATOM 6491 N N . HIS B 1 153 ? -2.229 25.906 49.281 1 42.03 153 HIS B N 1
ATOM 6492 C CA . HIS B 1 153 ? -3.092 24.906 49.906 1 42.03 153 HIS B CA 1
ATOM 6493 C C . HIS B 1 153 ? -4.551 25.359 49.875 1 42.03 153 HIS B C 1
ATOM 6495 O O . HIS B 1 153 ? -5.41 24.688 50.469 1 42.03 153 HIS B O 1
ATOM 6501 N N . ASP B 1 154 ? -4.871 26.484 49.562 1 48.62 154 ASP B N 1
ATOM 6502 C CA . ASP B 1 154 ? -6.281 26.844 49.688 1 48.62 154 ASP B CA 1
ATOM 6503 C C . ASP B 1 154 ? -7.102 26.203 48.562 1 48.62 154 ASP B C 1
ATOM 6505 O O . ASP B 1 154 ? -6.957 26.562 47.406 1 48.62 154 ASP B O 1
ATOM 6509 N N . LYS B 1 155 ? -7.754 25.125 48.75 1 58.91 155 LYS B N 1
ATOM 6510 C CA . LYS B 1 155 ? -8.539 24.141 48 1 58.91 155 LYS B CA 1
ATOM 6511 C C . LYS B 1 155 ? -9.68 24.828 47.25 1 58.91 155 LYS B C 1
ATOM 6513 O O . LYS B 1 155 ? -10.305 24.219 46.375 1 58.91 155 LYS B O 1
ATOM 6518 N N . ASP B 1 156 ? -9.875 26.109 47.438 1 77.25 156 ASP B N 1
ATOM 6519 C CA . ASP B 1 156 ? -11.039 26.703 46.781 1 77.25 156 ASP B CA 1
ATOM 6520 C C . ASP B 1 156 ? -10.617 27.781 45.781 1 77.25 156 ASP B C 1
ATOM 6522 O O . ASP B 1 156 ? -11.32 28.781 45.594 1 77.25 156 ASP B O 1
ATOM 6526 N N . HIS B 1 157 ? -9.297 27.781 45.281 1 82.88 157 HIS B N 1
ATOM 6527 C CA . HIS B 1 157 ? -8.727 28.703 44.281 1 82.88 157 HIS B CA 1
ATOM 6528 C C . HIS B 1 157 ? -8.07 27.938 43.125 1 82.88 157 HIS B C 1
ATOM 6530 O O . HIS B 1 157 ? -7.422 26.922 43.344 1 82.88 157 HIS B O 1
ATOM 6536 N N . ILE B 1 158 ? -8.383 28.375 41.844 1 83.5 158 ILE B N 1
ATOM 6537 C CA . ILE B 1 158 ? -7.781 27.75 40.656 1 83.5 158 ILE B CA 1
ATOM 6538 C C . ILE B 1 158 ? -7.109 28.828 39.812 1 83.5 158 ILE B C 1
ATOM 6540 O O . ILE B 1 158 ? -7.656 29.906 39.594 1 83.5 158 ILE B O 1
ATOM 6544 N N . CYS B 1 159 ? -5.867 28.641 39.375 1 87.25 159 CYS B N 1
ATOM 6545 C CA . CYS B 1 159 ? -5.18 29.453 38.375 1 87.25 159 CYS B CA 1
ATOM 6546 C C . CYS B 1 159 ? -4.816 28.625 37.156 1 87.25 159 CYS B C 1
ATOM 6548 O O . CYS B 1 159 ? -4.027 27.672 37.25 1 87.25 159 CYS B O 1
ATOM 6550 N N . LEU B 1 160 ? -5.414 29.031 36.062 1 85.31 160 LEU B N 1
ATOM 6551 C CA . LEU B 1 160 ? -5.199 28.312 34.812 1 85.31 160 LEU B CA 1
ATOM 6552 C C . LEU B 1 160 ? -4.012 28.906 34.031 1 85.31 160 LEU B C 1
ATOM 6554 O O . LEU B 1 160 ? -3.93 30.125 33.844 1 85.31 160 LEU B O 1
ATOM 6558 N N . TYR B 1 161 ? -3.205 27.969 33.719 1 78.56 161 TYR B N 1
ATOM 6559 C CA . TYR B 1 161 ? -1.956 28.375 33.094 1 78.56 161 TYR B CA 1
ATOM 6560 C C . TYR B 1 161 ? -2.137 28.547 31.594 1 78.56 161 TYR B C 1
ATOM 6562 O O . TYR B 1 161 ? -2.109 27.562 30.844 1 78.56 161 TYR B O 1
ATOM 6570 N N . GLY B 1 162 ? -2.25 29.75 31.219 1 76.5 162 GLY B N 1
ATOM 6571 C CA . GLY B 1 162 ? -2.074 30.141 29.828 1 76.5 162 GLY B CA 1
ATOM 6572 C C . GLY B 1 162 ? -3.1 29.516 28.906 1 76.5 162 GLY B C 1
ATOM 6573 O O . GLY B 1 162 ? -4.219 29.203 29.328 1 76.5 162 GLY B O 1
ATOM 6574 N N . GLU B 1 163 ? -2.721 29.438 27.594 1 81.88 163 GLU B N 1
ATOM 6575 C CA . GLU B 1 163 ? -3.562 28.969 26.484 1 81.88 163 GLU B CA 1
ATOM 6576 C C . GLU B 1 163 ? -3.848 27.469 26.609 1 81.88 163 GLU B C 1
ATOM 6578 O O . GLU B 1 163 ? -4.98 27.031 26.391 1 81.88 163 GLU B O 1
ATOM 6583 N N . PRO B 1 164 ? -2.891 26.656 27.047 1 76.56 164 PRO B N 1
ATOM 6584 C CA . PRO B 1 164 ? -3.121 25.203 27.031 1 76.56 164 PRO B CA 1
ATOM 6585 C C . PRO B 1 164 ? -4.27 24.797 27.953 1 76.56 164 PRO B C 1
ATOM 6587 O O . PRO B 1 164 ? -5.105 23.969 27.562 1 76.56 164 PRO B O 1
ATOM 6590 N N . GLU B 1 165 ? -4.348 25.375 29.094 1 79.19 165 GLU B N 1
ATOM 6591 C CA . GLU B 1 165 ? -5.387 24.969 30.047 1 79.19 165 GLU B CA 1
ATOM 6592 C C . GLU B 1 165 ? -6.719 25.641 29.719 1 79.19 165 GLU B C 1
ATOM 6594 O O . GLU B 1 165 ? -7.781 25.047 29.922 1 79.19 165 GLU B O 1
ATOM 6599 N N . MET B 1 166 ? -6.598 26.812 29.234 1 84.44 166 MET B N 1
ATOM 6600 C CA . MET B 1 166 ? -7.82 27.5 28.828 1 84.44 166 MET B CA 1
ATOM 6601 C C . MET B 1 166 ? -8.469 26.797 27.641 1 84.44 166 MET B C 1
ATOM 6603 O O . MET B 1 166 ? -9.695 26.703 27.578 1 84.44 166 MET B O 1
ATOM 6607 N N . GLU B 1 167 ? -7.645 26.359 26.688 1 84.75 167 GLU B N 1
ATOM 6608 C CA . GLU B 1 167 ? -8.148 25.656 25.516 1 84.75 167 GLU B CA 1
ATOM 6609 C C . GLU B 1 167 ? -8.789 24.328 25.906 1 84.75 167 GLU B C 1
ATOM 6611 O O . GLU B 1 167 ? -9.75 23.891 25.266 1 84.75 167 GLU B O 1
ATOM 6616 N N . GLN B 1 168 ? -8.32 23.719 26.938 1 81.69 168 GLN B N 1
ATOM 6617 C CA . GLN B 1 168 ? -8.906 22.469 27.406 1 81.69 168 GLN B CA 1
ATOM 6618 C C . GLN B 1 168 ? -10.344 22.672 27.859 1 81.69 168 GLN B C 1
ATOM 6620 O O . GLN B 1 168 ? -11.18 21.781 27.703 1 81.69 168 GLN B O 1
ATOM 6625 N N . ILE B 1 169 ? -10.586 23.797 28.406 1 83.25 169 ILE B N 1
ATOM 6626 C CA . ILE B 1 169 ? -11.953 24.109 28.812 1 83.25 169 ILE B CA 1
ATOM 6627 C C . ILE B 1 169 ? -12.844 24.219 27.578 1 83.25 169 ILE B C 1
ATOM 6629 O O . ILE B 1 169 ? -13.953 23.688 27.562 1 83.25 169 ILE B O 1
ATOM 6633 N N . MET B 1 170 ? -12.297 24.844 26.562 1 85.69 170 MET B N 1
ATOM 6634 C CA . MET B 1 170 ? -13.062 25.062 25.344 1 85.69 170 MET B CA 1
ATOM 6635 C C . MET B 1 170 ? -13.344 23.734 24.641 1 85.69 170 MET B C 1
ATOM 6637 O O . MET B 1 170 ? -14.43 23.547 24.078 1 85.69 170 MET B O 1
ATOM 6641 N N . THR B 1 171 ? -12.375 22.781 24.656 1 78.06 171 THR B N 1
ATOM 6642 C CA . THR B 1 171 ? -12.5 21.516 23.953 1 78.06 171 THR B CA 1
ATOM 6643 C C . THR B 1 171 ? -13.117 20.453 24.844 1 78.06 171 THR B C 1
ATOM 6645 O O . THR B 1 171 ? -13.375 19.328 24.406 1 78.06 171 THR B O 1
ATOM 6648 N N . GLU B 1 172 ? -13.336 20.766 26.141 1 70.81 172 GLU B N 1
ATOM 6649 C CA . GLU B 1 172 ? -13.938 19.891 27.141 1 70.81 172 GLU B CA 1
ATOM 6650 C C . GLU B 1 172 ? -13.086 18.641 27.359 1 70.81 172 GLU B C 1
ATOM 6652 O O . GLU B 1 172 ? -13.617 17.531 27.516 1 70.81 172 GLU B O 1
ATOM 6657 N N . THR B 1 173 ? -11.82 18.688 27.047 1 58.72 173 THR B N 1
ATOM 6658 C CA . THR B 1 173 ? -10.961 17.516 27.188 1 58.72 173 THR B CA 1
ATOM 6659 C C . THR B 1 173 ? -10.664 17.25 28.672 1 58.72 173 THR B C 1
ATOM 6661 O O . THR B 1 173 ? -10.422 16.109 29.047 1 58.72 173 THR B O 1
ATOM 6664 N N . THR B 1 174 ? -10.477 18.297 29.531 1 56 174 THR B N 1
ATOM 6665 C CA . THR B 1 174 ? -10.211 18.078 30.953 1 56 174 THR B CA 1
ATOM 6666 C C . THR B 1 174 ? -11.227 18.812 31.812 1 56 174 THR B C 1
ATOM 6668 O O . THR B 1 174 ? -11.75 19.859 31.406 1 56 174 THR B O 1
ATOM 6671 N N . SER B 1 175 ? -11.711 18.078 32.688 1 57.16 175 SER B N 1
ATOM 6672 C CA . SER B 1 175 ? -12.578 18.703 33.688 1 57.16 175 SER B CA 1
ATOM 6673 C C . SER B 1 175 ? -11.773 19.453 34.719 1 57.16 175 SER B C 1
ATOM 6675 O O . SER B 1 175 ? -11.742 19.062 35.906 1 57.16 175 SER B O 1
ATOM 6677 N N . ILE B 1 176 ? -10.961 20.297 34.25 1 55.28 176 ILE B N 1
ATOM 6678 C CA . ILE B 1 176 ? -10.117 20.953 35.219 1 55.28 176 ILE B CA 1
ATOM 6679 C C . ILE B 1 176 ? -10.984 21.562 36.312 1 55.28 176 ILE B C 1
ATOM 6681 O O . ILE B 1 176 ? -10.68 21.422 37.5 1 55.28 176 ILE B O 1
ATOM 6685 N N . PHE B 1 177 ? -12 22.234 35.875 1 59.91 177 PHE B N 1
ATOM 6686 C CA . PHE B 1 177 ? -12.922 22.75 36.875 1 59.91 177 PHE B CA 1
ATOM 6687 C C . PHE B 1 177 ? -13.656 21.609 37.594 1 59.91 177 PHE B C 1
ATOM 6689 O O . PHE B 1 177 ? -13.891 21.656 38.781 1 59.91 177 PHE B O 1
ATOM 6696 N N . SER B 1 178 ? -13.906 20.531 36.75 1 53.47 178 SER B N 1
ATOM 6697 C CA . SER B 1 178 ? -14.641 19.422 37.344 1 53.47 178 SER B CA 1
ATOM 6698 C C . SER B 1 178 ? -13.719 18.516 38.156 1 53.47 178 SER B C 1
ATOM 6700 O O . SER B 1 178 ? -14.133 17.938 39.188 1 53.47 178 SER B O 1
ATOM 6702 N N . ALA B 1 179 ? -12.594 18.234 37.562 1 52.19 179 ALA B N 1
ATOM 6703 C CA . ALA B 1 179 ? -11.719 17.281 38.219 1 52.19 179 ALA B CA 1
ATOM 6704 C C . ALA B 1 179 ? -11.305 17.797 39.594 1 52.19 179 ALA B C 1
ATOM 6706 O O . ALA B 1 179 ? -11.125 17 40.531 1 52.19 179 ALA B O 1
ATOM 6707 N N . GLN B 1 180 ? -10.969 19.016 39.625 1 49.75 180 GLN B N 1
ATOM 6708 C CA . GLN B 1 180 ? -10.492 19.5 40.906 1 49.75 180 GLN B CA 1
ATOM 6709 C C . GLN B 1 180 ? -11.648 19.703 41.875 1 49.75 180 GLN B C 1
ATOM 6711 O O . GLN B 1 180 ? -11.5 19.484 43.094 1 49.75 180 GLN B O 1
ATOM 6716 N N . ILE B 1 181 ? -12.898 20.188 41.312 1 50.06 181 ILE B N 1
ATOM 6717 C CA . ILE B 1 181 ? -13.984 20.469 42.25 1 50.06 181 ILE B CA 1
ATOM 6718 C C . ILE B 1 181 ? -15.273 19.828 41.719 1 50.06 181 ILE B C 1
ATOM 6720 O O . ILE B 1 181 ? -15.547 19.844 40.531 1 50.06 181 ILE B O 1
ATOM 6724 N N . ASN B 1 182 ? -15.602 18.609 42.188 1 55.25 182 ASN B N 1
ATOM 6725 C CA . ASN B 1 182 ? -16.938 18.078 41.938 1 55.25 182 ASN B CA 1
ATOM 6726 C C . ASN B 1 182 ? -17.891 19.172 41.5 1 55.25 182 ASN B C 1
ATOM 6728 O O . ASN B 1 182 ? -18.906 19.406 42.156 1 55.25 18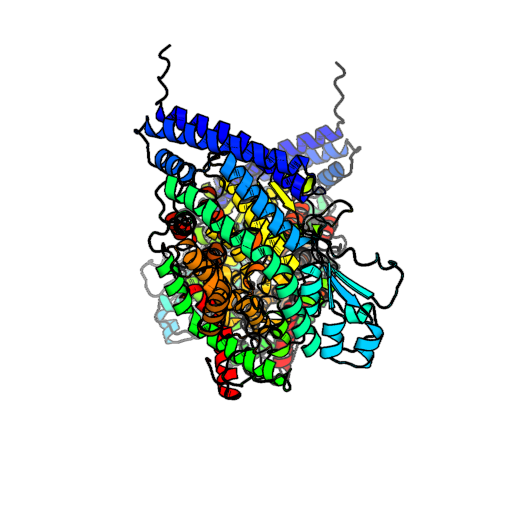2 ASN B O 1
ATOM 6732 N N . CYS B 1 183 ? -17.516 20.062 40.594 1 61.31 183 CYS B N 1
ATOM 6733 C CA . CYS B 1 183 ? -18.25 21.281 40.219 1 61.31 183 CYS B CA 1
ATOM 6734 C C . CYS B 1 183 ? -19.047 21.047 38.969 1 61.31 183 CYS B C 1
ATOM 6736 O O . CYS B 1 183 ? -18.5 20.625 37.938 1 61.31 183 CYS B O 1
ATOM 6738 N N . SER B 1 184 ? -20.359 21.047 39.031 1 68.12 184 SER B N 1
ATOM 6739 C CA . SER B 1 184 ? -21.25 21 37.875 1 68.12 184 SER B CA 1
ATOM 6740 C C . SER B 1 184 ? -21.625 22.406 37.406 1 68.12 184 SER B C 1
ATOM 6742 O O . SER B 1 184 ? -22.594 23 37.906 1 68.12 184 SER B O 1
ATOM 6744 N N . ILE B 1 185 ? -20.703 23.203 36.781 1 74.81 185 ILE B N 1
ATOM 6745 C CA . ILE B 1 185 ? -21.047 24.5 36.219 1 74.81 185 ILE B CA 1
ATOM 6746 C C . ILE B 1 185 ? -21.578 24.297 34.781 1 74.81 185 ILE B C 1
ATOM 6748 O O . ILE B 1 185 ? -21.125 23.391 34.062 1 74.81 185 ILE B O 1
ATOM 6752 N N . ASN B 1 186 ? -22.625 25.172 34.531 1 82.44 186 ASN B N 1
ATOM 6753 C CA . ASN B 1 186 ? -23.156 25.141 33.188 1 82.44 186 ASN B CA 1
ATOM 6754 C C . ASN B 1 186 ? -22.047 25.312 32.125 1 82.44 186 ASN B C 1
ATOM 6756 O O . ASN B 1 186 ? -21.234 26.25 32.219 1 82.44 186 ASN B O 1
ATOM 6760 N N . ARG B 1 187 ? -22.031 24.469 31.172 1 83.44 187 ARG B N 1
ATOM 6761 C CA . ARG B 1 187 ? -20.969 24.422 30.172 1 83.44 187 ARG B CA 1
ATOM 6762 C C . ARG B 1 187 ? -20.938 25.688 29.328 1 83.44 187 ARG B C 1
ATOM 6764 O O . ARG B 1 187 ? -19.859 26.188 28.984 1 83.44 187 ARG B O 1
ATOM 6771 N N . GLU B 1 188 ? -22.016 26.156 29 1 86.62 188 GLU B N 1
ATOM 6772 C CA . GLU B 1 188 ? -22.094 27.359 28.172 1 86.62 188 GLU B CA 1
ATOM 6773 C C . GLU B 1 188 ? -21.5 28.562 28.906 1 86.62 188 GLU B C 1
ATOM 6775 O O . GLU B 1 188 ? -20.797 29.375 28.297 1 86.62 188 GLU B O 1
ATOM 6780 N N . ILE B 1 189 ? -21.766 28.688 30.156 1 86.5 189 ILE B N 1
ATOM 6781 C CA . ILE B 1 189 ? -21.25 29.781 30.984 1 86.5 189 ILE B CA 1
ATOM 6782 C C . ILE B 1 189 ? -19.719 29.672 31.078 1 86.5 189 ILE B C 1
ATOM 6784 O O . ILE B 1 189 ? -19.016 30.672 30.953 1 86.5 189 ILE B O 1
ATOM 6788 N N . LEU B 1 190 ? -19.312 28.516 31.25 1 87.81 190 LEU B N 1
ATOM 6789 C CA . LEU B 1 190 ? -17.875 28.281 31.375 1 87.81 190 LEU B CA 1
ATOM 6790 C C . LEU B 1 190 ? -17.156 28.594 30.062 1 87.81 190 LEU B C 1
ATOM 6792 O O . LEU B 1 190 ? -16.078 29.172 30.078 1 87.81 190 LEU B O 1
ATOM 6796 N N . HIS B 1 191 ? -17.75 28.219 28.938 1 90.94 191 HIS B N 1
ATOM 6797 C CA . HIS B 1 191 ? -17.156 28.516 27.641 1 90.94 191 HIS B CA 1
ATOM 6798 C C . HIS B 1 191 ? -17.109 30.016 27.375 1 90.94 191 HIS B C 1
ATOM 6800 O O . HIS B 1 191 ? -16.094 30.531 26.906 1 90.94 191 HIS B O 1
ATOM 6806 N N . SER B 1 192 ? -18.141 30.625 27.688 1 91.5 192 SER B N 1
ATOM 6807 C CA . SER B 1 192 ? -18.203 32.062 27.5 1 91.5 192 SER B CA 1
ATOM 6808 C C . SER B 1 192 ? -17.156 32.781 28.359 1 91.5 192 SER B C 1
ATOM 6810 O O . SER B 1 192 ? -16.453 33.688 27.875 1 91.5 192 SER B O 1
ATOM 6812 N N . TRP B 1 193 ? -17.062 32.375 29.594 1 91.31 193 TRP B N 1
ATOM 6813 C CA . TRP B 1 193 ? -16.078 32.938 30.516 1 91.31 193 TRP B CA 1
ATOM 6814 C C . TRP B 1 193 ? -14.656 32.688 30.031 1 91.31 193 TRP B C 1
ATOM 6816 O O . TRP B 1 193 ? -13.836 33.594 30 1 91.31 193 TRP B O 1
ATOM 6826 N N . ALA B 1 194 ? -14.383 31.484 29.688 1 91.88 194 ALA B N 1
ATOM 6827 C CA . ALA B 1 194 ? -13.039 31.125 29.25 1 91.88 194 ALA B CA 1
ATOM 6828 C C . ALA B 1 194 ? -12.648 31.922 28 1 91.88 194 ALA B C 1
ATOM 6830 O O . ALA B 1 194 ? -11.523 32.406 27.891 1 91.88 194 ALA B O 1
ATOM 6831 N N . TRP B 1 195 ? -13.57 32.031 27.078 1 94.06 195 TRP B N 1
ATOM 6832 C CA . TRP B 1 195 ? -13.344 32.75 25.844 1 94.06 195 TRP B CA 1
ATOM 6833 C C . TRP B 1 195 ? -13.039 34.219 26.125 1 94.06 195 TRP B C 1
ATOM 6835 O O . TRP B 1 195 ? -12.062 34.781 25.594 1 94.06 195 TRP B O 1
ATOM 6845 N N . GLN B 1 196 ? -13.758 34.844 26.938 1 93.38 196 GLN B N 1
ATOM 6846 C CA . GLN B 1 196 ? -13.648 36.25 27.219 1 93.38 196 GLN B CA 1
ATOM 6847 C C . GLN B 1 196 ? -12.461 36.562 28.125 1 93.38 196 GLN B C 1
ATOM 6849 O O . GLN B 1 196 ? -11.727 37.531 27.906 1 93.38 196 GLN B O 1
ATOM 6854 N N . SER B 1 197 ? -12.32 35.75 29.141 1 93.31 197 SER B N 1
ATOM 6855 C CA . SER B 1 197 ? -11.266 36.031 30.125 1 93.31 197 SER B CA 1
ATOM 6856 C C . SER B 1 197 ? -9.883 35.906 29.5 1 93.31 197 SER B C 1
ATOM 6858 O O . SER B 1 197 ? -8.977 36.688 29.828 1 93.31 197 SER B O 1
ATOM 6860 N N . TRP B 1 198 ? -9.719 35 28.625 1 94.94 198 TRP B N 1
ATOM 6861 C CA . TRP B 1 198 ? -8.43 34.875 27.953 1 94.94 198 TRP B CA 1
ATOM 6862 C C . TRP B 1 198 ? -8.109 36.125 27.125 1 94.94 198 TRP B C 1
ATOM 6864 O O . TRP B 1 198 ? -6.984 36.625 27.156 1 94.94 198 TRP B O 1
ATOM 6874 N N . ARG B 1 199 ? -9.047 36.531 26.359 1 95.31 199 ARG B N 1
ATOM 6875 C CA . ARG B 1 199 ? -8.867 37.719 25.531 1 95.31 199 ARG B CA 1
ATOM 6876 C C . ARG B 1 199 ? -8.617 38.969 26.391 1 95.31 199 ARG B C 1
ATOM 6878 O O . ARG B 1 199 ? -7.805 39.812 26.031 1 95.31 199 ARG B O 1
ATOM 6885 N N . LEU B 1 200 ? -9.242 39.031 27.5 1 94.38 200 LEU B N 1
ATOM 6886 C CA . LEU B 1 200 ? -9.047 40.156 28.406 1 94.38 200 LEU B CA 1
ATOM 6887 C C . LEU B 1 200 ? -7.676 40.062 29.078 1 94.38 200 LEU B C 1
ATOM 6889 O O . LEU B 1 200 ? -7.051 41.094 29.344 1 94.38 200 LEU B O 1
ATOM 6893 N N . ALA B 1 201 ? -7.297 38.906 29.344 1 94.31 201 ALA B N 1
ATOM 6894 C CA . ALA B 1 201 ? -6.039 38.688 30.062 1 94.31 201 ALA B CA 1
ATOM 6895 C C . ALA B 1 201 ? -4.848 39.062 29.172 1 94.31 201 ALA B C 1
ATOM 6897 O O . ALA B 1 201 ? -3.848 39.594 29.672 1 94.31 201 ALA B O 1
ATOM 6898 N N . VAL B 1 202 ? -4.945 38.875 27.922 1 95.25 202 VAL B N 1
ATOM 6899 C CA . VAL B 1 202 ? -3.729 38.969 27.125 1 95.25 202 VAL B CA 1
ATOM 6900 C C . VAL B 1 202 ? -3.855 40.125 26.125 1 95.25 202 VAL B C 1
ATOM 6902 O O . VAL B 1 202 ? -2.852 40.688 25.688 1 95.25 202 VAL B O 1
ATOM 6905 N N . GLY B 1 203 ? -4.992 40.531 25.719 1 95.12 203 GLY B N 1
ATOM 6906 C CA . GLY B 1 203 ? -5.219 41.531 24.703 1 95.12 203 GLY B CA 1
ATOM 6907 C C . GLY B 1 203 ? -4.742 42.906 25.109 1 95.12 203 GLY B C 1
ATOM 6908 O O . GLY B 1 203 ? -3.826 43.469 24.484 1 95.12 203 GLY B O 1
ATOM 6909 N N . PRO B 1 204 ? -5.289 43.406 26.141 1 94.06 204 PRO B N 1
ATOM 6910 C CA . PRO B 1 204 ? -4.988 44.781 26.547 1 94.06 204 PRO B CA 1
ATOM 6911 C C . PRO B 1 204 ? -3.506 45 26.859 1 94.06 204 PRO B C 1
ATOM 6913 O O . PRO B 1 204 ? -2.896 45.938 26.359 1 94.06 204 PRO B O 1
ATOM 6916 N N . PRO B 1 205 ? -2.885 44.094 27.578 1 94.44 205 PRO B N 1
ATOM 6917 C CA . PRO B 1 205 ? -1.476 44.344 27.891 1 94.44 205 PRO B CA 1
ATOM 6918 C C . PRO B 1 205 ? -0.585 44.312 26.641 1 94.44 205 PRO B C 1
ATOM 6920 O O . PRO B 1 205 ? 0.511 44.875 26.656 1 94.44 205 PRO B O 1
ATOM 6923 N N . MET B 1 206 ? -1.01 43.75 25.594 1 96.38 206 MET B N 1
ATOM 6924 C CA . MET B 1 206 ? -0.152 43.594 24.422 1 96.38 206 MET B CA 1
ATOM 6925 C C . MET B 1 206 ? -0.457 44.656 23.375 1 96.38 206 MET B C 1
ATOM 6927 O O . MET B 1 206 ? 0.301 44.812 22.422 1 96.38 206 MET B O 1
ATOM 6931 N N . LYS B 1 207 ? -1.483 45.344 23.562 1 96.38 207 LYS B N 1
ATOM 6932 C CA . LYS B 1 207 ? -1.981 46.25 22.516 1 96.38 207 LYS B CA 1
ATOM 6933 C C . LYS B 1 207 ? -0.943 47.312 22.156 1 96.38 207 LYS B C 1
ATOM 6935 O O . LYS B 1 207 ? -0.579 47.469 21 1 96.38 207 LYS B O 1
ATOM 6940 N N . GLU B 1 208 ? -0.414 48.031 23.156 1 95.56 208 GLU B N 1
ATOM 6941 C CA . GLU B 1 208 ? 0.541 49.094 22.891 1 95.56 208 GLU B CA 1
ATOM 6942 C C . GLU B 1 208 ? 1.83 48.562 22.281 1 95.56 208 GLU B C 1
ATOM 6944 O O . GLU B 1 208 ? 2.371 49.156 21.344 1 95.56 208 GLU B O 1
ATOM 6949 N N . SER B 1 209 ? 2.277 47.5 22.844 1 96.44 209 SER B N 1
ATOM 6950 C CA . SER B 1 209 ? 3.512 46.906 22.359 1 96.44 209 SER B CA 1
ATOM 6951 C C . SER B 1 209 ? 3.369 46.438 20.906 1 96.44 209 SER B C 1
ATOM 6953 O O . SER B 1 209 ? 4.309 46.562 20.125 1 96.44 209 SER B O 1
ATOM 6955 N N . TYR B 1 210 ? 2.25 45.938 20.531 1 97.81 210 TYR B N 1
ATOM 6956 C CA . TYR B 1 210 ? 2.043 45.5 19.156 1 97.81 210 TYR B CA 1
ATOM 6957 C C . TYR B 1 210 ? 2.031 46.656 18.203 1 97.81 210 TYR B C 1
ATOM 6959 O O . TYR B 1 210 ? 2.574 46.594 17.094 1 97.81 210 TYR B O 1
ATOM 6967 N N . GLY B 1 211 ? 1.376 47.719 18.594 1 96.81 211 GLY B N 1
ATOM 6968 C CA . GLY B 1 211 ? 1.404 48.938 17.781 1 96.81 211 GLY B CA 1
ATOM 6969 C C . GLY B 1 211 ? 2.809 49.438 17.531 1 96.81 211 GLY B C 1
ATOM 6970 O O . GLY B 1 211 ? 3.143 49.812 16.391 1 96.81 211 GLY B O 1
ATOM 6971 N N . LYS B 1 212 ? 3.635 49.5 18.578 1 97.56 212 LYS B N 1
ATOM 6972 C CA . LYS B 1 212 ? 5.027 49.906 18.438 1 97.56 212 LYS B CA 1
ATOM 6973 C C . LYS B 1 212 ? 5.793 48.969 17.516 1 97.56 212 LYS B C 1
ATOM 6975 O O . LYS B 1 212 ? 6.629 49.406 16.719 1 97.56 212 LYS B O 1
ATOM 6980 N N . LEU B 1 213 ? 5.508 47.75 17.672 1 97.94 213 LEU B N 1
ATOM 6981 C CA . LEU B 1 213 ? 6.16 46.75 16.828 1 97.94 213 LEU B CA 1
ATOM 6982 C C . LEU B 1 213 ? 5.898 47 15.352 1 97.94 213 LEU B C 1
ATOM 6984 O O . LEU B 1 213 ? 6.812 46.938 14.531 1 97.94 213 LEU B O 1
ATOM 6988 N N . ILE B 1 214 ? 4.629 47.312 14.992 1 97.75 214 ILE B N 1
ATOM 6989 C CA . ILE B 1 214 ? 4.266 47.594 13.617 1 97.75 214 ILE B CA 1
ATOM 6990 C C . ILE B 1 214 ? 5.133 48.75 13.086 1 97.75 214 ILE B C 1
ATOM 6992 O O . ILE B 1 214 ? 5.672 48.656 11.984 1 97.75 214 ILE B O 1
ATOM 6996 N N . GLY B 1 215 ? 5.281 49.75 13.883 1 97.44 215 GLY B N 1
ATOM 6997 C CA . GLY B 1 215 ? 6.086 50.906 13.484 1 97.44 215 GLY B CA 1
ATOM 6998 C C . GLY B 1 215 ? 7.531 50.531 13.195 1 97.44 215 GLY B C 1
ATOM 6999 O O . GLY B 1 215 ? 8.086 50.938 12.164 1 97.44 215 GLY B O 1
ATOM 7000 N N . HIS B 1 216 ? 8.109 49.812 14.102 1 97.56 216 HIS B N 1
ATOM 7001 C CA . HIS B 1 216 ? 9.508 49.406 13.953 1 97.56 216 HIS B CA 1
ATOM 7002 C C . HIS B 1 216 ? 9.695 48.5 12.742 1 97.56 216 HIS B C 1
ATOM 7004 O O . HIS B 1 216 ? 10.672 48.656 12 1 97.56 216 HIS B O 1
ATOM 7010 N N . MET B 1 217 ? 8.805 47.594 12.531 1 97.75 217 MET B N 1
ATOM 7011 C CA . MET B 1 217 ? 8.914 46.688 11.406 1 97.75 217 MET B CA 1
ATOM 7012 C C . MET B 1 217 ? 8.766 47.406 10.078 1 97.75 217 MET B C 1
ATOM 7014 O O . MET B 1 217 ? 9.477 47.125 9.117 1 97.75 217 MET B O 1
ATOM 7018 N N . ASN B 1 218 ? 7.848 48.344 10.039 1 98.06 218 ASN B N 1
ATOM 7019 C CA . ASN B 1 218 ? 7.625 49.125 8.828 1 98.06 218 ASN B CA 1
ATOM 7020 C C . ASN B 1 218 ? 8.859 49.906 8.445 1 98.06 218 ASN B C 1
ATOM 7022 O O . ASN B 1 218 ? 9.172 50.062 7.258 1 98.06 218 ASN B O 1
ATOM 7026 N N . ILE B 1 219 ? 9.594 50.438 9.398 1 97.75 219 ILE B N 1
ATOM 7027 C CA . ILE B 1 219 ? 10.789 51.219 9.125 1 97.75 219 ILE B CA 1
ATOM 7028 C C . ILE B 1 219 ? 11.812 50.375 8.391 1 97.75 219 ILE B C 1
ATOM 7030 O O . ILE B 1 219 ? 12.375 50.812 7.375 1 97.75 219 ILE B O 1
ATOM 7034 N N . GLY B 1 220 ? 12.039 49.219 8.914 1 96.62 220 GLY B N 1
ATOM 7035 C CA . GLY B 1 220 ? 12.977 48.312 8.266 1 96.62 220 GLY B CA 1
ATOM 7036 C C . GLY B 1 220 ? 12.547 47.906 6.871 1 96.62 220 GLY B C 1
ATOM 7037 O O . GLY B 1 220 ? 13.375 47.781 5.969 1 96.62 220 GLY B O 1
ATOM 7038 N N . ALA B 1 221 ? 11.25 47.656 6.684 1 97.81 221 ALA B N 1
ATOM 7039 C CA . ALA B 1 221 ? 10.703 47.281 5.375 1 97.81 221 ALA B CA 1
ATOM 7040 C C . ALA B 1 221 ? 10.875 48.438 4.375 1 97.81 221 ALA B C 1
ATOM 7042 O O . ALA B 1 221 ? 11.297 48.188 3.236 1 97.81 221 ALA B O 1
ATOM 7043 N N . GLN B 1 222 ? 10.625 49.594 4.801 1 97.62 222 GLN B N 1
ATOM 7044 C CA . GLN B 1 222 ? 10.695 50.75 3.936 1 97.62 222 GLN B CA 1
ATOM 7045 C C . GLN B 1 222 ? 12.141 51.062 3.529 1 97.62 222 GLN B C 1
ATOM 7047 O O . GLN B 1 222 ? 12.391 51.5 2.412 1 97.62 222 GLN B O 1
ATOM 7052 N N . ARG B 1 223 ? 13.039 50.75 4.395 1 96.12 223 ARG B N 1
ATOM 7053 C CA . ARG B 1 223 ? 14.453 50.938 4.09 1 96.12 223 ARG B CA 1
ATOM 7054 C C . ARG B 1 223 ? 14.883 50.125 2.887 1 96.12 223 ARG B C 1
ATOM 7056 O O . ARG B 1 223 ? 15.758 50.531 2.125 1 96.12 223 ARG B O 1
ATOM 7063 N N . LEU B 1 224 ? 14.234 49.031 2.645 1 95 224 LEU B N 1
ATOM 7064 C CA . LEU B 1 224 ? 14.57 48.156 1.524 1 95 224 LEU B CA 1
ATOM 7065 C C . LEU B 1 224 ? 13.695 48.469 0.311 1 95 224 LEU B C 1
ATOM 7067 O O . LEU B 1 224 ? 13.898 47.906 -0.766 1 95 224 LEU B O 1
ATOM 7071 N N . GLY B 1 225 ? 12.703 49.25 0.53 1 95.44 225 GLY B N 1
ATOM 7072 C CA . GLY B 1 225 ? 11.898 49.688 -0.608 1 95.44 225 GLY B CA 1
ATOM 7073 C C . GLY B 1 225 ? 10.484 49.125 -0.57 1 95.44 225 GLY B C 1
ATOM 7074 O O . GLY B 1 225 ? 9.688 49.375 -1.471 1 95.44 225 GLY B O 1
ATOM 7075 N N . TYR B 1 226 ? 10.133 48.406 0.439 1 97.25 226 TYR B N 1
ATOM 7076 C CA . TYR B 1 226 ? 8.75 47.969 0.61 1 97.25 226 TYR B CA 1
ATOM 7077 C C . TYR B 1 226 ? 7.887 49.125 1.137 1 97.25 226 TYR B C 1
ATOM 7079 O O . TYR B 1 226 ? 8.383 50.031 1.812 1 97.25 226 TYR B O 1
ATOM 7087 N N . ALA B 1 227 ? 6.621 49.062 0.817 1 97.31 227 ALA B N 1
ATOM 7088 C CA . ALA B 1 227 ? 5.699 50.062 1.346 1 97.31 227 ALA B CA 1
ATOM 7089 C C . ALA B 1 227 ? 5.469 49.875 2.84 1 97.31 227 ALA B C 1
ATOM 7091 O O . ALA B 1 227 ? 5.297 50.844 3.584 1 97.31 227 ALA B O 1
ATOM 7092 N N . ASP B 1 228 ? 5.395 48.656 3.277 1 97.56 228 ASP B N 1
ATOM 7093 C CA . ASP B 1 228 ? 5.191 48.219 4.66 1 97.56 228 ASP B CA 1
ATOM 7094 C C . ASP B 1 228 ? 5.66 46.781 4.867 1 97.56 228 ASP B C 1
ATOM 7096 O O . ASP B 1 228 ? 6.062 46.125 3.914 1 97.56 228 ASP B O 1
ATOM 7100 N N . ILE B 1 229 ? 5.625 46.344 6.059 1 97.38 229 ILE B N 1
ATOM 7101 C CA . ILE B 1 229 ? 6.105 45.031 6.387 1 97.38 229 ILE B CA 1
ATOM 7102 C C . ILE B 1 229 ? 5.195 43.969 5.75 1 97.38 229 ILE B C 1
ATOM 7104 O O . ILE B 1 229 ? 5.645 42.875 5.391 1 97.38 229 ILE B O 1
ATOM 7108 N N . GLY B 1 230 ? 3.926 44.25 5.605 1 96.94 230 GLY B N 1
ATOM 7109 C CA . GLY B 1 230 ? 3.008 43.344 4.945 1 96.94 230 GLY B CA 1
ATOM 7110 C C . GLY B 1 230 ? 3.412 43 3.518 1 96.94 230 GLY B C 1
ATOM 7111 O O . GLY B 1 230 ? 3.246 41.875 3.062 1 96.94 230 GLY B O 1
ATOM 7112 N N . GLU B 1 231 ? 3.844 44 2.809 1 96.62 231 GLU B N 1
ATOM 7113 C CA . GLU B 1 231 ? 4.332 43.781 1.453 1 96.62 231 GLU B CA 1
ATOM 7114 C C . GLU B 1 231 ? 5.527 42.844 1.452 1 96.62 231 GLU B C 1
ATOM 7116 O O . GLU B 1 231 ? 5.641 41.969 0.58 1 96.62 231 GLU B O 1
ATOM 7121 N N . SER B 1 232 ? 6.383 43.062 2.379 1 95.81 232 SER B N 1
ATOM 7122 C CA . SER B 1 232 ? 7.52 42.156 2.512 1 95.81 232 SER B CA 1
ATOM 7123 C C . SER B 1 232 ? 7.055 40.719 2.771 1 95.81 232 SER B C 1
ATOM 7125 O O . SER B 1 232 ? 7.574 39.781 2.172 1 95.81 232 SER B O 1
ATOM 7127 N N . TRP B 1 233 ? 6.062 40.531 3.697 1 95.69 233 TRP B N 1
ATOM 7128 C CA . TRP B 1 233 ? 5.508 39.219 4 1 95.69 233 TRP B CA 1
ATOM 7129 C C . TRP B 1 233 ? 4.945 38.562 2.742 1 95.69 233 TRP B C 1
ATOM 7131 O O . TRP B 1 233 ? 5.168 37.375 2.504 1 95.69 233 TRP B O 1
ATOM 7141 N N . ARG B 1 234 ? 4.273 39.281 1.974 1 96.12 234 ARG B N 1
ATOM 7142 C CA . ARG B 1 234 ? 3.658 38.781 0.756 1 96.12 234 ARG B CA 1
ATOM 7143 C C . ARG B 1 234 ? 4.715 38.406 -0.285 1 96.12 234 ARG B C 1
ATOM 7145 O O . ARG B 1 234 ? 4.559 37.469 -1.038 1 96.12 234 ARG B O 1
ATOM 7152 N N . ALA B 1 235 ? 5.75 39.188 -0.29 1 95.19 235 ALA B N 1
ATOM 7153 C CA . ALA B 1 235 ? 6.824 38.938 -1.249 1 95.19 235 ALA B CA 1
ATOM 7154 C C . ALA B 1 235 ? 7.5 37.594 -1.004 1 95.19 235 ALA B C 1
ATOM 7156 O O . ALA B 1 235 ? 7.992 36.969 -1.939 1 95.19 235 ALA B O 1
ATOM 7157 N N . GLU B 1 236 ? 7.512 37.156 0.23 1 95 236 GLU B N 1
ATOM 7158 C CA . GLU B 1 236 ? 8.117 35.875 0.583 1 95 236 GLU B CA 1
ATOM 7159 C C . GLU B 1 236 ? 7.434 34.719 -0.154 1 95 236 GLU B C 1
ATOM 7161 O O . GLU B 1 236 ? 8.078 33.719 -0.482 1 95 236 GLU B O 1
ATOM 7166 N N . LEU B 1 237 ? 6.211 34.844 -0.502 1 96.25 237 LEU B N 1
ATOM 7167 C CA . LEU B 1 237 ? 5.43 33.812 -1.165 1 96.25 237 LEU B CA 1
ATOM 7168 C C . LEU B 1 237 ? 5.582 33.906 -2.68 1 96.25 237 LEU B C 1
ATOM 7170 O O . LEU B 1 237 ? 5.062 33.062 -3.41 1 96.25 237 LEU B O 1
ATOM 7174 N N . GLU B 1 238 ? 6.27 34.906 -3.15 1 95.25 238 GLU B N 1
ATOM 7175 C CA . GLU B 1 238 ? 6.664 35.094 -4.543 1 95.25 238 GLU B CA 1
ATOM 7176 C C . GLU B 1 238 ? 5.461 34.969 -5.477 1 95.25 238 GLU B C 1
ATOM 7178 O O . GLU B 1 238 ? 5.508 34.281 -6.488 1 95.25 238 GLU B O 1
ATOM 7183 N N . THR B 1 239 ? 4.426 35.594 -5.078 1 94.44 239 THR B N 1
ATOM 7184 C CA . THR B 1 239 ? 3.203 35.75 -5.863 1 94.44 239 THR B CA 1
ATOM 7185 C C . THR B 1 239 ? 2.811 37.219 -5.984 1 94.44 239 THR B C 1
ATOM 7187 O O . THR B 1 239 ? 2.371 37.844 -5.012 1 94.44 239 THR B O 1
ATOM 7190 N N . PRO B 1 240 ? 3.027 37.875 -7.109 1 89.75 240 PRO B N 1
ATOM 7191 C CA . PRO B 1 240 ? 2.805 39.312 -7.273 1 89.75 240 PRO B CA 1
ATOM 7192 C C . PRO B 1 240 ? 1.395 39.75 -6.871 1 89.75 240 PRO B C 1
ATOM 7194 O O . PRO B 1 240 ? 1.218 40.781 -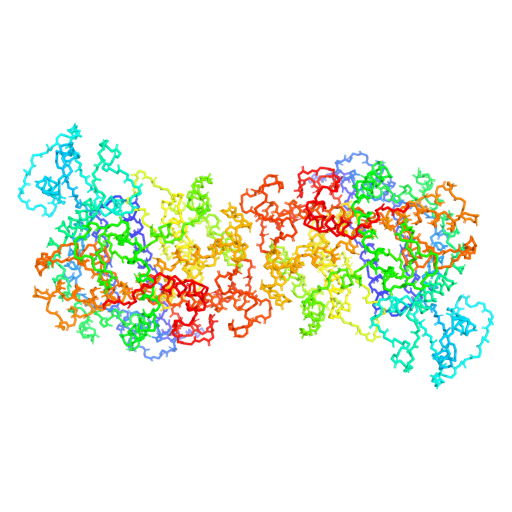6.238 1 89.75 240 PRO B O 1
ATOM 7197 N N . ASN B 1 241 ? 0.379 39.094 -7.148 1 93.44 241 ASN B N 1
ATOM 7198 C CA . ASN B 1 241 ? -0.999 39.438 -6.816 1 93.44 241 ASN B CA 1
ATOM 7199 C C . ASN B 1 241 ? -1.565 38.531 -5.738 1 93.44 241 ASN B C 1
ATOM 7201 O O . ASN B 1 241 ? -2.682 38 -5.871 1 93.44 241 ASN B O 1
ATOM 7205 N N . LEU B 1 242 ? -0.75 38.469 -4.598 1 96.5 242 LEU B N 1
ATOM 7206 C CA . LEU B 1 242 ? -1.106 37.5 -3.57 1 96.5 242 LEU B CA 1
ATOM 7207 C C . LEU B 1 242 ? -2.443 37.875 -2.926 1 96.5 242 LEU B C 1
ATOM 7209 O O . LEU B 1 242 ? -3.254 36.969 -2.643 1 96.5 242 LEU B O 1
ATOM 7213 N N . ARG B 1 243 ? -2.713 39.188 -2.605 1 96.06 243 ARG B N 1
ATOM 7214 C CA . ARG B 1 243 ? -3.977 39.594 -2.01 1 96.06 243 ARG B CA 1
ATOM 7215 C C . ARG B 1 243 ? -5.16 39.156 -2.857 1 96.06 243 ARG B C 1
ATOM 7217 O O . ARG B 1 243 ? -6.156 38.656 -2.328 1 96.06 243 ARG B O 1
ATOM 7224 N N . GLU B 1 244 ? -5.039 39.281 -4.152 1 96.5 244 GLU B N 1
ATOM 7225 C CA . GLU B 1 244 ? -6.105 38.875 -5.074 1 96.5 244 GLU B CA 1
ATOM 7226 C C . GLU B 1 244 ? -6.266 37.375 -5.133 1 96.5 244 GLU B C 1
ATOM 7228 O O . GLU B 1 244 ? -7.387 36.844 -5.195 1 96.5 244 GLU B O 1
ATOM 7233 N N . LEU B 1 245 ? -5.133 36.719 -5.168 1 97 245 LEU B N 1
ATOM 7234 C CA . LEU B 1 245 ? -5.172 35.25 -5.203 1 97 245 LEU B CA 1
ATOM 7235 C C . LEU B 1 245 ? -5.891 34.688 -3.975 1 97 245 LEU B C 1
ATOM 7237 O O . LEU B 1 245 ? -6.766 33.844 -4.094 1 97 245 LEU B O 1
ATOM 7241 N N . VAL B 1 246 ? -5.508 35.188 -2.826 1 97.81 246 VAL B N 1
ATOM 7242 C CA . VAL B 1 246 ? -6.07 34.719 -1.57 1 97.81 246 VAL B CA 1
ATOM 7243 C C . VAL B 1 246 ? -7.57 35.031 -1.529 1 97.81 246 VAL B C 1
ATOM 7245 O O . VAL B 1 246 ? -8.367 34.188 -1.11 1 97.81 246 VAL B O 1
ATOM 7248 N N . HIS B 1 247 ? -7.934 36.188 -2 1 97.5 247 HIS B N 1
ATOM 7249 C CA . HIS B 1 247 ? -9.344 36.531 -2.047 1 97.5 247 HIS B CA 1
ATOM 7250 C C . HIS B 1 247 ? -10.125 35.625 -2.994 1 97.5 247 HIS B C 1
ATOM 7252 O O . HIS B 1 247 ? -11.227 35.188 -2.67 1 97.5 247 HIS B O 1
ATOM 7258 N N . ARG B 1 248 ? -9.609 35.344 -4.105 1 97.62 248 ARG B N 1
ATOM 7259 C CA . ARG B 1 248 ? -10.258 34.5 -5.094 1 97.62 248 ARG B CA 1
ATOM 7260 C C . ARG B 1 248 ? -10.453 33.094 -4.547 1 97.62 248 ARG B C 1
ATOM 7262 O O . ARG B 1 248 ? -11.523 32.5 -4.715 1 97.62 248 ARG B O 1
ATOM 7269 N N . LEU B 1 249 ? -9.406 32.562 -3.953 1 98.31 249 LEU B N 1
ATOM 7270 C CA . LEU B 1 249 ? -9.484 31.219 -3.396 1 98.31 249 LEU B CA 1
ATOM 7271 C C . LEU B 1 249 ? -10.547 31.141 -2.305 1 98.31 249 LEU B C 1
ATOM 7273 O O . LEU B 1 249 ? -11.32 30.188 -2.246 1 98.31 249 LEU B O 1
ATOM 7277 N N . TRP B 1 250 ? -10.594 32.156 -1.427 1 98.38 250 TRP B N 1
ATOM 7278 C CA . TRP B 1 250 ? -11.617 32.188 -0.384 1 98.38 250 TRP B CA 1
ATOM 7279 C C . TRP B 1 250 ? -13.016 32.25 -0.991 1 98.38 250 TRP B C 1
ATOM 7281 O O . TRP B 1 250 ? -13.906 31.516 -0.56 1 98.38 250 TRP B O 1
ATOM 7291 N N . ARG B 1 251 ? -13.211 33.062 -2.018 1 97.75 251 ARG B N 1
ATOM 7292 C CA . ARG B 1 251 ? -14.516 33.188 -2.668 1 97.75 251 ARG B CA 1
ATOM 7293 C C . ARG B 1 251 ? -14.93 31.859 -3.312 1 97.75 251 ARG B C 1
ATOM 7295 O O . ARG B 1 251 ? -16.109 31.531 -3.344 1 97.75 251 ARG B O 1
ATOM 7302 N N . GLN B 1 252 ? -13.953 31.156 -3.785 1 97.56 252 GLN B N 1
ATOM 7303 C CA . GLN B 1 252 ? -14.227 29.875 -4.418 1 97.56 252 GLN B CA 1
ATOM 7304 C C . GLN B 1 252 ? -14.75 28.859 -3.406 1 97.56 252 GLN B C 1
ATOM 7306 O O . GLN B 1 252 ? -15.609 28.031 -3.729 1 97.56 252 GLN B O 1
ATOM 7311 N N . VAL B 1 253 ? -14.25 28.922 -2.203 1 98.25 253 VAL B N 1
ATOM 7312 C CA . VAL B 1 253 ? -14.562 27.859 -1.253 1 98.25 253 VAL B CA 1
ATOM 7313 C C . VAL B 1 253 ? -15.648 28.328 -0.286 1 98.25 253 VAL B C 1
ATOM 7315 O O . VAL B 1 253 ? -16.266 27.516 0.401 1 98.25 253 VAL B O 1
ATOM 7318 N N . LYS B 1 254 ? -15.953 29.594 -0.286 1 98.12 254 LYS B N 1
ATOM 7319 C CA . LYS B 1 254 ? -16.922 30.172 0.64 1 98.12 254 LYS B CA 1
ATOM 7320 C C . LYS B 1 254 ? -18.25 29.438 0.59 1 98.12 254 LYS B C 1
ATOM 7322 O O . LYS B 1 254 ? -18.859 29.172 1.63 1 98.12 254 LYS B O 1
ATOM 7327 N N . PRO B 1 255 ? -18.766 28.984 -0.641 1 97.88 255 PRO B N 1
ATOM 7328 C CA . PRO B 1 255 ? -20.031 28.266 -0.667 1 97.88 255 PRO B CA 1
ATOM 7329 C C . PRO B 1 255 ? -19.984 26.953 0.117 1 97.88 255 PRO B C 1
ATOM 7331 O O . PRO B 1 255 ? -20.938 26.594 0.816 1 97.88 255 PRO B O 1
ATOM 7334 N N . LEU B 1 256 ? -18.922 26.25 -0.012 1 98.12 256 LEU B N 1
ATOM 7335 C CA . LEU B 1 256 ? -18.766 25.016 0.749 1 98.12 256 LEU B CA 1
ATOM 7336 C C . LEU B 1 256 ? -18.688 25.312 2.244 1 98.12 256 LEU B C 1
ATOM 7338 O O . LEU B 1 256 ? -19.297 24.609 3.051 1 98.12 256 LEU B O 1
ATOM 7342 N N . TYR B 1 257 ? -17.953 26.344 2.613 1 98.38 257 TYR B N 1
ATOM 7343 C CA . TYR B 1 257 ? -17.859 26.75 4.012 1 98.38 257 TYR B CA 1
ATOM 7344 C C . TYR B 1 257 ? -19.219 27.109 4.574 1 98.38 257 TYR B C 1
ATOM 7346 O O . TYR B 1 257 ? -19.547 26.75 5.707 1 98.38 257 TYR B O 1
ATOM 7354 N N . GLN B 1 258 ? -19.984 27.797 3.814 1 98.56 258 GLN B N 1
ATOM 7355 C CA . GLN B 1 258 ? -21.297 28.234 4.27 1 98.56 258 GLN B CA 1
ATOM 7356 C C . GLN B 1 258 ? -22.203 27.047 4.535 1 98.56 258 GLN B C 1
ATOM 7358 O O . GLN B 1 258 ? -23.031 27.094 5.457 1 98.56 258 GLN B O 1
ATOM 7363 N N . LYS B 1 259 ? -22.109 26.016 3.729 1 98.25 259 LYS B N 1
ATOM 7364 C CA . LYS B 1 259 ? -22.859 24.797 3.994 1 98.25 259 LYS B CA 1
ATOM 7365 C C . LYS B 1 259 ? -22.453 24.172 5.324 1 98.25 259 LYS B C 1
ATOM 7367 O O . LYS B 1 259 ? -23.297 23.766 6.121 1 98.25 259 LYS B O 1
ATOM 7372 N N . LEU B 1 260 ? -21.156 24.094 5.5 1 98.25 260 LEU B N 1
ATOM 7373 C CA . LEU B 1 260 ? -20.625 23.547 6.742 1 98.25 260 LEU B CA 1
ATOM 7374 C C . LEU B 1 260 ? -21.047 24.391 7.941 1 98.25 260 LEU B C 1
ATOM 7376 O O . LEU B 1 260 ? -21.453 23.844 8.969 1 98.25 260 LEU B O 1
ATOM 7380 N N . HIS B 1 261 ? -20.938 25.703 7.793 1 98.5 261 HIS B N 1
ATOM 7381 C CA . HIS B 1 261 ? -21.344 26.656 8.82 1 98.5 261 HIS B CA 1
ATOM 7382 C C . HIS B 1 261 ? -22.812 26.484 9.18 1 98.5 261 HIS B C 1
ATOM 7384 O O . HIS B 1 261 ? -23.172 26.469 10.359 1 98.5 261 HIS B O 1
ATOM 7390 N N . ALA B 1 262 ? -23.672 26.359 8.172 1 98.5 262 ALA B N 1
ATOM 7391 C CA . ALA B 1 262 ? -25.109 26.234 8.375 1 98.5 262 ALA B CA 1
ATOM 7392 C C . ALA B 1 262 ? -25.422 24.969 9.172 1 98.5 262 ALA B C 1
ATOM 7394 O O . ALA B 1 262 ? -26.234 25 10.109 1 98.5 262 ALA B O 1
ATOM 7395 N N . VAL B 1 263 ? -24.812 23.891 8.781 1 98.19 263 VAL B N 1
ATOM 7396 C CA . VAL B 1 263 ? -25.062 22.609 9.453 1 98.19 263 VAL B CA 1
ATOM 7397 C C . VAL B 1 263 ? -24.562 22.688 10.891 1 98.19 263 VAL B C 1
ATOM 7399 O O . VAL B 1 263 ? -25.25 22.25 11.82 1 98.19 263 VAL B O 1
ATOM 7402 N N . ALA B 1 264 ? -23.391 23.219 11.102 1 98.06 264 ALA B N 1
ATOM 7403 C CA . ALA B 1 264 ? -22.859 23.391 12.453 1 98.06 264 ALA B CA 1
ATOM 7404 C C . ALA B 1 264 ? -23.781 24.25 13.305 1 98.06 264 ALA B C 1
ATOM 7406 O O . ALA B 1 264 ? -24.078 23.906 14.445 1 98.06 264 ALA B O 1
ATOM 7407 N N . ARG B 1 265 ? -24.234 25.359 12.727 1 98.06 265 ARG B N 1
ATOM 7408 C CA . ARG B 1 265 ? -25.125 26.281 13.422 1 98.06 265 ARG B CA 1
ATOM 7409 C C . ARG B 1 265 ? -26.406 25.578 13.867 1 98.06 265 ARG B C 1
ATOM 7411 O O . ARG B 1 265 ? -26.844 25.75 15 1 98.06 265 ARG B O 1
ATOM 7418 N N . TYR B 1 266 ? -26.922 24.812 12.992 1 98 266 TYR B N 1
ATOM 7419 C CA . TYR B 1 266 ? -28.172 24.109 13.266 1 98 266 TYR B CA 1
ATOM 7420 C C . TYR B 1 266 ? -28.016 23.188 14.477 1 98 266 TYR B C 1
ATOM 7422 O O . TYR B 1 266 ? -28.828 23.219 15.398 1 98 266 TYR B O 1
ATOM 7430 N N . PHE B 1 267 ? -27 22.453 14.484 1 97.19 267 PHE B N 1
ATOM 7431 C CA . PHE B 1 267 ? -26.828 21.469 15.547 1 97.19 267 PHE B CA 1
ATOM 7432 C C . PHE B 1 267 ? -26.359 22.141 16.828 1 97.19 267 PHE B C 1
ATOM 7434 O O . PHE B 1 267 ? -26.719 21.688 17.938 1 97.19 267 PHE B O 1
ATOM 7441 N N . LEU B 1 268 ? -25.594 23.219 16.734 1 96.88 268 LEU B N 1
ATOM 7442 C CA . LEU B 1 268 ? -25.188 23.969 17.906 1 96.88 268 LEU B CA 1
ATOM 7443 C C . LEU B 1 268 ? -26.391 24.625 18.578 1 96.88 268 LEU B C 1
ATOM 7445 O O . LEU B 1 268 ? -26.469 24.672 19.812 1 96.88 268 LEU B O 1
ATOM 7449 N N . LYS B 1 269 ? -27.297 25.109 17.828 1 96.12 269 LYS B N 1
ATOM 7450 C CA . LYS B 1 269 ? -28.5 25.719 18.391 1 96.12 269 LYS B CA 1
ATOM 7451 C C . LYS B 1 269 ? -29.328 24.688 19.156 1 96.12 269 LYS B C 1
ATOM 7453 O O . LYS B 1 269 ? -29.906 25 20.203 1 96.12 269 LYS B O 1
ATOM 7458 N N . ARG B 1 270 ? -29.312 23.562 18.688 1 94.88 270 ARG B N 1
ATOM 7459 C CA . ARG B 1 270 ? -30.016 22.484 19.359 1 94.88 270 ARG B CA 1
ATOM 7460 C C . ARG B 1 270 ? -29.312 22.078 20.656 1 94.88 270 ARG B C 1
ATOM 7462 O O . ARG B 1 270 ? -29.953 21.781 21.656 1 94.88 270 ARG B O 1
ATOM 7469 N N . LYS B 1 271 ? -28 22.094 20.578 1 93.56 271 LYS B N 1
ATOM 7470 C CA . LYS B 1 271 ? -27.219 21.734 21.75 1 93.56 271 LYS B CA 1
ATOM 7471 C C . LYS B 1 271 ? -27.281 22.828 22.812 1 93.56 271 LYS B C 1
ATOM 7473 O O . LYS B 1 271 ? -27.281 22.531 24 1 93.56 271 LYS B O 1
ATOM 7478 N N . TYR B 1 272 ? -27.359 24.094 22.344 1 93.12 272 TYR B N 1
ATOM 7479 C CA . TYR B 1 272 ? -27.344 25.234 23.25 1 93.12 272 TYR B CA 1
ATOM 7480 C C . TYR B 1 272 ? -28.562 26.141 23 1 93.12 272 TYR B C 1
ATOM 7482 O O . TYR B 1 272 ? -28.406 27.297 22.609 1 93.12 272 TYR B O 1
ATOM 7490 N N . PRO B 1 273 ? -29.688 25.734 23.406 1 91.62 273 PRO B N 1
ATOM 7491 C CA . PRO B 1 273 ? -30.906 26.484 23.094 1 91.62 273 PRO B CA 1
ATOM 7492 C C . PRO B 1 273 ? -31.047 27.766 23.922 1 91.62 273 PRO B C 1
ATOM 7494 O O . PRO B 1 273 ? -31.797 28.656 23.547 1 91.62 273 PRO B O 1
ATOM 7497 N N . LYS B 1 274 ? -30.281 27.922 24.906 1 88.69 274 LYS B N 1
ATOM 7498 C CA . LYS B 1 274 ? -30.484 29.031 25.844 1 88.69 274 LYS B CA 1
ATOM 7499 C C . LYS B 1 274 ? -29.531 30.188 25.531 1 88.69 274 LYS B C 1
ATOM 7501 O O . LYS B 1 274 ? -29.609 31.25 26.141 1 88.69 274 LYS B O 1
ATOM 7506 N N . VAL B 1 275 ? -28.656 29.953 24.578 1 91.25 275 VAL B N 1
ATOM 7507 C CA . VAL B 1 275 ? -27.734 31.031 24.219 1 91.25 275 VAL B CA 1
ATOM 7508 C C . VAL B 1 275 ? -28.516 32.219 23.656 1 91.25 275 VAL B C 1
ATOM 7510 O O . VAL B 1 275 ? -29.297 32.062 22.719 1 91.25 275 VAL B O 1
ATOM 7513 N N . GLU B 1 276 ? -28.266 33.344 24.188 1 85.75 276 GLU B N 1
ATOM 7514 C CA . GLU B 1 276 ? -29 34.531 23.797 1 85.75 276 GLU B CA 1
ATOM 7515 C C . GLU B 1 276 ? -28.531 35.031 22.438 1 85.75 276 GLU B C 1
ATOM 7517 O O . GLU B 1 276 ? -27.359 34.906 22.078 1 85.75 276 GLU B O 1
ATOM 7522 N N . ASN B 1 277 ? -29.453 35.594 21.672 1 87.25 277 ASN B N 1
ATOM 7523 C CA . ASN B 1 277 ? -29.203 36.25 20.391 1 87.25 277 ASN B CA 1
ATOM 7524 C C . ASN B 1 277 ? -28.531 35.281 19.391 1 87.25 277 ASN B C 1
ATOM 7526 O O . ASN B 1 277 ? -27.641 35.688 18.656 1 87.25 277 ASN B O 1
ATOM 7530 N N . PHE B 1 278 ? -28.781 34.062 19.609 1 94.19 278 PHE B N 1
ATOM 7531 C CA . PHE B 1 278 ? -28.328 33.031 18.672 1 94.19 278 PHE B CA 1
ATOM 7532 C C . PHE B 1 278 ? -29.422 32.688 17.688 1 94.19 278 PHE B C 1
ATOM 7534 O O . PHE B 1 278 ? -30.234 31.781 17.938 1 94.19 278 PHE B O 1
ATOM 7541 N N . HIS B 1 279 ? -29.406 33.406 16.562 1 94.25 279 HIS B N 1
ATOM 7542 C CA . HIS B 1 279 ? -30.453 33.25 15.555 1 94.25 279 HIS B CA 1
ATOM 7543 C C . HIS B 1 279 ? -30.203 32.062 14.648 1 94.25 279 HIS B C 1
ATOM 7545 O O . HIS B 1 279 ? -29.062 31.797 14.258 1 94.25 279 HIS B O 1
ATOM 7551 N N . PRO B 1 280 ? -31.188 31.297 14.273 1 93.5 280 PRO B N 1
ATOM 7552 C CA . PRO B 1 280 ? -31.031 30.109 13.438 1 93.5 280 PRO B CA 1
ATOM 7553 C C . PRO B 1 280 ? -30.469 30.422 12.055 1 93.5 280 PRO B C 1
ATOM 7555 O O . PRO B 1 280 ? -29.938 29.547 11.375 1 93.5 280 PRO B O 1
ATOM 7558 N N . ALA B 1 281 ? -30.516 31.625 11.602 1 95.56 281 ALA B N 1
ATOM 7559 C CA . ALA B 1 281 ? -30 32.031 10.305 1 95.56 281 ALA B CA 1
ATOM 7560 C C . ALA B 1 281 ? -28.922 33.125 10.453 1 95.56 281 ALA B C 1
ATOM 7562 O O . ALA B 1 281 ? -28.672 33.875 9.516 1 95.56 281 ALA B O 1
ATOM 7563 N N . GLY B 1 282 ? -28.359 33.219 11.586 1 96.12 282 GLY B N 1
ATOM 7564 C CA . GLY B 1 282 ? -27.438 34.312 11.859 1 96.12 282 GLY B CA 1
ATOM 7565 C C . GLY B 1 282 ? -26.031 33.812 12.164 1 96.12 282 GLY B C 1
ATOM 7566 O O . GLY B 1 282 ? -25.609 32.781 11.672 1 96.12 282 GLY B O 1
ATOM 7567 N N . LEU B 1 283 ? -25.281 34.688 12.844 1 97.69 283 LEU B N 1
ATOM 7568 C CA . LEU B 1 283 ? -23.891 34.406 13.219 1 97.69 283 LEU B CA 1
ATOM 7569 C C . LEU B 1 283 ? -23.812 33.406 14.359 1 97.69 283 LEU B C 1
ATOM 7571 O O . LEU B 1 283 ? -24.766 33.281 15.156 1 97.69 283 LEU B O 1
ATOM 7575 N N . ILE B 1 284 ? -22.797 32.625 14.43 1 97.94 284 ILE B N 1
ATOM 7576 C CA . ILE B 1 284 ? -22.594 31.672 15.516 1 97.94 284 ILE B CA 1
ATOM 7577 C C . ILE B 1 284 ? -21.797 32.312 16.641 1 97.94 284 ILE B C 1
ATOM 7579 O O . ILE B 1 284 ? -20.75 32.938 16.391 1 97.94 284 ILE B O 1
ATOM 7583 N N . PRO B 1 285 ? -22.266 32.25 17.859 1 96.69 285 PRO B N 1
ATOM 7584 C CA . PRO B 1 285 ? -21.422 32.688 18.969 1 96.69 285 PRO B CA 1
ATOM 7585 C C . PRO B 1 285 ? -20.094 31.938 19.031 1 96.69 285 PRO B C 1
ATOM 7587 O O . PRO B 1 285 ? -20.094 30.703 19.062 1 96.69 285 PRO B O 1
ATOM 7590 N N . ALA B 1 286 ? -19.016 32.625 19.062 1 96.38 286 ALA B N 1
ATOM 7591 C CA . ALA B 1 286 ? -17.688 32.062 18.891 1 96.38 286 ALA B CA 1
ATOM 7592 C C . ALA B 1 286 ? -17.344 31.078 20 1 96.38 286 ALA B C 1
ATOM 7594 O O . ALA B 1 286 ? -16.625 30.094 19.781 1 96.38 286 ALA B O 1
ATOM 7595 N N . HIS B 1 287 ? -17.922 31.25 21.219 1 93.75 287 HIS B N 1
ATOM 7596 C CA . HIS B 1 287 ? -17.5 30.5 22.406 1 93.75 287 HIS B CA 1
ATOM 7597 C C . HIS B 1 287 ? -18.062 29.078 22.391 1 93.75 287 HIS B C 1
ATOM 7599 O O . HIS B 1 287 ? -17.641 28.234 23.188 1 93.75 287 HIS B O 1
ATOM 7605 N N . ILE B 1 288 ? -18.953 28.719 21.469 1 94.56 288 ILE B N 1
ATOM 7606 C CA . ILE B 1 288 ? -19.578 27.406 21.547 1 94.56 288 ILE B CA 1
ATOM 7607 C C . ILE B 1 288 ? -19.094 26.531 20.391 1 94.56 288 ILE B C 1
ATOM 7609 O O . ILE B 1 288 ? -19.641 25.453 20.156 1 94.56 288 ILE B O 1
ATOM 7613 N N . LEU B 1 289 ? -18.078 26.953 19.656 1 95.06 289 LEU B N 1
ATOM 7614 C CA . LEU B 1 289 ? -17.594 26.234 18.484 1 95.06 289 LEU B CA 1
ATOM 7615 C C . LEU B 1 289 ? -16.547 25.203 18.891 1 95.06 289 LEU B C 1
ATOM 7617 O O . LEU B 1 289 ? -16.031 24.469 18.047 1 95.06 289 LEU B O 1
ATOM 7621 N N . GLY B 1 290 ? -16.156 25.141 20.141 1 88.75 290 GLY B N 1
ATOM 7622 C CA . GLY B 1 290 ? -15.281 24.094 20.641 1 88.75 290 GLY B CA 1
ATOM 7623 C C . GLY B 1 290 ? -13.812 24.422 20.516 1 88.75 290 GLY B C 1
ATOM 7624 O O . GLY B 1 290 ? -12.961 23.531 20.641 1 88.75 290 GLY B O 1
ATOM 7625 N N . ASP B 1 291 ? -13.469 25.625 20.172 1 91.06 291 ASP B N 1
ATOM 7626 C CA . ASP B 1 291 ? -12.102 26.109 19.969 1 91.06 291 ASP B CA 1
ATOM 7627 C C . ASP B 1 291 ? -11.969 27.562 20.422 1 91.06 291 ASP B C 1
ATOM 7629 O O . ASP B 1 291 ? -12.883 28.375 20.219 1 91.06 291 ASP B O 1
ATOM 7633 N N . MET B 1 292 ? -10.82 27.844 21.016 1 92.88 292 MET B N 1
ATOM 7634 C CA . MET B 1 292 ? -10.609 29.172 21.578 1 92.88 292 MET B CA 1
ATOM 7635 C C . MET B 1 292 ? -10.711 30.25 20.5 1 92.88 292 MET B C 1
ATOM 7637 O O . MET B 1 292 ? -11.156 31.375 20.781 1 92.88 292 MET B O 1
ATOM 7641 N N . TRP B 1 293 ? -10.359 29.922 19.312 1 95.56 293 TRP B N 1
ATOM 7642 C CA . TRP B 1 293 ? -10.234 30.938 18.281 1 95.56 293 TRP B CA 1
ATOM 7643 C C . TRP B 1 293 ? -11.242 30.703 17.172 1 95.56 293 TRP B C 1
ATOM 7645 O O . TRP B 1 293 ? -11.266 31.438 16.172 1 95.56 293 TRP B O 1
ATOM 7655 N N . SER B 1 294 ? -12.102 29.672 17.312 1 95.69 294 SER B N 1
ATOM 7656 C CA . SER B 1 294 ? -13.094 29.312 16.312 1 95.69 294 SER B CA 1
ATOM 7657 C C . SER B 1 294 ? -12.438 28.875 15 1 95.69 294 SER B C 1
ATOM 7659 O O . SER B 1 294 ? -12.969 29.125 13.922 1 95.69 294 SER B O 1
ATOM 7661 N N . GLN B 1 295 ? -11.289 28.328 15.094 1 95.62 295 GLN B N 1
ATOM 7662 C CA . GLN B 1 295 ? -10.523 27.859 13.945 1 95.62 295 GLN B CA 1
ATOM 7663 C C . GLN B 1 295 ? -10.805 26.375 13.672 1 95.62 295 GLN B C 1
ATOM 7665 O O . GLN B 1 295 ? -10.953 25.969 12.516 1 95.62 295 GLN B O 1
ATOM 7670 N N . ASN B 1 296 ? -10.844 25.594 14.68 1 94.12 296 ASN B N 1
ATOM 7671 C CA . ASN B 1 296 ? -11.023 24.156 14.625 1 94.12 296 ASN B CA 1
ATOM 7672 C C . ASN B 1 296 ? -12.367 23.734 15.195 1 94.12 296 ASN B C 1
ATOM 7674 O O . ASN B 1 296 ? -12.672 24 16.359 1 94.12 296 ASN B O 1
ATOM 7678 N N . TRP B 1 297 ? -13.203 23.062 14.375 1 96 297 TRP B N 1
ATOM 7679 C CA . TRP B 1 297 ? -14.547 22.672 14.789 1 96 297 TRP B CA 1
ATOM 7680 C C . TRP B 1 297 ? -14.656 21.172 14.93 1 96 297 TRP B C 1
ATOM 7682 O O . TRP B 1 297 ? -15.758 20.609 14.914 1 96 297 TRP B O 1
ATOM 7692 N N . GLU B 1 298 ? -13.602 20.438 15.094 1 91.88 298 GLU B N 1
ATOM 7693 C CA . GLU B 1 298 ? -13.555 18.969 15.078 1 91.88 298 GLU B CA 1
ATOM 7694 C C . GLU B 1 298 ? -14.453 18.391 16.172 1 91.88 298 GLU B C 1
ATOM 7696 O O . GLU B 1 298 ? -15.062 17.328 15.977 1 91.88 298 GLU B O 1
ATOM 7701 N N . SER B 1 299 ? -14.578 19.031 17.297 1 89.69 299 SER B N 1
ATOM 7702 C CA . SER B 1 299 ? -15.328 18.531 18.438 1 89.69 299 SER B CA 1
ATOM 7703 C C . SER B 1 299 ? -16.828 18.453 18.141 1 89.69 299 SER B C 1
ATOM 7705 O O . SER B 1 299 ? -17.578 17.781 18.859 1 89.69 299 SER B O 1
ATOM 7707 N N . LEU B 1 300 ? -17.281 19.031 17.047 1 93.94 300 LEU B N 1
ATOM 7708 C CA . LEU B 1 300 ? -18.703 19.047 16.688 1 93.94 300 LEU B CA 1
ATOM 7709 C C . LEU B 1 300 ? -19.094 17.797 15.906 1 93.94 300 LEU B C 1
ATOM 7711 O O . LEU B 1 300 ? -20.281 17.516 15.742 1 93.94 300 LEU B O 1
ATOM 7715 N N . VAL B 1 301 ? -18.172 17.016 15.445 1 93.19 301 VAL B N 1
ATOM 7716 C CA . VAL B 1 301 ? -18.422 15.914 14.516 1 93.19 301 VAL B CA 1
ATOM 7717 C C . VAL B 1 301 ? -19.391 14.914 15.133 1 93.19 301 VAL B C 1
ATOM 7719 O O . VAL B 1 301 ? -20.375 14.531 14.508 1 93.19 301 VAL B O 1
ATOM 7722 N N . PRO B 1 302 ? -19.172 14.523 16.438 1 90.38 302 PRO B N 1
ATOM 7723 C CA . PRO B 1 302 ? -20.109 13.555 17.016 1 90.38 302 PRO B CA 1
ATOM 7724 C C . PRO B 1 302 ? -21.531 14.125 17.141 1 90.38 302 PRO B C 1
ATOM 7726 O O . PRO B 1 302 ? -22.5 13.367 17.125 1 90.38 302 PRO B O 1
ATOM 7729 N N . LEU B 1 303 ? -21.609 15.422 17.297 1 92.31 303 LEU B N 1
ATOM 7730 C CA . LEU B 1 303 ? -22.906 16.078 17.391 1 92.31 303 LEU B CA 1
ATOM 7731 C C . LEU B 1 303 ? -23.641 16.031 16.047 1 92.31 303 LEU B C 1
ATOM 7733 O O . LEU B 1 303 ? -24.859 15.844 16.016 1 92.31 303 LEU B O 1
ATOM 7737 N N . ILE B 1 304 ? -22.969 16.172 15.008 1 93.62 304 ILE B N 1
ATOM 7738 C CA . ILE B 1 304 ? -23.547 16.281 13.672 1 93.62 304 ILE B CA 1
ATOM 7739 C C . ILE B 1 304 ? -23.766 14.898 13.078 1 93.62 304 ILE B C 1
ATOM 7741 O O . ILE B 1 304 ? -24.797 14.641 12.453 1 93.62 304 ILE B O 1
ATOM 7745 N N . TYR B 1 305 ? -22.75 14.055 13.219 1 90.25 305 TYR B N 1
ATOM 7746 C CA . TYR B 1 305 ? -22.797 12.719 12.625 1 90.25 305 TYR B CA 1
ATOM 7747 C C . TYR B 1 305 ? -22.281 11.672 13.609 1 90.25 305 TYR B C 1
ATOM 7749 O O . TYR B 1 305 ? -21.172 11.164 13.469 1 90.25 305 TYR B O 1
ATOM 7757 N N . PRO B 1 306 ? -23.125 11.273 14.531 1 88.44 306 PRO B N 1
ATOM 7758 C CA . PRO B 1 306 ? -22.719 10.242 15.492 1 88.44 306 PRO B CA 1
ATOM 7759 C C . PRO B 1 306 ? -22.438 8.898 14.82 1 88.44 306 PRO B C 1
ATOM 7761 O O . PRO B 1 306 ? -23.141 8.516 13.883 1 88.44 306 PRO B O 1
ATOM 7764 N N . HIS B 1 307 ? -21.375 8.289 15.156 1 85.56 307 HIS B N 1
ATOM 7765 C CA . HIS B 1 307 ? -20.984 6.992 14.625 1 85.56 307 HIS B CA 1
ATOM 7766 C C . HIS B 1 307 ? -20.531 6.055 15.734 1 85.56 307 HIS B C 1
ATOM 7768 O O . HIS B 1 307 ? -20.047 6.508 16.781 1 85.56 307 HIS B O 1
ATOM 7774 N N . GLN B 1 308 ? -20.625 4.789 15.5 1 82.56 308 GLN B N 1
ATOM 7775 C CA . GLN B 1 308 ? -20.266 3.799 16.516 1 82.56 308 GLN B CA 1
ATOM 7776 C C . GLN B 1 308 ? -18.75 3.701 16.672 1 82.56 308 GLN B C 1
ATOM 7778 O O . GLN B 1 308 ? -18.266 3.371 17.766 1 82.56 308 GLN B O 1
ATOM 7783 N N . VAL B 1 309 ? -18.078 3.922 15.617 1 84.19 309 VAL B N 1
ATOM 7784 C CA . VAL B 1 309 ? -16.625 3.861 15.688 1 84.19 309 VAL B CA 1
ATOM 7785 C C . VAL B 1 309 ? -16.078 5.23 16.062 1 84.19 309 VAL B C 1
ATOM 7787 O O . VAL B 1 309 ? -16.5 6.254 15.523 1 84.19 309 VAL B O 1
ATOM 7790 N N . ASP B 1 310 ? -15.203 5.195 17.078 1 87.31 310 ASP B N 1
ATOM 7791 C CA . ASP B 1 310 ? -14.461 6.387 17.484 1 87.31 310 ASP B CA 1
ATOM 7792 C C . ASP B 1 310 ? -12.953 6.164 17.344 1 87.31 310 ASP B C 1
ATOM 7794 O O . ASP B 1 310 ? -12.336 5.523 18.188 1 87.31 310 ASP B O 1
ATOM 7798 N N . ILE B 1 311 ? -12.453 6.754 16.344 1 88.06 311 ILE B N 1
ATOM 7799 C CA . ILE B 1 311 ? -11.039 6.547 16.047 1 88.06 311 ILE B CA 1
ATOM 7800 C C . ILE B 1 311 ? -10.188 7.082 17.188 1 88.06 311 ILE B C 1
ATOM 7802 O O . ILE B 1 311 ? -9.117 6.543 17.484 1 88.06 311 ILE B O 1
ATOM 7806 N N . GLU B 1 312 ? -10.617 8.164 17.859 1 87.56 312 GLU B N 1
ATOM 7807 C CA . GLU B 1 312 ? -9.898 8.695 19.016 1 87.56 312 GLU B CA 1
ATOM 7808 C C . GLU B 1 312 ? -9.797 7.66 20.125 1 87.56 312 GLU B C 1
ATOM 7810 O O . GLU B 1 312 ? -8.734 7.48 20.719 1 87.56 312 GLU B O 1
ATOM 7815 N N . GLU B 1 313 ? -10.883 7.023 20.359 1 89.31 313 GLU B N 1
ATOM 7816 C CA . GLU B 1 313 ? -10.906 5.992 21.391 1 89.31 313 GLU B CA 1
ATOM 7817 C C . GLU B 1 313 ? -10.055 4.793 20.984 1 89.31 313 GLU B C 1
ATOM 7819 O O . GLU B 1 313 ? -9.375 4.195 21.828 1 89.31 313 GLU B O 1
ATOM 7824 N N . ASN B 1 314 ? -10.148 4.453 19.703 1 89.69 314 ASN B N 1
ATOM 7825 C CA . ASN B 1 314 ? -9.312 3.365 19.203 1 89.69 314 ASN B CA 1
ATOM 7826 C C . ASN B 1 314 ? -7.832 3.662 19.406 1 89.69 314 ASN B C 1
ATOM 7828 O O . ASN B 1 314 ? -7.062 2.781 19.797 1 89.69 314 ASN B O 1
ATOM 7832 N N . LEU B 1 315 ? -7.469 4.824 19.125 1 90.38 315 LEU B N 1
ATOM 7833 C CA . LEU B 1 315 ? -6.074 5.227 19.266 1 90.38 315 LEU B CA 1
ATOM 7834 C C . LEU B 1 315 ? -5.652 5.199 20.734 1 90.38 315 LEU B C 1
ATOM 7836 O O . LEU B 1 315 ? -4.555 4.742 21.062 1 90.38 315 LEU B O 1
ATOM 7840 N N . LYS B 1 316 ? -6.457 5.629 21.656 1 88.94 316 LYS B N 1
ATOM 7841 C CA . LYS B 1 316 ? -6.172 5.602 23.094 1 88.94 316 LYS B CA 1
ATOM 7842 C C . LYS B 1 316 ? -5.988 4.168 23.594 1 88.94 316 LYS B C 1
ATOM 7844 O O . LYS B 1 316 ? -5.109 3.896 24.406 1 88.94 316 LYS B O 1
ATOM 7849 N N . ARG B 1 317 ? -6.762 3.289 23.031 1 89.94 317 ARG B N 1
ATOM 7850 C CA . ARG B 1 317 ? -6.715 1.889 23.438 1 89.94 317 ARG B CA 1
ATOM 7851 C C . ARG B 1 317 ? -5.402 1.238 23.016 1 89.94 317 ARG B C 1
ATOM 7853 O O . ARG B 1 317 ? -4.914 0.323 23.672 1 89.94 317 ARG B O 1
ATOM 7860 N N . LYS B 1 318 ? -4.867 1.697 21.953 1 89 318 LYS B N 1
ATOM 7861 C CA . LYS B 1 318 ? -3.602 1.137 21.484 1 89 318 LYS B CA 1
ATOM 7862 C C . LYS B 1 318 ? -2.467 1.481 22.438 1 89 318 LYS B C 1
ATOM 7864 O O . LYS B 1 318 ? -1.47 0.759 22.516 1 89 318 LYS B O 1
ATOM 7869 N N . ASN B 1 319 ? -2.545 2.695 23.172 1 89.94 319 ASN B N 1
ATOM 7870 C CA . ASN B 1 319 ? -1.569 3.164 24.141 1 89.94 319 ASN B CA 1
ATOM 7871 C C . ASN B 1 319 ? -0.167 3.238 23.547 1 89.94 319 ASN B C 1
ATOM 7873 O O . ASN B 1 319 ? 0.785 2.705 24.125 1 89.94 319 ASN B O 1
ATOM 7877 N N . TRP B 1 320 ? -0.094 3.779 22.344 1 88.88 320 TRP B N 1
ATOM 7878 C CA . TRP B 1 320 ? 1.2 3.959 21.688 1 88.88 320 TRP B CA 1
ATOM 7879 C C . TRP B 1 320 ? 2.025 5.027 22.406 1 88.88 320 TRP B C 1
ATOM 7881 O O . TRP B 1 320 ? 1.484 6.039 22.859 1 88.88 320 TRP B O 1
ATOM 7891 N N . THR B 1 321 ? 3.293 4.793 22.562 1 88.75 321 THR B N 1
ATOM 7892 C CA . THR B 1 321 ? 4.207 5.844 23 1 88.75 321 THR B CA 1
ATOM 7893 C C . THR B 1 321 ? 4.465 6.84 21.875 1 88.75 321 THR B C 1
ATOM 7895 O O . THR B 1 321 ? 4.137 6.578 20.719 1 88.75 321 THR B O 1
ATOM 7898 N N . GLY B 1 322 ? 4.984 7.992 22.281 1 88.94 322 GLY B N 1
ATOM 7899 C CA . GLY B 1 322 ? 5.379 8.961 21.281 1 88.94 322 GLY B CA 1
ATOM 7900 C C . GLY B 1 322 ? 6.312 8.383 20.234 1 88.94 322 GLY B C 1
ATOM 7901 O O . GLY B 1 322 ? 6.141 8.625 19.031 1 88.94 322 GLY B O 1
ATOM 7902 N N . GLU B 1 323 ? 7.266 7.617 20.672 1 92.25 323 GLU B N 1
ATOM 7903 C CA . GLU B 1 323 ? 8.219 7 19.75 1 92.25 323 GLU B CA 1
ATOM 7904 C C . GLU B 1 323 ? 7.527 6.027 18.797 1 92.25 323 GLU B C 1
ATOM 7906 O O . GLU B 1 323 ? 7.871 5.957 17.625 1 92.25 323 GLU B O 1
ATOM 7911 N N . GLN B 1 324 ? 6.586 5.25 19.297 1 92.06 324 GLN B N 1
ATOM 7912 C CA . GLN B 1 324 ? 5.848 4.309 18.453 1 92.06 324 GLN B CA 1
ATOM 7913 C C . GLN B 1 324 ? 5.031 5.035 17.391 1 92.06 324 GLN B C 1
ATOM 7915 O O . GLN B 1 324 ? 4.914 4.562 16.266 1 92.06 324 GLN B O 1
ATOM 7920 N N . LEU B 1 325 ? 4.465 6.16 17.781 1 93.31 325 LEU B N 1
ATOM 7921 C CA . LEU B 1 325 ? 3.715 6.977 16.828 1 93.31 325 LEU B CA 1
ATOM 7922 C C . LEU B 1 325 ? 4.629 7.496 15.727 1 93.31 325 LEU B C 1
ATOM 7924 O O . LEU B 1 325 ? 4.258 7.473 14.555 1 93.31 325 LEU B O 1
ATOM 7928 N N . ILE B 1 326 ? 5.812 7.926 16.094 1 95.38 326 ILE B N 1
ATOM 7929 C CA . ILE B 1 326 ? 6.77 8.477 15.141 1 95.38 326 ILE B CA 1
ATOM 7930 C C . ILE B 1 326 ? 7.254 7.383 14.195 1 95.38 326 ILE B C 1
ATOM 7932 O O . ILE B 1 326 ? 7.445 7.621 13 1 95.38 326 ILE B O 1
ATOM 7936 N N . LYS B 1 327 ? 7.457 6.188 14.688 1 94.19 327 LYS B N 1
ATOM 7937 C CA . LYS B 1 327 ? 7.883 5.066 13.852 1 94.19 327 LYS B CA 1
ATOM 7938 C C . LYS B 1 327 ? 6.816 4.711 12.82 1 94.19 327 LYS B C 1
ATOM 7940 O O . LYS B 1 327 ? 7.137 4.312 11.703 1 94.19 327 LYS B O 1
ATOM 7945 N N . ARG B 1 328 ? 5.574 4.789 13.195 1 93.38 328 ARG B N 1
ATOM 7946 C CA . ARG B 1 328 ? 4.48 4.551 12.266 1 93.38 328 ARG B CA 1
ATOM 7947 C C . ARG B 1 328 ? 4.445 5.621 11.18 1 93.38 328 ARG B C 1
ATOM 7949 O O . ARG B 1 328 ? 4.164 5.32 10.016 1 93.38 328 ARG B O 1
ATOM 7956 N N . ALA B 1 329 ? 4.738 6.855 11.594 1 95.5 329 ALA B N 1
ATOM 7957 C CA . ALA B 1 329 ? 4.84 7.922 10.602 1 95.5 329 ALA B CA 1
ATOM 7958 C C . ALA B 1 329 ? 6 7.672 9.641 1 95.5 329 ALA B C 1
ATOM 7960 O O . ALA B 1 329 ? 5.852 7.82 8.43 1 95.5 329 ALA B O 1
ATOM 7961 N N . GLU B 1 330 ? 7.141 7.273 10.195 1 96.19 330 GLU B N 1
ATOM 7962 C CA . GLU B 1 330 ? 8.297 6.977 9.352 1 96.19 330 GLU B CA 1
ATOM 7963 C C . GLU B 1 330 ? 8 5.844 8.375 1 96.19 330 GLU B C 1
ATOM 7965 O O . GLU B 1 330 ? 8.453 5.867 7.23 1 96.19 330 GLU B O 1
ATOM 7970 N N . ASP B 1 331 ? 7.297 4.859 8.891 1 93.62 331 ASP B N 1
ATOM 7971 C CA . ASP B 1 331 ? 6.926 3.734 8.039 1 93.62 331 ASP B CA 1
ATOM 7972 C C . ASP B 1 331 ? 6.129 4.207 6.824 1 93.62 331 ASP B C 1
ATOM 7974 O O . ASP B 1 331 ? 6.324 3.707 5.715 1 93.62 331 ASP B O 1
ATOM 7978 N N . PHE B 1 332 ? 5.191 5.07 6.984 1 95.44 332 PHE B N 1
ATOM 7979 C CA . PHE B 1 332 ? 4.418 5.613 5.875 1 95.44 332 PHE B CA 1
ATOM 7980 C C . PHE B 1 332 ? 5.328 6.285 4.852 1 95.44 332 PHE B C 1
ATOM 7982 O O . PHE B 1 332 ? 5.301 5.941 3.668 1 95.44 332 PHE B O 1
ATOM 7989 N N . TYR B 1 333 ? 6.176 7.227 5.324 1 96.38 333 TYR B N 1
ATOM 7990 C CA . TYR B 1 333 ? 7.055 7.969 4.426 1 96.38 333 TYR B CA 1
ATOM 7991 C C . TYR B 1 333 ? 8.008 7.031 3.697 1 96.38 333 TYR B C 1
ATOM 7993 O O . TYR B 1 333 ? 8.18 7.137 2.48 1 96.38 333 TYR B O 1
ATOM 8001 N N . SER B 1 334 ? 8.578 6.117 4.402 1 94.06 334 SER B N 1
ATOM 8002 C CA . SER B 1 334 ? 9.57 5.223 3.803 1 94.06 334 SER B CA 1
ATOM 8003 C C . SER B 1 334 ? 8.906 4.223 2.861 1 94.06 334 SER B C 1
ATOM 8005 O O . SER B 1 334 ? 9.531 3.754 1.908 1 94.06 334 SER B O 1
ATOM 8007 N N . SER B 1 335 ? 7.641 3.867 3.139 1 92.81 335 SER B N 1
ATOM 8008 C CA . SER B 1 335 ? 6.918 2.955 2.258 1 92.81 335 SER B CA 1
ATOM 8009 C C . SER B 1 335 ? 6.832 3.508 0.84 1 92.81 335 SER B C 1
ATOM 8011 O O . SER B 1 335 ? 6.73 2.746 -0.124 1 92.81 335 SER B O 1
ATOM 8013 N N . MET B 1 336 ? 6.902 4.82 0.697 1 94.38 336 MET B N 1
ATOM 8014 C CA . MET B 1 336 ? 6.832 5.484 -0.602 1 94.38 336 MET B CA 1
ATOM 8015 C C . MET B 1 336 ? 8.203 5.527 -1.268 1 94.38 336 MET B C 1
ATOM 8017 O O . MET B 1 336 ? 8.352 6.082 -2.357 1 94.38 336 MET B O 1
ATOM 8021 N N . GLY B 1 337 ? 9.203 4.988 -0.623 1 91.81 337 GLY B N 1
ATOM 8022 C CA . GLY B 1 337 ? 10.555 5 -1.163 1 91.81 337 GLY B CA 1
ATOM 8023 C C . GLY B 1 337 ? 11.367 6.207 -0.728 1 91.81 337 GLY B C 1
ATOM 8024 O O . GLY B 1 337 ? 12.461 6.441 -1.235 1 91.81 337 GLY B O 1
ATOM 8025 N N . LEU B 1 338 ? 10.859 7.012 0.169 1 96.12 338 LEU B N 1
ATOM 8026 C CA . LEU B 1 338 ? 11.57 8.164 0.708 1 96.12 338 LEU B CA 1
ATOM 8027 C C . LEU B 1 338 ? 12.586 7.727 1.757 1 96.12 338 LEU B C 1
ATOM 8029 O O . LEU B 1 338 ? 12.5 6.621 2.291 1 96.12 338 LEU B O 1
ATOM 8033 N N . PRO B 1 339 ? 13.539 8.531 2.016 1 95.94 339 PRO B N 1
ATOM 8034 C CA . PRO B 1 339 ? 14.594 8.125 2.957 1 95.94 339 PRO B CA 1
ATOM 8035 C C . PRO B 1 339 ? 14.062 7.93 4.379 1 95.94 339 PRO B C 1
ATOM 8037 O O . PRO B 1 339 ? 13.125 8.609 4.789 1 95.94 339 PRO B O 1
ATOM 8040 N N . MET B 1 340 ? 14.656 7.074 5.117 1 95.44 340 MET B N 1
ATOM 8041 C CA . MET B 1 340 ? 14.398 6.914 6.547 1 95.44 340 MET B CA 1
ATOM 8042 C C . MET B 1 340 ? 14.977 8.078 7.34 1 95.44 340 MET B C 1
ATOM 8044 O O . MET B 1 340 ? 15.867 8.781 6.855 1 95.44 340 MET B O 1
ATOM 8048 N N . MET B 1 341 ? 14.422 8.32 8.555 1 97.88 341 MET B N 1
ATOM 8049 C CA . MET B 1 341 ? 15.016 9.312 9.445 1 97.88 341 MET B CA 1
ATOM 8050 C C . MET B 1 341 ? 16.469 8.969 9.766 1 97.88 341 MET B C 1
ATOM 8052 O O . MET B 1 341 ? 16.812 7.789 9.859 1 97.88 341 MET B O 1
ATOM 8056 N N . THR B 1 342 ? 17.312 9.953 9.93 1 97.5 342 THR B N 1
ATOM 8057 C CA . THR B 1 342 ? 18.734 9.75 10.172 1 97.5 342 THR B CA 1
ATOM 8058 C C . THR B 1 342 ? 18.969 9.195 11.578 1 97.5 342 THR B C 1
ATOM 8060 O O . THR B 1 342 ? 18.062 9.242 12.422 1 97.5 342 THR B O 1
ATOM 8063 N N . LYS B 1 343 ? 20.125 8.672 11.812 1 96.69 343 LYS B N 1
ATOM 8064 C CA . LYS B 1 343 ? 20.516 8.227 13.148 1 96.69 343 LYS B CA 1
ATOM 8065 C C . LYS B 1 343 ? 20.453 9.375 14.148 1 96.69 343 LYS B C 1
ATOM 8067 O O . LYS B 1 343 ? 19.969 9.211 15.266 1 96.69 343 LYS B O 1
ATOM 8072 N N . THR B 1 344 ? 20.906 10.539 13.758 1 97.25 344 THR B N 1
ATOM 8073 C CA . THR B 1 344 ? 20.922 11.734 14.602 1 97.25 344 THR B CA 1
ATOM 8074 C C . THR B 1 344 ? 19.516 12.164 14.961 1 97.25 344 THR B C 1
ATOM 8076 O O . THR B 1 344 ? 19.266 12.648 16.062 1 97.25 344 THR B O 1
ATOM 8079 N N . PHE B 1 345 ? 18.594 12.008 14.094 1 97.69 345 PHE B N 1
ATOM 8080 C CA . PHE B 1 345 ? 17.188 12.305 14.359 1 97.69 345 PHE B CA 1
ATOM 8081 C C . PHE B 1 345 ? 16.703 11.523 15.578 1 97.69 345 PHE B C 1
ATOM 8083 O O . PHE B 1 345 ? 16.094 12.102 16.484 1 97.69 345 PHE B O 1
ATOM 8090 N N . TRP B 1 346 ? 16.938 10.289 15.609 1 96.56 346 TRP B N 1
ATOM 8091 C CA . TRP B 1 346 ? 16.453 9.422 16.672 1 96.56 346 TRP B CA 1
ATOM 8092 C C . TRP B 1 346 ? 17.203 9.68 17.984 1 96.56 346 TRP B C 1
ATOM 8094 O O . TRP B 1 346 ? 16.625 9.555 19.062 1 96.56 346 TRP B O 1
ATOM 8104 N N . GLU B 1 347 ? 18.453 10.086 17.859 1 96.38 347 GLU B N 1
ATOM 8105 C CA . GLU B 1 347 ? 19.281 10.297 19.047 1 96.38 347 GLU B CA 1
ATOM 8106 C C . GLU B 1 347 ? 18.984 11.641 19.703 1 96.38 347 GLU B C 1
ATOM 8108 O O . GLU B 1 347 ? 19.031 11.758 20.922 1 96.38 347 GLU B O 1
ATOM 8113 N N . LYS B 1 348 ? 18.641 12.672 18.906 1 95.62 348 LYS B N 1
ATOM 8114 C CA . LYS B 1 348 ? 18.641 14.023 19.438 1 95.62 348 LYS B CA 1
ATOM 8115 C C . LYS B 1 348 ? 17.219 14.57 19.547 1 95.62 348 LYS B C 1
ATOM 8117 O O . LYS B 1 348 ? 16.969 15.562 20.234 1 95.62 348 LYS B O 1
ATOM 8122 N N . SER B 1 349 ? 16.281 14.008 18.844 1 94.75 349 SER B N 1
ATOM 8123 C CA . SER B 1 349 ? 14.906 14.484 18.906 1 94.75 349 SER B CA 1
ATOM 8124 C C . SER B 1 349 ? 14.289 14.219 20.281 1 94.75 349 SER B C 1
ATOM 8126 O O . SER B 1 349 ? 14.805 13.406 21.047 1 94.75 349 SER B O 1
ATOM 8128 N N . ILE B 1 350 ? 13.227 14.93 20.562 1 91.75 350 ILE B N 1
ATOM 8129 C CA . ILE B 1 350 ? 12.516 14.805 21.828 1 91.75 350 ILE B CA 1
ATOM 8130 C C . ILE B 1 350 ? 11.086 14.328 21.578 1 91.75 350 ILE B C 1
ATOM 8132 O O . ILE B 1 350 ? 10.289 15.039 20.953 1 91.75 350 ILE B O 1
ATOM 8136 N N . PHE B 1 351 ? 10.758 13.156 22.141 1 89.88 351 PHE B N 1
ATOM 8137 C CA . PHE B 1 351 ? 9.477 12.547 21.812 1 89.88 351 PHE B CA 1
ATOM 8138 C C . PHE B 1 351 ? 8.578 12.477 23.047 1 89.88 351 PHE B C 1
ATOM 8140 O O . PHE B 1 351 ? 7.449 12 22.984 1 89.88 351 PHE B O 1
ATOM 8147 N N . ALA B 1 352 ? 9.086 12.852 24.203 1 84.12 352 ALA B N 1
ATOM 8148 C CA . ALA B 1 352 ? 8.312 12.844 25.438 1 84.12 352 ALA B CA 1
ATOM 8149 C C . ALA B 1 352 ? 8.656 14.047 26.312 1 84.12 352 ALA B C 1
ATOM 8151 O O . ALA B 1 352 ? 9.766 14.586 26.234 1 84.12 352 ALA B O 1
ATOM 8152 N N . ARG B 1 353 ? 7.617 14.391 27.078 1 77.06 353 ARG B N 1
ATOM 8153 C CA . ARG B 1 353 ? 7.832 15.523 27.984 1 77.06 353 ARG B CA 1
ATOM 8154 C C . ARG B 1 353 ? 8.82 15.164 29.094 1 77.06 353 ARG B C 1
ATOM 8156 O O . ARG B 1 353 ? 8.719 14.102 29.703 1 77.06 353 ARG B O 1
ATOM 8163 N N . GLY B 1 354 ? 9.969 15.75 29.047 1 66.5 354 GLY B N 1
ATOM 8164 C CA . GLY B 1 354 ? 10.906 15.586 30.141 1 66.5 354 GLY B CA 1
ATOM 8165 C C . GLY B 1 354 ? 10.844 16.719 31.156 1 66.5 354 GLY B C 1
ATOM 8166 O O . GLY B 1 354 ? 10.062 17.656 30.984 1 66.5 354 GLY B O 1
ATOM 8167 N N . THR B 1 355 ? 11.391 16.469 32.281 1 61.16 355 THR B N 1
ATOM 8168 C CA . THR B 1 355 ? 11.414 17.453 33.344 1 61.16 355 THR B CA 1
ATOM 8169 C C . THR B 1 355 ? 11.875 18.812 32.844 1 61.16 355 THR B C 1
ATOM 8171 O O . THR B 1 355 ? 11.398 19.859 33.312 1 61.16 355 THR B O 1
ATOM 8174 N N . ASN B 1 356 ? 12.672 18.797 31.875 1 58.56 356 ASN B N 1
ATOM 8175 C CA . ASN B 1 356 ? 13.266 20.047 31.438 1 58.56 356 ASN B CA 1
ATOM 8176 C C . ASN B 1 356 ? 12.648 20.531 30.125 1 58.56 356 ASN B C 1
ATOM 8178 O O . ASN B 1 356 ? 13 21.609 29.625 1 58.56 356 ASN B O 1
ATOM 8182 N N . VAL B 1 357 ? 11.797 19.812 29.625 1 60.5 357 VAL B N 1
ATOM 8183 C CA . VAL B 1 357 ? 11.25 20.203 28.328 1 60.5 357 VAL B CA 1
ATOM 8184 C C . VAL B 1 357 ? 10.109 21.188 28.516 1 60.5 357 VAL B C 1
ATOM 8186 O O . VAL B 1 357 ? 9.078 20.859 29.109 1 60.5 357 VAL B O 1
ATOM 8189 N N . THR B 1 358 ? 10.43 22.422 28.031 1 57.22 358 THR B N 1
ATOM 8190 C CA . THR B 1 358 ? 9.523 23.547 28.219 1 57.22 358 THR B CA 1
ATOM 8191 C C . THR B 1 358 ? 8.469 23.594 27.109 1 57.22 358 THR B C 1
ATOM 8193 O O . THR B 1 358 ? 7.359 24.078 27.328 1 57.22 358 THR B O 1
ATOM 8196 N N . LYS B 1 359 ? 8.852 23.141 25.984 1 66.62 359 LYS B N 1
ATOM 8197 C CA . LYS B 1 359 ? 7.938 23.266 24.859 1 66.62 359 LYS B CA 1
ATOM 8198 C C . LYS B 1 359 ? 7.68 21.906 24.203 1 66.62 359 LYS B C 1
ATOM 8200 O O . LYS B 1 359 ? 8.617 21.172 23.906 1 66.62 359 LYS B O 1
ATOM 8205 N N . CYS B 1 360 ? 6.473 21.578 24.234 1 74.56 360 CYS B N 1
ATOM 8206 C CA . CYS B 1 360 ? 6.094 20.312 23.594 1 74.56 360 CYS B CA 1
ATOM 8207 C C . CYS B 1 360 ? 5.234 20.578 22.359 1 74.56 360 CYS B C 1
ATOM 8209 O O . CYS B 1 360 ? 4.551 19.672 21.875 1 74.56 360 CYS B O 1
ATOM 8211 N N . HIS B 1 361 ? 5.391 21.844 21.906 1 76.19 361 HIS B N 1
ATOM 8212 C CA . HIS B 1 361 ? 4.684 22.125 20.672 1 76.19 361 HIS B CA 1
ATOM 8213 C C . HIS B 1 361 ? 5.414 21.531 19.469 1 76.19 361 HIS B C 1
ATOM 8215 O O . HIS B 1 361 ? 6.645 21.516 19.422 1 76.19 361 HIS B O 1
ATOM 8221 N N . GLY B 1 362 ? 4.824 20.891 18.594 1 86 362 GLY B N 1
ATOM 8222 C CA . GLY B 1 362 ? 5.406 20.297 17.406 1 86 362 GLY B CA 1
ATOM 8223 C C . GLY B 1 362 ? 6.422 21.219 16.734 1 86 362 GLY B C 1
ATOM 8224 O O . GLY B 1 362 ? 6.117 22.359 16.422 1 86 362 GLY B O 1
ATOM 8225 N N . THR B 1 363 ? 7.656 20.812 16.625 1 91 363 THR B N 1
ATOM 8226 C CA . THR B 1 363 ? 8.75 21.562 16.016 1 91 363 THR B CA 1
ATOM 8227 C C . THR B 1 363 ? 9.609 20.656 15.148 1 91 363 THR B C 1
ATOM 8229 O O . THR B 1 363 ? 9.945 19.547 15.547 1 91 363 THR B O 1
ATOM 8232 N N . ALA B 1 364 ? 9.844 21.047 14 1 95.88 364 ALA B N 1
ATOM 8233 C CA . ALA B 1 364 ? 10.844 20.453 13.117 1 95.88 364 ALA B CA 1
ATOM 8234 C C . ALA B 1 364 ? 12.039 21.375 12.922 1 95.88 364 ALA B C 1
ATOM 8236 O O . ALA B 1 364 ? 11.867 22.578 12.664 1 95.88 364 ALA B O 1
ATOM 8237 N N . ALA B 1 365 ? 13.234 20.828 13.078 1 96.56 365 ALA B N 1
ATOM 8238 C CA . ALA B 1 365 ? 14.414 21.688 13.039 1 96.56 365 ALA B CA 1
ATOM 8239 C C . ALA B 1 365 ? 15.438 21.172 12.031 1 96.56 365 ALA B C 1
ATOM 8241 O O . ALA B 1 365 ? 15.789 19.984 12.055 1 96.56 365 ALA B O 1
ATOM 8242 N N . ASN B 1 366 ? 15.805 21.953 11.164 1 97.12 366 ASN B N 1
ATOM 8243 C CA . ASN B 1 366 ? 17.016 21.766 10.359 1 97.12 366 ASN B CA 1
ATOM 8244 C C . ASN B 1 366 ? 18.234 22.391 11.031 1 97.12 366 ASN B C 1
ATOM 8246 O O . ASN B 1 366 ? 18.312 23.625 11.164 1 97.12 366 ASN B O 1
ATOM 8250 N N . MET B 1 367 ? 19.219 21.656 11.398 1 97.88 367 MET B N 1
ATOM 8251 C CA . MET B 1 367 ? 20.344 22.141 12.18 1 97.88 367 MET B CA 1
ATOM 8252 C C . MET B 1 367 ? 21.484 22.625 11.273 1 97.88 367 MET B C 1
ATOM 8254 O O . MET B 1 367 ? 22.5 23.109 11.75 1 97.88 367 MET B O 1
ATOM 8258 N N . TYR B 1 368 ? 21.312 22.469 9.969 1 97.25 368 TYR B N 1
ATOM 8259 C CA . TYR B 1 368 ? 22.281 22.875 8.945 1 97.25 368 TYR B CA 1
ATOM 8260 C C . TYR B 1 368 ? 23.625 22.219 9.188 1 97.25 368 TYR B C 1
ATOM 8262 O O . TYR B 1 368 ? 24.672 22.875 9.062 1 97.25 368 TYR B O 1
ATOM 8270 N N . ASP B 1 369 ? 23.562 21.094 9.656 1 95.19 369 ASP B N 1
ATOM 8271 C CA . ASP B 1 369 ? 24.688 20.172 9.797 1 95.19 369 ASP B CA 1
ATOM 8272 C C . ASP B 1 369 ? 24.359 18.812 9.18 1 95.19 369 ASP B C 1
ATOM 8274 O O . ASP B 1 369 ? 23.203 18.391 9.172 1 95.19 369 ASP B O 1
ATOM 8278 N N . ASN B 1 370 ? 25.391 18.188 8.609 1 92.19 370 ASN B N 1
ATOM 8279 C CA . ASN B 1 370 ? 25.172 16.984 7.809 1 92.19 370 ASN B CA 1
ATOM 8280 C C . ASN B 1 370 ? 24.406 15.922 8.594 1 92.19 370 ASN B C 1
ATOM 8282 O O . ASN B 1 370 ? 24.906 15.422 9.602 1 92.19 370 ASN B O 1
ATOM 8286 N N . GLY B 1 371 ? 23.156 15.688 8.109 1 94.88 371 GLY B N 1
ATOM 8287 C CA . GLY B 1 371 ? 22.359 14.602 8.656 1 94.88 371 GLY B CA 1
ATOM 8288 C C . GLY B 1 371 ? 21.719 14.945 9.984 1 94.88 371 GLY B C 1
ATOM 8289 O O . GLY B 1 371 ? 21.125 14.078 10.633 1 94.88 371 GLY B O 1
ATOM 8290 N N . ASP B 1 372 ? 21.797 16.25 10.445 1 98.06 372 ASP B N 1
ATOM 8291 C CA . ASP B 1 372 ? 21.25 16.625 11.75 1 98.06 372 ASP B CA 1
ATOM 8292 C C . ASP B 1 372 ? 19.906 17.328 11.594 1 98.06 372 ASP B C 1
ATOM 8294 O O . ASP B 1 372 ? 19.844 18.547 11.43 1 98.06 372 ASP B O 1
ATOM 8298 N N . PHE B 1 373 ? 18.891 16.609 11.672 1 98.12 373 PHE B N 1
ATOM 8299 C CA . PHE B 1 373 ? 17.5 17.031 11.688 1 98.12 373 PHE B CA 1
ATOM 8300 C C . PHE B 1 373 ? 16.797 16.547 12.953 1 98.12 373 PHE B C 1
ATOM 8302 O O . PHE B 1 373 ? 17.047 15.43 13.414 1 98.12 373 PHE B O 1
ATOM 8309 N N . ARG B 1 374 ? 15.984 17.438 13.547 1 97.19 374 ARG B N 1
ATOM 8310 C CA . ARG B 1 374 ? 15.43 17.109 14.852 1 97.19 374 ARG B CA 1
ATOM 8311 C C . ARG B 1 374 ? 13.945 17.469 14.93 1 97.19 374 ARG B C 1
ATOM 8313 O O . ARG B 1 374 ? 13.461 18.281 14.141 1 97.19 374 ARG B O 1
ATOM 8320 N N . MET B 1 375 ? 13.312 16.781 15.805 1 95.75 375 MET B N 1
ATOM 8321 C CA . MET B 1 375 ? 11.891 17 16.047 1 95.75 375 MET B CA 1
ATOM 8322 C C . MET B 1 375 ? 11.609 17.094 17.547 1 95.75 375 MET B C 1
ATOM 8324 O O . MET B 1 375 ? 12.242 16.406 18.344 1 95.75 375 MET B O 1
ATOM 8328 N N . ILE B 1 376 ? 10.766 18 17.891 1 92.38 376 ILE B N 1
ATOM 8329 C CA . ILE B 1 376 ? 10.18 18.031 19.234 1 92.38 376 ILE B CA 1
ATOM 8330 C C . ILE B 1 376 ? 8.68 17.75 19.141 1 92.38 376 ILE B C 1
ATOM 8332 O O . ILE B 1 376 ? 7.945 18.5 18.484 1 92.38 376 ILE B O 1
ATOM 8336 N N . VAL B 1 377 ? 8.305 16.688 19.641 1 90.12 377 VAL B N 1
ATOM 8337 C CA . VAL B 1 377 ? 6.883 16.359 19.75 1 90.12 377 VAL B CA 1
ATOM 8338 C C . VAL B 1 377 ? 6.633 15.523 21 1 90.12 377 VAL B C 1
ATOM 8340 O O . VAL B 1 377 ? 7.113 14.391 21.094 1 90.12 377 VAL B O 1
ATOM 8343 N N . CYS B 1 378 ? 5.918 16.062 21.953 1 84.62 378 CYS B N 1
ATOM 8344 C CA . CYS B 1 378 ? 5.523 15.289 23.125 1 84.62 378 CYS B CA 1
ATOM 8345 C C . CYS B 1 378 ? 4.191 14.586 22.891 1 84.62 378 CYS B C 1
ATOM 8347 O O . CYS B 1 378 ? 3.188 14.922 23.531 1 84.62 378 CYS B O 1
ATOM 8349 N N . ALA B 1 379 ? 4.277 13.672 22.031 1 79 379 ALA B N 1
ATOM 8350 C CA . ALA B 1 379 ? 3.037 13.094 21.516 1 79 379 ALA B CA 1
ATOM 8351 C C . ALA B 1 379 ? 2.428 12.117 22.516 1 79 379 ALA B C 1
ATOM 8353 O O . ALA B 1 379 ? 3.146 11.344 23.141 1 79 379 ALA B O 1
ATOM 8354 N N . GLY B 1 380 ? 1.16 12.359 22.719 1 77.31 380 GLY B N 1
ATOM 8355 C CA . GLY B 1 380 ? 0.348 11.383 23.438 1 77.31 380 GLY B CA 1
ATOM 8356 C C . GLY B 1 380 ? -0.421 10.461 22.516 1 77.31 380 GLY B C 1
ATOM 8357 O O . GLY B 1 380 ? 0.089 10.055 21.469 1 77.31 380 GLY B O 1
ATOM 8358 N N . ASN B 1 381 ? -1.602 10.031 22.969 1 80.69 381 ASN B N 1
ATOM 8359 C CA . ASN B 1 381 ? -2.424 9.078 22.234 1 80.69 381 ASN B CA 1
ATOM 8360 C C . ASN B 1 381 ? -3.697 9.719 21.703 1 80.69 381 ASN B C 1
ATOM 8362 O O . ASN B 1 381 ? -4.805 9.336 22.078 1 80.69 381 ASN B O 1
ATOM 8366 N N . SER B 1 382 ? -3.457 10.711 20.781 1 85.06 382 SER B N 1
ATOM 8367 C CA . SER B 1 382 ? -4.617 11.375 20.203 1 85.06 382 SER B CA 1
ATOM 8368 C C . SER B 1 382 ? -4.449 11.547 18.688 1 85.06 382 SER B C 1
ATOM 8370 O O . SER B 1 382 ? -3.334 11.469 18.172 1 85.06 382 SER B O 1
ATOM 8372 N N . MET B 1 383 ? -5.527 11.773 18.031 1 87.38 383 MET B N 1
ATOM 8373 C CA . MET B 1 383 ? -5.484 12.023 16.594 1 87.38 383 MET B CA 1
ATOM 8374 C C . MET B 1 383 ? -4.77 13.328 16.297 1 87.38 383 MET B C 1
ATOM 8376 O O . MET B 1 383 ? -4.102 13.453 15.266 1 87.38 383 MET B O 1
ATOM 8380 N N . SER B 1 384 ? -4.891 14.289 17.172 1 86.44 384 SER B N 1
ATOM 8381 C CA . SER B 1 384 ? -4.156 15.539 17.016 1 86.44 384 SER B CA 1
ATOM 8382 C C . SER B 1 384 ? -2.648 15.305 17.047 1 86.44 384 SER B C 1
ATOM 8384 O O . SER B 1 384 ? -1.908 15.906 16.266 1 86.44 384 SER B O 1
ATOM 8386 N N . ASP B 1 385 ? -2.252 14.406 17.953 1 88.94 385 ASP B N 1
ATOM 8387 C CA . ASP B 1 385 ? -0.836 14.062 18.016 1 88.94 385 ASP B CA 1
ATOM 8388 C C . ASP B 1 385 ? -0.385 13.367 16.734 1 88.94 385 ASP B C 1
ATOM 8390 O O . ASP B 1 385 ? 0.726 13.594 16.25 1 88.94 385 ASP B O 1
ATOM 8394 N N . PHE B 1 386 ? -1.213 12.492 16.297 1 91.94 386 PHE B N 1
ATOM 8395 C CA . PHE B 1 386 ? -0.896 11.805 15.039 1 91.94 386 PHE B CA 1
ATOM 8396 C C . PHE B 1 386 ? -0.708 12.812 13.906 1 91.94 386 PHE B C 1
ATOM 8398 O O . PHE B 1 386 ? 0.236 12.695 13.125 1 91.94 386 PHE B O 1
ATOM 8405 N N . TYR B 1 387 ? -1.566 13.75 13.828 1 92.62 387 TYR B N 1
ATOM 8406 C CA . TYR B 1 387 ? -1.441 14.805 12.836 1 92.62 387 TYR B CA 1
ATOM 8407 C C . TYR B 1 387 ? -0.115 15.547 12.984 1 92.62 387 TYR B C 1
ATOM 8409 O O . TYR B 1 387 ? 0.61 15.742 12.008 1 92.62 387 TYR B O 1
ATOM 8417 N N . VAL B 1 388 ? 0.157 15.969 14.172 1 93.38 388 VAL B N 1
ATOM 8418 C CA . VAL B 1 388 ? 1.35 16.766 14.422 1 93.38 388 VAL B CA 1
ATOM 8419 C C . VAL B 1 388 ? 2.596 15.984 14.016 1 93.38 388 VAL B C 1
ATOM 8421 O O . VAL B 1 388 ? 3.492 16.531 13.367 1 93.38 388 VAL B O 1
ATOM 8424 N N . VAL B 1 389 ? 2.611 14.75 14.391 1 95 389 VAL B N 1
ATOM 8425 C CA . VAL B 1 389 ? 3.762 13.906 14.086 1 95 389 VAL B CA 1
ATOM 8426 C C . VAL B 1 389 ? 3.928 13.797 12.57 1 95 389 VAL B C 1
ATOM 8428 O O . VAL B 1 389 ? 5.027 13.992 12.039 1 95 389 VAL B O 1
ATOM 8431 N N . MET B 1 390 ? 2.838 13.508 11.891 1 95.5 390 MET B N 1
ATOM 8432 C CA . MET B 1 390 ? 2.887 13.391 10.438 1 95.5 390 MET B CA 1
ATOM 8433 C C . MET B 1 390 ? 3.314 14.703 9.797 1 95.5 390 MET B C 1
ATOM 8435 O O . MET B 1 390 ? 4.117 14.711 8.859 1 95.5 390 MET B O 1
ATOM 8439 N N . HIS B 1 391 ? 2.791 15.789 10.305 1 96.88 391 HIS B N 1
ATOM 8440 C CA . HIS B 1 391 ? 3.047 17.125 9.781 1 96.88 391 HIS B CA 1
ATOM 8441 C C . HIS B 1 391 ? 4.508 17.516 9.961 1 96.88 391 HIS B C 1
ATOM 8443 O O . HIS B 1 391 ? 5.164 17.938 9 1 96.88 391 HIS B O 1
ATOM 8449 N N . GLU B 1 392 ? 5.023 17.328 11.156 1 96.88 392 GLU B N 1
ATOM 8450 C CA . GLU B 1 392 ? 6.406 17.703 11.438 1 96.88 392 GLU B CA 1
ATOM 8451 C C . GLU B 1 392 ? 7.383 16.812 10.672 1 96.88 392 GLU B C 1
ATOM 8453 O O . GLU B 1 392 ? 8.453 17.266 10.258 1 96.88 392 GLU B O 1
ATOM 8458 N N . MET B 1 393 ? 7.012 15.617 10.531 1 97.69 393 MET B N 1
ATOM 8459 C CA . MET B 1 393 ? 7.887 14.75 9.75 1 97.69 393 MET B CA 1
ATOM 8460 C C . MET B 1 393 ? 7.93 15.195 8.289 1 97.69 393 MET B C 1
ATOM 8462 O O . MET B 1 393 ? 8.945 15.016 7.609 1 97.69 393 MET B O 1
ATOM 8466 N N . GLY B 1 394 ? 6.809 15.695 7.805 1 97.56 394 GLY B N 1
ATOM 8467 C CA . GLY B 1 394 ? 6.812 16.297 6.477 1 97.56 394 GLY B CA 1
ATOM 8468 C C . GLY B 1 394 ? 7.832 17.406 6.328 1 97.56 394 GLY B C 1
ATOM 8469 O O . GLY B 1 394 ? 8.508 17.5 5.301 1 97.56 394 GLY B O 1
ATOM 8470 N N . HIS B 1 395 ? 7.938 18.266 7.355 1 97.88 395 HIS B N 1
ATOM 8471 C CA . HIS B 1 395 ? 8.969 19.297 7.363 1 97.88 395 HIS B CA 1
ATOM 8472 C C . HIS B 1 395 ? 10.359 18.672 7.285 1 97.88 395 HIS B C 1
ATOM 8474 O O . HIS B 1 395 ? 11.195 19.109 6.477 1 97.88 395 HIS B O 1
ATOM 8480 N N . ILE B 1 396 ? 10.609 17.688 8.086 1 98.06 396 ILE B N 1
ATOM 8481 C CA . ILE B 1 396 ? 11.922 17.031 8.164 1 98.06 396 ILE B CA 1
ATOM 8482 C C . ILE B 1 396 ? 12.266 16.406 6.816 1 98.06 396 ILE B C 1
ATOM 8484 O O . ILE B 1 396 ? 13.398 16.516 6.344 1 98.06 396 ILE B O 1
ATOM 8488 N N . MET B 1 397 ? 11.266 15.75 6.273 1 97.75 397 MET B N 1
ATOM 8489 C CA . MET B 1 397 ? 11.469 15.125 4.969 1 97.75 397 MET B CA 1
ATOM 8490 C C . MET B 1 397 ? 11.859 16.172 3.926 1 97.75 397 MET B C 1
ATOM 8492 O O . MET B 1 397 ? 12.75 15.938 3.107 1 97.75 397 MET B O 1
ATOM 8496 N N . TYR B 1 398 ? 11.172 17.312 3.949 1 97.62 398 TYR B N 1
ATOM 8497 C CA . TYR B 1 398 ? 11.492 18.406 3.031 1 97.62 398 TYR B CA 1
ATOM 8498 C C . TYR B 1 398 ? 12.914 18.891 3.246 1 97.62 398 TYR B C 1
ATOM 8500 O O . TYR B 1 398 ? 13.664 19.078 2.283 1 97.62 398 TYR B O 1
ATOM 8508 N N . TYR B 1 399 ? 13.367 19.031 4.484 1 97.88 399 TYR B N 1
ATOM 8509 C CA . TYR B 1 399 ? 14.727 19.438 4.812 1 97.88 399 TYR B CA 1
ATOM 8510 C C . TYR B 1 399 ? 15.742 18.422 4.289 1 97.88 399 TYR B C 1
ATOM 8512 O O . TYR B 1 399 ? 16.734 18.797 3.672 1 97.88 399 TYR B O 1
ATOM 8520 N N . MET B 1 400 ? 15.453 17.188 4.543 1 97.75 400 MET B N 1
ATOM 8521 C CA . MET B 1 400 ? 16.375 16.125 4.145 1 97.75 400 MET B CA 1
ATOM 8522 C C . MET B 1 400 ? 16.562 16.109 2.633 1 97.75 400 MET B C 1
ATOM 8524 O O . MET B 1 400 ? 17.688 16.047 2.141 1 97.75 400 MET B O 1
ATOM 8528 N N . LEU B 1 401 ? 15.477 16.172 1.917 1 97.75 401 LEU B N 1
ATOM 8529 C CA . LEU B 1 401 ? 15.531 16.078 0.462 1 97.75 401 LEU B CA 1
ATOM 8530 C C . LEU B 1 401 ? 16.156 17.328 -0.133 1 97.75 401 LEU B C 1
ATOM 8532 O O . LEU B 1 401 ? 16.906 17.25 -1.114 1 97.75 401 LEU B O 1
ATOM 8536 N N . ALA B 1 402 ? 15.906 18.5 0.459 1 97.44 402 ALA B N 1
ATOM 8537 C CA . ALA B 1 402 ? 16.438 19.766 -0.041 1 97.44 402 ALA B CA 1
ATOM 8538 C C . ALA B 1 402 ? 17.906 19.938 0.373 1 97.44 402 ALA B C 1
ATOM 8540 O O . ALA B 1 402 ? 18.594 20.812 -0.157 1 97.44 402 ALA B O 1
ATOM 8541 N N . SER B 1 403 ? 18.469 19.125 1.23 1 96.94 403 SER B N 1
ATOM 8542 C CA . SER B 1 403 ? 19.812 19.266 1.784 1 96.94 403 SER B CA 1
ATOM 8543 C C . SER B 1 403 ? 20.891 19.031 0.717 1 96.94 403 SER B C 1
ATOM 8545 O O . SER B 1 403 ? 22.047 19.391 0.911 1 96.94 403 SER B O 1
ATOM 8547 N N . VAL B 1 404 ? 20.484 18.484 -0.414 1 95.75 404 VAL B N 1
ATOM 8548 C CA . VAL B 1 404 ? 21.406 18.312 -1.522 1 95.75 404 VAL B CA 1
ATOM 8549 C C . VAL B 1 404 ? 21.734 19.656 -2.152 1 95.75 404 VAL B C 1
ATOM 8551 O O . VAL B 1 404 ? 22.734 19.797 -2.873 1 95.75 404 VAL B O 1
ATOM 8554 N N . GLN B 1 405 ? 20.984 20.703 -1.846 1 97.12 405 GLN B N 1
ATOM 8555 C CA . GLN B 1 405 ? 21.141 22.047 -2.412 1 97.12 405 GLN B CA 1
ATOM 8556 C C . GLN B 1 405 ? 22.125 22.875 -1.592 1 97.12 405 GLN B C 1
ATOM 8558 O O . GLN B 1 405 ? 22.359 22.594 -0.414 1 97.12 405 GLN B O 1
ATOM 8563 N N . PRO B 1 406 ? 22.719 23.922 -2.275 1 97.31 406 PRO B N 1
ATOM 8564 C CA . PRO B 1 406 ? 23.438 24.906 -1.473 1 97.31 406 PRO B CA 1
ATOM 8565 C C . PRO B 1 406 ? 22.594 25.484 -0.346 1 97.31 406 PRO B C 1
ATOM 8567 O O . PRO B 1 406 ? 21.375 25.547 -0.463 1 97.31 406 PRO B O 1
ATOM 8570 N N . THR B 1 407 ? 23.172 25.938 0.748 1 97.62 407 THR B N 1
ATOM 8571 C CA . THR B 1 407 ? 22.531 26.312 2 1 97.62 407 THR B CA 1
ATOM 8572 C C . THR B 1 407 ? 21.391 27.297 1.746 1 97.62 407 THR B C 1
ATOM 8574 O O . THR B 1 407 ? 20.312 27.172 2.326 1 97.62 407 THR B O 1
ATOM 8577 N N . VAL B 1 408 ? 21.562 28.203 0.81 1 97.31 408 VAL B N 1
ATOM 8578 C CA . VAL B 1 408 ? 20.609 29.281 0.583 1 97.31 408 VAL B CA 1
ATOM 8579 C C . VAL B 1 408 ? 19.297 28.719 0.037 1 97.31 408 VAL B C 1
ATOM 8581 O O . VAL B 1 408 ? 18.234 29.328 0.155 1 97.31 408 VAL B O 1
ATOM 8584 N N . PHE B 1 409 ? 19.344 27.484 -0.511 1 97.62 409 PHE B N 1
ATOM 8585 C CA . PHE B 1 409 ? 18.172 26.906 -1.164 1 97.62 409 PHE B CA 1
ATOM 8586 C C . PHE B 1 409 ? 17.578 25.797 -0.311 1 97.62 409 PHE B C 1
ATOM 8588 O O . PHE B 1 409 ? 16.609 25.141 -0.714 1 97.62 409 PHE B O 1
ATOM 8595 N N . GLN B 1 410 ? 17.969 25.531 0.897 1 96.12 410 GLN B N 1
ATOM 8596 C CA . GLN B 1 410 ? 17.672 24.312 1.623 1 96.12 410 GLN B CA 1
ATOM 8597 C C . GLN B 1 410 ? 16.359 24.422 2.387 1 96.12 410 GLN B C 1
ATOM 8599 O O . GLN B 1 410 ? 15.852 23.438 2.928 1 96.12 410 GLN B O 1
ATOM 8604 N N . ASP B 1 411 ? 15.68 25.562 2.455 1 90.88 411 ASP B N 1
ATOM 8605 C CA . ASP B 1 411 ? 14.484 25.75 3.275 1 90.88 411 ASP B CA 1
ATOM 8606 C C . ASP B 1 411 ? 13.219 25.594 2.436 1 90.88 411 ASP B C 1
ATOM 8608 O O . ASP B 1 411 ? 12.117 25.875 2.916 1 90.88 411 ASP B O 1
ATOM 8612 N N . GLY B 1 412 ? 13.281 25.203 1.255 1 90.31 412 GLY B N 1
ATOM 8613 C CA . GLY B 1 412 ? 12.117 25.047 0.402 1 90.31 412 GLY B CA 1
ATOM 8614 C C . GLY B 1 412 ? 11.852 26.25 -0.486 1 90.31 412 GLY B C 1
ATOM 8615 O O . GLY B 1 412 ? 12.562 27.25 -0.404 1 90.31 412 GLY B O 1
ATOM 8616 N N . THR B 1 413 ? 10.852 26.141 -1.299 1 92.81 413 THR B N 1
ATOM 8617 C CA . THR B 1 413 ? 10.562 27.188 -2.273 1 92.81 413 THR B CA 1
ATOM 8618 C C . THR B 1 413 ? 9.867 28.375 -1.609 1 92.81 413 THR B C 1
ATOM 8620 O O . THR B 1 413 ? 10.148 29.531 -1.93 1 92.81 413 THR B O 1
ATOM 8623 N N . ASN B 1 414 ? 8.93 28.125 -0.712 1 94.25 414 ASN B N 1
ATOM 8624 C CA . ASN B 1 414 ? 8.328 29.125 0.152 1 94.25 414 ASN B CA 1
ATOM 8625 C C . ASN B 1 414 ? 7.621 28.484 1.346 1 94.25 414 ASN B C 1
ATOM 8627 O O . ASN B 1 414 ? 7.598 27.266 1.477 1 94.25 414 ASN B O 1
ATOM 8631 N N . SER B 1 415 ? 7.117 29.266 2.197 1 95.62 415 SER B N 1
ATOM 8632 C CA . SER B 1 415 ? 6.602 28.766 3.469 1 95.62 415 SER B CA 1
ATOM 8633 C C . SER B 1 415 ? 5.289 28.016 3.275 1 95.62 415 SER B C 1
ATOM 8635 O O . SER B 1 415 ? 4.965 27.125 4.055 1 95.62 415 SER B O 1
ATOM 8637 N N . ALA B 1 416 ? 4.531 28.375 2.279 1 97.38 416 ALA B N 1
ATOM 8638 C CA . ALA B 1 416 ? 3.277 27.672 2.02 1 97.38 416 ALA B CA 1
ATOM 8639 C C . ALA B 1 416 ? 3.531 26.203 1.66 1 97.38 416 ALA B C 1
ATOM 8641 O O . ALA B 1 416 ? 2.787 25.312 2.082 1 97.38 416 ALA B O 1
ATOM 8642 N N . PHE B 1 417 ? 4.59 25.953 0.886 1 96.38 417 PHE B N 1
ATOM 8643 C CA . PHE B 1 417 ? 4.941 24.594 0.507 1 96.38 417 PHE B CA 1
ATOM 8644 C C . PHE B 1 417 ? 5.457 23.812 1.709 1 96.38 417 PHE B C 1
ATOM 8646 O O . PHE B 1 417 ? 5.164 22.625 1.854 1 96.38 417 PHE B O 1
ATOM 8653 N N . GLN B 1 418 ? 6.18 24.453 2.527 1 94.81 418 GLN B N 1
ATOM 8654 C CA . GLN B 1 418 ? 6.637 23.812 3.752 1 94.81 418 GLN B CA 1
ATOM 8655 C C . GLN B 1 418 ? 5.461 23.328 4.594 1 94.81 418 GLN B C 1
ATOM 8657 O O . GLN B 1 418 ? 5.516 22.25 5.188 1 94.81 418 GLN B O 1
ATOM 8662 N N . GLU B 1 419 ? 4.406 24.078 4.602 1 95.81 419 GLU B N 1
ATOM 8663 C CA . GLU B 1 419 ? 3.23 23.734 5.395 1 95.81 419 GLU B CA 1
ATOM 8664 C C . GLU B 1 419 ? 2.389 22.672 4.699 1 95.81 419 GLU B C 1
ATOM 8666 O O . GLU B 1 419 ? 1.687 21.906 5.359 1 95.81 419 GLU B O 1
ATOM 8671 N N . SER B 1 420 ? 2.527 22.531 3.402 1 97.69 420 SER B N 1
ATOM 8672 C CA . SER B 1 420 ? 1.582 21.734 2.627 1 97.69 420 SER B CA 1
ATOM 8673 C C . SER B 1 420 ? 2.004 20.266 2.578 1 97.69 420 SER B C 1
ATOM 8675 O O . SER B 1 420 ? 1.158 19.375 2.469 1 97.69 420 SER B O 1
ATOM 8677 N N . ILE B 1 421 ? 3.299 20 2.662 1 96.12 421 ILE B N 1
ATOM 8678 C CA . ILE B 1 421 ? 3.793 18.656 2.414 1 96.12 421 ILE B CA 1
ATOM 8679 C C . ILE B 1 421 ? 3.303 17.719 3.512 1 96.12 421 ILE B C 1
ATOM 8681 O O . ILE B 1 421 ? 2.727 16.656 3.227 1 96.12 421 ILE B O 1
ATOM 8685 N N . GLY B 1 422 ? 3.533 18.125 4.75 1 95.44 422 GLY B N 1
ATOM 8686 C CA . GLY B 1 422 ? 3.039 17.297 5.844 1 95.44 422 GLY B CA 1
ATOM 8687 C C . GLY B 1 422 ? 1.535 17.109 5.816 1 95.44 422 GLY B C 1
ATOM 8688 O O . GLY B 1 422 ? 1.035 16.016 6.098 1 95.44 422 GLY B O 1
ATOM 8689 N N . ASP B 1 423 ? 0.795 18.125 5.477 1 97.19 423 ASP B N 1
ATOM 8690 C CA . ASP B 1 423 ? -0.66 18.062 5.375 1 97.19 423 ASP B CA 1
ATOM 8691 C C . ASP B 1 423 ? -1.094 17.078 4.289 1 97.19 423 ASP B C 1
ATOM 8693 O O . ASP B 1 423 ? -2.057 16.344 4.469 1 97.19 423 ASP B O 1
ATOM 8697 N N . THR B 1 424 ? -0.373 17.141 3.186 1 97.88 424 THR B N 1
ATOM 8698 C CA . THR B 1 424 ? -0.678 16.266 2.066 1 97.88 424 THR B CA 1
ATOM 8699 C C . THR B 1 424 ? -0.561 14.797 2.484 1 97.88 424 THR B C 1
ATOM 8701 O O . THR B 1 424 ? -1.474 14 2.248 1 97.88 424 THR B O 1
ATOM 8704 N N . ILE B 1 425 ? 0.547 14.5 3.098 1 96.94 425 ILE B N 1
ATOM 8705 C CA . ILE B 1 425 ? 0.802 13.117 3.484 1 96.94 425 ILE B CA 1
ATOM 8706 C C . ILE B 1 425 ? -0.188 12.695 4.566 1 96.94 425 ILE B C 1
ATOM 8708 O O . ILE B 1 425 ? -0.641 11.547 4.586 1 96.94 425 ILE B O 1
ATOM 8712 N N . TYR B 1 426 ? -0.516 13.609 5.445 1 96.44 426 TYR B N 1
ATOM 8713 C CA . TYR B 1 426 ? -1.496 13.297 6.477 1 96.44 426 TYR B CA 1
ATOM 8714 C C . TYR B 1 426 ? -2.85 12.961 5.859 1 96.44 426 TYR B C 1
ATOM 8716 O O . TYR B 1 426 ? -3.541 12.047 6.32 1 96.44 426 TYR B O 1
ATOM 8724 N N . LEU B 1 427 ? -3.297 13.695 4.82 1 96.38 427 LEU B N 1
ATOM 8725 C CA . LEU B 1 427 ? -4.566 13.422 4.156 1 96.38 427 LEU B CA 1
ATOM 8726 C C . LEU B 1 427 ? -4.617 11.984 3.654 1 96.38 427 LEU B C 1
ATOM 8728 O O . LEU B 1 427 ? -5.68 11.359 3.67 1 96.38 427 LEU B O 1
ATOM 8732 N N . SER B 1 428 ? -3.504 11.508 3.238 1 94.19 428 SER B N 1
ATOM 8733 C CA . SER B 1 428 ? -3.438 10.117 2.789 1 94.19 428 SER B CA 1
ATOM 8734 C C . SER B 1 428 ? -3.328 9.156 3.971 1 94.19 428 SER B C 1
ATOM 8736 O O . SER B 1 428 ? -3.838 8.039 3.916 1 94.19 428 SER B O 1
ATOM 8738 N N . ALA B 1 429 ? -2.672 9.586 5.023 1 93.69 429 ALA B N 1
ATOM 8739 C CA . ALA B 1 429 ? -2.434 8.727 6.18 1 93.69 429 ALA B CA 1
ATOM 8740 C C . ALA B 1 429 ? -3.721 8.492 6.961 1 93.69 429 ALA B C 1
ATOM 8742 O O . ALA B 1 429 ? -3.842 7.496 7.684 1 93.69 429 ALA B O 1
ATOM 8743 N N . ILE B 1 430 ? -4.656 9.359 6.844 1 92.5 430 ILE B N 1
ATOM 8744 C CA . ILE B 1 430 ? -5.891 9.188 7.605 1 92.5 430 ILE B CA 1
ATOM 8745 C C . ILE B 1 430 ? -6.953 8.539 6.723 1 92.5 430 ILE B C 1
ATOM 8747 O O . ILE B 1 430 ? -8.117 8.43 7.117 1 92.5 430 ILE B O 1
ATOM 8751 N N . ASN B 1 431 ? -6.535 8.102 5.551 1 88 431 ASN B N 1
ATOM 8752 C CA . ASN B 1 431 ? -7.461 7.312 4.742 1 88 431 ASN B CA 1
ATOM 8753 C C . ASN B 1 431 ? -7.812 5.988 5.418 1 88 431 ASN B C 1
ATOM 8755 O O . ASN B 1 431 ? -6.992 5.422 6.141 1 88 431 ASN B O 1
ATOM 8759 N N . PRO B 1 432 ? -9.023 5.484 5.168 1 82.75 432 PRO B N 1
ATOM 8760 C CA . PRO B 1 432 ? -9.477 4.281 5.867 1 82.75 432 PRO B CA 1
ATOM 8761 C C . PRO B 1 432 ? -8.562 3.08 5.625 1 82.75 432 PRO B C 1
ATOM 8763 O O . PRO B 1 432 ? -8.359 2.266 6.531 1 82.75 432 PRO B O 1
ATOM 8766 N N . LEU B 1 433 ? -8.008 2.977 4.477 1 83.31 433 LEU B N 1
ATOM 8767 C CA . LEU B 1 433 ? -7.148 1.843 4.168 1 83.31 433 LEU B CA 1
ATOM 8768 C C . LEU B 1 433 ? -5.898 1.854 5.043 1 83.31 433 LEU B C 1
ATOM 8770 O O . LEU B 1 433 ? -5.496 0.814 5.57 1 83.31 433 LEU B O 1
ATOM 8774 N N . HIS B 1 434 ? -5.281 2.982 5.152 1 90 434 HIS B N 1
ATOM 8775 C CA . HIS B 1 434 ? -4.086 3.064 5.984 1 90 434 HIS B CA 1
ATOM 8776 C C . HIS B 1 434 ? -4.43 2.889 7.461 1 90 434 HIS B C 1
ATOM 8778 O O . HIS B 1 434 ? -3.658 2.297 8.211 1 90 434 HIS B O 1
ATOM 8784 N N . LEU B 1 435 ? -5.562 3.43 7.902 1 91 435 LEU B N 1
ATOM 8785 C CA . LEU B 1 435 ? -5.992 3.25 9.281 1 91 435 LEU B CA 1
ATOM 8786 C C . LEU B 1 435 ? -6.18 1.771 9.609 1 91 435 LEU B C 1
ATOM 8788 O O . LEU B 1 435 ? -5.926 1.342 10.734 1 91 435 LEU B O 1
ATOM 8792 N N . THR B 1 436 ? -6.605 1.025 8.625 1 86.88 436 THR B N 1
ATOM 8793 C CA . THR B 1 436 ? -6.707 -0.419 8.797 1 86.88 436 THR B CA 1
ATOM 8794 C C . THR B 1 436 ? -5.324 -1.052 8.906 1 86.88 436 THR B C 1
ATOM 8796 O O . THR B 1 436 ? -5.109 -1.96 9.711 1 86.88 436 THR B O 1
ATOM 8799 N N . ARG B 1 437 ? -4.379 -0.595 8.133 1 88.75 437 ARG B N 1
ATOM 8800 C CA . ARG B 1 437 ? -3.014 -1.106 8.117 1 88.75 437 ARG B CA 1
ATOM 8801 C C . ARG B 1 437 ? -2.348 -0.923 9.477 1 88.75 437 ARG B C 1
ATOM 8803 O O . ARG B 1 437 ? -1.519 -1.739 9.883 1 88.75 437 ARG B O 1
ATOM 8810 N N . ILE B 1 438 ? -2.756 0.138 10.172 1 89.94 438 ILE B N 1
ATOM 8811 C CA . ILE B 1 438 ? -2.137 0.379 11.469 1 89.94 438 ILE B CA 1
ATOM 8812 C C . ILE B 1 438 ? -3.096 -0.04 12.578 1 89.94 438 ILE B C 1
ATOM 8814 O O . ILE B 1 438 ? -2.924 0.352 13.734 1 89.94 438 ILE B O 1
ATOM 8818 N N . ASN B 1 439 ? -4.176 -0.734 12.195 1 88.81 439 ASN B N 1
ATOM 8819 C CA . ASN B 1 439 ? -5.102 -1.424 13.086 1 88.81 439 ASN B CA 1
ATOM 8820 C C . ASN B 1 439 ? -5.91 -0.439 13.93 1 88.81 439 ASN B C 1
ATOM 8822 O O . ASN B 1 439 ? -6.172 -0.691 15.102 1 88.81 439 ASN B O 1
ATOM 8826 N N . LEU B 1 440 ? -6.246 0.715 13.391 1 90.19 440 LEU B N 1
ATOM 8827 C CA . LEU B 1 440 ? -7.078 1.697 14.078 1 90.19 440 LEU B CA 1
ATOM 8828 C C . LEU B 1 440 ? -8.531 1.595 13.617 1 90.19 440 LEU B C 1
ATOM 8830 O O . LEU B 1 440 ? -9.43 2.129 14.273 1 90.19 440 LEU B O 1
ATOM 8834 N N . LEU B 1 441 ? -8.719 0.968 12.5 1 89 441 LEU B N 1
ATOM 8835 C CA . LEU B 1 441 ? -10.055 0.831 11.922 1 89 441 LEU B CA 1
ATOM 8836 C C . LEU B 1 441 ? -10.266 -0.572 11.367 1 89 441 LEU B C 1
ATOM 8838 O O . LEU B 1 441 ? -9.367 -1.132 10.727 1 89 441 LEU B O 1
ATOM 8842 N N . ASN B 1 442 ? -11.352 -1.134 11.688 1 85.62 442 ASN B N 1
ATOM 8843 C CA . ASN B 1 442 ? -11.75 -2.385 11.055 1 85.62 442 ASN B CA 1
ATOM 8844 C C . ASN B 1 442 ? -12.445 -2.137 9.719 1 85.62 442 ASN B C 1
ATOM 8846 O O . ASN B 1 442 ? -13.312 -1.268 9.617 1 85.62 442 ASN B O 1
ATOM 8850 N N . SER B 1 443 ? -12.039 -2.814 8.727 1 78.88 443 SER B N 1
ATOM 8851 C CA . SER B 1 443 ? -12.5 -2.576 7.363 1 78.88 443 SER B CA 1
ATOM 8852 C C . SER B 1 443 ? -14 -2.797 7.238 1 78.88 443 SER B C 1
ATOM 8854 O O . SER B 1 443 ? -14.617 -2.35 6.27 1 78.88 443 SER B O 1
ATOM 8856 N N . SER B 1 444 ? -14.609 -3.447 8.109 1 76 444 SER B N 1
ATOM 8857 C CA . SER B 1 444 ? -16.047 -3.695 8.07 1 76 444 SER B CA 1
ATOM 8858 C C . SER B 1 444 ? -16.828 -2.393 8.156 1 76 444 SER B C 1
ATOM 8860 O O . SER B 1 444 ? -18 -2.34 7.754 1 76 444 SER B O 1
ATOM 8862 N N . PHE B 1 445 ? -16.109 -1.325 8.594 1 73.94 445 PHE B N 1
ATOM 8863 C CA . PHE B 1 445 ? -16.812 -0.061 8.781 1 73.94 445 PHE B CA 1
ATOM 8864 C C . PHE B 1 445 ? -16.719 0.807 7.535 1 73.94 445 PHE B C 1
ATOM 8866 O O . PHE B 1 445 ? -17.203 1.937 7.52 1 73.94 445 PHE B O 1
ATOM 8873 N N . LEU B 1 446 ? -16.078 0.271 6.445 1 69.38 446 LEU B N 1
ATOM 8874 C CA . LEU B 1 446 ? -15.914 1.032 5.215 1 69.38 446 LEU B CA 1
ATOM 8875 C C . LEU B 1 446 ? -17 0.681 4.203 1 69.38 446 LEU B C 1
ATOM 8877 O O . LEU B 1 446 ? -17 1.195 3.08 1 69.38 446 LEU B O 1
ATOM 8881 N N . SER B 1 447 ? -17.844 -0.061 4.504 1 62.78 447 SER B N 1
ATOM 8882 C CA . SER B 1 447 ? -18.922 -0.435 3.594 1 62.78 447 SER B CA 1
ATOM 8883 C C . SER B 1 447 ? -19.781 0.769 3.238 1 62.78 447 SER B C 1
ATOM 8885 O O . SER B 1 447 ? -20.047 1.627 4.086 1 62.78 447 SER B O 1
ATOM 8887 N N . PRO B 1 448 ? -19.969 1.015 1.873 1 55.16 448 PRO B N 1
ATOM 8888 C CA . PRO B 1 448 ? -20.75 2.178 1.438 1 55.16 448 PRO B CA 1
ATOM 8889 C C . PRO B 1 448 ? -22.078 2.305 2.178 1 55.16 448 PRO B C 1
ATOM 8891 O O . PRO B 1 448 ? -22.609 1.308 2.664 1 55.16 448 PRO B O 1
ATOM 8894 N N . GLU B 1 449 ? -22.453 3.652 2.312 1 53.16 449 GLU B N 1
ATOM 8895 C CA . GLU B 1 449 ? -23.766 3.934 2.883 1 53.16 449 GLU B CA 1
ATOM 8896 C C . GLU B 1 449 ? -24.891 3.428 1.975 1 53.16 449 GLU B C 1
ATOM 8898 O O . GLU B 1 449 ? -24.766 3.49 0.749 1 53.16 449 GLU B O 1
ATOM 8903 N N . ASP B 1 450 ? -25.672 2.543 2.277 1 50.12 450 ASP B N 1
ATOM 8904 C CA . ASP B 1 450 ? -26.938 2.256 1.61 1 50.12 450 ASP B CA 1
ATOM 8905 C C . ASP B 1 450 ? -28.125 2.525 2.537 1 50.12 450 ASP B C 1
ATOM 8907 O O . ASP B 1 450 ? -27.953 3.1 3.615 1 50.12 450 ASP B O 1
ATOM 8911 N N . GLU B 1 451 ? -29.25 2.512 1.928 1 47.56 451 GLU B N 1
ATOM 8912 C CA . GLU B 1 451 ? -30.484 2.807 2.654 1 47.56 451 GLU B CA 1
ATOM 8913 C C . GLU B 1 451 ? -30.469 2.176 4.043 1 47.56 451 GLU B C 1
ATOM 8915 O O . GLU B 1 451 ? -31.094 2.693 4.973 1 47.56 451 GLU B O 1
ATOM 8920 N N . HIS B 1 452 ? -29.641 1.128 4.117 1 46.5 452 HIS B N 1
ATOM 8921 C CA . HIS B 1 452 ? -29.688 0.385 5.371 1 46.5 452 HIS B CA 1
ATOM 8922 C C . HIS B 1 452 ? -28.422 0.626 6.203 1 46.5 452 HIS B C 1
ATOM 8924 O O . HIS B 1 452 ? -28.391 0.316 7.395 1 46.5 452 HIS B O 1
ATOM 8930 N N . ASN B 1 453 ? -27.406 0.925 5.5 1 49.16 453 ASN B N 1
ATOM 8931 C CA . ASN B 1 453 ? -26.172 1.274 6.195 1 49.16 453 ASN B CA 1
ATOM 8932 C C . ASN B 1 453 ? -25.828 2.75 6.016 1 49.16 453 ASN B C 1
ATOM 8934 O O . ASN B 1 453 ? -25.156 3.121 5.047 1 49.16 453 ASN B O 1
ATOM 8938 N N . LEU B 1 454 ? -26.406 3.57 6.793 1 47.97 454 LEU B N 1
ATOM 8939 C CA . LEU B 1 454 ? -26.312 5.023 6.73 1 47.97 454 LEU B CA 1
ATOM 8940 C C . LEU B 1 454 ? -25.031 5.512 7.402 1 47.97 454 LEU B C 1
ATOM 8942 O O . LEU B 1 454 ? -24.828 6.715 7.562 1 47.97 454 LEU B O 1
ATOM 8946 N N . ASN B 1 455 ? -24.219 4.324 7.609 1 56.38 455 ASN B N 1
ATOM 8947 C CA . ASN B 1 455 ? -23.156 4.82 8.477 1 56.38 455 ASN B CA 1
ATOM 8948 C C . ASN B 1 455 ? -21.781 4.398 7.965 1 56.38 455 ASN B C 1
ATOM 8950 O O . ASN B 1 455 ? -21.141 3.52 8.547 1 56.38 455 ASN B O 1
ATOM 8954 N N . SER B 1 456 ? -21.516 4.984 6.867 1 70.88 456 SER B N 1
ATOM 8955 C CA . SER B 1 456 ? -20.141 4.773 6.398 1 70.88 456 SER B CA 1
ATOM 8956 C C . SER B 1 456 ? -19.156 5.648 7.16 1 70.88 456 SER B C 1
ATOM 8958 O O . SER B 1 456 ? -19.422 6.832 7.387 1 70.88 456 SER B O 1
ATOM 8960 N N . PHE B 1 457 ? -18.109 5.086 7.625 1 80.38 457 PHE B N 1
ATOM 8961 C CA . PHE B 1 457 ? -17.094 5.824 8.367 1 80.38 457 PHE B CA 1
ATOM 8962 C C . PHE B 1 457 ? -16.391 6.828 7.465 1 80.38 457 PHE B C 1
ATOM 8964 O O . PHE B 1 457 ? -15.734 7.758 7.949 1 80.38 457 PHE B O 1
ATOM 8971 N N . ASP B 1 458 ? -16.719 6.762 6.156 1 83.25 458 ASP B N 1
ATOM 8972 C CA . ASP B 1 458 ? -16.188 7.746 5.223 1 83.25 458 ASP B CA 1
ATOM 8973 C C . ASP B 1 458 ? -16.688 9.148 5.551 1 83.25 458 ASP B C 1
ATOM 8975 O O . ASP B 1 458 ? -15.938 10.117 5.5 1 83.25 458 ASP B O 1
ATOM 8979 N N . TYR B 1 459 ? -17.922 9.219 5.902 1 87.94 459 TYR B N 1
ATOM 8980 C CA . TYR B 1 459 ? -18.531 10.523 6.156 1 87.94 459 TYR B CA 1
ATOM 8981 C C . TYR B 1 459 ? -18 11.133 7.445 1 87.94 459 TYR B C 1
ATOM 8983 O O . TYR B 1 459 ? -17.812 12.352 7.531 1 87.94 459 TYR B O 1
ATOM 8991 N N . VAL B 1 460 ? -17.75 10.281 8.414 1 90.06 460 VAL B N 1
ATOM 8992 C CA . VAL B 1 460 ? -17.188 10.766 9.672 1 90.06 460 VAL B CA 1
ATOM 8993 C C . VAL B 1 460 ? -15.797 11.352 9.43 1 90.06 460 VAL B C 1
ATOM 8995 O O . VAL B 1 460 ? -15.492 12.453 9.898 1 90.06 460 VAL B O 1
ATOM 8998 N N . LEU B 1 461 ? -15.039 10.648 8.68 1 90.75 461 LEU B N 1
ATOM 8999 C CA . LEU B 1 461 ? -13.672 11.086 8.422 1 90.75 461 LEU B CA 1
ATOM 9000 C C . LEU B 1 461 ? -13.656 12.352 7.574 1 90.75 461 LEU B C 1
ATOM 9002 O O . LEU B 1 461 ? -12.859 13.258 7.812 1 90.75 461 LEU B O 1
ATOM 9006 N N . LEU B 1 462 ? -14.484 12.383 6.559 1 94.12 462 LEU B N 1
ATOM 9007 C CA . LEU B 1 462 ? -14.578 13.555 5.695 1 94.12 462 LEU B CA 1
ATOM 9008 C C . LEU B 1 462 ? -15.055 14.773 6.48 1 94.12 462 LEU B C 1
ATOM 9010 O O . LEU B 1 462 ? -14.523 15.875 6.312 1 94.12 462 LEU B O 1
ATOM 9014 N N . LEU B 1 463 ? -16.062 14.531 7.324 1 95.19 463 LEU B N 1
ATOM 9015 C CA . LEU B 1 463 ? -16.562 15.625 8.148 1 95.19 463 LEU B CA 1
ATOM 9016 C C . LEU B 1 463 ? -15.5 16.109 9.133 1 95.19 463 LEU B C 1
ATOM 9018 O O . LEU B 1 463 ? -15.32 17.312 9.32 1 95.19 463 LEU B O 1
ATOM 9022 N N . LYS B 1 464 ? -14.828 15.211 9.742 1 94.38 464 LYS B N 1
ATOM 9023 C CA . LYS B 1 464 ? -13.75 15.57 10.648 1 94.38 464 LYS B CA 1
ATOM 9024 C C . LYS B 1 464 ? -12.68 16.391 9.945 1 94.38 464 LYS B C 1
ATOM 9026 O O . LYS B 1 464 ? -12.234 17.422 10.469 1 94.38 464 LYS B O 1
ATOM 9031 N N . THR B 1 465 ? -12.312 15.953 8.773 1 95.75 465 THR B N 1
ATOM 9032 C CA . THR B 1 465 ? -11.305 16.656 7.992 1 95.75 465 THR B CA 1
ATOM 9033 C C . THR B 1 465 ? -11.789 18.047 7.605 1 95.75 465 THR B C 1
ATOM 9035 O O . THR B 1 465 ? -11.047 19.031 7.691 1 95.75 465 THR B O 1
ATOM 9038 N N . ALA B 1 466 ? -13.023 18.141 7.219 1 97.94 466 ALA B N 1
ATOM 9039 C CA . ALA B 1 466 ? -13.602 19.422 6.828 1 97.94 466 ALA B CA 1
ATOM 9040 C C . ALA B 1 466 ? -13.672 20.375 8.016 1 97.94 466 ALA B C 1
ATOM 9042 O O . ALA B 1 466 ? -13.422 21.578 7.871 1 97.94 466 ALA B O 1
ATOM 9043 N N . MET B 1 467 ? -13.938 19.859 9.164 1 97.06 467 MET B N 1
ATOM 9044 C CA . MET B 1 467 ? -14.102 20.672 10.367 1 97.06 467 MET B CA 1
ATOM 9045 C C . MET B 1 467 ? -12.758 21.188 10.867 1 97.06 467 MET B C 1
ATOM 9047 O O . MET B 1 467 ? -12.703 22.078 11.711 1 97.06 467 MET B O 1
ATOM 9051 N N . VAL B 1 468 ? -11.734 20.703 10.305 1 95.5 468 VAL B N 1
ATOM 9052 C CA . VAL B 1 468 ? -10.398 21.188 10.641 1 95.5 468 VAL B CA 1
ATOM 9053 C C . VAL B 1 468 ? -9.875 22.062 9.492 1 95.5 468 VAL B C 1
ATOM 9055 O O . VAL B 1 468 ? -9.445 23.188 9.703 1 95.5 468 VAL B O 1
ATOM 9058 N N . LYS B 1 469 ? -10.023 21.578 8.281 1 97 469 LYS B N 1
ATOM 9059 C CA . LYS B 1 469 ? -9.391 22.219 7.133 1 97 469 LYS B CA 1
ATOM 9060 C C . LYS B 1 469 ? -10.266 23.344 6.586 1 97 469 LYS B C 1
ATOM 9062 O O . LYS B 1 469 ? -9.805 24.484 6.441 1 97 469 LYS B O 1
ATOM 9067 N N . ILE B 1 470 ? -11.547 23.062 6.348 1 98.06 470 ILE B N 1
ATOM 9068 C CA . ILE B 1 470 ? -12.422 24.031 5.715 1 98.06 470 ILE B CA 1
ATOM 9069 C C . ILE B 1 470 ? -12.773 25.141 6.715 1 98.06 470 ILE B C 1
ATOM 9071 O O . ILE B 1 470 ? -12.789 26.312 6.367 1 98.06 470 ILE B O 1
ATOM 9075 N N . SER B 1 471 ? -13 24.734 7.938 1 97.62 471 SER B N 1
ATOM 9076 C CA . SER B 1 471 ? -13.359 25.719 8.953 1 97.62 471 SER B CA 1
ATOM 9077 C C . SER B 1 471 ? -12.211 26.703 9.195 1 97.62 471 SER B C 1
ATOM 9079 O O . SER B 1 471 ? -12.445 27.844 9.578 1 97.62 471 SER B O 1
ATOM 9081 N N . SER B 1 472 ? -11 26.312 8.938 1 97.5 472 SER B N 1
ATOM 9082 C CA . SER B 1 472 ? -9.836 27.141 9.242 1 97.5 472 SER B CA 1
ATOM 9083 C C . SER B 1 472 ? -9.562 28.141 8.117 1 97.5 472 SER B C 1
ATOM 9085 O O . SER B 1 472 ? -8.797 29.094 8.297 1 97.5 472 SER B O 1
ATOM 9087 N N . ILE B 1 473 ? -10.18 28 6.965 1 98.31 473 ILE B N 1
ATOM 9088 C CA . ILE B 1 473 ? -9.844 28.781 5.781 1 98.31 473 ILE B CA 1
ATOM 9089 C C . ILE B 1 473 ? -10.219 30.234 6 1 98.31 473 ILE B C 1
ATOM 9091 O O . ILE B 1 473 ? -9.391 31.141 5.82 1 98.31 473 ILE B O 1
ATOM 9095 N N . PRO B 1 474 ? -11.461 30.562 6.434 1 98.12 474 PRO B N 1
ATOM 9096 C CA . PRO B 1 474 ? -11.75 31.969 6.676 1 98.12 474 PRO B CA 1
ATOM 9097 C C . PRO B 1 474 ? -10.898 32.562 7.801 1 98.12 474 PRO B C 1
ATOM 9099 O O . PRO B 1 474 ? -10.5 33.719 7.734 1 98.12 474 PRO B O 1
ATOM 9102 N N . PHE B 1 475 ? -10.617 31.766 8.812 1 97.88 475 PHE B N 1
ATOM 9103 C CA . PHE B 1 475 ? -9.773 32.219 9.906 1 97.88 475 PHE B CA 1
ATOM 9104 C C . PHE B 1 475 ? -8.391 32.625 9.398 1 97.88 475 PHE B C 1
ATOM 9106 O O . PHE B 1 475 ? -7.91 33.719 9.68 1 97.88 475 PHE B O 1
ATOM 9113 N N . SER B 1 476 ? -7.816 31.766 8.633 1 97.62 476 SER B N 1
ATOM 9114 C CA . SER B 1 476 ? -6.48 32.031 8.109 1 97.62 476 SER B CA 1
ATOM 9115 C C . SER B 1 476 ? -6.496 33.188 7.105 1 97.62 476 SER B C 1
ATOM 9117 O O . SER B 1 476 ? -5.531 33.938 7.008 1 97.62 476 SER B O 1
ATOM 9119 N N . TYR B 1 477 ? -7.57 33.312 6.367 1 97.69 477 TYR B N 1
ATOM 9120 C CA . TYR B 1 477 ? -7.773 34.406 5.438 1 97.69 477 TYR B CA 1
ATOM 9121 C C . TYR B 1 477 ? -7.836 35.75 6.176 1 97.69 477 TYR B C 1
ATOM 9123 O O . TYR B 1 477 ? -7.168 36.719 5.793 1 97.69 477 TYR B O 1
ATOM 9131 N N . ILE B 1 478 ? -8.469 35.781 7.262 1 98.25 478 ILE B N 1
ATOM 9132 C CA . ILE B 1 478 ? -8.781 37 8 1 98.25 478 ILE B CA 1
ATOM 9133 C C . ILE B 1 478 ? -7.543 37.5 8.742 1 98.25 478 ILE B C 1
ATOM 9135 O O . ILE B 1 478 ? -7.266 38.688 8.789 1 98.25 478 ILE B O 1
ATOM 9139 N N . MET B 1 479 ? -6.734 36.625 9.312 1 97.62 479 MET B N 1
ATOM 9140 C CA . MET B 1 479 ? -5.621 37 10.18 1 97.62 479 MET B CA 1
ATOM 9141 C C . MET B 1 479 ? -4.641 37.906 9.438 1 97.62 479 MET B C 1
ATOM 9143 O O . MET B 1 479 ? -4.242 38.938 9.961 1 97.62 479 MET B O 1
ATOM 9147 N N . ASP B 1 480 ? -4.312 37.531 8.219 1 95.94 480 ASP B N 1
ATOM 9148 C CA . ASP B 1 480 ? -3.301 38.375 7.574 1 95.94 480 ASP B CA 1
ATOM 9149 C C . ASP B 1 480 ? -3.947 39.469 6.742 1 95.94 480 ASP B C 1
ATOM 9151 O O . ASP B 1 480 ? -3.363 40.531 6.559 1 95.94 480 ASP B O 1
ATOM 9155 N N . ARG B 1 481 ? -5.188 39.25 6.262 1 97.12 481 ARG B N 1
ATOM 9156 C CA . ARG B 1 481 ? -5.895 40.375 5.699 1 97.12 481 ARG B CA 1
ATOM 9157 C C . ARG B 1 481 ? -6.004 41.531 6.719 1 97.12 481 ARG B C 1
ATOM 9159 O O . ARG B 1 481 ? -5.793 42.688 6.387 1 97.12 481 ARG B O 1
ATOM 9166 N N . TYR B 1 482 ? -6.332 41.188 7.926 1 98.12 482 TYR B N 1
ATOM 9167 C CA . TYR B 1 482 ? -6.41 42.125 9.062 1 98.12 482 TYR B CA 1
ATOM 9168 C C . TYR B 1 482 ? -5.062 42.781 9.32 1 98.12 482 TYR B C 1
ATOM 9170 O O . TYR B 1 482 ? -4.973 44 9.352 1 98.12 482 TYR B O 1
ATOM 9178 N N . ARG B 1 483 ? -4.012 42.031 9.398 1 97.94 483 ARG B N 1
ATOM 9179 C CA . ARG B 1 483 ? -2.701 42.562 9.742 1 97.94 483 ARG B CA 1
ATOM 9180 C C . ARG B 1 483 ? -2.146 43.438 8.609 1 97.94 483 ARG B C 1
ATOM 9182 O O . ARG B 1 483 ? -1.526 44.469 8.859 1 97.94 483 ARG B O 1
ATOM 9189 N N . TRP B 1 484 ? -2.35 42.969 7.367 1 97.75 484 TRP B N 1
ATOM 9190 C CA . TRP B 1 484 ? -1.879 43.781 6.242 1 97.75 484 TRP B CA 1
ATOM 9191 C C . TRP B 1 484 ? -2.527 45.156 6.254 1 97.75 484 TRP B C 1
ATOM 9193 O O . TRP B 1 484 ? -1.884 46.156 5.918 1 97.75 484 TRP B O 1
ATOM 9203 N N . ALA B 1 485 ? -3.809 45.219 6.629 1 97.94 485 ALA B N 1
ATOM 9204 C CA . ALA B 1 485 ? -4.508 46.5 6.703 1 97.94 485 ALA B CA 1
ATOM 9205 C C . ALA B 1 485 ? -3.947 47.375 7.824 1 97.94 485 ALA B C 1
ATOM 9207 O O . ALA B 1 485 ? -3.9 48.594 7.703 1 97.94 485 ALA B O 1
ATOM 9208 N N . LEU B 1 486 ? -3.555 46.75 8.93 1 97.88 486 LEU B N 1
ATOM 9209 C CA . LEU B 1 486 ? -2.918 47.469 10.016 1 97.88 486 LEU B CA 1
ATOM 9210 C C . LEU B 1 486 ? -1.538 47.969 9.602 1 97.88 486 LEU B C 1
ATOM 9212 O O . LEU B 1 486 ? -1.166 49.125 9.898 1 97.88 486 LEU B O 1
ATOM 9216 N N . PHE B 1 487 ? -0.802 47.125 8.93 1 98.12 487 PHE B N 1
ATOM 9217 C CA . PHE B 1 487 ? 0.573 47.438 8.547 1 98.12 487 PHE B CA 1
ATOM 9218 C C . PHE B 1 487 ? 0.62 48.594 7.539 1 98.12 487 PHE B C 1
ATOM 9220 O O . PHE B 1 487 ? 1.514 49.438 7.598 1 98.12 487 PHE B O 1
ATOM 9227 N N . ASP B 1 488 ? -0.28 48.594 6.598 1 97.12 488 ASP B N 1
ATOM 9228 C CA . ASP B 1 488 ? -0.214 49.594 5.547 1 97.12 488 ASP B CA 1
ATOM 9229 C C . ASP B 1 488 ? -0.991 50.875 5.941 1 97.12 488 ASP B C 1
ATOM 9231 O O . ASP B 1 488 ? -1.047 51.812 5.18 1 97.12 488 ASP B O 1
ATOM 9235 N N . GLY B 1 489 ? -1.684 50.812 7.098 1 96 489 GLY B N 1
ATOM 9236 C CA . GLY B 1 489 ? -2.305 52 7.652 1 96 489 GLY B CA 1
ATOM 9237 C C . GLY B 1 489 ? -3.711 52.25 7.133 1 96 489 GLY B C 1
ATOM 9238 O O . GLY B 1 489 ? -4.348 53.25 7.48 1 96 489 GLY B O 1
ATOM 9239 N N . THR B 1 490 ? -4.191 51.375 6.32 1 96.81 490 THR B N 1
ATOM 9240 C CA . THR B 1 490 ? -5.57 51.5 5.855 1 96.81 490 THR B CA 1
ATOM 9241 C C . THR B 1 490 ? -6.543 51.469 7.027 1 96.81 490 THR B C 1
ATOM 9243 O O . THR B 1 490 ? -7.598 52.125 6.98 1 96.81 490 THR B O 1
ATOM 9246 N N . VAL B 1 491 ? -6.18 50.719 8.047 1 97.56 491 VAL B N 1
ATOM 9247 C CA . VAL B 1 491 ? -6.934 50.656 9.297 1 97.56 491 VAL B CA 1
ATOM 9248 C C . VAL B 1 491 ? -6.105 51.281 10.422 1 97.56 491 VAL B C 1
ATOM 9250 O O . VAL B 1 491 ? -4.969 50.844 10.656 1 97.56 491 VAL B O 1
ATOM 9253 N N . ASP B 1 492 ? -6.719 52.219 11.062 1 96.12 492 ASP B N 1
ATOM 9254 C CA . ASP B 1 492 ? -6.023 52.844 12.18 1 96.12 492 ASP B CA 1
ATOM 9255 C C . ASP B 1 492 ? -5.93 51.906 13.367 1 96.12 492 ASP B C 1
ATOM 9257 O O . ASP B 1 492 ? -6.949 51.469 13.898 1 96.12 492 ASP B O 1
ATOM 9261 N N . PHE B 1 493 ? -4.75 51.625 13.82 1 95.81 493 PHE B N 1
ATOM 9262 C CA . PHE B 1 493 ? -4.523 50.625 14.859 1 95.81 493 PHE B CA 1
ATOM 9263 C C . PHE B 1 493 ? -5.184 51.062 16.172 1 95.81 493 PHE B C 1
ATOM 9265 O O . PHE B 1 493 ? -5.836 50.25 16.828 1 95.81 493 PHE B O 1
ATOM 9272 N N . ASN B 1 494 ? -5.039 52.219 16.578 1 93.19 494 ASN B N 1
ATOM 9273 C CA . ASN B 1 494 ? -5.523 52.688 17.875 1 93.19 494 ASN B CA 1
ATOM 9274 C C . ASN B 1 494 ? -7.039 52.844 17.875 1 93.19 494 ASN B C 1
ATOM 9276 O O . ASN B 1 494 ? -7.707 52.438 18.828 1 93.19 494 ASN B O 1
ATOM 9280 N N . ALA B 1 495 ? -7.566 53.219 16.797 1 93 495 ALA B N 1
ATOM 9281 C CA . ALA B 1 495 ? -8.977 53.594 16.797 1 93 495 ALA B CA 1
ATOM 9282 C C . ALA B 1 495 ? -9.852 52.438 16.297 1 93 495 ALA B C 1
ATOM 9284 O O . ALA B 1 495 ? -11.008 52.312 16.703 1 93 495 ALA B O 1
ATOM 9285 N N . GLU B 1 496 ? -9.266 51.594 15.5 1 95.31 496 GLU B N 1
ATOM 9286 C CA . GLU B 1 496 ? -10.164 50.75 14.719 1 95.31 496 GLU B CA 1
ATOM 9287 C C . GLU B 1 496 ? -9.75 49.281 14.797 1 95.31 496 GLU B C 1
ATOM 9289 O O . GLU B 1 496 ? -10.477 48.375 14.336 1 95.31 496 GLU B O 1
ATOM 9294 N N . ALA B 1 497 ? -8.664 48.938 15.328 1 96.5 497 ALA B N 1
ATOM 9295 C CA . ALA B 1 497 ? -8.062 47.594 15.188 1 96.5 497 ALA B CA 1
ATOM 9296 C C . ALA B 1 497 ? -9.047 46.5 15.594 1 96.5 497 ALA B C 1
ATOM 9298 O O . ALA B 1 497 ? -9.289 45.562 14.82 1 96.5 497 ALA B O 1
ATOM 9299 N N . ASN B 1 498 ? -9.57 46.562 16.734 1 97.5 498 ASN B N 1
ATOM 9300 C CA . ASN B 1 498 ? -10.445 45.5 17.219 1 97.5 498 ASN B CA 1
ATOM 9301 C C . ASN B 1 498 ? -11.773 45.5 16.453 1 97.5 498 ASN B C 1
ATOM 9303 O O . ASN B 1 498 ? -12.32 44.438 16.172 1 97.5 498 ASN B O 1
ATOM 9307 N N . ASN B 1 499 ? -12.328 46.656 16.172 1 96.5 499 ASN B N 1
ATOM 9308 C CA . ASN B 1 499 ? -13.562 46.75 15.398 1 96.5 499 ASN B CA 1
ATOM 9309 C C . ASN B 1 499 ? -13.398 46.125 14.008 1 96.5 499 ASN B C 1
ATOM 9311 O O . ASN B 1 499 ? -14.297 45.469 13.5 1 96.5 499 ASN B O 1
ATOM 9315 N N . PHE B 1 500 ? -12.344 46.406 13.398 1 97.75 500 PHE B N 1
ATOM 9316 C CA . PHE B 1 500 ? -12.094 45.875 12.062 1 97.75 500 PHE B CA 1
ATOM 9317 C C . PHE B 1 500 ? -11.953 44.344 12.109 1 97.75 500 PHE B C 1
ATOM 9319 O O . PHE B 1 500 ? -12.438 43.656 11.211 1 97.75 500 PHE B O 1
ATOM 9326 N N . LEU B 1 501 ? -11.227 43.844 13.148 1 97.94 501 LEU B N 1
ATOM 9327 C CA . LEU B 1 501 ? -11.133 42.375 13.32 1 97.94 501 LEU B CA 1
ATOM 9328 C C . LEU B 1 501 ? -12.516 41.75 13.352 1 97.94 501 LEU B C 1
ATOM 9330 O O . LEU B 1 501 ? -12.773 40.781 12.641 1 97.94 501 LEU B O 1
ATOM 9334 N N . TRP B 1 502 ? -13.383 42.219 14.148 1 97.25 502 TRP B N 1
ATOM 9335 C CA . TRP B 1 502 ? -14.703 41.625 14.328 1 97.25 502 TRP B CA 1
ATOM 9336 C C . TRP B 1 502 ? -15.578 41.844 13.094 1 97.25 502 TRP B C 1
ATOM 9338 O O . TRP B 1 502 ? -16.422 41.031 12.75 1 97.25 502 TRP B O 1
ATOM 9348 N N . HIS B 1 503 ? -15.367 43 12.422 1 97.38 503 HIS B N 1
ATOM 9349 C CA . HIS B 1 503 ? -16.047 43.188 11.141 1 97.38 503 HIS B CA 1
ATOM 9350 C C . HIS B 1 503 ? -15.711 42.031 10.188 1 97.38 503 HIS B C 1
ATOM 9352 O O . HIS B 1 503 ? -16.609 41.469 9.555 1 97.38 503 HIS B O 1
ATOM 9358 N N . LEU B 1 504 ? -14.445 41.688 10.07 1 98.25 504 LEU B N 1
ATOM 9359 C CA . LEU B 1 504 ? -14.008 40.594 9.195 1 98.25 504 LEU B CA 1
ATOM 9360 C C . LEU B 1 504 ? -14.539 39.25 9.688 1 98.25 504 LEU B C 1
ATOM 9362 O O . LEU B 1 504 ? -15 38.438 8.898 1 98.25 504 LEU B O 1
ATOM 9366 N N . LEU B 1 505 ? -14.484 39 11.008 1 98.19 505 LEU B N 1
ATOM 9367 C CA . LEU B 1 505 ? -14.961 37.75 11.578 1 98.19 505 LEU B CA 1
ATOM 9368 C C . LEU B 1 505 ? -16.453 37.562 11.344 1 98.19 505 LEU B C 1
ATOM 9370 O O . LEU B 1 505 ? -16.906 36.469 10.992 1 98.19 505 LEU B O 1
ATOM 9374 N N . GLU B 1 506 ? -17.203 38.625 11.523 1 97.81 506 GLU B N 1
ATOM 9375 C CA . GLU B 1 506 ? -18.641 38.562 11.344 1 97.81 506 GLU B CA 1
ATOM 9376 C C . GLU B 1 506 ? -19.016 38.406 9.875 1 97.81 506 GLU B C 1
ATOM 9378 O O . GLU B 1 506 ? -19.875 37.594 9.531 1 97.81 506 GLU B O 1
ATOM 9383 N N . THR B 1 507 ? -18.312 39.062 8.992 1 97.94 507 THR B N 1
ATOM 9384 C CA . THR B 1 507 ? -18.734 39.094 7.59 1 97.94 507 THR B CA 1
ATOM 9385 C C . THR B 1 507 ? -18.156 37.906 6.828 1 97.94 507 THR B C 1
ATOM 9387 O O . THR B 1 507 ? -18.812 37.344 5.949 1 97.94 507 THR B O 1
ATOM 9390 N N . GLU B 1 508 ? -16.906 37.531 7.141 1 98.25 508 GLU B N 1
ATOM 9391 C CA . GLU B 1 508 ? -16.234 36.5 6.359 1 98.25 508 GLU B CA 1
ATOM 9392 C C . GLU B 1 508 ? -16.391 35.125 7.016 1 98.25 508 GLU B C 1
ATOM 9394 O O . GLU B 1 508 ? -16.609 34.125 6.328 1 98.25 508 GLU B O 1
ATOM 9399 N N . GLN B 1 509 ? -16.297 35 8.336 1 98.38 509 GLN B N 1
ATOM 9400 C CA . GLN B 1 509 ? -16.312 33.719 9.023 1 98.38 509 GLN B CA 1
ATOM 9401 C C . GLN B 1 509 ? -17.703 33.406 9.578 1 98.38 509 GLN B C 1
ATOM 9403 O O . GLN B 1 509 ? -18.031 32.25 9.836 1 98.38 509 GLN B O 1
ATOM 9408 N N . GLY B 1 510 ? -18.562 34.406 9.797 1 98.25 510 GLY B N 1
ATOM 9409 C CA . GLY B 1 510 ? -19.922 34.188 10.258 1 98.25 510 GLY B CA 1
ATOM 9410 C C . GLY B 1 510 ? -20.016 33.875 11.734 1 98.25 510 GLY B C 1
ATOM 9411 O O . GLY B 1 510 ? -20.828 33.062 12.148 1 98.25 510 GLY B O 1
ATOM 9412 N N . ILE B 1 511 ? -19.156 34.594 12.547 1 98 511 ILE B N 1
ATOM 9413 C CA . ILE B 1 511 ? -19.203 34.375 13.992 1 98 511 ILE B CA 1
ATOM 9414 C C . ILE B 1 511 ? -19.344 35.688 14.711 1 98 511 ILE B C 1
ATOM 9416 O O . ILE B 1 511 ? -19.172 36.75 14.109 1 98 511 ILE B O 1
ATOM 9420 N N . LYS B 1 512 ? -19.672 35.688 15.961 1 96.38 512 LYS B N 1
ATOM 9421 C CA . LYS B 1 512 ? -19.828 36.875 16.797 1 96.38 512 LYS B CA 1
ATOM 9422 C C . LYS B 1 512 ? -19.344 36.625 18.219 1 96.38 512 LYS B C 1
ATOM 9424 O O . LYS B 1 512 ? -19.219 35.469 18.641 1 96.38 512 LYS B O 1
ATOM 9429 N N . PRO B 1 513 ? -18.969 37.625 18.906 1 94.62 513 PRO B N 1
ATOM 9430 C CA . PRO B 1 513 ? -18.625 37.406 20.328 1 94.62 513 PRO B CA 1
ATOM 9431 C C . PRO B 1 513 ? -19.797 36.906 21.141 1 94.62 513 PRO B C 1
ATOM 9433 O O . PRO B 1 513 ? -20.953 37.031 20.734 1 94.62 513 PRO B O 1
ATOM 9436 N N . PRO B 1 514 ? -19.516 36.312 22.297 1 90.38 514 PRO B N 1
ATOM 9437 C CA . PRO B 1 514 ? -20.594 35.781 23.125 1 90.38 514 PRO B CA 1
ATOM 9438 C C . PRO B 1 514 ? -21.5 36.875 23.703 1 90.38 514 PRO B C 1
ATOM 9440 O O . PRO B 1 514 ? -22.672 36.656 23.969 1 90.38 514 PRO B O 1
ATOM 9443 N N . THR B 1 515 ? -20.922 38.062 23.922 1 84.75 515 THR B N 1
ATOM 9444 C CA . THR B 1 515 ? -21.688 39.125 24.531 1 84.75 515 THR B CA 1
ATOM 9445 C C . THR B 1 515 ? -21.672 40.375 23.641 1 84.75 515 THR B C 1
ATOM 9447 O O . THR B 1 515 ? -20.812 40.5 22.781 1 84.75 515 THR B O 1
ATOM 9450 N N . LYS B 1 516 ? -22.641 41.25 23.844 1 81.5 516 LYS B N 1
ATOM 9451 C CA . LYS B 1 516 ? -22.781 42.438 23.031 1 81.5 516 LYS B CA 1
ATOM 9452 C C . LYS B 1 516 ? -22.047 43.625 23.688 1 81.5 516 LYS B C 1
ATOM 9454 O O . LYS B 1 516 ? -22.281 44.781 23.328 1 81.5 516 LYS B O 1
ATOM 9459 N N . VAL B 1 517 ? -21.078 43.406 24.297 1 83.19 517 VAL B N 1
ATOM 9460 C CA . VAL B 1 517 ? -20.344 44.469 24.953 1 83.19 517 VAL B CA 1
ATOM 9461 C C . VAL B 1 517 ? -19.453 45.188 23.922 1 83.19 517 VAL B C 1
ATOM 9463 O O . VAL B 1 517 ? -19.078 44.625 22.906 1 83.19 517 VAL B O 1
ATOM 9466 N N . ASP B 1 518 ? -19.297 46.469 24.156 1 87.5 518 ASP B N 1
ATOM 9467 C CA . ASP B 1 518 ? -18.375 47.219 23.312 1 87.5 518 ASP B CA 1
ATOM 9468 C C . ASP B 1 518 ? -16.938 46.75 23.484 1 87.5 518 ASP B C 1
ATOM 9470 O O . ASP B 1 518 ? -16.391 46.781 24.578 1 87.5 518 ASP B O 1
ATOM 9474 N N . ARG B 1 519 ? -16.359 46.344 22.406 1 89.5 519 ARG B N 1
ATOM 9475 C CA . ARG B 1 519 ? -15.039 45.719 22.469 1 89.5 519 ARG B CA 1
ATOM 9476 C C . ARG B 1 519 ? -14.016 46.594 21.75 1 89.5 519 ARG B C 1
ATOM 9478 O O . ARG B 1 519 ? -12.891 46.156 21.5 1 89.5 519 ARG B O 1
ATOM 9485 N N . SER B 1 520 ? -14.32 47.812 21.469 1 89.19 520 SER B N 1
ATOM 9486 C CA . SER B 1 520 ? -13.5 48.656 20.625 1 89.19 520 SER B CA 1
ATOM 9487 C C . SER B 1 520 ? -12.117 48.875 21.219 1 89.19 520 SER B C 1
ATOM 9489 O O . SER B 1 520 ? -11.141 49.062 20.5 1 89.19 520 SER B O 1
ATOM 9491 N N . GLU B 1 521 ? -12.047 48.875 22.531 1 89.81 521 GLU B N 1
ATOM 9492 C CA . GLU B 1 521 ? -10.781 49.188 23.203 1 89.81 521 GLU B CA 1
ATOM 9493 C C . GLU B 1 521 ? -9.938 47.906 23.406 1 89.81 521 GLU B C 1
ATOM 9495 O O . GLU B 1 521 ? -8.781 48 23.812 1 89.81 521 GLU B O 1
ATOM 9500 N N . TYR B 1 522 ? -10.5 46.812 23.078 1 93.5 522 TYR B N 1
ATOM 9501 C CA . TYR B 1 522 ? -9.797 45.562 23.281 1 93.5 522 TYR B CA 1
ATOM 9502 C C . TYR B 1 522 ? -8.867 45.25 22.109 1 93.5 522 TYR B C 1
ATOM 9504 O O . TYR B 1 522 ? -8.805 46.031 21.141 1 93.5 522 TYR B O 1
ATOM 9512 N N . PHE B 1 523 ? -8.07 44.219 22.203 1 97 523 PHE B N 1
ATOM 9513 C CA . PHE B 1 523 ? -7.207 43.656 21.172 1 97 523 PHE B CA 1
ATOM 9514 C C . PHE B 1 523 ? -7.312 42.156 21.156 1 97 523 PHE B C 1
ATOM 9516 O O . PHE B 1 523 ? -6.348 41.438 21.469 1 97 523 PHE B O 1
ATOM 9523 N N . ASP B 1 524 ? -8.453 41.688 20.672 1 96.69 524 ASP B N 1
ATOM 9524 C CA . ASP B 1 524 ? -8.82 40.281 20.75 1 96.69 524 ASP B CA 1
ATOM 9525 C C . ASP B 1 524 ? -7.906 39.438 19.891 1 96.69 524 ASP B C 1
ATOM 9527 O O . ASP B 1 524 ? -7.738 38.25 20.156 1 96.69 524 ASP B O 1
ATOM 9531 N N . ALA B 1 525 ? -7.309 40 18.828 1 96.81 525 ALA B N 1
ATOM 9532 C CA . ALA B 1 525 ? -6.43 39.25 17.938 1 96.81 525 ALA B CA 1
ATOM 9533 C C . ALA B 1 525 ? -5.23 38.688 18.703 1 96.81 525 ALA B C 1
ATOM 9535 O O . ALA B 1 525 ? -4.719 37.625 18.359 1 96.81 525 ALA B O 1
ATOM 9536 N N . ALA B 1 526 ? -4.852 39.375 19.75 1 96.12 526 ALA B N 1
ATOM 9537 C CA . ALA B 1 526 ? -3.668 39 20.531 1 96.12 526 ALA B CA 1
ATOM 9538 C C . ALA B 1 526 ? -3.881 37.688 21.25 1 96.12 526 ALA B C 1
ATOM 9540 O O . ALA B 1 526 ? -2.926 37.062 21.75 1 96.12 526 ALA B O 1
ATOM 9541 N N . ALA B 1 527 ? -5.105 37.156 21.266 1 95.69 527 ALA B N 1
ATOM 9542 C CA . ALA B 1 527 ? -5.414 35.906 21.938 1 95.69 527 ALA B CA 1
ATOM 9543 C C . ALA B 1 527 ? -4.891 34.719 21.141 1 95.69 527 ALA B C 1
ATOM 9545 O O . ALA B 1 527 ? -4.926 33.562 21.609 1 95.69 527 ALA B O 1
ATOM 9546 N N . LYS B 1 528 ? -4.469 34.906 19.938 1 95.12 528 LYS B N 1
ATOM 9547 C CA . LYS B 1 528 ? -3.816 33.906 19.125 1 95.12 528 LYS B CA 1
ATOM 9548 C C . LYS B 1 528 ? -2.301 34.062 19.125 1 95.12 528 LYS B C 1
ATOM 9550 O O . LYS B 1 528 ? -1.796 35.156 18.812 1 95.12 528 LYS B O 1
ATOM 9555 N N . TYR B 1 529 ? -1.616 33 19.375 1 92.75 529 TYR B N 1
ATOM 9556 C CA . TYR B 1 529 ? -0.18 33.094 19.625 1 92.75 529 TYR B CA 1
ATOM 9557 C C . TYR B 1 529 ? 0.555 33.625 18.406 1 92.75 529 TYR B C 1
ATOM 9559 O O . TYR B 1 529 ? 1.609 34.25 18.547 1 92.75 529 TYR B O 1
ATOM 9567 N N . HIS B 1 530 ? 0.015 33.562 17.234 1 93.94 530 HIS B N 1
ATOM 9568 C CA . HIS B 1 530 ? 0.662 34 16.016 1 93.94 530 HIS B CA 1
ATOM 9569 C C . HIS B 1 530 ? 0.779 35.5 15.969 1 93.94 530 HIS B C 1
ATOM 9571 O O . HIS B 1 530 ? 1.53 36.062 15.156 1 93.94 530 HIS B O 1
ATOM 9577 N N . PHE B 1 531 ? 0.118 36.188 16.828 1 95.12 531 PHE B N 1
ATOM 9578 C CA . PHE B 1 531 ? 0.249 37.625 16.906 1 95.12 531 PHE B CA 1
ATOM 9579 C C . PHE B 1 531 ? 1.443 38.031 17.781 1 95.12 531 PHE B C 1
ATOM 9581 O O . PHE B 1 531 ? 2.363 38.688 17.297 1 95.12 531 PHE B O 1
ATOM 9588 N N . PRO B 1 532 ? 1.534 37.5 19.047 1 94 532 PRO B N 1
ATOM 9589 C CA . PRO B 1 532 ? 2.748 37.812 19.797 1 94 532 PRO B CA 1
ATOM 9590 C C . PRO B 1 532 ? 4.004 37.219 19.172 1 94 532 PRO B C 1
ATOM 9592 O O . PRO B 1 532 ? 5.105 37.75 19.359 1 94 532 PRO B O 1
ATOM 9595 N N . ASP B 1 533 ? 3.875 36.219 18.422 1 92.06 533 ASP B N 1
ATOM 9596 C CA . ASP B 1 533 ? 5.008 35.594 17.734 1 92.06 533 ASP B CA 1
ATOM 9597 C C . ASP B 1 533 ? 5.211 36.219 16.359 1 92.06 533 ASP B C 1
ATOM 9599 O O . ASP B 1 533 ? 6.234 35.969 15.711 1 92.06 533 ASP B O 1
ATOM 9603 N N . ASN B 1 534 ? 4.281 36.938 15.922 1 94.75 534 ASN B N 1
ATOM 9604 C CA . ASN B 1 534 ? 4.266 37.688 14.664 1 94.75 534 ASN B CA 1
ATOM 9605 C C . ASN B 1 534 ? 4.523 36.781 13.469 1 94.75 534 ASN B C 1
ATOM 9607 O O . ASN B 1 534 ? 5.332 37.094 12.594 1 94.75 534 ASN B O 1
ATOM 9611 N N . THR B 1 535 ? 3.91 35.594 13.422 1 93.5 535 THR B N 1
ATOM 9612 C CA . THR B 1 535 ? 4.039 34.625 12.344 1 93.5 535 THR B CA 1
ATOM 9613 C C . THR B 1 535 ? 2.939 34.812 11.297 1 93.5 535 THR B C 1
ATOM 9615 O O . THR B 1 535 ? 1.756 34.875 11.641 1 93.5 535 THR B O 1
ATOM 9618 N N . PRO B 1 536 ? 3.254 34.906 10.055 1 95.44 536 PRO B N 1
ATOM 9619 C CA . PRO B 1 536 ? 2.23 35.062 9.023 1 95.44 536 PRO B CA 1
ATOM 9620 C C . PRO B 1 536 ? 1.312 33.844 8.891 1 95.44 536 PRO B C 1
ATOM 9622 O O . PRO B 1 536 ? 1.786 32.719 8.883 1 95.44 536 PRO B O 1
ATOM 9625 N N . TYR B 1 537 ? 0.05 34.062 8.742 1 96 537 TYR B N 1
ATOM 9626 C CA . TYR B 1 537 ? -0.951 33 8.672 1 96 537 TYR B CA 1
ATOM 9627 C C . TYR B 1 537 ? -1.25 32.625 7.23 1 96 537 TYR B C 1
ATOM 9629 O O . TYR B 1 537 ? -1.833 31.578 6.965 1 96 537 TYR B O 1
ATOM 9637 N N . VAL B 1 538 ? -0.864 33.469 6.27 1 96.88 538 VAL B N 1
ATOM 9638 C CA . VAL B 1 538 ? -1.23 33.281 4.871 1 96.88 538 VAL B CA 1
ATOM 9639 C C . VAL B 1 538 ? -0.615 31.984 4.355 1 96.88 538 VAL B C 1
ATOM 9641 O O . VAL B 1 538 ? -1.179 31.328 3.477 1 96.88 538 VAL B O 1
ATOM 9644 N N . ARG B 1 539 ? 0.498 31.578 4.938 1 96.94 539 ARG B N 1
ATOM 9645 C CA . ARG B 1 539 ? 1.121 30.328 4.539 1 96.94 539 ARG B CA 1
ATOM 9646 C C . ARG B 1 539 ? 0.202 29.141 4.828 1 96.94 539 ARG B C 1
ATOM 9648 O O . ARG B 1 539 ? 0.102 28.219 4.02 1 96.94 539 ARG B O 1
ATOM 9655 N N . TYR B 1 540 ? -0.513 29.219 5.93 1 97 540 TYR B N 1
ATOM 9656 C CA . TYR B 1 540 ? -1.448 28.156 6.277 1 97 540 TYR B CA 1
ATOM 9657 C C . TYR B 1 540 ? -2.672 28.188 5.371 1 97 540 TYR B C 1
ATOM 9659 O O . TYR B 1 540 ? -3.199 27.141 4.992 1 97 540 TYR B O 1
ATOM 9667 N N . PHE B 1 541 ? -3.143 29.422 5.035 1 98.06 541 PHE B N 1
ATOM 9668 C CA . PHE B 1 541 ? -4.258 29.578 4.109 1 98.06 541 PHE B CA 1
ATOM 9669 C C . PHE B 1 541 ? -3.961 28.891 2.785 1 98.06 541 PHE B C 1
ATOM 9671 O O . PHE B 1 541 ? -4.758 28.078 2.309 1 98.06 541 PHE B O 1
ATOM 9678 N N . LEU B 1 542 ? -2.809 29.172 2.236 1 98.44 542 LEU B N 1
ATOM 9679 C CA . LEU B 1 542 ? -2.422 28.609 0.948 1 98.44 542 LEU B CA 1
ATOM 9680 C C . LEU B 1 542 ? -2.201 27.094 1.061 1 98.44 542 LEU B C 1
ATOM 9682 O O . LEU B 1 542 ? -2.527 26.344 0.139 1 98.44 542 LEU B O 1
ATOM 9686 N N . ALA B 1 543 ? -1.676 26.672 2.16 1 98 543 ALA B N 1
ATOM 9687 C CA . ALA B 1 543 ? -1.395 25.25 2.375 1 98 543 ALA B CA 1
ATOM 9688 C C . ALA B 1 543 ? -2.68 24.422 2.342 1 98 543 ALA B C 1
ATOM 9690 O O . ALA B 1 543 ? -2.668 23.266 1.927 1 98 543 ALA B O 1
ATOM 9691 N N . ASN B 1 544 ? -3.785 24.984 2.738 1 97.88 544 ASN B N 1
ATOM 9692 C CA . ASN B 1 544 ? -5.066 24.281 2.703 1 97.88 544 ASN B CA 1
ATOM 9693 C C . ASN B 1 544 ? -5.469 23.906 1.278 1 97.88 544 ASN B C 1
ATOM 9695 O O . ASN B 1 544 ? -6.094 22.875 1.055 1 97.88 544 ASN B O 1
ATOM 9699 N N . PHE B 1 545 ? -5.133 24.734 0.364 1 98.44 545 PHE B N 1
ATOM 9700 C CA . PHE B 1 545 ? -5.465 24.453 -1.028 1 98.44 545 PHE B CA 1
ATOM 9701 C C . PHE B 1 545 ? -4.402 23.562 -1.671 1 98.44 545 PHE B C 1
ATOM 9703 O O . PHE B 1 545 ? -4.723 22.594 -2.357 1 98.44 545 PHE B O 1
ATOM 9710 N N . LEU B 1 546 ? -3.17 23.875 -1.39 1 98.44 546 LEU B N 1
ATOM 9711 C CA . LEU B 1 546 ? -2.041 23.172 -1.987 1 98.44 546 LEU B CA 1
ATOM 9712 C C . LEU B 1 546 ? -2.031 21.703 -1.574 1 98.44 546 LEU B C 1
ATOM 9714 O O . LEU B 1 546 ? -1.726 20.828 -2.387 1 98.44 546 LEU B O 1
ATOM 9718 N N . SER B 1 547 ? -2.363 21.406 -0.346 1 98.25 547 SER B N 1
ATOM 9719 C CA . SER B 1 547 ? -2.301 20.031 0.146 1 98.25 547 SER B CA 1
ATOM 9720 C C . SER B 1 547 ? -3.223 19.125 -0.652 1 98.25 547 SER B C 1
ATOM 9722 O O . SER B 1 547 ? -2.84 18 -1.008 1 98.25 547 SER B O 1
ATOM 9724 N N . PHE B 1 548 ? -4.422 19.578 -0.998 1 98.25 548 PHE B N 1
ATOM 9725 C CA . PHE B 1 548 ? -5.352 18.766 -1.774 1 98.25 548 PHE B CA 1
ATOM 9726 C C . PHE B 1 548 ? -4.875 18.641 -3.215 1 98.25 548 PHE B C 1
ATOM 9728 O O . PHE B 1 548 ? -5.008 17.562 -3.82 1 98.25 548 PHE B O 1
ATOM 9735 N N . GLN B 1 549 ? -4.336 19.719 -3.727 1 97.31 549 GLN B N 1
ATOM 9736 C CA . GLN B 1 549 ? -3.828 19.688 -5.094 1 97.31 549 GLN B CA 1
ATOM 9737 C C . GLN B 1 549 ? -2.652 18.734 -5.23 1 97.31 549 GLN B C 1
ATOM 9739 O O . GLN B 1 549 ? -2.557 18 -6.215 1 97.31 549 GLN B O 1
ATOM 9744 N N . ILE B 1 550 ? -1.749 18.828 -4.316 1 98.19 550 ILE B N 1
ATOM 9745 C CA . ILE B 1 550 ? -0.582 17.953 -4.328 1 98.19 550 ILE B CA 1
ATOM 9746 C C . ILE B 1 550 ? -1.021 16.5 -4.125 1 98.19 550 ILE B C 1
ATOM 9748 O O . ILE B 1 550 ? -0.515 15.594 -4.789 1 98.19 550 ILE B O 1
ATOM 9752 N N . LEU B 1 551 ? -1.985 16.266 -3.227 1 97.56 551 LEU B N 1
ATOM 9753 C CA . LEU B 1 551 ? -2.516 14.914 -3.039 1 97.56 551 LEU B CA 1
ATOM 9754 C C . LEU B 1 551 ? -3.049 14.352 -4.352 1 97.56 551 LEU B C 1
ATOM 9756 O O . LEU B 1 551 ? -2.777 13.195 -4.695 1 97.56 551 LEU B O 1
ATOM 9760 N N . GLU B 1 552 ? -3.842 15.133 -5.039 1 96.81 552 GLU B N 1
ATOM 9761 C CA . GLU B 1 552 ? -4.414 14.695 -6.309 1 96.81 552 GLU B CA 1
ATOM 9762 C C . GLU B 1 552 ? -3.322 14.344 -7.316 1 96.81 552 GLU B C 1
ATOM 9764 O O . GLU B 1 552 ? -3.418 13.344 -8.023 1 96.81 552 GLU B O 1
ATOM 9769 N N . GLY B 1 553 ? -2.285 15.203 -7.43 1 96.44 553 GLY B N 1
ATOM 9770 C CA .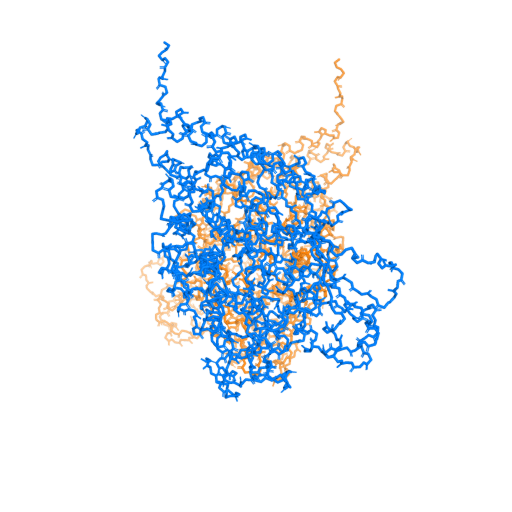 GLY B 1 553 ? -1.16 14.922 -8.305 1 96.44 553 GLY B CA 1
ATOM 9771 C C . GLY B 1 553 ? -0.443 13.633 -7.957 1 96.44 553 GLY B C 1
ATOM 9772 O O . GLY B 1 553 ? -0.157 12.82 -8.836 1 96.44 553 GLY B O 1
ATOM 9773 N N . LEU B 1 554 ? -0.193 13.422 -6.645 1 96.62 554 LEU B N 1
ATOM 9774 C CA . LEU B 1 554 ? 0.477 12.211 -6.184 1 96.62 554 LEU B CA 1
ATOM 9775 C C . LEU B 1 554 ? -0.405 10.984 -6.402 1 96.62 554 LEU B C 1
ATOM 9777 O O . LEU B 1 554 ? 0.091 9.914 -6.754 1 96.62 554 LEU B O 1
ATOM 9781 N N . CYS B 1 555 ? -1.688 11.148 -6.129 1 94.44 555 CYS B N 1
ATOM 9782 C CA . CYS B 1 555 ? -2.629 10.047 -6.316 1 94.44 555 CYS B CA 1
ATOM 9783 C C . CYS B 1 555 ? -2.627 9.57 -7.766 1 94.44 555 CYS B C 1
ATOM 9785 O O . CYS B 1 555 ? -2.613 8.367 -8.023 1 94.44 555 CYS B O 1
ATOM 9787 N N . ARG B 1 556 ? -2.645 10.477 -8.727 1 93.5 556 ARG B N 1
ATOM 9788 C CA . ARG B 1 556 ? -2.605 10.117 -10.141 1 93.5 556 ARG B CA 1
ATOM 9789 C C . ARG B 1 556 ? -1.335 9.344 -10.477 1 93.5 556 ARG B C 1
ATOM 9791 O O . ARG B 1 556 ? -1.373 8.391 -11.25 1 93.5 556 ARG B O 1
ATOM 9798 N N . LYS B 1 557 ? -0.272 9.773 -9.797 1 92.44 557 LYS B N 1
ATOM 9799 C CA . LYS B 1 557 ? 1.013 9.125 -10.055 1 92.44 557 LYS B CA 1
ATOM 9800 C C . LYS B 1 557 ? 1.074 7.75 -9.398 1 92.44 557 LYS B C 1
ATOM 9802 O O . LYS B 1 557 ? 1.809 6.871 -9.859 1 92.44 557 LYS B O 1
ATOM 9807 N N . SER B 1 558 ? 0.344 7.566 -8.328 1 90.81 558 SER B N 1
ATOM 9808 C CA . SER B 1 558 ? 0.382 6.32 -7.566 1 90.81 558 SER B CA 1
ATOM 9809 C C . SER B 1 558 ? -0.279 5.184 -8.336 1 90.81 558 SER B C 1
ATOM 9811 O O . SER B 1 558 ? -0.07 4.008 -8.016 1 90.81 558 SER B O 1
ATOM 9813 N N . ILE B 1 559 ? -1.131 5.488 -9.242 1 82.69 559 ILE B N 1
ATOM 9814 C CA . ILE B 1 559 ? -1.717 4.484 -10.125 1 82.69 559 ILE B CA 1
ATOM 9815 C C . ILE B 1 559 ? -0.68 4.035 -11.148 1 82.69 559 ILE B C 1
ATOM 9817 O O . ILE B 1 559 ? -0.09 4.859 -11.852 1 82.69 559 ILE B O 1
ATOM 9821 N N . PHE B 1 560 ? -0.499 2.752 -11.133 1 76.94 560 PHE B N 1
ATOM 9822 C CA . PHE B 1 560 ? 0.523 2.262 -12.055 1 76.94 560 PHE B CA 1
ATOM 9823 C C . PHE B 1 560 ? 0.194 2.652 -13.492 1 76.94 560 PHE B C 1
ATOM 9825 O O . PHE B 1 560 ? -0.922 2.424 -13.961 1 76.94 560 PHE B O 1
ATOM 9832 N N . GLY B 1 561 ? 1.045 3.287 -14.258 1 70.88 561 GLY B N 1
ATOM 9833 C CA . GLY B 1 561 ? 0.836 3.861 -15.578 1 70.88 561 GLY B CA 1
ATOM 9834 C C . GLY B 1 561 ? 0.29 5.273 -15.531 1 70.88 561 GLY B C 1
ATOM 9835 O O . GLY B 1 561 ? 0.214 5.949 -16.562 1 70.88 561 GLY B O 1
ATOM 9836 N N . SER B 1 562 ? -0.033 5.676 -14.367 1 73.75 562 SER B N 1
ATOM 9837 C CA . SER B 1 562 ? -0.495 7.031 -14.078 1 73.75 562 SER B CA 1
ATOM 9838 C C . SER B 1 562 ? -1.801 7.336 -14.805 1 73.75 562 SER B C 1
ATOM 9840 O O . SER B 1 562 ? -2.176 6.629 -15.742 1 73.75 562 SER B O 1
ATOM 9842 N N . VAL B 1 563 ? -2.465 8.195 -14.289 1 77.44 563 VAL B N 1
ATOM 9843 C CA . VAL B 1 563 ? -3.664 8.703 -14.945 1 77.44 563 VAL B CA 1
ATOM 9844 C C . VAL B 1 563 ? -3.537 10.211 -15.148 1 77.44 563 VAL B C 1
ATOM 9846 O O . VAL B 1 563 ? -3.004 10.922 -14.289 1 77.44 563 VAL B O 1
ATOM 9849 N N . ASP B 1 564 ? -3.881 10.633 -16.266 1 72.06 564 ASP B N 1
ATOM 9850 C CA . ASP B 1 564 ? -3.633 12.023 -16.656 1 72.06 564 ASP B CA 1
ATOM 9851 C C . ASP B 1 564 ? -4.652 12.961 -16 1 72.06 564 ASP B C 1
ATOM 9853 O O . ASP B 1 564 ? -4.312 14.078 -15.617 1 72.06 564 ASP B O 1
ATOM 9857 N N . SER B 1 565 ? -5.863 12.43 -15.914 1 80.94 565 SER B N 1
ATOM 9858 C CA . SER B 1 565 ? -6.914 13.289 -15.383 1 80.94 565 SER B CA 1
ATOM 9859 C C . SER B 1 565 ? -7.453 12.766 -14.062 1 80.94 565 SER B C 1
ATOM 9861 O O . SER B 1 565 ? -7.52 11.555 -13.852 1 80.94 565 SER B O 1
ATOM 9863 N N . PRO B 1 566 ? -7.719 13.734 -13.195 1 77.69 566 PRO B N 1
ATOM 9864 C CA . PRO B 1 566 ? -8.305 13.305 -11.93 1 77.69 566 PRO B CA 1
ATOM 9865 C C . PRO B 1 566 ? -9.602 12.508 -12.109 1 77.69 566 PRO B C 1
ATOM 9867 O O . PRO B 1 566 ? -9.945 11.68 -11.266 1 77.69 566 PRO B O 1
ATOM 9870 N N . ASN B 1 567 ? -10.227 12.812 -13.188 1 76.88 567 ASN B N 1
ATOM 9871 C CA . ASN B 1 567 ? -11.492 12.125 -13.438 1 76.88 567 ASN B CA 1
ATOM 9872 C C . ASN B 1 567 ? -11.273 10.664 -13.82 1 76.88 567 ASN B C 1
ATOM 9874 O O . ASN B 1 567 ? -12.211 9.867 -13.805 1 76.88 567 ASN B O 1
ATOM 9878 N N . GLU B 1 568 ? -10.062 10.367 -13.984 1 80.81 568 GLU B N 1
ATOM 9879 C CA . GLU B 1 568 ? -9.727 9.016 -14.422 1 80.81 568 GLU B CA 1
ATOM 9880 C C . GLU B 1 568 ? -9.211 8.172 -13.258 1 80.81 568 GLU B C 1
ATOM 9882 O O . GLU B 1 568 ? -8.859 7 -13.438 1 80.81 568 GLU B O 1
ATOM 9887 N N . LEU B 1 569 ? -9.227 8.75 -12.109 1 86.25 569 LEU B N 1
ATOM 9888 C CA . LEU B 1 569 ? -8.789 7.988 -10.945 1 86.25 569 LEU B CA 1
ATOM 9889 C C . LEU B 1 569 ? -9.742 6.828 -10.672 1 86.25 569 LEU B C 1
ATOM 9891 O O . LEU B 1 569 ? -10.961 7.016 -10.625 1 86.25 569 LEU B O 1
ATOM 9895 N N . PRO B 1 570 ? -9.234 5.688 -10.547 1 87 570 PRO B N 1
ATOM 9896 C CA . PRO B 1 570 ? -10.094 4.531 -10.289 1 87 570 PRO B CA 1
ATOM 9897 C C . PRO B 1 570 ? -10.578 4.469 -8.844 1 87 570 PRO B C 1
ATOM 9899 O O . PRO B 1 570 ? -11.289 3.533 -8.461 1 87 570 PRO B O 1
ATOM 9902 N N . ILE B 1 571 ? -10.172 5.387 -8.008 1 85.19 571 ILE B N 1
ATOM 9903 C CA . ILE B 1 571 ? -10.594 5.523 -6.617 1 85.19 571 ILE B CA 1
ATOM 9904 C C . ILE B 1 571 ? -10.93 6.98 -6.324 1 85.19 571 ILE B C 1
ATOM 9906 O O . ILE B 1 571 ? -10.297 7.891 -6.863 1 85.19 571 ILE B O 1
ATOM 9910 N N . PRO B 1 572 ? -11.945 7.199 -5.48 1 88.19 572 PRO B N 1
ATOM 9911 C CA . PRO B 1 572 ? -12.18 8.594 -5.102 1 88.19 572 PRO B CA 1
ATOM 9912 C C . PRO B 1 572 ? -10.977 9.227 -4.395 1 88.19 572 PRO B C 1
ATOM 9914 O O . PRO B 1 572 ? -10.266 8.539 -3.65 1 88.19 572 PRO B O 1
ATOM 9917 N N . LEU B 1 573 ? -10.773 10.492 -4.574 1 91.12 573 LEU B N 1
ATOM 9918 C CA . LEU B 1 573 ? -9.578 11.172 -4.09 1 91.12 573 LEU B CA 1
ATOM 9919 C C . LEU B 1 573 ? -9.453 11.039 -2.576 1 91.12 573 LEU B C 1
ATOM 9921 O O . LEU B 1 573 ? -8.344 10.922 -2.047 1 91.12 573 LEU B O 1
ATOM 9925 N N . HIS B 1 574 ? -10.609 11.031 -1.833 1 90.94 574 HIS B N 1
ATOM 9926 C CA . HIS B 1 574 ? -10.547 10.961 -0.377 1 90.94 574 HIS B CA 1
ATOM 9927 C C . HIS B 1 574 ? -10.109 9.57 0.087 1 90.94 574 HIS B C 1
ATOM 9929 O O . HIS B 1 574 ? -9.789 9.383 1.263 1 90.94 574 HIS B O 1
ATOM 9935 N N . ARG B 1 575 ? -9.977 8.617 -0.857 1 88.5 575 ARG B N 1
ATOM 9936 C CA . ARG B 1 575 ? -9.523 7.273 -0.526 1 88.5 575 ARG B CA 1
ATOM 9937 C C . ARG B 1 575 ? -8.172 6.977 -1.166 1 88.5 575 ARG B C 1
ATOM 9939 O O . ARG B 1 575 ? -7.738 5.824 -1.219 1 88.5 575 ARG B O 1
ATOM 9946 N N . CYS B 1 576 ? -7.609 8.031 -1.727 1 89.25 576 CYS B N 1
ATOM 9947 C CA . CYS B 1 576 ? -6.297 7.844 -2.338 1 89.25 576 CYS B CA 1
ATOM 9948 C C . CYS B 1 576 ? -5.293 7.316 -1.323 1 89.25 576 CYS B C 1
ATOM 9950 O O . CYS B 1 576 ? -5.098 7.914 -0.264 1 89.25 576 CYS B O 1
ATOM 9952 N N . ASP B 1 577 ? -4.699 6.242 -1.678 1 85 577 ASP B N 1
ATOM 9953 C CA . ASP B 1 577 ? -3.691 5.617 -0.827 1 85 577 ASP B CA 1
ATOM 9954 C C . ASP B 1 577 ? -2.293 5.781 -1.418 1 85 577 ASP B C 1
ATOM 9956 O O . ASP B 1 577 ? -1.949 5.125 -2.404 1 85 577 ASP B O 1
ATOM 9960 N N . LEU B 1 578 ? -1.457 6.547 -0.754 1 94.12 578 LEU B N 1
ATOM 9961 C CA . LEU B 1 578 ? -0.104 6.781 -1.246 1 94.12 578 LEU B CA 1
ATOM 9962 C C . LEU B 1 578 ? 0.872 5.77 -0.652 1 94.12 578 LEU B C 1
ATOM 9964 O O . LEU B 1 578 ? 2.002 5.637 -1.13 1 94.12 578 LEU B O 1
ATOM 9968 N N . TYR B 1 579 ? 0.425 5.07 0.428 1 93 579 TYR B N 1
ATOM 9969 C CA . TYR B 1 579 ? 1.299 4.121 1.108 1 93 579 TYR B CA 1
ATOM 9970 C C . TYR B 1 579 ? 1.829 3.072 0.137 1 93 579 TYR B C 1
ATOM 9972 O O . TYR B 1 579 ? 1.056 2.438 -0.583 1 93 579 TYR B O 1
ATOM 9980 N N . GLY B 1 580 ? 3.193 2.969 0.059 1 90.44 580 GLY B N 1
ATOM 9981 C CA . GLY B 1 580 ? 3.838 1.948 -0.752 1 90.44 580 GLY B CA 1
ATOM 9982 C C . GLY B 1 580 ? 4.129 2.406 -2.168 1 90.44 580 GLY B C 1
ATOM 9983 O O . GLY B 1 580 ? 4.848 1.732 -2.91 1 90.44 580 GLY B O 1
ATOM 9984 N N . SER B 1 581 ? 3.629 3.492 -2.633 1 91.56 581 SER B N 1
ATOM 9985 C CA . SER B 1 581 ? 3.809 3.955 -4.004 1 91.56 581 SER B CA 1
ATOM 9986 C C . SER B 1 581 ? 5.176 4.602 -4.195 1 91.56 581 SER B C 1
ATOM 9988 O O . SER B 1 581 ? 5.34 5.801 -3.955 1 91.56 581 SER B O 1
ATOM 9990 N N . LYS B 1 582 ? 6.051 3.91 -4.762 1 90.06 582 LYS B N 1
ATOM 9991 C CA . LYS B 1 582 ? 7.387 4.438 -5.02 1 90.06 582 LYS B CA 1
ATOM 9992 C C . LYS B 1 582 ? 7.359 5.488 -6.125 1 90.06 582 LYS B C 1
ATOM 9994 O O . LYS B 1 582 ? 8.172 6.418 -6.125 1 90.06 582 LYS B O 1
ATOM 9999 N N . ARG B 1 583 ? 6.426 5.336 -7.004 1 90.94 583 ARG B N 1
ATOM 10000 C CA . ARG B 1 583 ? 6.285 6.316 -8.078 1 90.94 583 ARG B CA 1
ATOM 10001 C C . ARG B 1 583 ? 5.895 7.684 -7.523 1 90.94 583 ARG B C 1
ATOM 10003 O O . ARG B 1 583 ? 6.465 8.703 -7.914 1 90.94 583 ARG B O 1
ATOM 10010 N N . ALA B 1 584 ? 4.93 7.684 -6.621 1 94.75 584 ALA B N 1
ATOM 10011 C CA . ALA B 1 584 ? 4.551 8.93 -5.961 1 94.75 584 ALA B CA 1
ATOM 10012 C C . ALA B 1 584 ? 5.707 9.484 -5.137 1 94.75 584 ALA B C 1
ATOM 10014 O O . ALA B 1 584 ? 5.938 10.695 -5.117 1 94.75 584 ALA B O 1
ATOM 10015 N N . GLY B 1 585 ? 6.41 8.586 -4.48 1 95.44 585 GLY B N 1
ATOM 10016 C CA . GLY B 1 585 ? 7.562 9.008 -3.703 1 95.44 585 GLY B CA 1
ATOM 10017 C C . GLY B 1 585 ? 8.648 9.648 -4.551 1 95.44 585 GLY B C 1
ATOM 10018 O O . GLY B 1 585 ? 9.258 10.641 -4.145 1 95.44 585 GLY B O 1
ATOM 10019 N N . ARG B 1 586 ? 8.914 9.078 -5.699 1 95.19 586 ARG B N 1
ATOM 10020 C CA . ARG B 1 586 ? 9.922 9.625 -6.602 1 95.19 586 ARG B CA 1
ATOM 10021 C C . ARG B 1 586 ? 9.531 11.016 -7.082 1 95.19 586 ARG B C 1
ATOM 10023 O O . ARG B 1 586 ? 10.391 11.883 -7.246 1 95.19 586 ARG B O 1
ATOM 10030 N N . LEU B 1 587 ? 8.25 11.141 -7.348 1 96.19 587 LEU B N 1
ATOM 10031 C CA . LEU B 1 587 ? 7.758 12.453 -7.75 1 96.19 587 LEU B CA 1
ATOM 10032 C C . LEU B 1 587 ? 7.973 13.484 -6.641 1 96.19 587 LEU B C 1
ATOM 10034 O O . LEU B 1 587 ? 8.414 14.602 -6.902 1 96.19 587 LEU B O 1
ATOM 10038 N N . LEU B 1 588 ? 7.668 13.133 -5.387 1 97.31 588 LEU B N 1
ATOM 10039 C CA . LEU B 1 588 ? 7.871 14 -4.234 1 97.31 588 LEU B CA 1
ATOM 10040 C C . LEU B 1 588 ? 9.344 14.336 -4.062 1 97.31 588 LEU B C 1
ATOM 10042 O O . LEU B 1 588 ? 9.703 15.5 -3.838 1 97.31 588 LEU B O 1
ATOM 10046 N N . GLN B 1 589 ? 10.148 13.359 -4.203 1 97.62 589 GLN B N 1
ATOM 10047 C CA . GLN B 1 589 ? 11.586 13.547 -4.07 1 97.62 589 GLN B CA 1
ATOM 10048 C C . GLN B 1 589 ? 12.109 14.516 -5.129 1 97.62 589 GLN B C 1
ATOM 10050 O O . GLN B 1 589 ? 12.891 15.414 -4.82 1 97.62 589 GLN B O 1
ATOM 10055 N N . LYS B 1 590 ? 11.664 14.312 -6.34 1 97.75 590 LYS B N 1
ATOM 10056 C CA . LYS B 1 590 ? 12.086 15.18 -7.441 1 97.75 590 LYS B CA 1
ATOM 10057 C C . LYS B 1 590 ? 11.703 16.625 -7.168 1 97.75 590 LYS B C 1
ATOM 10059 O O . LYS B 1 590 ? 12.508 17.531 -7.391 1 97.75 590 LYS B O 1
ATOM 10064 N N . ALA B 1 591 ? 10.555 16.812 -6.688 1 98.06 591 ALA B N 1
ATOM 10065 C CA . ALA B 1 591 ? 10.039 18.172 -6.461 1 98.06 591 ALA B CA 1
ATOM 10066 C C . ALA B 1 591 ? 10.719 18.812 -5.254 1 98.06 591 ALA B C 1
ATOM 10068 O O . ALA B 1 591 ? 11.188 19.953 -5.336 1 98.06 591 ALA B O 1
ATOM 10069 N N . LEU B 1 592 ? 10.797 18.141 -4.129 1 97.94 592 LEU B N 1
ATOM 10070 C CA . LEU B 1 592 ? 11.242 18.719 -2.867 1 97.94 592 LEU B CA 1
ATOM 10071 C C . LEU B 1 592 ? 12.75 18.906 -2.857 1 97.94 592 LEU B C 1
ATOM 10073 O O . LEU B 1 592 ? 13.266 19.797 -2.164 1 97.94 592 LEU B O 1
ATOM 10077 N N . SER B 1 593 ? 13.5 18.109 -3.684 1 98.06 593 SER B N 1
ATOM 10078 C CA . SER B 1 593 ? 14.961 18.219 -3.729 1 98.06 593 SER B CA 1
ATOM 10079 C C . SER B 1 593 ? 15.406 19.531 -4.363 1 98.06 593 SER B C 1
ATOM 10081 O O . SER B 1 593 ? 16.562 19.922 -4.234 1 98.06 593 SER B O 1
ATOM 10083 N N . LEU B 1 594 ? 14.484 20.203 -4.98 1 97.75 594 LEU B N 1
ATOM 10084 C CA . LEU B 1 594 ? 14.805 21.469 -5.613 1 97.75 594 LEU B CA 1
ATOM 10085 C C . LEU B 1 594 ? 14.953 22.578 -4.57 1 97.75 594 LEU B C 1
ATOM 10087 O O . LEU B 1 594 ? 15.539 23.625 -4.852 1 97.75 594 LEU B O 1
ATOM 10091 N N . GLY B 1 595 ? 14.344 22.344 -3.35 1 96.94 595 GLY B N 1
ATOM 10092 C CA . GLY B 1 595 ? 14.375 23.391 -2.344 1 96.94 595 GLY B CA 1
ATOM 10093 C C . GLY B 1 595 ? 13.93 24.75 -2.875 1 96.94 595 GLY B C 1
ATOM 10094 O O . GLY B 1 595 ? 12.914 24.844 -3.562 1 96.94 595 GLY B O 1
ATOM 10095 N N . GLY B 1 596 ? 14.711 25.797 -2.549 1 97.19 596 GLY B N 1
ATOM 10096 C CA . GLY B 1 596 ? 14.406 27.141 -2.992 1 97.19 596 GLY B CA 1
ATOM 10097 C C . GLY B 1 596 ? 15.102 27.516 -4.289 1 97.19 596 GLY B C 1
ATOM 10098 O O . GLY B 1 596 ? 15.016 28.656 -4.738 1 97.19 596 GLY B O 1
ATOM 10099 N N . SER B 1 597 ? 15.781 26.531 -4.945 1 97.44 597 SER B N 1
ATOM 10100 C CA . SER B 1 597 ? 16.516 26.812 -6.172 1 97.44 597 SER B CA 1
ATOM 10101 C C . SER B 1 597 ? 15.562 27.094 -7.332 1 97.44 597 SER B C 1
ATOM 10103 O O . SER B 1 597 ? 15.961 27.703 -8.336 1 97.44 597 SER B O 1
ATOM 10105 N N . GLN B 1 598 ? 14.336 26.625 -7.152 1 96.88 598 GLN B N 1
ATOM 10106 C CA . GLN B 1 598 ? 13.32 26.844 -8.172 1 96.88 598 GLN B CA 1
ATOM 10107 C C . GLN B 1 598 ? 12.094 27.547 -7.586 1 96.88 598 GLN B C 1
ATOM 10109 O O . GLN B 1 598 ? 11.781 27.359 -6.41 1 96.88 598 GLN B O 1
ATOM 10114 N N . HIS B 1 599 ? 11.461 28.344 -8.461 1 96.5 599 HIS B N 1
ATOM 10115 C CA . HIS B 1 599 ? 10.211 29 -8.102 1 96.5 599 HIS B CA 1
ATOM 10116 C C . HIS B 1 599 ? 9.117 27.984 -7.793 1 96.5 599 HIS B C 1
ATOM 10118 O O . HIS B 1 599 ? 9.094 26.891 -8.375 1 96.5 599 HIS B O 1
ATOM 10124 N N . TRP B 1 600 ? 8.242 28.359 -6.887 1 97.31 600 TRP B N 1
ATOM 10125 C CA . TRP B 1 600 ? 7.238 27.422 -6.406 1 97.31 600 TRP B CA 1
ATOM 10126 C C . TRP B 1 600 ? 6.344 26.938 -7.547 1 97.31 600 TRP B C 1
ATOM 10128 O O . TRP B 1 600 ? 5.836 25.828 -7.523 1 97.31 600 TRP B O 1
ATOM 10138 N N . THR B 1 601 ? 6.133 27.734 -8.609 1 97.38 601 THR B N 1
ATOM 10139 C CA . THR B 1 601 ? 5.273 27.344 -9.719 1 97.38 601 THR B CA 1
ATOM 10140 C C . THR B 1 601 ? 5.871 26.156 -10.461 1 97.38 601 THR B C 1
ATOM 10142 O O . THR B 1 601 ? 5.141 25.281 -10.953 1 97.38 601 THR B O 1
ATOM 10145 N N . ALA B 1 602 ? 7.188 26.125 -10.562 1 97.38 602 ALA B N 1
ATOM 10146 C CA . ALA B 1 602 ? 7.859 24.984 -11.18 1 97.38 602 ALA B CA 1
ATOM 10147 C C . ALA B 1 602 ? 7.707 23.734 -10.328 1 97.38 602 ALA B C 1
ATOM 10149 O O . ALA B 1 602 ? 7.5 22.641 -10.852 1 97.38 602 ALA B O 1
ATOM 10150 N N . VAL B 1 603 ? 7.824 23.891 -9.039 1 97.81 603 VAL B N 1
ATOM 10151 C CA . VAL B 1 603 ? 7.68 22.781 -8.102 1 97.81 603 VAL B CA 1
ATOM 10152 C C . VAL B 1 603 ? 6.254 22.25 -8.156 1 97.81 603 VAL B C 1
ATOM 10154 O O . VAL B 1 603 ? 6.047 21.031 -8.219 1 97.81 603 VAL B O 1
ATOM 10157 N N . LEU B 1 604 ? 5.27 23.141 -8.141 1 98.19 604 LEU B N 1
ATOM 10158 C CA . LEU B 1 604 ? 3.867 22.734 -8.219 1 98.19 604 LEU B CA 1
ATOM 10159 C C . LEU B 1 604 ? 3.58 22.016 -9.523 1 98.19 604 LEU B C 1
ATOM 10161 O O . LEU B 1 604 ? 2.82 21.031 -9.539 1 98.19 604 LEU B O 1
ATOM 10165 N N . LYS B 1 605 ? 4.184 22.469 -10.617 1 97.81 605 LYS B N 1
ATOM 10166 C CA . LYS B 1 605 ? 3.99 21.828 -11.922 1 97.81 605 LYS B CA 1
ATOM 10167 C C . LYS B 1 605 ? 4.5 20.391 -11.922 1 97.81 605 LYS B C 1
ATOM 10169 O O . LYS B 1 605 ? 3.869 19.516 -12.492 1 97.81 605 LYS B O 1
ATOM 10174 N N . ILE B 1 606 ? 5.598 20.188 -11.312 1 97.19 606 ILE B N 1
ATOM 10175 C CA . ILE B 1 606 ? 6.148 18.844 -11.203 1 97.19 606 ILE B CA 1
ATOM 10176 C C . ILE B 1 606 ? 5.176 17.953 -10.43 1 97.19 606 ILE B C 1
ATOM 10178 O O . ILE B 1 606 ? 4.895 16.812 -10.844 1 97.19 606 ILE B O 1
ATOM 10182 N N . LEU B 1 607 ? 4.578 18.438 -9.383 1 97 607 LEU B N 1
ATOM 10183 C CA . LEU B 1 607 ? 3.764 17.656 -8.469 1 97 607 LEU B CA 1
ATOM 10184 C C . LEU B 1 607 ? 2.363 17.422 -9.031 1 97 607 LEU B C 1
ATOM 10186 O O . LEU B 1 607 ? 1.739 16.406 -8.766 1 97 607 LEU B O 1
ATOM 10190 N N . THR B 1 608 ? 1.83 18.406 -9.82 1 95.56 608 THR B N 1
ATOM 10191 C CA . THR B 1 608 ? 0.398 18.359 -10.094 1 95.56 608 THR B CA 1
ATOM 10192 C C . THR B 1 608 ? 0.13 18.5 -11.586 1 95.56 608 THR B C 1
ATOM 10194 O O . THR B 1 608 ? -0.973 18.219 -12.055 1 95.56 608 THR B O 1
ATOM 10197 N N . GLY B 1 609 ? 1.109 19.062 -12.336 1 94.06 609 GLY B N 1
ATOM 10198 C CA . GLY B 1 609 ? 0.897 19.391 -13.742 1 94.06 609 GLY B CA 1
ATOM 10199 C C . GLY B 1 609 ? 0.36 20.781 -13.961 1 94.06 609 GLY B C 1
ATOM 10200 O O . GLY B 1 609 ? 0.226 21.234 -15.102 1 94.06 609 GLY B O 1
ATOM 10201 N N . SER B 1 610 ? 0.161 21.531 -12.867 1 94.75 610 SER B N 1
ATOM 10202 C CA . SER B 1 610 ? -0.376 22.891 -12.953 1 94.75 610 SER B CA 1
ATOM 10203 C C . SER B 1 610 ? 0.556 23.891 -12.289 1 94.75 610 SER B C 1
ATOM 10205 O O . SER B 1 610 ? 1.351 23.531 -11.422 1 94.75 610 SER B O 1
ATOM 10207 N N . GLU B 1 611 ? 0.432 25.156 -12.719 1 96.5 611 GLU B N 1
ATOM 10208 C CA . GLU B 1 611 ? 1.207 26.234 -12.125 1 96.5 611 GLU B CA 1
ATOM 10209 C C . GLU B 1 611 ? 0.318 27.156 -11.297 1 96.5 611 GLU B C 1
ATOM 10211 O O . GLU B 1 611 ? 0.785 28.172 -10.773 1 96.5 611 GLU B O 1
ATOM 10216 N N . LYS B 1 612 ? -0.921 26.734 -11.172 1 96.25 612 LYS B N 1
ATOM 10217 C CA . LYS B 1 612 ? -1.883 27.594 -10.484 1 96.25 612 LYS B CA 1
ATOM 10218 C C . LYS B 1 612 ? -2.463 26.891 -9.258 1 96.25 612 LYS B C 1
ATOM 10220 O O . LYS B 1 612 ? -2.684 25.672 -9.281 1 96.25 612 LYS B O 1
ATOM 10225 N N . ILE B 1 613 ? -2.727 27.672 -8.25 1 97.5 613 ILE B N 1
ATOM 10226 C CA . ILE B 1 613 ? -3.412 27.156 -7.07 1 97.5 613 ILE B CA 1
ATOM 10227 C C . ILE B 1 613 ? -4.922 27.25 -7.266 1 97.5 613 ILE B C 1
ATOM 10229 O O . ILE B 1 613 ? -5.426 28.281 -7.75 1 97.5 613 ILE B O 1
ATOM 10233 N N . SER B 1 614 ? -5.578 26.188 -6.984 1 96.31 614 SER B N 1
ATOM 10234 C CA . SER B 1 614 ? -7.031 26.156 -7.137 1 96.31 614 SER B CA 1
ATOM 10235 C C . SER B 1 614 ? -7.676 25.312 -6.039 1 96.31 614 SER B C 1
ATOM 10237 O O . SER B 1 614 ? -7.004 24.516 -5.379 1 96.31 614 SER B O 1
ATOM 10239 N N . ALA B 1 615 ? -8.977 25.531 -5.875 1 97.56 615 ALA B N 1
ATOM 10240 C CA . ALA B 1 615 ? -9.727 24.781 -4.871 1 97.56 615 ALA B CA 1
ATOM 10241 C C . ALA B 1 615 ? -10.344 23.516 -5.477 1 97.56 615 ALA B C 1
ATOM 10243 O O . ALA B 1 615 ? -11.023 22.766 -4.785 1 97.56 615 ALA B O 1
ATOM 10244 N N . ASP B 1 616 ? -10.109 23.156 -6.691 1 96.62 616 ASP B N 1
ATOM 10245 C CA . ASP B 1 616 ? -10.781 22.078 -7.41 1 96.62 616 ASP B CA 1
ATOM 10246 C C . ASP B 1 616 ? -10.547 20.734 -6.727 1 96.62 616 ASP B C 1
ATOM 10248 O O . ASP B 1 616 ? -11.477 19.953 -6.547 1 96.62 616 ASP B O 1
ATOM 10252 N N . ALA B 1 617 ? -9.281 20.5 -6.441 1 97.06 617 ALA B N 1
ATOM 10253 C CA . ALA B 1 617 ? -8.945 19.219 -5.805 1 97.06 617 ALA B CA 1
ATOM 10254 C C . ALA B 1 617 ? -9.648 19.078 -4.453 1 97.06 617 ALA B C 1
ATOM 10256 O O . ALA B 1 617 ? -10.039 17.984 -4.062 1 97.06 617 ALA B O 1
ATOM 10257 N N . MET B 1 618 ? -9.75 20.203 -3.709 1 97.88 618 MET B N 1
ATOM 10258 C CA . MET B 1 618 ? -10.469 20.188 -2.439 1 97.88 618 MET B CA 1
ATOM 10259 C C . MET B 1 618 ? -11.93 19.781 -2.645 1 97.88 618 MET B C 1
ATOM 10261 O O . MET B 1 618 ? -12.453 18.969 -1.896 1 97.88 618 MET B O 1
ATOM 10265 N N . TYR B 1 619 ? -12.578 20.297 -3.668 1 97.5 619 TYR B N 1
ATOM 10266 C CA . TYR B 1 619 ? -13.961 19.953 -3.973 1 97.5 619 TYR B CA 1
ATOM 10267 C C . TYR B 1 619 ? -14.086 18.469 -4.336 1 97.5 619 TYR B C 1
ATOM 10269 O O . TYR B 1 619 ? -15.023 17.797 -3.902 1 97.5 619 TYR B O 1
ATOM 10277 N N . ARG B 1 620 ? -13.117 18 -5.105 1 94.94 620 ARG B N 1
ATOM 10278 C CA . ARG B 1 620 ? -13.156 16.594 -5.484 1 94.94 620 ARG B CA 1
ATOM 10279 C C . ARG B 1 620 ? -12.953 15.695 -4.27 1 94.94 620 ARG B C 1
ATOM 10281 O O . ARG B 1 620 ? -13.609 14.656 -4.141 1 94.94 620 ARG B O 1
ATOM 10288 N N . TYR B 1 621 ? -12.109 16.094 -3.4 1 95.81 621 TYR B N 1
ATOM 10289 C CA . TYR B 1 621 ? -11.844 15.336 -2.186 1 95.81 621 TYR B CA 1
ATOM 10290 C C . TYR B 1 621 ? -13.094 15.242 -1.314 1 95.81 621 TYR B C 1
ATOM 10292 O O . TYR B 1 621 ? -13.406 14.18 -0.778 1 95.81 621 TYR B O 1
ATOM 10300 N N . PHE B 1 622 ? -13.844 16.359 -1.203 1 96.62 622 PHE B N 1
ATOM 10301 C CA . PHE B 1 622 ? -14.953 16.438 -0.263 1 96.62 622 PHE B CA 1
ATOM 10302 C C . PHE B 1 622 ? -16.281 16.172 -0.969 1 96.62 622 PHE B C 1
ATOM 10304 O O . PHE B 1 622 ? -17.344 16.406 -0.406 1 96.62 622 PHE B O 1
ATOM 10311 N N . GLU B 1 623 ? -16.266 15.703 -2.184 1 93.31 623 GLU B N 1
ATOM 10312 C CA . GLU B 1 623 ? -17.469 15.531 -2.99 1 93.31 623 GLU B CA 1
ATOM 10313 C C . GLU B 1 623 ? -18.531 14.742 -2.234 1 93.31 623 GLU B C 1
ATOM 10315 O O . GLU B 1 623 ? -19.688 15.172 -2.141 1 93.31 623 GLU B O 1
ATOM 10320 N N . PRO B 1 624 ? -18.172 13.57 -1.634 1 89.19 624 PRO B N 1
ATOM 10321 C CA . PRO B 1 624 ? -19.203 12.828 -0.904 1 89.19 624 PRO B CA 1
ATOM 10322 C C . PRO B 1 624 ? -19.766 13.602 0.282 1 89.19 624 PRO B C 1
ATOM 10324 O O . PRO B 1 624 ? -20.969 13.5 0.583 1 89.19 624 PRO B O 1
ATOM 10327 N N . LEU B 1 625 ? -18.953 14.359 0.982 1 94.06 625 LEU B N 1
ATOM 10328 C CA . LEU B 1 625 ? -19.406 15.156 2.117 1 94.06 625 LEU B CA 1
ATOM 10329 C C . LEU B 1 625 ? -20.359 16.266 1.662 1 94.06 625 LEU B C 1
ATOM 10331 O O . LEU B 1 625 ? -21.344 16.562 2.344 1 94.06 625 LEU B O 1
ATOM 10335 N N . ILE B 1 626 ? -20.031 16.891 0.554 1 95.94 626 ILE B N 1
ATOM 10336 C CA . ILE B 1 626 ? -20.875 17.953 0.016 1 95.94 626 ILE B CA 1
ATOM 10337 C C . ILE B 1 626 ? -22.281 17.406 -0.256 1 95.94 626 ILE B C 1
ATOM 10339 O O . ILE B 1 626 ? -23.281 18.062 0.066 1 95.94 626 ILE B O 1
ATOM 10343 N N . GLU B 1 627 ? -22.312 16.203 -0.771 1 91.31 627 GLU B N 1
ATOM 10344 C CA . GLU B 1 627 ? -23.609 15.57 -1.012 1 91.31 627 GLU B CA 1
ATOM 10345 C C . GLU B 1 627 ? -24.359 15.336 0.295 1 91.31 627 GLU B C 1
ATOM 10347 O O . GLU B 1 627 ? -25.562 15.57 0.372 1 91.31 627 GLU B O 1
ATOM 10352 N N . LEU B 1 628 ? -23.641 14.898 1.278 1 90.25 628 LEU B N 1
ATOM 10353 C CA . LEU B 1 628 ? -24.25 14.672 2.586 1 90.25 628 LEU B CA 1
ATOM 10354 C C . LEU B 1 628 ? -24.781 15.977 3.178 1 90.25 628 LEU B C 1
ATOM 10356 O O . LEU B 1 628 ? -25.891 16.016 3.717 1 90.25 628 LEU B O 1
ATOM 10360 N N . LEU B 1 629 ? -24 17.031 3.117 1 96 629 LEU B N 1
ATOM 10361 C CA . LEU B 1 629 ? -24.406 18.328 3.641 1 96 629 LEU B CA 1
ATOM 10362 C C . LEU B 1 629 ? -25.656 18.844 2.922 1 96 629 LEU B C 1
ATOM 10364 O O . LEU B 1 629 ? -26.578 19.359 3.557 1 96 629 LEU B O 1
ATOM 10368 N N . ASP B 1 630 ? -25.672 18.672 1.613 1 95.94 630 ASP B N 1
ATOM 10369 C CA . ASP B 1 630 ? -26.844 19.078 0.839 1 95.94 630 ASP B CA 1
ATOM 10370 C C . ASP B 1 630 ? -28.078 18.297 1.266 1 95.94 630 ASP B C 1
ATOM 10372 O O . ASP B 1 630 ? -29.172 18.875 1.385 1 95.94 630 ASP B O 1
ATOM 10376 N N . LYS B 1 631 ? -27.938 17.031 1.483 1 92.38 631 LYS B N 1
ATOM 10377 C CA . LYS B 1 631 ? -29.047 16.203 1.937 1 92.38 631 LYS B CA 1
ATOM 10378 C C . LYS B 1 631 ? -29.547 16.641 3.307 1 92.38 631 LYS B C 1
ATOM 10380 O O . LYS B 1 631 ? -30.75 16.734 3.537 1 92.38 631 LYS B O 1
ATOM 10385 N N . LEU B 1 632 ? -28.625 16.938 4.23 1 93.88 632 LEU B N 1
ATOM 10386 C CA . LEU B 1 632 ? -29 17.406 5.562 1 93.88 632 LEU B CA 1
ATOM 10387 C C . LEU B 1 632 ? -29.719 18.734 5.488 1 93.88 632 LEU B C 1
ATOM 10389 O O . LEU B 1 632 ? -30.75 18.938 6.152 1 93.88 632 LEU B O 1
ATOM 10393 N N . ILE B 1 633 ? -29.266 19.625 4.703 1 97.38 633 ILE B N 1
ATOM 10394 C CA . ILE B 1 633 ? -29.828 20.969 4.555 1 97.38 633 ILE B CA 1
ATOM 10395 C C . ILE B 1 633 ? -31.25 20.875 4.008 1 97.38 633 ILE B C 1
ATOM 10397 O O . ILE B 1 633 ? -32.156 21.562 4.496 1 97.38 633 ILE B O 1
ATOM 10401 N N . GLN B 1 634 ? -31.359 20.016 3.062 1 96.81 634 GLN B N 1
ATOM 10402 C CA . GLN B 1 634 ? -32.688 19.859 2.449 1 96.81 634 GLN B CA 1
ATOM 10403 C C . GLN B 1 634 ? -33.656 19.188 3.412 1 96.81 634 GLN B C 1
ATOM 10405 O O . GLN B 1 634 ? -34.75 19.688 3.631 1 96.81 634 GLN B O 1
ATOM 10410 N N . ARG B 1 635 ? -33.25 18.141 4 1 95.88 635 ARG B N 1
ATOM 10411 C CA . ARG B 1 635 ? -34.125 17.344 4.859 1 95.88 635 ARG B CA 1
ATOM 10412 C C . ARG B 1 635 ? -34.531 18.125 6.102 1 95.88 635 ARG B C 1
ATOM 10414 O O . ARG B 1 635 ? -35.656 17.984 6.57 1 95.88 635 ARG B O 1
ATOM 10421 N N . LEU B 1 636 ? -33.625 18.953 6.637 1 96.5 636 LEU B N 1
ATOM 10422 C CA . LEU B 1 636 ? -33.875 19.641 7.902 1 96.5 636 LEU B CA 1
ATOM 10423 C C . LEU B 1 636 ? -34.25 21.094 7.676 1 96.5 636 LEU B C 1
ATOM 10425 O O . LEU B 1 636 ? -34.438 21.844 8.633 1 96.5 636 LEU B O 1
ATOM 10429 N N . ASP B 1 637 ? -34.312 21.5 6.465 1 97 637 ASP B N 1
ATOM 10430 C CA . ASP B 1 637 ? -34.656 22.859 6.074 1 97 637 ASP B CA 1
ATOM 10431 C C . ASP B 1 637 ? -33.75 23.875 6.746 1 97 637 ASP B C 1
ATOM 10433 O O . ASP B 1 637 ? -34.219 24.812 7.395 1 97 637 ASP B O 1
ATOM 10437 N N . ILE B 1 638 ? -32.469 23.672 6.645 1 97.81 638 ILE B N 1
ATOM 10438 C CA . ILE B 1 638 ? -31.453 24.484 7.285 1 97.81 638 ILE B CA 1
ATOM 10439 C C . ILE B 1 638 ? -31.156 25.719 6.418 1 97.81 638 ILE B C 1
ATOM 10441 O O . ILE B 1 638 ? -30.797 25.578 5.25 1 97.81 638 ILE B O 1
ATOM 10445 N N . PRO B 1 639 ? -31.297 26.938 6.914 1 97.44 639 PRO B N 1
ATOM 10446 C CA . PRO B 1 639 ? -30.906 28.109 6.133 1 97.44 639 PRO B CA 1
ATOM 10447 C C . PRO B 1 639 ? -29.391 28.234 5.957 1 97.44 639 PRO B C 1
ATOM 10449 O O . PRO B 1 639 ? -28.641 28.125 6.934 1 97.44 639 PRO B O 1
ATOM 10452 N N . VAL B 1 640 ? -28.953 28.484 4.77 1 97.75 640 VAL B N 1
ATOM 10453 C CA . VAL B 1 640 ? -27.516 28.594 4.477 1 97.75 640 VAL B CA 1
ATOM 10454 C C . VAL B 1 640 ? -27.125 30.062 4.426 1 97.75 640 VAL B C 1
ATOM 10456 O O . VAL B 1 640 ? -27.875 30.906 3.906 1 97.75 640 VAL B O 1
ATOM 10459 N N . GLY B 1 641 ? -25.922 30.391 4.961 1 94.94 641 GLY B N 1
ATOM 10460 C CA . GLY B 1 641 ? -25.453 31.766 5.027 1 94.94 641 GLY B CA 1
ATOM 10461 C C . GLY B 1 641 ? -25.781 32.438 6.348 1 94.94 641 GLY B C 1
ATOM 10462 O O . GLY B 1 641 ? -26.156 31.781 7.316 1 94.94 641 GLY B O 1
ATOM 10463 N N . TRP B 1 642 ? -25.469 33.719 6.457 1 96.31 642 TRP B N 1
ATOM 10464 C CA . TRP B 1 642 ? -25.766 34.531 7.641 1 96.31 642 TRP B CA 1
ATOM 10465 C C . TRP B 1 642 ? -25.922 36 7.281 1 96.31 642 TRP B C 1
ATOM 10467 O O . TRP B 1 642 ? -25.422 36.438 6.246 1 96.31 642 TRP B O 1
#